Protein AF-0000000070750651 (afdb_homodimer)

InterPro domains:
  IPR002018 Carboxylesterase, type B [PF00135] (44-489)
  IPR019819 Carboxylesterase type B, conserved site [PS00941] (94-104)
  IPR029058 Alpha/Beta hydrolase fold [G3DSA:3.40.50.1820] (19-520)
  IPR029058 Alpha/Beta hydrolase fold [SSF53474] (28-497)
  IPR050309 Type-B Carboxylesterase/Lipase [PTHR11559] (25-493)

Sequence (1044 aa):
MRVLPRLASVAAIAVSVFVCSGDSSSLPTVTLDYSTVQAVGGNSTAGYYKFQNIRFAKAPVGDLRFAAPQWLDVEADINTGNLADTDVDCASSEDCLFLDVWAPVDAVGRNLPVLVYNYGGRFKLGSKSVNTPEGLFELSTDFIYVAYNYRLGLTGVATGPTYQHEGGVSNLAVWDATHAFEWVQKYIENFGGNPSDVTAVGFSAGGSQIGFQMTRFGGNAPQLFQKAYIMSPGYLPSAGHHQAEQFWQNVSSAVGCEGGHLACMRKIPFGTLANATTEIVNAYSYTLQPRVDGFILPNTYEASVYQGHFNFSGPCILTHEQHEFNSVAYDGVETEEDAFAAFRVLLPRITDDTIEAALELYPAENYASAGLRFSDIRQSFEITAKNHVLTKALNNQTWNGEVGISPAKHGTDQSYYFYSTHKFSTSSNDTTTTTFNAAEAALVGAITSPVDPTIARQMQKYLLSFVLTGNPNSVWPDDKLYWPRYNESAVGAQIVMNDIFSVVDDSLANSKSLFWNKALWFMRVLPRLASVAAIAVSVFVCSGDSSSLPTVTLDYSTVQAVGGNSTAGYYKFQNIRFAKAPVGDLRFAAPQWLDVEADINTGNLADTDVDCASSEDCLFLDVWAPVDAVGRNLPVLVYNYGGRFKLGSKSVNTPEGLFELSTDFIYVAYNYRLGLTGVATGPTYQHEGGVSNLAVWDATHAFEWVQKYIENFGGNPSDVTAVGFSAGGSQIGFQMTRFGGNAPQLFQKAYIMSPGYLPSAGHHQAEQFWQNVSSAVGCEGGHLACMRKIPFGTLANATTEIVNAYSYTLQPRVDGFILPNTYEASVYQGHFNFSGPCILTHEQHEFNSVAYDGVETEEDAFAAFRVLLPRITDDTIEAALELYPAENYASAGLRFSDIRQSFEITAKNHVLTKALNNQTWNGEVGISPAKHGTDQSYYFYSTHKFSTSSNDTTTTTFNAAEAALVGAITSPVDPTIARQMQKYLLSFVLTGNPNSVWPDDKLYWPRYNESAVGAQIVMNDIFSVVDDSLANSKSLFWNKALWF

Organism: Phytophthora sojae (strain P6497) (NCBI:txid1094619)

Structure (mmCIF, N/CA/C/O backbone):
data_AF-0000000070750651-model_v1
#
loop_
_entity.id
_entity.type
_entity.pdbx_description
1 polymer 'Carboxylesterase type B domain-containing protein'
#
loop_
_atom_site.group_PDB
_atom_site.id
_atom_site.type_symbol
_atom_site.label_atom_id
_atom_site.label_alt_id
_atom_site.label_comp_id
_atom_site.label_asym_id
_atom_site.label_entity_id
_atom_site.label_seq_id
_atom_site.pdbx_PDB_ins_code
_atom_site.Cartn_x
_atom_site.Cartn_y
_atom_site.Cartn_z
_atom_site.occupancy
_atom_site.B_iso_or_equiv
_atom_site.auth_seq_id
_atom_site.auth_comp_id
_atom_site.auth_asym_id
_atom_site.auth_atom_id
_atom_site.pdbx_PDB_model_num
ATOM 1 N N . MET A 1 1 ? 12.367 -32.25 34.25 1 19.2 1 MET A N 1
ATOM 2 C CA . MET A 1 1 ? 11.266 -31.344 34.562 1 19.2 1 MET A CA 1
ATOM 3 C C . MET A 1 1 ? 11.75 -30.172 35.406 1 19.2 1 MET A C 1
ATOM 5 O O . MET A 1 1 ? 10.961 -29.547 36.125 1 19.2 1 MET A O 1
ATOM 9 N N . ARG A 1 2 ? 12.977 -29.891 35.375 1 23.67 2 ARG A N 1
ATOM 10 C CA . ARG A 1 2 ? 13.453 -29.203 36.562 1 23.67 2 ARG A CA 1
ATOM 11 C C . ARG A 1 2 ? 12.805 -27.828 36.688 1 23.67 2 ARG A C 1
ATOM 13 O O . ARG A 1 2 ? 12.812 -27.047 35.75 1 23.67 2 ARG A O 1
ATOM 20 N N . VAL A 1 3 ? 11.906 -27.531 37.625 1 24.58 3 VAL A N 1
ATOM 21 C CA . VAL A 1 3 ? 10.945 -26.484 38 1 24.58 3 VAL A CA 1
ATOM 22 C C . VAL A 1 3 ? 11.688 -25.203 38.344 1 24.58 3 VAL A C 1
ATOM 24 O O . VAL A 1 3 ? 12.289 -25.078 39.406 1 24.58 3 VAL A O 1
ATOM 27 N N . LEU A 1 4 ? 12.648 -24.672 37.594 1 29.47 4 LEU A N 1
ATOM 28 C CA . LEU A 1 4 ? 13.336 -23.625 38.344 1 29.47 4 LEU A CA 1
ATOM 29 C C . LEU A 1 4 ? 12.414 -22.438 38.594 1 29.47 4 LEU A C 1
ATOM 31 O O . LEU A 1 4 ? 11.633 -22.062 37.719 1 29.47 4 LEU A O 1
ATOM 35 N N . PRO A 1 5 ? 12.227 -22.062 39.906 1 27.81 5 PRO A N 1
ATOM 36 C CA . PRO A 1 5 ? 11.297 -21.031 40.406 1 27.81 5 PRO A CA 1
ATOM 37 C C . PRO A 1 5 ? 11.531 -19.672 39.75 1 27.81 5 PRO A C 1
ATOM 39 O O . PRO A 1 5 ? 12.68 -19.234 39.594 1 27.81 5 PRO A O 1
ATOM 42 N N . ARG A 1 6 ? 10.688 -19.344 38.844 1 27.94 6 ARG A N 1
ATOM 43 C CA . ARG A 1 6 ? 10.805 -18.078 38.125 1 27.94 6 ARG A CA 1
ATOM 44 C C . ARG A 1 6 ? 10.641 -16.891 39.062 1 27.94 6 ARG A C 1
ATOM 46 O O . ARG A 1 6 ? 9.594 -16.734 39.719 1 27.94 6 ARG A O 1
ATOM 53 N N . LEU A 1 7 ? 11.781 -16.422 39.75 1 28.19 7 LEU A N 1
ATOM 54 C CA . LEU A 1 7 ? 11.758 -15.305 40.688 1 28.19 7 LEU A CA 1
ATOM 55 C C . LEU A 1 7 ? 11.172 -14.055 40.062 1 28.19 7 LEU A C 1
ATOM 57 O O . LEU A 1 7 ? 11.508 -13.719 38.906 1 28.19 7 LEU A O 1
ATOM 61 N N . ALA A 1 8 ? 10.031 -13.492 40.594 1 31.77 8 ALA A N 1
ATOM 62 C CA . ALA A 1 8 ? 9.227 -12.297 40.375 1 31.77 8 ALA A CA 1
ATOM 63 C C . ALA A 1 8 ? 10.07 -11.031 40.469 1 31.77 8 ALA A C 1
ATOM 65 O O . ALA A 1 8 ? 10.625 -10.734 41.531 1 31.77 8 ALA A O 1
ATOM 66 N N . SER A 1 9 ? 10.852 -10.672 39.5 1 30 9 SER A N 1
ATOM 67 C CA . SER A 1 9 ? 11.578 -9.422 39.719 1 30 9 SER A CA 1
ATOM 68 C C . SER A 1 9 ? 10.617 -8.266 39.969 1 30 9 SER A C 1
ATOM 70 O O . SER A 1 9 ? 9.68 -8.039 39.219 1 30 9 SER A O 1
ATOM 72 N N . VAL A 1 10 ? 10.414 -7.852 41.188 1 28.61 10 VAL A N 1
ATOM 73 C CA . VAL A 1 10 ? 9.695 -6.676 41.656 1 28.61 10 VAL A CA 1
ATOM 74 C C . VAL A 1 10 ? 10.266 -5.422 41 1 28.61 10 VAL A C 1
ATOM 76 O O . VAL A 1 10 ? 11.445 -5.113 41.156 1 28.61 10 VAL A O 1
ATOM 79 N N . ALA A 1 11 ? 9.656 -4.973 39.938 1 29.33 11 ALA A N 1
ATOM 80 C CA . ALA A 1 11 ? 10.016 -3.688 39.344 1 29.33 11 ALA A CA 1
ATOM 81 C C . ALA A 1 11 ? 9.859 -2.555 40.344 1 29.33 11 ALA A C 1
ATOM 83 O O . ALA A 1 11 ? 8.766 -2.334 40.875 1 29.33 11 ALA A O 1
ATOM 84 N N . ALA A 1 12 ? 10.852 -2.246 41 1 32.41 12 ALA A N 1
ATOM 85 C CA . ALA A 1 12 ? 10.914 -1.041 41.812 1 32.41 12 ALA A CA 1
ATOM 86 C C . ALA A 1 12 ? 10.375 0.168 41.062 1 32.41 12 ALA A C 1
ATOM 88 O O . ALA A 1 12 ? 10.844 0.476 39.938 1 32.41 12 ALA A O 1
ATOM 89 N N . ILE A 1 13 ? 9.219 0.611 41.375 1 32.16 13 ILE A N 1
ATOM 90 C CA . ILE A 1 13 ? 8.602 1.861 40.938 1 32.16 13 ILE A CA 1
ATOM 91 C C . ILE A 1 13 ? 9.484 3.039 41.375 1 32.16 13 ILE A C 1
ATOM 93 O O . ILE A 1 13 ? 9.672 3.291 42.562 1 32.16 13 ILE A O 1
ATOM 97 N N . ALA A 1 14 ? 10.531 3.385 40.625 1 33.62 14 ALA A N 1
ATOM 98 C CA . ALA A 1 14 ? 11.25 4.621 40.906 1 33.62 14 ALA A CA 1
ATOM 99 C C . ALA A 1 14 ? 10.297 5.809 40.969 1 33.62 14 ALA A C 1
ATOM 101 O O . ALA A 1 14 ? 9.664 6.164 40 1 33.62 14 ALA A O 1
ATOM 102 N N . VAL A 1 15 ? 9.891 6.121 42.156 1 34.09 15 VAL A N 1
ATOM 103 C CA . VAL A 1 15 ? 9.219 7.383 42.438 1 34.09 15 VAL A CA 1
ATOM 104 C C . VAL A 1 15 ? 10.133 8.547 42.094 1 34.09 15 VAL A C 1
ATOM 106 O O . VAL A 1 15 ? 11.227 8.688 42.656 1 34.09 15 VAL A O 1
ATOM 109 N N . SER A 1 16 ? 9.992 9.062 40.938 1 35.41 16 SER A N 1
ATOM 110 C CA . SER A 1 16 ? 10.695 10.305 40.625 1 35.41 16 SER A CA 1
ATOM 111 C C . SER A 1 16 ? 10.312 11.422 41.594 1 35.41 16 SER A C 1
ATOM 113 O O . SER A 1 16 ? 9.148 11.82 41.656 1 35.41 16 SER A O 1
ATOM 115 N N . VAL A 1 17 ? 11.039 11.547 42.656 1 34.25 17 VAL A N 1
ATOM 116 C CA . VAL A 1 17 ? 10.93 12.664 43.562 1 34.25 17 VAL A CA 1
ATOM 117 C C . VAL A 1 17 ? 11.32 13.961 42.875 1 34.25 17 VAL A C 1
ATOM 119 O O . VAL A 1 17 ? 12.43 14.086 42.344 1 34.25 17 VAL A O 1
ATOM 122 N N . PHE A 1 18 ? 10.344 14.781 42.594 1 36.69 18 PHE A N 1
ATOM 123 C CA . PHE A 1 18 ? 10.617 16.203 42.375 1 36.69 18 PHE A CA 1
ATOM 124 C C . PHE A 1 18 ? 11.281 16.812 43.594 1 36.69 18 PHE A C 1
ATOM 126 O O . PHE A 1 18 ? 10.672 16.938 44.656 1 36.69 18 PHE A O 1
ATOM 133 N N . VAL A 1 19 ? 12.547 16.781 43.812 1 34.62 19 VAL A N 1
ATOM 134 C CA . VAL A 1 19 ? 13.188 17.516 44.906 1 34.62 19 VAL A CA 1
ATOM 135 C C . VAL A 1 19 ? 13.102 19.016 44.625 1 34.62 19 VAL A C 1
ATOM 137 O O . VAL A 1 19 ? 13.719 19.516 43.688 1 34.62 19 VAL A O 1
ATOM 140 N N . CYS A 1 20 ? 12.102 19.719 45.25 1 32.38 20 CYS A N 1
ATOM 141 C CA . CYS A 1 20 ? 12.047 21.172 45.312 1 32.38 20 CYS A CA 1
ATOM 142 C C . CYS A 1 20 ? 13.125 21.703 46.25 1 32.38 20 CYS A C 1
ATOM 144 O O . CYS A 1 20 ? 12.93 21.734 47.469 1 32.38 20 CYS A O 1
ATOM 146 N N . SER A 1 21 ? 14.406 21.609 46.219 1 33.09 21 SER A N 1
ATOM 147 C CA . SER A 1 21 ? 15.234 22.391 47.125 1 33.09 21 SER A CA 1
ATOM 148 C C . SER A 1 21 ? 15.016 23.891 46.906 1 33.09 21 SER A C 1
ATOM 150 O O . SER A 1 21 ? 14.82 24.344 45.781 1 33.09 21 SER A O 1
ATOM 152 N N . GLY A 1 22 ? 14.773 24.875 47.906 1 33.91 22 GLY A N 1
ATOM 153 C CA . GLY A 1 22 ? 14.492 26.281 48.125 1 33.91 22 GLY A CA 1
ATOM 154 C C . GLY A 1 22 ? 15.461 27.203 47.406 1 33.91 22 GLY A C 1
ATOM 155 O O . GLY A 1 22 ? 15.43 28.422 47.625 1 33.91 22 GLY A O 1
ATOM 156 N N . ASP A 1 23 ? 16.719 27.016 47.375 1 34.19 23 ASP A N 1
ATOM 157 C CA . ASP A 1 23 ? 17.594 28.156 47.094 1 34.19 23 ASP A CA 1
ATOM 158 C C . ASP A 1 23 ? 17.156 28.844 45.781 1 34.19 23 ASP A C 1
ATOM 160 O O . ASP A 1 23 ? 16.344 28.297 45.031 1 34.19 23 ASP A O 1
ATOM 164 N N . SER A 1 24 ? 18 29.609 44.938 1 40.53 24 SER A N 1
ATOM 165 C CA . SER A 1 24 ? 17.922 30.312 43.656 1 40.53 24 SER A CA 1
ATOM 166 C C . SER A 1 24 ? 17.078 29.547 42.656 1 40.53 24 SER A C 1
ATOM 168 O O . SER A 1 24 ? 17.266 28.344 42.469 1 40.53 24 SER A O 1
ATOM 170 N N . SER A 1 25 ? 15.711 29.922 42.375 1 48.84 25 SER A N 1
ATOM 171 C CA . SER A 1 25 ? 14.453 29.438 41.812 1 48.84 25 SER A CA 1
ATOM 172 C C . SER A 1 25 ? 14.672 28.703 40.5 1 48.84 25 SER A C 1
ATOM 174 O O . SER A 1 25 ? 14.719 29.344 39.438 1 48.84 25 SER A O 1
ATOM 176 N N . SER A 1 26 ? 15.555 27.75 40.281 1 71.56 26 SER A N 1
ATOM 177 C CA . SER A 1 26 ? 15.992 26.953 39.156 1 71.56 26 SER A CA 1
ATOM 178 C C . SER A 1 26 ? 14.797 26.391 38.375 1 71.56 26 SER A C 1
ATOM 180 O O . SER A 1 26 ? 13.773 26.047 39 1 71.56 26 SER A O 1
ATOM 182 N N . LEU A 1 27 ? 14.641 26.812 37.125 1 85.94 27 LEU A N 1
ATOM 183 C CA . LEU A 1 27 ? 13.633 26.25 36.25 1 85.94 27 LEU A CA 1
ATOM 184 C C . LEU A 1 27 ? 13.523 24.734 36.438 1 85.94 27 LEU A C 1
ATOM 186 O O . LEU A 1 27 ? 14.516 24.078 36.75 1 85.94 27 LEU A O 1
ATOM 190 N N . PRO A 1 28 ? 12.352 24.219 36.531 1 91.5 28 PRO A N 1
ATOM 191 C CA . PRO A 1 28 ? 12.156 22.781 36.75 1 91.5 28 PRO A CA 1
ATOM 192 C C . PRO A 1 28 ? 12.844 21.922 35.688 1 91.5 28 PRO A C 1
ATOM 194 O O . PRO A 1 28 ? 13.109 22.406 34.594 1 91.5 28 PRO A O 1
ATOM 197 N N . THR A 1 29 ? 13.18 20.719 36.125 1 94.88 29 THR A N 1
ATOM 198 C CA . THR A 1 29 ? 13.734 19.719 35.188 1 94.88 29 THR A CA 1
ATOM 199 C C . THR A 1 29 ? 12.82 18.5 35.125 1 94.88 29 THR A C 1
ATOM 201 O O . THR A 1 29 ? 12.07 18.219 36.062 1 94.88 29 THR A O 1
ATOM 204 N N . VAL A 1 30 ? 12.734 17.875 34.031 1 96.25 30 VAL A N 1
ATOM 205 C CA . VAL A 1 30 ? 12.055 16.594 33.812 1 96.25 30 VAL A CA 1
ATOM 206 C C . VAL A 1 30 ? 13.062 15.555 33.344 1 96.25 30 VAL A C 1
ATOM 208 O O . VAL A 1 30 ? 13.828 15.812 32.406 1 96.25 30 VAL A O 1
ATOM 211 N N . THR A 1 31 ? 13.086 14.367 33.906 1 95.44 31 THR A N 1
ATOM 212 C CA . THR A 1 31 ? 14.031 13.312 33.562 1 95.44 31 THR A CA 1
ATOM 213 C C . THR A 1 31 ? 13.344 12.203 32.781 1 95.44 31 THR A C 1
ATOM 215 O O . THR A 1 31 ? 12.352 11.633 33.25 1 95.44 31 THR A O 1
ATOM 218 N N . LEU A 1 32 ? 13.828 12.039 31.609 1 95.75 32 LEU A N 1
ATOM 219 C CA . LEU A 1 32 ? 13.461 10.906 30.766 1 95.75 32 LEU A CA 1
ATOM 220 C C . LEU A 1 32 ? 14.5 9.797 30.875 1 95.75 32 LEU A C 1
ATOM 222 O O . LEU A 1 32 ? 15.484 9.922 31.609 1 95.75 32 LEU A O 1
ATOM 226 N N . ASP A 1 33 ? 14.289 8.664 30.156 1 95 33 ASP A N 1
ATOM 227 C CA . ASP A 1 33 ? 15.25 7.57 30.266 1 95 33 ASP A CA 1
ATOM 228 C C . ASP A 1 33 ? 16.531 7.895 29.5 1 95 33 ASP A C 1
ATOM 230 O O . ASP A 1 33 ? 17.594 7.316 29.766 1 95 33 ASP A O 1
ATOM 234 N N . TYR A 1 34 ? 16.453 8.922 28.578 1 95.81 34 TYR A N 1
ATOM 235 C CA . TYR A 1 34 ? 17.625 9.195 27.75 1 95.81 34 TYR A CA 1
ATOM 236 C C . TYR A 1 34 ? 18.125 10.617 27.953 1 95.81 34 TYR A C 1
ATOM 238 O O . TYR A 1 34 ? 19.203 10.977 27.5 1 95.81 34 TYR A O 1
ATOM 246 N N . SER A 1 35 ? 17.375 11.469 28.688 1 94.69 35 SER A N 1
ATOM 247 C CA . SER A 1 35 ? 17.719 12.883 28.812 1 94.69 35 SER A CA 1
ATOM 248 C C . SER A 1 35 ? 17.078 13.508 30.031 1 94.69 35 SER A C 1
ATOM 250 O O . SER A 1 35 ? 16.031 13.047 30.5 1 94.69 35 SER A O 1
ATOM 252 N N . THR A 1 36 ? 17.781 14.43 30.641 1 96.31 36 THR A N 1
ATOM 253 C CA . THR A 1 36 ? 17.172 15.367 31.578 1 96.31 36 THR A CA 1
ATOM 254 C C . THR A 1 36 ? 17 16.734 30.938 1 96.31 36 THR A C 1
ATOM 256 O O . THR A 1 36 ? 17.969 17.344 30.484 1 96.31 36 THR A O 1
ATOM 259 N N . VAL A 1 37 ? 15.75 17.203 30.953 1 96.75 37 VAL A N 1
ATOM 260 C CA . VAL A 1 37 ? 15.422 18.438 30.234 1 96.75 37 VAL A CA 1
ATOM 261 C C . VAL A 1 37 ? 15.031 19.531 31.234 1 96.75 37 VAL A C 1
ATOM 263 O O . VAL A 1 37 ? 14.219 19.297 32.125 1 96.75 37 VAL A O 1
ATOM 266 N N . GLN A 1 38 ? 15.617 20.688 31.078 1 95.81 38 GLN A N 1
ATOM 267 C CA . GLN A 1 38 ? 15.273 21.844 31.906 1 95.81 38 GLN A CA 1
ATOM 268 C C . GLN A 1 38 ? 14.391 22.828 31.141 1 95.81 38 GLN A C 1
ATOM 270 O O . GLN A 1 38 ? 14.633 23.094 29.969 1 95.81 38 GLN A O 1
ATOM 275 N N . ALA A 1 39 ? 13.359 23.328 31.828 1 95.31 39 ALA A N 1
ATOM 276 C CA . ALA A 1 39 ? 12.547 24.375 31.219 1 95.31 39 ALA A CA 1
ATOM 277 C C . ALA A 1 39 ? 13.391 25.594 30.844 1 95.31 39 ALA A C 1
ATOM 279 O O . ALA A 1 39 ? 14.344 25.922 31.547 1 95.31 39 ALA A O 1
ATOM 280 N N . VAL A 1 40 ? 13.039 26.234 29.781 1 93.81 40 VAL A N 1
ATOM 281 C CA . VAL A 1 40 ? 13.797 27.406 29.359 1 93.81 40 VAL A CA 1
ATOM 282 C C . VAL A 1 40 ? 13.164 28.672 29.938 1 93.81 40 VAL A C 1
ATOM 284 O O . VAL A 1 40 ? 13.789 29.734 29.953 1 93.81 40 VAL A O 1
ATOM 287 N N . GLY A 1 41 ? 11.984 28.531 30.297 1 89.56 41 GLY A N 1
ATOM 288 C CA . GLY A 1 41 ? 11.234 29.656 30.859 1 89.56 41 GLY A CA 1
ATOM 289 C C . GLY A 1 41 ? 9.773 29.328 31.078 1 89.56 41 GLY A C 1
ATOM 290 O O . GLY A 1 41 ? 9.352 28.188 30.953 1 89.56 41 GLY A O 1
ATOM 291 N N . GLY A 1 42 ? 9.078 30.375 31.562 1 85.31 42 GLY A N 1
ATOM 292 C CA . GLY A 1 42 ? 7.652 30.234 31.812 1 85.31 42 GLY A CA 1
ATOM 293 C C . GLY A 1 42 ? 6.961 31.562 32.062 1 85.31 42 GLY A C 1
ATOM 294 O O . GLY A 1 42 ? 7.547 32.625 31.859 1 85.31 42 GLY A O 1
ATOM 295 N N . ASN A 1 43 ? 5.75 31.422 32.156 1 81.44 43 ASN A N 1
ATOM 296 C CA . ASN A 1 43 ? 4.906 32.531 32.562 1 81.44 43 ASN A CA 1
ATOM 297 C C . ASN A 1 43 ? 4.129 32.25 33.844 1 81.44 43 ASN A C 1
ATOM 299 O O . ASN A 1 43 ? 3.232 31.391 33.844 1 81.44 43 ASN A O 1
ATOM 303 N N . SER A 1 44 ? 4.516 32.906 34.812 1 74.62 44 SER A N 1
ATOM 304 C CA . SER A 1 44 ? 3.918 32.656 36.094 1 74.62 44 SER A CA 1
ATOM 305 C C . SER A 1 44 ? 2.449 33.062 36.125 1 74.62 44 SER A C 1
ATOM 307 O O . SER A 1 44 ? 1.648 32.469 36.875 1 74.62 44 SER A O 1
ATOM 309 N N . THR A 1 45 ? 2.162 34 35.406 1 76.19 45 THR A N 1
ATOM 310 C CA . THR A 1 45 ? 0.779 34.469 35.375 1 76.19 45 THR A CA 1
ATOM 311 C C . THR A 1 45 ? -0.1 33.469 34.594 1 76.19 45 THR A C 1
ATOM 313 O O . THR A 1 45 ? -1.151 33.062 35.094 1 76.19 45 THR A O 1
ATOM 316 N N . ALA A 1 46 ? 0.328 33.125 33.469 1 78.88 46 ALA A N 1
ATOM 317 C CA . ALA A 1 46 ? -0.438 32.156 32.688 1 78.88 46 ALA A CA 1
ATOM 318 C C . ALA A 1 46 ? -0.258 30.75 33.188 1 78.88 46 ALA A C 1
ATOM 320 O O . ALA A 1 46 ? -1.07 29.859 32.906 1 78.88 46 ALA A O 1
ATOM 321 N N . GLY A 1 47 ? 0.85 30.516 33.969 1 87.69 47 GLY A N 1
ATOM 322 C CA . GLY A 1 47 ? 0.994 29.281 34.75 1 87.69 47 GLY A CA 1
ATOM 323 C C . GLY A 1 47 ? 1.567 28.141 33.938 1 87.69 47 GLY A C 1
ATOM 324 O O . GLY A 1 47 ? 1.077 27.016 34 1 87.69 47 GLY A O 1
ATOM 325 N N . TYR A 1 48 ? 2.594 28.422 33.094 1 92.31 48 TYR A N 1
ATOM 326 C CA . TYR A 1 48 ? 3.186 27.328 32.344 1 92.31 48 TYR A CA 1
ATOM 327 C C . TYR A 1 48 ? 4.699 27.469 32.281 1 92.31 48 TYR A C 1
ATOM 329 O O . TYR A 1 48 ? 5.242 28.547 32.531 1 92.31 48 TYR A O 1
ATOM 337 N N . TYR A 1 49 ? 5.363 26.312 32.031 1 94 49 TYR A N 1
ATOM 338 C CA . TYR A 1 49 ? 6.766 26.234 31.625 1 94 49 TYR A CA 1
ATOM 339 C C . TYR A 1 49 ? 6.895 25.766 30.188 1 94 49 TYR A C 1
ATOM 341 O O . TYR A 1 49 ? 6.035 25.031 29.688 1 94 49 TYR A O 1
ATOM 349 N N . LYS A 1 50 ? 7.922 26.234 29.547 1 95.12 50 LYS A N 1
ATOM 350 C CA . LYS A 1 50 ? 8.273 25.734 28.219 1 95.12 50 LYS A CA 1
ATOM 351 C C . LYS A 1 50 ? 9.562 24.922 28.266 1 95.12 50 LYS A C 1
ATOM 353 O O . LYS A 1 50 ? 10.586 25.391 28.766 1 95.12 50 LYS A O 1
ATOM 358 N N . PHE A 1 51 ? 9.492 23.672 27.891 1 96.62 51 PHE A N 1
ATOM 359 C CA . PHE A 1 51 ? 10.641 22.828 27.594 1 96.62 51 PHE A CA 1
ATOM 360 C C . PHE A 1 51 ? 10.914 22.781 26.094 1 96.62 51 PHE A C 1
ATOM 362 O O . PHE A 1 51 ? 10.07 22.344 25.312 1 96.62 51 PHE A O 1
ATOM 369 N N . GLN A 1 52 ? 12.078 23.266 25.75 1 96 52 GLN A N 1
ATOM 370 C CA . GLN A 1 52 ? 12.352 23.594 24.344 1 96 52 GLN A CA 1
ATOM 371 C C . GLN A 1 52 ? 13.445 22.688 23.781 1 96 52 GLN A C 1
ATOM 373 O O . GLN A 1 52 ? 14.383 22.328 24.5 1 96 52 GLN A O 1
ATOM 378 N N . ASN A 1 53 ? 13.273 22.344 22.391 1 97.19 53 ASN A N 1
ATOM 379 C CA . ASN A 1 53 ? 14.297 21.625 21.641 1 97.19 53 ASN A CA 1
ATOM 380 C C . ASN A 1 53 ? 14.68 20.312 22.297 1 97.19 53 ASN A C 1
ATOM 382 O O . ASN A 1 53 ? 15.859 20.031 22.5 1 97.19 53 ASN A O 1
ATOM 386 N N . ILE A 1 54 ? 13.68 19.656 22.656 1 97.56 54 ILE A N 1
ATOM 387 C CA . ILE A 1 54 ? 13.875 18.281 23.109 1 97.56 54 ILE A CA 1
ATOM 388 C C . ILE A 1 54 ? 14.094 17.359 21.922 1 97.56 54 ILE A C 1
ATOM 390 O O . ILE A 1 54 ? 13.234 17.25 21.047 1 97.56 54 ILE A O 1
ATOM 394 N N . ARG A 1 55 ? 15.227 16.719 21.844 1 97.06 55 ARG A N 1
ATOM 395 C CA . ARG A 1 55 ? 15.477 15.781 20.766 1 97.06 55 ARG A CA 1
ATOM 396 C C . ARG A 1 55 ? 14.57 14.562 20.859 1 97.06 55 ARG A C 1
ATOM 398 O O . ARG A 1 55 ? 14.586 13.852 21.875 1 97.06 55 ARG A O 1
ATOM 405 N N . PHE A 1 56 ? 13.734 14.312 19.844 1 97.94 56 PHE A N 1
ATOM 406 C CA . PHE A 1 56 ? 12.828 13.18 19.938 1 97.94 56 PHE A CA 1
ATOM 407 C C . PHE A 1 56 ? 13.266 12.047 19.016 1 97.94 56 PHE A C 1
ATOM 409 O O . PHE A 1 56 ? 12.695 10.953 19.047 1 97.94 56 PHE A O 1
ATOM 416 N N . ALA A 1 57 ? 14.266 12.281 18.172 1 98.12 57 ALA A N 1
ATOM 417 C CA . ALA A 1 57 ? 14.93 11.305 17.312 1 98.12 57 ALA A CA 1
ATOM 418 C C . ALA A 1 57 ? 16.391 11.68 17.094 1 98.12 57 ALA A C 1
ATOM 420 O O . ALA A 1 57 ? 16.781 12.836 17.266 1 98.12 57 ALA A O 1
ATOM 421 N N . LYS A 1 58 ? 17.203 10.695 16.719 1 97.75 58 LYS A N 1
ATOM 422 C CA . LYS A 1 58 ? 18.594 11 16.344 1 97.75 58 LYS A CA 1
ATOM 423 C C . LYS A 1 58 ? 18.641 12.016 15.211 1 97.75 58 LYS A C 1
ATOM 425 O O . LYS A 1 58 ? 17.75 12.055 14.359 1 97.75 58 LYS A O 1
ATOM 430 N N . ALA A 1 59 ? 19.734 12.836 15.305 1 97.38 59 ALA A N 1
ATOM 431 C CA . ALA A 1 59 ? 19.922 13.797 14.219 1 97.38 59 ALA A CA 1
ATOM 432 C C . ALA A 1 59 ? 19.938 13.094 12.859 1 97.38 59 ALA A C 1
ATOM 434 O O . ALA A 1 59 ? 20.672 12.117 12.672 1 97.38 59 ALA A O 1
ATOM 435 N N . PRO A 1 60 ? 19.062 13.539 11.945 1 98.06 60 PRO A N 1
ATOM 436 C CA . PRO A 1 60 ? 19 12.891 10.633 1 98.06 60 PRO A CA 1
ATOM 437 C C . PRO A 1 60 ? 20.078 13.375 9.672 1 98.06 60 PRO A C 1
ATOM 439 O O . PRO A 1 60 ? 19.766 13.867 8.586 1 98.06 60 PRO A O 1
ATOM 442 N N . VAL A 1 61 ? 21.344 13.172 10.023 1 97.62 61 VAL A N 1
ATOM 443 C CA . VAL A 1 61 ? 22.5 13.617 9.242 1 97.62 61 VAL A CA 1
ATOM 444 C C . VAL A 1 61 ? 23.328 12.406 8.805 1 97.62 61 VAL A C 1
ATOM 446 O O . VAL A 1 61 ? 23.172 11.312 9.352 1 97.62 61 VAL A O 1
ATOM 449 N N . GLY A 1 62 ? 24.109 12.609 7.781 1 96.69 62 GLY A N 1
ATOM 450 C CA . GLY A 1 62 ? 24.938 11.508 7.309 1 96.69 62 GLY A CA 1
ATOM 451 C C . GLY A 1 62 ? 24.141 10.305 6.867 1 96.69 62 GLY A C 1
ATOM 452 O O . GLY A 1 62 ? 23.203 10.43 6.066 1 96.69 62 GLY A O 1
ATOM 453 N N . ASP A 1 63 ? 24.438 9.172 7.473 1 96.19 63 ASP A N 1
ATOM 454 C CA . ASP A 1 63 ? 23.781 7.93 7.105 1 96.19 63 ASP A CA 1
ATOM 455 C C . ASP A 1 63 ? 22.297 7.965 7.469 1 96.19 63 ASP A C 1
ATOM 457 O O . ASP A 1 63 ? 21.5 7.223 6.902 1 96.19 63 ASP A O 1
ATOM 461 N N . LEU A 1 64 ? 21.969 8.914 8.32 1 98 64 LEU A N 1
ATOM 462 C CA . LEU A 1 64 ? 20.594 8.945 8.812 1 98 64 LEU A CA 1
ATOM 463 C C . LEU A 1 64 ? 19.766 9.984 8.047 1 98 64 LEU A C 1
ATOM 465 O O . LEU A 1 64 ? 18.562 10.117 8.281 1 98 64 LEU A O 1
ATOM 469 N N . ARG A 1 65 ? 20.406 10.742 7.059 1 98.06 65 ARG A N 1
ATOM 470 C CA . ARG A 1 65 ? 19.688 11.75 6.289 1 98.06 65 ARG A CA 1
ATOM 471 C C . ARG A 1 65 ? 18.438 11.156 5.625 1 98.06 65 ARG A C 1
ATOM 473 O O . ARG A 1 65 ? 17.359 11.75 5.656 1 98.06 65 ARG A O 1
ATOM 480 N N . PHE A 1 66 ? 18.547 9.977 5.039 1 98.5 66 PHE A N 1
ATOM 481 C CA . PHE A 1 66 ? 17.484 9.32 4.277 1 98.5 66 PHE A CA 1
ATOM 482 C C . PHE A 1 66 ? 17.078 8.016 4.938 1 98.5 66 PHE A C 1
ATOM 484 O O . PHE A 1 66 ? 16.734 7.047 4.254 1 98.5 66 PHE A O 1
ATOM 491 N N . ALA A 1 67 ? 17.078 7.973 6.297 1 98.31 67 ALA A N 1
ATOM 492 C CA . ALA A 1 67 ? 16.688 6.805 7.078 1 98.31 67 ALA A CA 1
ATOM 493 C C . ALA A 1 67 ? 15.516 7.133 8 1 98.31 67 ALA A C 1
ATOM 495 O O . ALA A 1 67 ? 15.297 8.297 8.344 1 98.31 67 ALA A O 1
ATOM 496 N N . ALA A 1 68 ? 14.742 6.121 8.359 1 98.31 68 ALA A N 1
ATOM 497 C CA . ALA A 1 68 ? 13.695 6.309 9.352 1 98.31 68 ALA A CA 1
ATOM 498 C C . ALA A 1 68 ? 14.266 6.848 10.664 1 98.31 68 ALA A C 1
ATOM 500 O O . ALA A 1 68 ? 15.422 6.57 11 1 98.31 68 ALA A O 1
ATOM 501 N N . PRO A 1 69 ? 13.43 7.641 11.328 1 98.69 69 PRO A N 1
ATOM 502 C CA . PRO A 1 69 ? 13.922 8.156 12.609 1 98.69 69 PRO A CA 1
ATOM 503 C C . PRO A 1 69 ? 14.258 7.043 13.602 1 98.69 69 PRO A C 1
ATOM 505 O O . PRO A 1 69 ? 13.578 6.016 13.641 1 98.69 69 PRO A O 1
ATOM 508 N N . GLN A 1 70 ? 15.305 7.277 14.359 1 97.94 70 GLN A N 1
ATOM 509 C CA . GLN A 1 70 ? 15.773 6.312 15.344 1 97.94 70 GLN A CA 1
ATOM 510 C C . GLN A 1 70 ? 15.672 6.883 16.766 1 97.94 70 GLN A C 1
ATOM 512 O O . GLN A 1 70 ? 15.773 8.094 16.953 1 97.94 70 GLN A O 1
ATOM 517 N N . TRP A 1 71 ? 15.531 6.023 17.672 1 96.44 71 TRP A N 1
ATOM 518 C CA . TRP A 1 71 ? 15.477 6.43 19.078 1 96.44 71 TRP A CA 1
ATOM 519 C C . TRP A 1 71 ? 16.844 6.898 19.562 1 96.44 71 TRP A C 1
ATOM 521 O O . TRP A 1 71 ? 17.875 6.535 18.984 1 96.44 71 TRP A O 1
ATOM 531 N N . LEU A 1 72 ? 16.844 7.531 20.547 1 89.56 72 LEU A N 1
ATOM 532 C CA . LEU A 1 72 ? 17.969 8.328 21.016 1 89.56 72 LEU A CA 1
ATOM 533 C C . LEU A 1 72 ? 18.922 7.488 21.859 1 89.56 72 LEU A C 1
ATOM 535 O O . LEU A 1 72 ? 18.5 6.52 22.5 1 89.56 72 LEU A O 1
ATOM 539 N N . ASP A 1 73 ? 20.094 8.023 21.703 1 86.94 73 ASP A N 1
ATOM 540 C CA . ASP A 1 73 ? 21.062 7.59 22.703 1 86.94 73 ASP A CA 1
ATOM 541 C C . ASP A 1 73 ? 20.922 8.406 23.984 1 86.94 73 ASP A C 1
ATOM 543 O O . ASP A 1 73 ? 20.312 9.477 23.984 1 86.94 73 ASP A O 1
ATOM 547 N N . VAL A 1 74 ? 21.484 7.895 25.016 1 88.88 74 VAL A N 1
ATOM 548 C CA . VAL A 1 74 ? 21.453 8.602 26.297 1 88.88 74 VAL A CA 1
ATOM 549 C C . VAL A 1 74 ? 22.266 9.883 26.188 1 88.88 74 VAL A C 1
ATOM 551 O O . VAL A 1 74 ? 23.391 9.875 25.672 1 88.88 74 VAL A O 1
ATOM 554 N N . GLU A 1 75 ? 21.625 11 26.609 1 86.88 75 GLU A N 1
ATOM 555 C CA . GLU A 1 75 ? 22.312 12.281 26.703 1 86.88 75 GLU A CA 1
ATOM 556 C C . GLU A 1 75 ? 22.953 12.461 28.078 1 86.88 75 GLU A C 1
ATOM 558 O O . GLU A 1 75 ? 22.297 12.32 29.109 1 86.88 75 GLU A O 1
ATOM 563 N N . ALA A 1 76 ? 24.156 12.766 28.094 1 83.94 76 ALA A N 1
ATOM 564 C CA . ALA A 1 76 ? 24.906 12.852 29.344 1 83.94 76 ALA A CA 1
ATOM 565 C C . ALA A 1 76 ? 24.578 14.148 30.078 1 83.94 76 ALA A C 1
ATOM 567 O O . ALA A 1 76 ? 24.438 14.141 31.312 1 83.94 76 ALA A O 1
ATOM 568 N N . ASP A 1 77 ? 24.453 15.242 29.406 1 88.19 77 ASP A N 1
ATOM 569 C CA . ASP A 1 77 ? 24.25 16.547 30.031 1 88.19 77 ASP A CA 1
ATOM 570 C C . ASP A 1 77 ? 22.766 16.906 30.062 1 88.19 77 ASP A C 1
ATOM 572 O O . ASP A 1 77 ? 21.969 16.344 29.312 1 88.19 77 ASP A O 1
ATOM 576 N N . ILE A 1 78 ? 22.516 17.75 30.953 1 90.56 78 ILE A N 1
ATOM 577 C CA . ILE A 1 78 ? 21.156 18.281 31.016 1 90.56 78 ILE A CA 1
ATOM 578 C C . ILE A 1 78 ? 20.875 19.109 29.766 1 90.56 78 ILE A C 1
ATOM 580 O O . ILE A 1 78 ? 21.672 19.984 29.391 1 90.56 78 ILE A O 1
ATOM 584 N N . ASN A 1 79 ? 19.781 18.844 29.109 1 95.06 79 ASN A N 1
ATOM 585 C CA . ASN A 1 79 ? 19.297 19.656 27.984 1 95.06 79 ASN A CA 1
ATOM 586 C C . ASN A 1 79 ? 18.625 20.938 28.469 1 95.06 79 ASN A C 1
ATOM 588 O O . ASN A 1 79 ? 17.5 20.891 28.969 1 95.06 79 ASN A O 1
ATOM 592 N N . THR A 1 80 ? 19.281 22.031 28.297 1 94.12 80 THR A N 1
ATOM 593 C CA . THR A 1 80 ? 18.75 23.312 28.766 1 94.12 80 THR A CA 1
ATOM 594 C C . THR A 1 80 ? 17.969 24.016 27.672 1 94.12 80 THR A C 1
ATOM 596 O O . THR A 1 80 ? 17.688 25.203 27.781 1 94.12 80 THR A O 1
ATOM 599 N N . GLY A 1 81 ? 17.75 23.375 26.609 1 94.31 81 GLY A N 1
ATOM 600 C CA . GLY A 1 81 ? 16.953 23.906 25.516 1 94.31 81 GLY A CA 1
ATOM 601 C C . GLY A 1 81 ? 17.766 24.609 24.453 1 94.31 81 GLY A C 1
ATOM 602 O O . GLY A 1 81 ? 17.219 25.234 23.547 1 94.31 81 GLY A O 1
ATOM 603 N N . ASN A 1 82 ? 19.062 24.484 24.5 1 92.19 82 ASN A N 1
ATOM 604 C CA . ASN A 1 82 ? 19.938 25.25 23.609 1 92.19 82 ASN A CA 1
ATOM 605 C C . ASN A 1 82 ? 20.641 24.344 22.594 1 92.19 82 ASN A C 1
ATOM 607 O O . ASN A 1 82 ? 21.688 24.688 22.062 1 92.19 82 ASN A O 1
ATOM 611 N N . LEU A 1 83 ? 20.094 23.203 22.438 1 91.31 83 LEU A N 1
ATOM 612 C CA . LEU A 1 83 ? 20.688 22.297 21.469 1 91.31 83 LEU A CA 1
ATOM 613 C C . LEU A 1 83 ? 20.562 22.859 20.062 1 91.31 83 LEU A C 1
ATOM 615 O O . LEU A 1 83 ? 21.281 22.438 19.156 1 91.31 83 LEU A O 1
ATOM 619 N N . ALA A 1 84 ? 19.609 23.766 19.875 1 92.81 84 ALA A N 1
ATOM 620 C CA .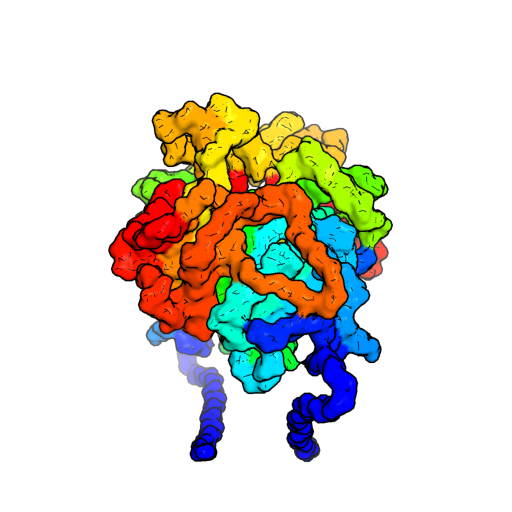 ALA A 1 84 ? 19.375 24.469 18.609 1 92.81 84 ALA A CA 1
ATOM 621 C C . ALA A 1 84 ? 18.734 25.828 18.859 1 92.81 84 ALA A C 1
ATOM 623 O O . ALA A 1 84 ? 18.438 26.188 20 1 92.81 84 ALA A O 1
ATOM 624 N N . ASP A 1 85 ? 18.672 26.531 17.781 1 90.88 85 ASP A N 1
ATOM 625 C CA . ASP A 1 85 ? 17.938 27.797 17.859 1 90.88 85 ASP A CA 1
ATOM 626 C C . ASP A 1 85 ? 16.469 27.547 18.234 1 90.88 85 ASP A C 1
ATOM 628 O O . ASP A 1 85 ? 15.906 26.5 17.891 1 90.88 85 ASP A O 1
ATOM 632 N N . THR A 1 86 ? 15.93 28.5 18.922 1 86.5 86 THR A N 1
ATOM 633 C CA . THR A 1 86 ? 14.539 28.406 19.359 1 86.5 86 THR A CA 1
ATOM 634 C C . THR A 1 86 ? 13.617 28.109 18.188 1 86.5 86 THR A C 1
ATOM 636 O O . THR A 1 86 ? 12.648 27.359 18.328 1 86.5 86 THR A O 1
ATOM 639 N N . ASP A 1 87 ? 13.898 28.656 17.031 1 86.69 87 ASP A N 1
ATOM 640 C CA . ASP A 1 87 ? 13.023 28.531 15.867 1 86.69 87 ASP A CA 1
ATOM 641 C C . ASP A 1 87 ? 13.625 27.609 14.812 1 86.69 87 ASP A C 1
ATOM 643 O O . ASP A 1 87 ? 13.406 27.797 13.617 1 86.69 87 ASP A O 1
ATOM 647 N N . VAL A 1 88 ? 14.398 26.672 15.289 1 91.75 88 VAL A N 1
ATOM 648 C CA . VAL A 1 88 ? 15 25.719 14.367 1 91.75 88 VAL A CA 1
ATOM 649 C C . VAL A 1 88 ? 13.914 25.062 13.516 1 91.75 88 VAL A C 1
ATOM 651 O O . VAL A 1 88 ? 12.836 24.734 14.008 1 91.75 88 VAL A O 1
ATOM 654 N N . ASP A 1 89 ? 14.125 25.062 12.211 1 92.94 89 ASP A N 1
ATOM 655 C CA . ASP A 1 89 ? 13.227 24.422 11.266 1 92.94 89 ASP A CA 1
ATOM 656 C C . ASP A 1 89 ? 13.992 23.469 10.352 1 92.94 89 ASP A C 1
ATOM 658 O O . ASP A 1 89 ? 15.211 23.594 10.188 1 92.94 89 ASP A O 1
ATOM 662 N N . CYS A 1 90 ? 13.289 22.578 9.742 1 96.44 90 CYS A N 1
ATOM 663 C CA . CYS A 1 90 ? 13.93 21.531 8.953 1 96.44 90 CYS A CA 1
ATOM 664 C C . CYS A 1 90 ? 14.156 21.984 7.52 1 96.44 90 CYS A C 1
ATOM 666 O O . CYS A 1 90 ? 14.727 21.25 6.711 1 96.44 90 CYS A O 1
ATOM 668 N N . ALA A 1 91 ? 13.703 23.156 7.164 1 93.69 91 ALA A N 1
ATOM 669 C CA . ALA A 1 91 ? 14 23.688 5.836 1 93.69 91 ALA A CA 1
ATOM 670 C C . ALA A 1 91 ? 15.406 24.266 5.777 1 93.69 91 ALA A C 1
ATOM 672 O O . ALA A 1 91 ? 16.047 24.234 4.73 1 93.69 91 ALA A O 1
ATOM 673 N N . SER A 1 92 ? 15.867 24.75 6.945 1 93 92 SER A N 1
ATOM 674 C CA . SER A 1 92 ? 17.141 25.469 6.953 1 93 92 SER A CA 1
ATOM 675 C C . SER A 1 92 ? 18.203 24.688 7.723 1 93 92 SER A C 1
ATOM 677 O O . SER A 1 92 ? 19.406 24.938 7.551 1 93 92 SER A O 1
ATOM 679 N N . SER A 1 93 ? 17.781 23.812 8.547 1 96.12 93 SER A N 1
ATOM 680 C CA . SER A 1 93 ? 18.703 23.031 9.344 1 96.12 93 SER A CA 1
ATOM 681 C C . SER A 1 93 ? 18.438 21.531 9.172 1 96.12 93 SER A C 1
ATOM 683 O O . SER A 1 93 ? 17.297 21.078 9.258 1 96.12 93 SER A O 1
ATOM 685 N N . GLU A 1 94 ? 19.531 20.828 8.977 1 97.19 94 GLU A N 1
ATOM 686 C CA . GLU A 1 94 ? 19.391 19.375 8.828 1 97.19 94 GLU A CA 1
ATOM 687 C C . GLU A 1 94 ? 19.172 18.703 10.18 1 97.19 94 GLU A C 1
ATOM 689 O O . GLU A 1 94 ? 18.391 17.766 10.281 1 97.19 94 GLU A O 1
ATOM 694 N N . ASP A 1 95 ? 19.953 19.094 11.172 1 97.69 95 ASP A N 1
ATOM 695 C CA . ASP A 1 95 ? 19.703 18.625 12.531 1 97.69 95 ASP A CA 1
ATOM 696 C C . ASP A 1 95 ? 18.531 19.344 13.164 1 97.69 95 ASP A C 1
ATOM 698 O O . ASP A 1 95 ? 18.703 20.312 13.914 1 97.69 95 ASP A O 1
ATOM 702 N N . CYS A 1 96 ? 17.328 18.812 12.922 1 97.88 96 CYS A N 1
ATOM 703 C CA . CYS A 1 96 ? 16.172 19.656 13.195 1 97.88 96 CYS A CA 1
ATOM 704 C C . CYS A 1 96 ? 15.094 18.859 13.93 1 97.88 96 CYS A C 1
ATOM 706 O O . CYS A 1 96 ? 14.023 19.391 14.234 1 97.88 96 CYS A O 1
ATOM 708 N N . LEU A 1 97 ? 15.289 17.578 14.234 1 98.38 97 LEU A N 1
ATOM 709 C CA . LEU A 1 97 ? 14.234 16.75 14.812 1 98.38 97 LEU A CA 1
ATOM 710 C C . LEU A 1 97 ? 14.109 17 16.312 1 98.38 97 LEU A C 1
ATOM 712 O O . LEU A 1 97 ? 14.594 16.203 17.125 1 98.38 97 LEU A O 1
ATOM 716 N N . PHE A 1 98 ? 13.414 18.094 16.609 1 98.19 98 PHE A N 1
ATOM 717 C CA . PHE A 1 98 ? 13.156 18.547 17.969 1 98.19 98 PHE A CA 1
ATOM 718 C C . PHE A 1 98 ? 11.664 18.781 18.188 1 98.19 98 PHE A C 1
ATOM 720 O O . PHE A 1 98 ? 10.922 19.031 17.234 1 98.19 98 PHE A O 1
ATOM 727 N N . LEU A 1 99 ? 11.203 18.594 19.438 1 98.19 99 LEU A N 1
ATOM 728 C CA . LEU A 1 99 ? 9.859 19.016 19.812 1 98.19 99 LEU A CA 1
ATOM 729 C C . LEU A 1 99 ? 9.891 19.875 21.062 1 98.19 99 LEU A C 1
ATOM 731 O O . LEU A 1 99 ? 10.906 19.938 21.766 1 98.19 99 LEU A O 1
ATOM 735 N N . ASP A 1 100 ? 8.906 20.641 21.281 1 98 100 ASP A N 1
ATOM 736 C CA . ASP A 1 100 ? 8.695 21.453 22.469 1 98 100 ASP A CA 1
ATOM 737 C C . ASP A 1 100 ? 7.504 20.969 23.281 1 98 100 ASP A C 1
ATOM 739 O O . ASP A 1 100 ? 6.527 20.469 22.719 1 98 100 ASP A O 1
ATOM 743 N N . VAL A 1 101 ? 7.664 21.109 24.609 1 98.31 101 VAL A N 1
ATOM 744 C CA . VAL A 1 101 ? 6.566 20.797 25.516 1 98.31 101 VAL A CA 1
ATOM 745 C C . VAL A 1 101 ? 6.25 22.016 26.375 1 98.31 101 VAL A C 1
ATOM 747 O O . VAL A 1 101 ? 7.141 22.578 27.031 1 98.31 101 VAL A O 1
ATOM 750 N N . TRP A 1 102 ? 5.047 22.5 26.281 1 96.94 102 TRP A N 1
ATOM 751 C CA . TRP A 1 102 ? 4.504 23.5 27.188 1 96.94 102 TRP A CA 1
ATOM 752 C C . TRP A 1 102 ? 3.602 22.844 28.234 1 96.94 102 TRP A C 1
ATOM 754 O O . TRP A 1 102 ? 2.602 22.203 27.891 1 96.94 102 TRP A O 1
ATOM 764 N N . ALA A 1 103 ? 3.969 23.031 29.516 1 97.44 103 ALA A N 1
ATOM 765 C CA . ALA A 1 103 ? 3.238 22.359 30.609 1 97.44 103 ALA A CA 1
ATOM 766 C C . ALA A 1 103 ? 2.912 23.344 31.719 1 97.44 103 ALA A C 1
ATOM 768 O O . ALA A 1 103 ? 3.719 24.219 32.031 1 97.44 103 ALA A O 1
ATOM 769 N N . PRO A 1 104 ? 1.738 23.094 32.312 1 96.5 104 PRO A N 1
ATOM 770 C CA . PRO A 1 104 ? 1.434 23.891 33.5 1 96.5 104 PRO A CA 1
ATOM 771 C C . PRO A 1 104 ? 2.469 23.719 34.594 1 96.5 104 PRO A C 1
ATOM 773 O O . PRO A 1 104 ? 3.078 22.656 34.719 1 96.5 104 PRO A O 1
ATOM 776 N N . VAL A 1 105 ? 2.574 24.719 35.438 1 93 105 VAL A N 1
ATOM 777 C CA . VAL A 1 105 ? 3.584 24.75 36.5 1 93 105 VAL A CA 1
ATOM 778 C C . VAL A 1 105 ? 3.328 23.609 37.469 1 93 105 VAL A C 1
ATOM 780 O O . VAL A 1 105 ? 4.258 23.109 38.094 1 93 105 VAL A O 1
ATOM 783 N N . ASP A 1 106 ? 2.146 23.172 37.531 1 93.69 106 ASP A N 1
ATOM 784 C CA . ASP A 1 106 ? 1.781 22.125 38.5 1 93.69 106 ASP A CA 1
ATOM 785 C C . ASP A 1 106 ? 1.41 20.844 37.75 1 93.69 106 ASP A C 1
ATOM 787 O O . ASP A 1 106 ? 0.597 20.047 38.25 1 93.69 106 ASP A O 1
ATOM 791 N N . ALA A 1 107 ? 1.89 20.609 36.594 1 94.19 107 ALA A N 1
ATOM 792 C CA . ALA A 1 107 ? 1.436 19.547 35.688 1 94.19 107 ALA A CA 1
ATOM 793 C C . ALA A 1 107 ? 1.787 18.172 36.25 1 94.19 107 ALA A C 1
ATOM 795 O O . ALA A 1 107 ? 1.044 17.203 36.031 1 94.19 107 ALA A O 1
ATOM 796 N N . VAL A 1 108 ? 2.924 18.016 36.938 1 88.44 108 VAL A N 1
ATOM 797 C CA . VAL A 1 108 ? 3.445 16.703 37.312 1 88.44 108 VAL A CA 1
ATOM 798 C C . VAL A 1 108 ? 2.406 15.938 38.125 1 88.44 108 VAL A C 1
ATOM 800 O O . VAL A 1 108 ? 1.879 16.469 39.125 1 88.44 108 VAL A O 1
ATOM 803 N N . GLY A 1 109 ? 2.105 14.75 37.656 1 92 109 GLY A N 1
ATOM 804 C CA . GLY A 1 109 ? 1.183 13.875 38.344 1 92 109 GLY A CA 1
ATOM 805 C C . GLY A 1 109 ? -0.272 14.148 38.031 1 92 109 GLY A C 1
ATOM 806 O O . GLY A 1 109 ? -1.164 13.438 38.5 1 92 109 GLY A O 1
ATOM 807 N N . ARG A 1 110 ? -0.585 15.078 37.156 1 96.31 110 ARG A N 1
ATOM 808 C CA . ARG A 1 110 ? -1.965 15.492 36.938 1 96.31 110 ARG A CA 1
ATOM 809 C C . ARG A 1 110 ? -2.582 14.703 35.781 1 96.31 110 ARG A C 1
ATOM 811 O O . ARG A 1 110 ? -3.799 14.734 35.594 1 96.31 110 ARG A O 1
ATOM 818 N N . ASN A 1 111 ? -1.817 13.938 35 1 98.31 111 ASN A N 1
ATOM 819 C CA . ASN A 1 111 ? -2.33 13.117 33.906 1 98.31 111 ASN A CA 1
ATOM 820 C C . ASN A 1 111 ? -3.215 13.938 32.969 1 98.31 111 ASN A C 1
ATOM 822 O O . ASN A 1 111 ? -4.348 13.547 32.688 1 98.31 111 ASN A O 1
ATOM 826 N N . LEU A 1 112 ? -2.725 15.055 32.469 1 98.81 112 LEU A N 1
ATOM 827 C CA . LEU A 1 112 ? -3.465 16.062 31.734 1 98.81 112 LEU A CA 1
ATOM 828 C C . LEU A 1 112 ? -3.646 15.641 30.281 1 98.81 112 LEU A C 1
ATOM 830 O O . LEU A 1 112 ? -2.791 14.953 29.719 1 98.81 112 LEU A O 1
ATOM 834 N N . PRO A 1 113 ? -4.809 16.078 29.625 1 98.81 113 PRO A N 1
ATOM 835 C CA . PRO A 1 113 ? -4.91 15.93 28.172 1 98.81 113 PRO A CA 1
ATOM 836 C C . PRO A 1 113 ? -3.758 16.594 27.422 1 98.81 113 PRO A C 1
ATOM 838 O O . PRO A 1 113 ? -3.225 17.609 27.875 1 98.81 113 PRO A O 1
ATOM 841 N N . VAL A 1 114 ? -3.393 16.031 26.266 1 98.94 114 VAL A N 1
ATOM 842 C CA . VAL A 1 114 ? -2.246 16.516 25.516 1 98.94 114 VAL A CA 1
ATOM 843 C C . VAL A 1 114 ? -2.697 16.969 24.125 1 98.94 114 VAL A C 1
ATOM 845 O O . VAL A 1 114 ? -3.352 16.203 23.406 1 98.94 114 VAL A O 1
ATOM 848 N N . LEU A 1 115 ? -2.451 18.219 23.781 1 98.94 115 LEU A N 1
ATOM 849 C CA . LEU A 1 115 ? -2.611 18.734 22.438 1 98.94 115 LEU A CA 1
ATOM 850 C C . LEU A 1 115 ? -1.297 18.672 21.672 1 98.94 115 LEU A C 1
ATOM 852 O O . LEU A 1 115 ? -0.302 19.266 22.078 1 98.94 115 LEU A O 1
ATOM 856 N N . VAL A 1 116 ? -1.256 17.844 20.609 1 98.94 116 VAL A N 1
ATOM 857 C CA . VAL A 1 116 ? -0.092 17.797 19.734 1 98.94 116 VAL A CA 1
ATOM 858 C C . VAL A 1 116 ? -0.385 18.547 18.438 1 98.94 116 VAL A C 1
ATOM 860 O O . VAL A 1 116 ? -1.237 18.125 17.656 1 98.94 116 VAL A O 1
ATOM 863 N N . TYR A 1 117 ? 0.362 19.594 18.234 1 98.56 117 TYR A N 1
ATOM 864 C CA . TYR A 1 117 ? 0.109 20.438 17.078 1 98.56 117 TYR A CA 1
ATOM 865 C C . TYR A 1 117 ? 0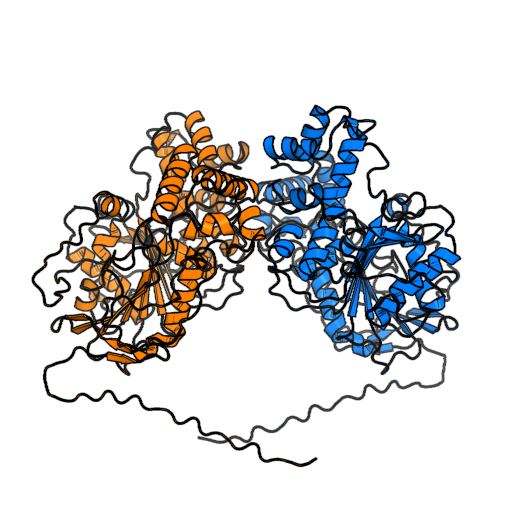.964 20.016 15.883 1 98.56 117 TYR A C 1
ATOM 867 O O . TYR A 1 117 ? 2.176 19.828 16.016 1 98.56 117 TYR A O 1
ATOM 875 N N . ASN A 1 118 ? 0.317 19.812 14.789 1 98.19 118 ASN A N 1
ATOM 876 C CA . ASN A 1 118 ? 0.918 19.562 13.484 1 98.19 118 ASN A CA 1
ATOM 877 C C . ASN A 1 118 ? 0.839 20.797 12.586 1 98.19 118 ASN A C 1
ATOM 879 O O . ASN A 1 118 ? -0.236 21.141 12.094 1 98.19 118 ASN A O 1
ATOM 883 N N . TYR A 1 119 ? 1.987 21.391 12.328 1 95.75 119 TYR A N 1
ATOM 884 C CA . TYR A 1 119 ? 1.993 22.688 11.648 1 95.75 119 TYR A CA 1
ATOM 885 C C . TYR A 1 119 ? 1.847 22.516 10.148 1 95.75 119 TYR A C 1
ATOM 887 O O . TYR A 1 119 ? 2.078 21.438 9.609 1 95.75 119 TYR A O 1
ATOM 895 N N . GLY A 1 120 ? 1.411 23.625 9.531 1 94.56 120 GLY A N 1
ATOM 896 C CA . GLY A 1 120 ? 1.306 23.656 8.078 1 94.56 120 GLY A CA 1
ATOM 897 C C . GLY A 1 120 ? 2.58 24.125 7.398 1 94.56 120 GLY A C 1
ATOM 898 O O . GLY A 1 120 ? 3.59 24.375 8.062 1 94.56 120 GLY A O 1
ATOM 899 N N . GLY A 1 121 ? 2.475 24.156 6.074 1 92.94 121 GLY A N 1
ATOM 900 C CA . GLY A 1 121 ? 3.619 24.641 5.32 1 92.94 121 GLY A CA 1
ATOM 901 C C . GLY A 1 121 ? 3.93 23.812 4.094 1 92.94 121 GLY A C 1
ATOM 902 O O . GLY A 1 121 ? 5.062 23.797 3.611 1 92.94 121 GLY A O 1
ATOM 903 N N . ARG A 1 122 ? 2.998 23.031 3.645 1 92.38 122 ARG A N 1
ATOM 904 C CA . ARG A 1 122 ? 3.039 22.266 2.398 1 92.38 122 ARG A CA 1
ATOM 905 C C . ARG A 1 122 ? 4.234 21.312 2.373 1 92.38 122 ARG A C 1
ATOM 907 O O . ARG A 1 122 ? 4.824 21.078 1.317 1 92.38 122 ARG A O 1
ATOM 914 N N . PHE A 1 123 ? 4.77 21.031 3.516 1 94.5 123 PHE A N 1
ATOM 915 C CA . PHE A 1 123 ? 5.883 20.109 3.691 1 94.5 123 PHE A CA 1
ATOM 916 C C . PHE A 1 123 ? 7.176 20.703 3.154 1 94.5 123 PHE A C 1
ATOM 918 O O . PHE A 1 123 ? 8.102 19.984 2.795 1 94.5 123 PHE A O 1
ATOM 925 N N . LYS A 1 124 ? 7.23 22.031 3.045 1 92.88 124 LYS A N 1
ATOM 926 C CA . LYS A 1 124 ? 8.438 22.703 2.566 1 92.88 124 LYS A CA 1
ATOM 927 C C . LYS A 1 124 ? 8.891 23.781 3.549 1 92.88 124 LYS A C 1
ATOM 929 O O . LYS A 1 124 ? 10.047 24.203 3.521 1 92.88 124 LYS A O 1
ATOM 934 N N . LEU A 1 125 ? 7.934 24.219 4.355 1 91.88 125 LEU A N 1
ATOM 935 C CA . LEU A 1 125 ? 8.266 25.266 5.305 1 91.88 125 LEU A CA 1
ATOM 936 C C . LEU A 1 125 ? 7.535 25.062 6.625 1 91.88 125 LEU A C 1
ATOM 938 O O . LEU A 1 125 ? 6.742 24.125 6.762 1 91.88 125 LEU A O 1
ATOM 942 N N . GLY A 1 126 ? 7.848 25.906 7.566 1 93 126 GLY A N 1
ATOM 943 C CA . GLY A 1 126 ? 7.246 25.844 8.891 1 93 126 GLY A CA 1
ATOM 944 C C . GLY A 1 126 ? 8.133 25.188 9.922 1 93 126 GLY A C 1
ATOM 945 O O . GLY A 1 126 ? 9.219 24.703 9.594 1 93 126 GLY A O 1
ATOM 946 N N . SER A 1 127 ? 7.652 25.219 11.125 1 95 127 SER A N 1
ATOM 947 C CA . SER A 1 127 ? 8.359 24.641 12.258 1 95 127 SER A CA 1
ATOM 948 C C . SER A 1 127 ? 7.434 24.469 13.461 1 95 127 SER A C 1
ATOM 950 O O . SER A 1 127 ? 6.289 24.938 13.438 1 95 127 SER A O 1
ATOM 952 N N . LYS A 1 128 ? 8.023 23.906 14.453 1 95.31 128 LYS A N 1
ATOM 953 C CA . LYS A 1 128 ? 7.305 23.688 15.711 1 95.31 128 LYS A CA 1
ATOM 954 C C . LYS A 1 128 ? 6.965 25.016 16.391 1 95.31 128 LYS A C 1
ATOM 956 O O . LYS A 1 128 ? 6.18 25.047 17.328 1 95.31 128 LYS A O 1
ATOM 961 N N . SER A 1 129 ? 7.477 26.094 15.852 1 91.88 129 SER A N 1
ATOM 962 C CA . SER A 1 129 ? 7.344 27.375 16.531 1 91.88 129 SER A CA 1
ATOM 963 C C . SER A 1 129 ? 6.348 28.281 15.805 1 91.88 129 SER A C 1
ATOM 965 O O . SER A 1 129 ? 6.133 29.422 16.219 1 91.88 129 SER A O 1
ATOM 967 N N . VAL A 1 130 ? 5.703 27.781 14.773 1 89.31 130 VAL A N 1
ATOM 968 C CA . VAL A 1 130 ? 4.824 28.625 13.961 1 89.31 130 VAL A CA 1
ATOM 969 C C . VAL A 1 130 ? 3.646 29.094 14.805 1 89.31 130 VAL A C 1
ATOM 971 O O . VAL A 1 130 ? 3.211 30.25 14.688 1 89.31 130 VAL A O 1
ATOM 974 N N . ASN A 1 131 ? 3.055 28.281 15.547 1 88.94 131 ASN A N 1
ATOM 975 C CA . ASN A 1 131 ? 1.985 28.594 16.484 1 88.94 131 ASN A CA 1
ATOM 976 C C . ASN A 1 131 ? 2.352 28.172 17.906 1 88.94 131 ASN A C 1
ATOM 978 O O . ASN A 1 131 ? 2.904 27.094 18.125 1 88.94 131 ASN A O 1
ATOM 982 N N . THR A 1 132 ? 2.1 29.109 18.828 1 89.5 132 THR A N 1
ATOM 983 C CA . THR A 1 132 ? 2.367 28.828 20.234 1 89.5 132 THR A CA 1
ATOM 984 C C . THR A 1 132 ? 1.085 28.938 21.047 1 89.5 132 THR A C 1
ATOM 986 O O . THR A 1 132 ? 0.121 29.578 20.641 1 89.5 132 THR A O 1
ATOM 989 N N . PRO A 1 133 ? 1.122 28.297 22.188 1 93.88 133 PRO A N 1
ATOM 990 C CA . PRO A 1 133 ? -0.154 28.062 22.875 1 93.88 133 PRO A CA 1
ATOM 991 C C . PRO A 1 133 ? -0.457 29.125 23.938 1 93.88 133 PRO A C 1
ATOM 993 O O . PRO A 1 133 ? -1.326 28.906 24.781 1 93.88 133 PRO A O 1
ATOM 996 N N . GLU A 1 134 ? 0.177 30.266 24 1 91.75 134 GLU A N 1
ATOM 997 C CA . GLU A 1 134 ? -0.018 31.234 25.078 1 91.75 134 GLU A CA 1
ATOM 998 C C . GLU A 1 134 ? -1.485 31.641 25.203 1 91.75 134 GLU A C 1
ATOM 1000 O O . GLU A 1 134 ? -2.018 31.719 26.312 1 91.75 134 GLU A O 1
ATOM 1005 N N . GLY A 1 135 ? -2.092 31.891 24.062 1 92.25 135 GLY A N 1
ATOM 1006 C CA . GLY A 1 135 ? -3.494 32.281 24.062 1 92.25 135 GLY A CA 1
ATOM 1007 C C . GLY A 1 135 ? -4.402 31.203 24.641 1 92.25 135 GLY A C 1
ATOM 1008 O O . GLY A 1 135 ? -5.414 31.5 25.266 1 92.25 135 GLY A O 1
ATOM 1009 N N . LEU A 1 136 ? -4.121 29.969 24.438 1 96.12 136 LEU A N 1
ATOM 1010 C CA . LEU A 1 136 ? -4.891 28.859 24.969 1 96.12 136 LEU A CA 1
ATOM 1011 C C . LEU A 1 136 ? -4.684 28.719 26.469 1 96.12 136 LEU A C 1
ATOM 1013 O O . LEU A 1 136 ? -5.629 28.422 27.219 1 96.12 136 LEU A O 1
ATOM 1017 N N . PHE A 1 137 ? -3.457 28.969 26.953 1 94.75 137 PHE A N 1
ATOM 1018 C CA . PHE A 1 137 ? -3.154 28.891 28.391 1 94.75 137 PHE A CA 1
ATOM 1019 C C . PHE A 1 137 ? -3.881 30 29.156 1 94.75 137 PHE A C 1
ATOM 1021 O O . PHE A 1 137 ? -4.113 29.875 30.359 1 94.75 137 PHE A O 1
ATOM 1028 N N . GLU A 1 138 ? -4.258 31.078 28.453 1 92.75 138 GLU A N 1
ATOM 1029 C CA . GLU A 1 138 ? -5.059 32.125 29.062 1 92.75 138 GLU A CA 1
ATOM 1030 C C . GLU A 1 138 ? -6.449 31.609 29.422 1 92.75 138 GLU A C 1
ATOM 1032 O O . GLU A 1 138 ? -7.098 32.156 30.328 1 92.75 138 GLU A O 1
ATOM 1037 N N . LEU A 1 139 ? -6.859 30.625 28.766 1 95.25 139 LEU A N 1
ATOM 1038 C CA . LEU A 1 139 ? -8.195 30.078 29 1 95.25 139 LEU A CA 1
ATOM 1039 C C . LEU A 1 139 ? -8.156 28.969 30.031 1 95.25 139 LEU A C 1
ATOM 1041 O O . LEU A 1 139 ? -9.07 28.844 30.859 1 95.25 139 LEU A O 1
ATOM 1045 N N . SER A 1 140 ? -7.18 28.109 29.969 1 96.12 140 SER A N 1
ATOM 1046 C CA . SER A 1 140 ? -7.074 26.969 30.875 1 96.12 140 SER A CA 1
ATOM 1047 C C . SER A 1 140 ? -5.637 26.469 30.953 1 96.12 140 SER A C 1
ATOM 1049 O O . SER A 1 140 ? -4.898 26.516 29.969 1 96.12 140 SER A O 1
ATOM 1051 N N . THR A 1 141 ? -5.266 25.906 32.125 1 96.06 141 THR A N 1
ATOM 1052 C CA . THR A 1 141 ? -3.979 25.25 32.281 1 96.06 141 THR A CA 1
ATOM 1053 C C . THR A 1 141 ? -4.16 23.75 32.469 1 96.06 141 THR A C 1
ATOM 1055 O O . THR A 1 141 ? -3.281 23.062 33 1 96.06 141 THR A O 1
ATOM 1058 N N . ASP A 1 142 ? -5.289 23.234 32 1 98.06 142 ASP A N 1
ATOM 1059 C CA . ASP A 1 142 ? -5.605 21.828 32.219 1 98.06 142 ASP A CA 1
ATOM 1060 C C . ASP A 1 142 ? -5.227 20.984 31 1 98.06 142 ASP A C 1
ATOM 1062 O O . ASP A 1 142 ? -5.965 20.078 30.609 1 98.06 142 ASP A O 1
ATOM 1066 N N . PHE A 1 143 ? -4.16 21.344 30.359 1 98.56 143 PHE A N 1
ATOM 1067 C CA . PHE A 1 143 ? -3.668 20.578 29.234 1 98.56 143 PHE A CA 1
ATOM 1068 C C . PHE A 1 143 ? -2.172 20.781 29.031 1 98.56 143 PHE A C 1
ATOM 1070 O O . PHE A 1 143 ? -1.58 21.672 29.656 1 98.56 143 PHE A O 1
ATOM 1077 N N . ILE A 1 144 ? -1.553 19.938 28.25 1 98.69 144 ILE A N 1
ATOM 1078 C CA . ILE A 1 144 ? -0.169 20.062 27.797 1 98.69 144 ILE A CA 1
ATOM 1079 C C . ILE A 1 144 ? -0.131 20.281 26.281 1 98.69 144 ILE A C 1
ATOM 1081 O O . ILE A 1 144 ? -0.924 19.688 25.547 1 98.69 144 ILE A O 1
ATOM 1085 N N . TYR A 1 145 ? 0.731 21.203 25.859 1 98.56 145 TYR A N 1
ATOM 1086 C CA . TYR A 1 145 ? 0.911 21.484 24.438 1 98.56 145 TYR A CA 1
ATOM 1087 C C . TYR A 1 145 ? 2.252 20.953 23.938 1 98.56 145 TYR A C 1
ATOM 1089 O O . TYR A 1 145 ? 3.291 21.203 24.562 1 98.56 145 TYR A O 1
ATOM 1097 N N . VAL A 1 146 ? 2.225 20.188 22.828 1 98.88 146 VAL A N 1
ATOM 1098 C CA . VAL A 1 146 ? 3.428 19.656 22.188 1 98.88 146 VAL A CA 1
ATOM 1099 C C . VAL A 1 146 ? 3.445 20.062 20.719 1 98.88 146 VAL A C 1
ATOM 1101 O O . VAL A 1 146 ? 2.418 19.984 20.047 1 98.88 146 VAL A O 1
ATOM 1104 N N . ALA A 1 147 ? 4.504 20.516 20.219 1 98.25 147 ALA A N 1
ATOM 1105 C CA . ALA A 1 147 ? 4.758 20.734 18.797 1 98.25 147 ALA A CA 1
ATOM 1106 C C . ALA A 1 147 ? 6.113 20.156 18.391 1 98.25 147 ALA A C 1
ATOM 1108 O O . ALA A 1 147 ? 7.066 20.188 19.172 1 98.25 147 ALA A O 1
ATOM 1109 N N . TYR A 1 148 ? 6.238 19.672 17.172 1 98.5 148 TYR A N 1
ATOM 1110 C CA . TYR A 1 148 ? 7.449 18.984 16.734 1 98.5 148 TYR A CA 1
ATOM 1111 C C . TYR A 1 148 ? 7.82 19.375 15.32 1 98.5 148 TYR A C 1
ATOM 1113 O O . TYR A 1 148 ? 6.973 19.859 14.562 1 98.5 148 TYR A O 1
ATOM 1121 N N . ASN A 1 149 ? 9.078 19.234 15.031 1 98.44 149 ASN A N 1
ATOM 1122 C CA . ASN A 1 149 ? 9.57 19.375 13.664 1 98.44 149 ASN A CA 1
ATOM 1123 C C . ASN A 1 149 ? 9.586 18.031 12.93 1 98.44 149 ASN A C 1
ATOM 1125 O O . ASN A 1 149 ? 9.586 16.969 13.562 1 98.44 149 ASN A O 1
ATOM 1129 N N . TYR A 1 150 ? 9.555 18.125 11.711 1 98.62 150 TYR A N 1
ATOM 1130 C CA . TYR A 1 150 ? 9.742 16.969 10.828 1 98.62 150 TYR A CA 1
ATOM 1131 C C . TYR A 1 150 ? 10.484 17.375 9.562 1 98.62 150 TYR A C 1
ATOM 1133 O O . TYR A 1 150 ? 10.492 18.547 9.188 1 98.62 150 TYR A O 1
ATOM 1141 N N . ARG A 1 151 ? 11.219 16.469 8.992 1 98.31 151 ARG A N 1
ATOM 1142 C CA . ARG A 1 151 ? 11.984 16.766 7.789 1 98.31 151 ARG A CA 1
ATOM 1143 C C . ARG A 1 151 ? 11.086 17.312 6.684 1 98.31 151 ARG A C 1
ATOM 1145 O O . ARG A 1 151 ? 9.969 16.828 6.492 1 98.31 151 ARG A O 1
ATOM 1152 N N . LEU A 1 152 ? 11.57 18.25 5.914 1 97.19 152 LEU A N 1
ATOM 1153 C CA . LEU A 1 152 ? 10.859 18.953 4.855 1 97.19 152 LEU A CA 1
ATOM 1154 C C . LEU A 1 152 ? 11.609 18.844 3.529 1 97.19 152 LEU A C 1
ATOM 1156 O O . LEU A 1 152 ? 12.75 18.391 3.494 1 97.19 152 LEU A O 1
ATOM 1160 N N . GLY A 1 153 ? 10.945 19.234 2.475 1 95.94 153 GLY A N 1
ATOM 1161 C CA . GLY A 1 153 ? 11.594 19.219 1.17 1 95.94 153 GLY A CA 1
ATOM 1162 C C . GLY A 1 153 ? 11.969 17.812 0.709 1 95.94 153 GLY A C 1
ATOM 1163 O O . GLY A 1 153 ? 11.25 16.859 0.988 1 95.94 153 GLY A O 1
ATOM 1164 N N . LEU A 1 154 ? 13.016 17.734 0.016 1 97.12 154 LEU A N 1
ATOM 1165 C CA . LEU A 1 154 ? 13.422 16.469 -0.566 1 97.12 154 LEU A CA 1
ATOM 1166 C C . LEU A 1 154 ? 13.672 15.422 0.521 1 97.12 154 LEU A C 1
ATOM 1168 O O . LEU A 1 154 ? 13.242 14.273 0.392 1 97.12 154 LEU A O 1
ATOM 1172 N N . THR A 1 155 ? 14.305 15.805 1.618 1 97.88 155 THR A N 1
ATOM 1173 C CA . THR A 1 155 ? 14.664 14.836 2.648 1 97.88 155 THR A CA 1
ATOM 1174 C C . THR A 1 155 ? 13.414 14.328 3.369 1 97.88 155 THR A C 1
ATOM 1176 O O . THR A 1 155 ? 13.438 13.258 3.975 1 97.88 155 THR A O 1
ATOM 1179 N N . GLY A 1 156 ? 12.328 15.102 3.293 1 97.81 156 GLY A N 1
ATOM 1180 C CA . GLY A 1 156 ? 11.102 14.695 3.961 1 97.81 156 GLY A CA 1
ATOM 1181 C C . GLY A 1 156 ? 10.195 13.852 3.084 1 97.81 156 GLY A C 1
ATOM 1182 O O . GLY A 1 156 ? 9.422 13.039 3.586 1 97.81 156 GLY A O 1
ATOM 1183 N N . VAL A 1 157 ? 10.297 14.055 1.71 1 96.81 157 VAL A N 1
ATOM 1184 C CA . VAL A 1 157 ? 9.211 13.469 0.923 1 96.81 157 VAL A CA 1
ATOM 1185 C C . VAL A 1 157 ? 9.789 12.625 -0.206 1 96.81 157 VAL A C 1
ATOM 1187 O O . VAL A 1 157 ? 9.055 12.156 -1.08 1 96.81 157 VAL A O 1
ATOM 1190 N N . ALA A 1 158 ? 11.078 12.344 -0.203 1 96.5 158 ALA A N 1
ATOM 1191 C CA . ALA A 1 158 ? 11.727 11.586 -1.265 1 96.5 158 ALA A CA 1
ATOM 1192 C C . ALA A 1 158 ? 11.102 10.203 -1.414 1 96.5 158 ALA A C 1
ATOM 1194 O O . ALA A 1 158 ? 10.75 9.562 -0.42 1 96.5 158 ALA A O 1
ATOM 1195 N N . THR A 1 159 ? 10.914 9.844 -2.664 1 94.81 159 THR A N 1
ATOM 1196 C CA . THR A 1 159 ? 10.523 8.508 -3.107 1 94.81 159 THR A CA 1
ATOM 1197 C C . THR A 1 159 ? 11.18 8.172 -4.441 1 94.81 159 THR A C 1
ATOM 1199 O O . THR A 1 159 ? 11.828 9.016 -5.055 1 94.81 159 THR A O 1
ATOM 1202 N N . GLY A 1 160 ? 10.969 6.867 -4.816 1 94.81 160 GLY A N 1
ATOM 1203 C CA . GLY A 1 160 ? 11.406 6.438 -6.133 1 94.81 160 GLY A CA 1
ATOM 1204 C C . GLY A 1 160 ? 12.203 5.148 -6.109 1 94.81 160 GLY A C 1
ATOM 1205 O O . GLY A 1 160 ? 12.867 4.84 -5.117 1 94.81 160 GLY A O 1
ATOM 1206 N N . PRO A 1 161 ? 12.227 4.52 -7.23 1 96.06 161 PRO A N 1
ATOM 1207 C CA . PRO A 1 161 ? 12.82 3.184 -7.262 1 96.06 161 PRO A CA 1
ATOM 1208 C C . PRO A 1 161 ? 14.32 3.201 -6.965 1 96.06 161 PRO A C 1
ATOM 1210 O O . PRO A 1 161 ? 14.797 2.457 -6.102 1 96.06 161 PRO A O 1
ATOM 1213 N N . THR A 1 162 ? 15.094 4.098 -7.68 1 97.19 162 THR A N 1
ATOM 1214 C CA . THR A 1 162 ? 16.531 4.129 -7.441 1 97.19 162 THR A CA 1
ATOM 1215 C C . THR A 1 162 ? 16.828 4.477 -5.984 1 97.19 162 THR A C 1
ATOM 1217 O O . THR A 1 162 ? 17.641 3.812 -5.336 1 97.19 162 THR A O 1
ATOM 1220 N N . TYR A 1 163 ? 16.203 5.52 -5.473 1 97.81 163 TYR A N 1
ATOM 1221 C CA . TYR A 1 163 ? 16.328 5.965 -4.09 1 97.81 163 TYR A CA 1
ATOM 1222 C C . TYR A 1 163 ? 16.047 4.824 -3.121 1 97.81 163 TYR A C 1
ATOM 1224 O O . TYR A 1 163 ? 16.875 4.523 -2.252 1 97.81 163 TYR A O 1
ATOM 1232 N N . GLN A 1 164 ? 14.961 4.133 -3.316 1 96.75 164 GLN A N 1
ATOM 1233 C CA . GLN A 1 164 ? 14.523 3.098 -2.383 1 96.75 164 GLN A CA 1
ATOM 1234 C C . GLN A 1 164 ? 15.312 1.805 -2.588 1 96.75 164 GLN A C 1
ATOM 1236 O O . GLN A 1 164 ? 15.555 1.065 -1.633 1 96.75 164 GLN A O 1
ATOM 1241 N N . HIS A 1 165 ? 15.719 1.505 -3.814 1 94.81 165 HIS A N 1
ATOM 1242 C CA . HIS A 1 165 ? 16.5 0.31 -4.09 1 94.81 165 HIS A CA 1
ATOM 1243 C C . HIS A 1 165 ? 17.875 0.381 -3.408 1 94.81 165 HIS A C 1
ATOM 1245 O O . HIS A 1 165 ? 18.469 -0.652 -3.109 1 94.81 165 HIS A O 1
ATOM 1251 N N . GLU A 1 166 ? 18.312 1.579 -3.162 1 95.81 166 GLU A N 1
ATOM 1252 C CA . GLU A 1 166 ? 19.609 1.745 -2.51 1 95.81 166 GLU A CA 1
ATOM 1253 C C . GLU A 1 166 ? 19.438 1.944 -1.005 1 95.81 166 GLU A C 1
ATOM 1255 O O . GLU A 1 166 ? 20.406 2.287 -0.312 1 95.81 166 GLU A O 1
ATOM 1260 N N . GLY A 1 167 ? 18.266 1.837 -0.519 1 95.19 167 GLY A N 1
ATOM 1261 C CA . GLY A 1 167 ? 18.062 1.791 0.922 1 95.19 167 GLY A CA 1
ATOM 1262 C C . GLY A 1 167 ? 17.422 3.045 1.478 1 95.19 167 GLY A C 1
ATOM 1263 O O . GLY A 1 167 ? 17.203 3.156 2.688 1 95.19 167 GLY A O 1
ATOM 1264 N N . GLY A 1 168 ? 17.078 3.996 0.636 1 97.94 168 GLY A N 1
ATOM 1265 C CA . GLY A 1 168 ? 16.359 5.168 1.11 1 97.94 168 GLY A CA 1
ATOM 1266 C C . GLY A 1 168 ? 14.961 4.852 1.619 1 97.94 168 GLY A C 1
ATOM 1267 O O . GLY A 1 168 ? 14.266 4.008 1.05 1 97.94 168 GLY A O 1
ATOM 1268 N N . VAL A 1 169 ? 14.555 5.492 2.697 1 98 169 VAL A N 1
ATOM 1269 C CA . VAL A 1 169 ? 13.219 5.328 3.254 1 98 169 VAL A CA 1
ATOM 1270 C C . VAL A 1 169 ? 12.305 6.441 2.738 1 98 169 VAL A C 1
ATOM 1272 O O . VAL A 1 169 ? 12.641 7.625 2.844 1 98 169 VAL A O 1
ATOM 1275 N N . SER A 1 170 ? 11.195 6.062 2.139 1 97.5 170 SER A N 1
ATOM 1276 C CA . SER A 1 170 ? 10.297 7.031 1.511 1 97.5 170 SER A CA 1
ATOM 1277 C C . SER A 1 170 ? 9.469 7.773 2.553 1 97.5 170 SER A C 1
ATOM 1279 O O . SER A 1 170 ? 9.203 7.242 3.633 1 97.5 170 SER A O 1
ATOM 1281 N N . ASN A 1 171 ? 9.008 9.023 2.262 1 98.19 171 ASN A N 1
ATOM 1282 C CA . ASN A 1 171 ? 8.047 9.82 3.02 1 98.19 171 ASN A CA 1
ATOM 1283 C C . ASN A 1 171 ? 8.477 9.977 4.477 1 98.19 171 ASN A C 1
ATOM 1285 O O . ASN A 1 171 ? 7.691 9.727 5.391 1 98.19 171 ASN A O 1
ATOM 1289 N N . LEU A 1 172 ? 9.68 10.422 4.672 1 98.81 172 LEU A N 1
ATOM 1290 C CA . LEU A 1 172 ? 10.266 10.531 6.004 1 98.81 172 LEU A CA 1
ATOM 1291 C C . LEU A 1 172 ? 9.539 11.578 6.84 1 98.81 172 LEU A C 1
ATOM 1293 O O . LEU A 1 172 ? 9.516 11.492 8.07 1 98.81 172 LEU A O 1
ATOM 1297 N N . ALA A 1 173 ? 8.883 12.594 6.191 1 98.56 173 ALA A N 1
ATOM 1298 C CA . ALA A 1 173 ? 8.039 13.531 6.934 1 98.56 173 ALA A CA 1
ATOM 1299 C C . ALA A 1 173 ? 6.969 12.797 7.734 1 98.56 173 ALA A C 1
ATOM 1301 O O . ALA A 1 173 ? 6.676 13.164 8.875 1 98.56 173 ALA A O 1
ATOM 1302 N N . VAL A 1 174 ? 6.398 11.758 7.121 1 98.62 174 VAL A N 1
ATOM 1303 C CA . VAL A 1 174 ? 5.355 10.969 7.766 1 98.62 174 VAL A CA 1
ATOM 1304 C C . VAL A 1 174 ? 5.965 10.117 8.875 1 98.62 174 VAL A C 1
ATOM 1306 O O . VAL A 1 174 ? 5.391 10 9.961 1 98.62 174 VAL A O 1
ATOM 1309 N N . TRP A 1 175 ? 7.137 9.523 8.641 1 98.81 175 TRP A N 1
ATOM 1310 C CA . TRP A 1 175 ? 7.852 8.742 9.641 1 98.81 175 TRP A CA 1
ATOM 1311 C C . TRP A 1 175 ? 8.219 9.602 10.844 1 98.81 175 TRP A C 1
ATOM 1313 O O . TRP A 1 175 ? 8.102 9.148 11.992 1 98.81 175 TRP A O 1
ATOM 1323 N N . ASP A 1 176 ? 8.703 10.789 10.555 1 98.88 176 ASP A N 1
ATOM 1324 C CA . ASP A 1 176 ? 9.086 11.688 11.633 1 98.88 176 ASP A CA 1
ATOM 1325 C C . ASP A 1 176 ? 7.887 12.031 12.516 1 98.88 176 ASP A C 1
ATOM 1327 O O . ASP A 1 176 ? 8.008 12.078 13.742 1 98.88 176 ASP A O 1
ATOM 1331 N N . ALA A 1 177 ? 6.762 12.305 11.914 1 98.88 177 ALA A N 1
ATOM 1332 C CA . ALA A 1 177 ? 5.547 12.562 12.68 1 98.88 177 ALA A CA 1
ATOM 1333 C C . ALA A 1 177 ? 5.156 11.344 13.516 1 98.88 177 ALA A C 1
ATOM 1335 O O . ALA A 1 177 ? 4.797 11.477 14.688 1 98.88 177 ALA A O 1
ATOM 1336 N N . THR A 1 178 ? 5.188 10.164 12.883 1 98.81 178 THR A N 1
ATOM 1337 C CA . THR A 1 178 ? 4.906 8.938 13.609 1 98.81 178 THR A CA 1
ATOM 1338 C C . THR A 1 178 ? 5.789 8.828 14.852 1 98.81 178 THR A C 1
ATOM 1340 O O . THR A 1 178 ? 5.297 8.555 15.945 1 98.81 178 THR A O 1
ATOM 1343 N N . HIS A 1 179 ? 7.02 9.078 14.664 1 98.88 179 HIS A N 1
ATOM 1344 C CA . HIS A 1 179 ? 7.996 8.969 15.742 1 98.88 179 HIS A CA 1
ATOM 1345 C C . HIS A 1 179 ? 7.723 9.984 16.844 1 98.88 179 HIS A C 1
ATOM 1347 O O . HIS A 1 179 ? 7.898 9.695 18.016 1 98.88 179 HIS A O 1
ATOM 1353 N N . ALA A 1 180 ? 7.336 11.172 16.453 1 98.88 180 ALA A N 1
ATOM 1354 C CA . ALA A 1 180 ? 6.988 12.203 17.422 1 98.88 180 ALA A CA 1
ATOM 1355 C C . ALA A 1 180 ? 5.793 11.781 18.281 1 98.88 180 ALA A C 1
ATOM 1357 O O . ALA A 1 180 ? 5.793 11.961 19.5 1 98.88 180 ALA A O 1
ATOM 1358 N N . PHE A 1 181 ? 4.766 11.266 17.672 1 98.88 181 PHE A N 1
ATOM 1359 C CA . PHE A 1 181 ? 3.605 10.781 18.422 1 98.88 181 PHE A CA 1
ATOM 1360 C C . PHE A 1 181 ? 3.99 9.625 19.328 1 98.88 181 PHE A C 1
ATOM 1362 O O . PHE A 1 181 ? 3.477 9.508 20.453 1 98.88 181 PHE A O 1
ATOM 1369 N N . GLU A 1 182 ? 4.832 8.727 18.812 1 98.75 182 GLU A N 1
ATOM 1370 C CA . GLU A 1 182 ? 5.312 7.633 19.656 1 98.75 182 GLU A CA 1
ATOM 1371 C C . GLU A 1 182 ? 6.094 8.164 20.859 1 98.75 182 GLU A C 1
ATOM 1373 O O . GLU A 1 182 ? 6.012 7.609 21.953 1 98.75 182 GLU A O 1
ATOM 1378 N N . TRP A 1 183 ? 6.875 9.188 20.625 1 98.75 183 TRP A N 1
ATOM 1379 C CA . TRP A 1 183 ? 7.574 9.844 21.734 1 98.75 183 TRP A CA 1
ATOM 1380 C C . TRP A 1 183 ? 6.586 10.344 22.781 1 98.75 183 TRP A C 1
ATOM 1382 O O . TRP A 1 183 ? 6.812 10.188 23.984 1 98.75 183 TRP A O 1
ATOM 1392 N N . VAL A 1 184 ? 5.531 10.961 22.344 1 98.88 184 VAL A N 1
ATOM 1393 C CA . VAL A 1 184 ? 4.496 11.445 23.25 1 98.88 184 VAL A CA 1
ATOM 1394 C C . VAL A 1 184 ? 3.916 10.281 24.047 1 98.88 184 VAL A C 1
ATOM 1396 O O . VAL A 1 184 ? 3.756 10.375 25.266 1 98.88 184 VAL A O 1
ATOM 1399 N N . GLN A 1 185 ? 3.633 9.211 23.406 1 98.44 185 GLN A N 1
ATOM 1400 C CA . GLN A 1 185 ? 3.102 8.031 24.094 1 98.44 185 GLN A CA 1
ATOM 1401 C C . GLN A 1 185 ? 4.066 7.535 25.156 1 98.44 185 GLN A C 1
ATOM 1403 O O . GLN A 1 185 ? 3.639 7.113 26.234 1 98.44 185 GLN A O 1
ATOM 1408 N N . LYS A 1 186 ? 5.242 7.609 24.859 1 97.81 186 LYS A N 1
ATOM 1409 C CA . LYS A 1 186 ? 6.258 7.004 25.719 1 97.81 186 LYS A CA 1
ATOM 1410 C C . LYS A 1 186 ? 6.621 7.93 26.875 1 97.81 186 LYS A C 1
ATOM 1412 O O . LYS A 1 186 ? 6.902 7.465 27.984 1 97.81 186 LYS A O 1
ATOM 1417 N N . TYR A 1 187 ? 6.574 9.289 26.656 1 98.19 187 TYR A N 1
ATOM 1418 C CA . TYR A 1 187 ? 7.309 10.117 27.609 1 98.19 187 TYR A CA 1
ATOM 1419 C C . TYR A 1 187 ? 6.422 11.219 28.188 1 98.19 187 TYR A C 1
ATOM 1421 O O . TYR A 1 187 ? 6.781 11.859 29.172 1 98.19 187 TYR A O 1
ATOM 1429 N N . ILE A 1 188 ? 5.27 11.477 27.625 1 98.69 188 ILE A N 1
ATOM 1430 C CA . ILE A 1 188 ? 4.547 12.695 27.969 1 98.69 188 ILE A CA 1
ATOM 1431 C C . ILE A 1 188 ? 4.098 12.648 29.422 1 98.69 188 ILE A C 1
ATOM 1433 O O . ILE A 1 188 ? 3.836 13.68 30.047 1 98.69 188 ILE A O 1
ATOM 1437 N N . GLU A 1 189 ? 4.008 11.445 29.969 1 98.31 189 GLU A N 1
ATOM 1438 C CA . GLU A 1 189 ? 3.643 11.281 31.375 1 98.31 189 GLU A CA 1
ATOM 1439 C C . GLU A 1 189 ? 4.652 11.961 32.281 1 98.31 189 GLU A C 1
ATOM 1441 O O . GLU A 1 189 ? 4.289 12.469 33.344 1 98.31 189 GLU A O 1
ATOM 1446 N N . ASN A 1 190 ? 5.914 11.977 31.922 1 97.94 190 ASN A N 1
ATOM 1447 C CA . ASN A 1 190 ? 6.957 12.617 32.719 1 97.94 190 ASN A CA 1
ATOM 1448 C C . ASN A 1 190 ? 6.734 14.125 32.812 1 97.94 190 ASN A C 1
ATOM 1450 O O . ASN A 1 190 ? 7.234 14.758 33.75 1 97.94 190 ASN A O 1
ATOM 1454 N N . PHE A 1 191 ? 5.949 14.672 31.953 1 98.12 191 PHE A N 1
ATOM 1455 C CA . PHE A 1 191 ? 5.656 16.109 31.953 1 98.12 191 PHE A CA 1
ATOM 1456 C C . PHE A 1 191 ? 4.277 16.375 32.562 1 98.12 191 PHE A C 1
ATOM 1458 O O . PHE A 1 191 ? 3.82 17.516 32.594 1 98.12 191 PHE A O 1
ATOM 1465 N N . GLY A 1 192 ? 3.594 15.258 32.938 1 98.19 192 GLY A N 1
ATOM 1466 C CA . GLY A 1 192 ? 2.275 15.391 33.562 1 98.19 192 GLY A CA 1
ATOM 1467 C C . GLY A 1 192 ? 1.147 15.125 32.562 1 98.19 192 GLY A C 1
ATOM 1468 O O . GLY A 1 192 ? -0.027 15.289 32.906 1 98.19 192 GLY A O 1
ATOM 1469 N N . GLY A 1 193 ? 1.484 14.719 31.406 1 98.69 193 GLY A N 1
ATOM 1470 C CA . GLY A 1 193 ? 0.489 14.453 30.375 1 98.69 193 GLY A CA 1
ATOM 1471 C C . GLY A 1 193 ? -0.042 13.031 30.406 1 98.69 193 GLY A C 1
ATOM 1472 O O . GLY A 1 193 ? 0.604 12.133 30.953 1 98.69 193 GLY A O 1
ATOM 1473 N N . ASN A 1 194 ? -1.232 12.812 29.859 1 98.75 194 ASN A N 1
ATOM 1474 C CA . ASN A 1 194 ? -1.866 11.508 29.688 1 98.75 194 ASN A CA 1
ATOM 1475 C C . ASN A 1 194 ? -1.644 10.953 28.281 1 98.75 194 ASN A C 1
ATOM 1477 O O . ASN A 1 194 ? -2.236 11.438 27.312 1 98.75 194 ASN A O 1
ATOM 1481 N N . PRO A 1 195 ? -0.857 9.906 28.109 1 98.38 195 PRO A N 1
ATOM 1482 C CA . PRO A 1 195 ? -0.6 9.367 26.781 1 98.38 195 PRO A CA 1
ATOM 1483 C C . PRO A 1 195 ? -1.843 8.75 26.141 1 98.38 195 PRO A C 1
ATOM 1485 O O . PRO A 1 195 ? -1.856 8.484 24.938 1 98.38 195 PRO A O 1
ATOM 1488 N N . SER A 1 196 ? -2.863 8.492 26.891 1 98.12 196 SER A N 1
ATOM 1489 C CA . SER A 1 196 ? -4.098 7.906 26.391 1 98.12 196 SER A CA 1
ATOM 1490 C C . SER A 1 196 ? -5.16 8.977 26.141 1 98.12 196 SER A C 1
ATOM 1492 O O . SER A 1 196 ? -6.332 8.656 25.922 1 98.12 196 SER A O 1
ATOM 1494 N N . ASP A 1 197 ? -4.797 10.195 26.312 1 98.75 197 ASP A N 1
ATOM 1495 C CA . ASP A 1 197 ? -5.668 11.328 26.016 1 98.75 197 ASP A CA 1
ATOM 1496 C C . ASP A 1 197 ? -4.941 12.383 25.188 1 98.75 197 ASP A C 1
ATOM 1498 O O . ASP A 1 197 ? -4.719 13.5 25.656 1 98.75 197 ASP A O 1
ATOM 1502 N N . VAL A 1 198 ? -4.633 12.023 23.953 1 98.94 198 VAL A N 1
ATOM 1503 C CA . VAL A 1 198 ? -3.887 12.852 23.031 1 98.94 198 VAL A CA 1
ATOM 1504 C C . VAL A 1 198 ? -4.816 13.352 21.922 1 98.94 198 VAL A C 1
ATOM 1506 O O . VAL A 1 198 ? -5.547 12.562 21.312 1 98.94 198 VAL A O 1
ATOM 1509 N N . THR A 1 199 ? -4.883 14.672 21.688 1 98.94 199 THR A N 1
ATOM 1510 C CA . THR A 1 199 ? -5.574 15.281 20.562 1 98.94 199 THR A CA 1
ATOM 1511 C C . THR A 1 199 ? -4.582 15.742 19.5 1 98.94 199 THR A C 1
ATOM 1513 O O . THR A 1 199 ? -3.738 16.609 19.766 1 98.94 199 THR A O 1
ATOM 1516 N N . ALA A 1 200 ? -4.668 15.172 18.328 1 98.94 200 ALA A N 1
ATOM 1517 C CA . ALA A 1 200 ? -3.91 15.695 17.203 1 98.94 200 ALA A CA 1
ATOM 1518 C C . ALA A 1 200 ? -4.605 16.906 16.594 1 98.94 200 ALA A C 1
ATOM 1520 O O . ALA A 1 200 ? -5.754 16.828 16.156 1 98.94 200 ALA A O 1
ATOM 1521 N N . VAL A 1 201 ? -3.963 18.016 16.609 1 98.88 201 VAL A N 1
ATOM 1522 C CA . VAL A 1 201 ? -4.453 19.25 16.016 1 98.88 201 VAL A CA 1
ATOM 1523 C C . VAL A 1 201 ? -3.551 19.672 14.859 1 98.88 201 VAL A C 1
ATOM 1525 O O . VAL A 1 201 ? -2.324 19.688 14.992 1 98.88 201 VAL A O 1
ATOM 1528 N N . GLY A 1 202 ? -4.133 19.938 13.711 1 98.12 202 GLY A N 1
ATOM 1529 C CA . GLY A 1 202 ? -3.258 20.266 12.594 1 98.12 202 GLY A CA 1
ATOM 1530 C C . GLY A 1 202 ? -3.914 21.156 11.562 1 98.12 202 GLY A C 1
ATOM 1531 O O . GLY A 1 202 ? -5.133 21.125 11.375 1 98.12 202 GLY A O 1
ATOM 1532 N N . PHE A 1 203 ? -3.121 21.953 10.898 1 96.38 203 PHE A N 1
ATOM 1533 C CA . PHE A 1 203 ? -3.539 22.875 9.852 1 96.38 203 PHE A CA 1
ATOM 1534 C C . PHE A 1 203 ? -2.812 22.578 8.547 1 96.38 203 PHE A C 1
ATOM 1536 O O . PHE A 1 203 ? -1.599 22.359 8.539 1 96.38 203 PHE A O 1
ATOM 1543 N N . SER A 1 204 ? -3.564 22.609 7.414 1 96.06 204 SER A N 1
ATOM 1544 C CA . SER A 1 204 ? -2.979 22.453 6.086 1 96.06 204 SER A CA 1
ATOM 1545 C C . SER A 1 204 ? -2.174 21.172 5.984 1 96.06 204 SER A C 1
ATOM 1547 O O . SER A 1 204 ? -2.684 20.094 6.289 1 96.06 204 SER A O 1
ATOM 1549 N N . ALA A 1 205 ? -0.853 21.266 5.688 1 96.19 205 ALA A N 1
ATOM 1550 C CA . ALA A 1 205 ? -0.005 20.078 5.66 1 96.19 205 ALA A CA 1
ATOM 1551 C C . ALA A 1 205 ? -0.067 19.328 6.988 1 96.19 205 ALA A C 1
ATOM 1553 O O . ALA A 1 205 ? -0.017 18.094 7.016 1 96.19 205 ALA A O 1
ATOM 1554 N N . GLY A 1 206 ? -0.198 20.125 8.055 1 97.25 206 GLY A N 1
ATOM 1555 C CA . GLY A 1 206 ? -0.329 19.5 9.359 1 97.25 206 GLY A CA 1
ATOM 1556 C C . GLY A 1 206 ? -1.623 18.719 9.523 1 97.25 206 GLY A C 1
ATOM 1557 O O . GLY A 1 206 ? -1.657 17.703 10.211 1 97.25 206 GLY A O 1
ATOM 1558 N N . GLY A 1 207 ? -2.707 19.266 8.984 1 97.75 207 GLY A N 1
ATOM 1559 C CA . GLY A 1 207 ? -3.949 18.516 8.945 1 97.75 207 GLY A CA 1
ATOM 1560 C C . GLY A 1 207 ? -3.85 17.25 8.133 1 97.75 207 GLY A C 1
ATOM 1561 O O . GLY A 1 207 ? -4.352 16.203 8.539 1 97.75 207 GLY A O 1
ATOM 1562 N N . SER A 1 208 ? -3.164 17.344 7.004 1 97.25 208 SER A N 1
ATOM 1563 C CA . SER A 1 208 ? -2.941 16.156 6.168 1 97.25 208 SER A CA 1
ATOM 1564 C C . SER A 1 208 ? -2.057 15.141 6.879 1 97.25 208 SER A C 1
ATOM 1566 O O . SER A 1 208 ? -2.225 13.93 6.699 1 97.25 208 SER A O 1
ATOM 1568 N N . GLN A 1 209 ? -1.13 15.633 7.637 1 97.75 209 GLN A N 1
ATOM 1569 C CA . GLN A 1 209 ? -0.25 14.758 8.406 1 97.75 209 GLN A CA 1
ATOM 1570 C C . GLN A 1 209 ? -1.052 13.859 9.344 1 97.75 209 GLN A C 1
ATOM 1572 O O . GLN A 1 209 ? -0.729 12.68 9.5 1 97.75 209 GLN A O 1
ATOM 1577 N N . ILE A 1 210 ? -2.053 14.375 9.945 1 98.44 210 ILE A N 1
ATOM 1578 C CA . ILE A 1 210 ? -2.928 13.602 10.812 1 98.44 210 ILE A CA 1
ATOM 1579 C C . ILE A 1 210 ? -3.637 12.516 10 1 98.44 210 ILE A C 1
ATOM 1581 O O . ILE A 1 210 ? -3.734 11.367 10.43 1 98.44 210 ILE A O 1
ATOM 1585 N N . GLY A 1 211 ? -4.09 12.898 8.797 1 97.75 211 GLY A N 1
ATOM 1586 C CA . GLY A 1 211 ? -4.695 11.93 7.895 1 97.75 211 GLY A CA 1
ATOM 1587 C C . GLY A 1 211 ? -3.75 10.805 7.508 1 97.75 211 GLY A C 1
ATOM 1588 O O . GLY A 1 211 ? -4.148 9.641 7.477 1 97.75 211 GLY A O 1
ATOM 1589 N N . PHE A 1 212 ? -2.506 11.133 7.238 1 98.25 212 PHE A N 1
ATOM 1590 C CA . PHE A 1 212 ? -1.507 10.125 6.906 1 98.25 212 PHE A CA 1
ATOM 1591 C C . PHE A 1 212 ? -1.279 9.18 8.078 1 98.25 212 PHE A C 1
ATOM 1593 O O . PHE A 1 212 ? -1.082 7.973 7.887 1 98.25 212 PHE A O 1
ATOM 1600 N N . GLN A 1 213 ? -1.322 9.703 9.305 1 98.5 213 GLN A N 1
ATOM 1601 C CA . GLN A 1 213 ? -1.152 8.852 10.477 1 98.5 213 GLN A CA 1
ATOM 1602 C C . GLN A 1 213 ? -2.309 7.867 10.617 1 98.5 213 GLN A C 1
ATOM 1604 O O . GLN A 1 213 ? -2.119 6.738 11.07 1 98.5 213 GLN A O 1
ATOM 1609 N N . MET A 1 214 ? -3.494 8.312 10.211 1 98.38 214 MET A N 1
ATOM 1610 C CA . MET A 1 214 ? -4.672 7.445 10.281 1 98.38 214 MET A CA 1
ATOM 1611 C C . MET A 1 214 ? -4.586 6.324 9.258 1 98.38 214 MET A C 1
ATOM 1613 O O . MET A 1 214 ? -5.117 5.234 9.469 1 98.38 214 MET A O 1
ATOM 1617 N N . THR A 1 215 ? -3.883 6.566 8.117 1 97.69 215 THR A N 1
ATOM 1618 C CA . THR A 1 215 ? -3.951 5.656 6.984 1 97.69 215 THR A CA 1
ATOM 1619 C C . THR A 1 215 ? -2.629 4.918 6.805 1 97.69 215 THR A C 1
ATOM 1621 O O . THR A 1 215 ? -2.494 4.082 5.906 1 97.69 215 THR A O 1
ATOM 1624 N N . ARG A 1 216 ? -1.616 5.203 7.617 1 96.81 216 ARG A N 1
ATOM 1625 C CA . ARG A 1 216 ? -0.316 4.566 7.445 1 96.81 216 ARG A CA 1
ATOM 1626 C C . ARG A 1 216 ? -0.45 3.047 7.434 1 96.81 216 ARG A C 1
ATOM 1628 O O . ARG A 1 216 ? -1.235 2.48 8.195 1 96.81 216 ARG A O 1
ATOM 1635 N N . PHE A 1 217 ? 0.218 2.404 6.453 1 96.81 217 PHE A N 1
ATOM 1636 C CA . PHE A 1 217 ? 0.238 0.964 6.223 1 96.81 217 PHE A CA 1
ATOM 1637 C C . PHE A 1 217 ? -1.17 0.435 5.98 1 96.81 217 PHE A C 1
ATOM 1639 O O . PHE A 1 217 ? -1.501 -0.677 6.395 1 96.81 217 PHE A O 1
ATOM 1646 N N . GLY A 1 218 ? -2.076 1.282 5.418 1 95.69 218 GLY A N 1
ATOM 1647 C CA . GLY A 1 218 ? -3.443 0.891 5.109 1 95.69 218 GLY A CA 1
ATOM 1648 C C . GLY A 1 218 ? -4.309 0.721 6.34 1 95.69 218 GLY A C 1
ATOM 1649 O O . GLY A 1 218 ? -5.191 -0.139 6.375 1 95.69 218 GLY A O 1
ATOM 1650 N N . GLY A 1 219 ? -3.955 1.432 7.324 1 96.56 219 GLY A N 1
ATOM 1651 C CA . GLY A 1 219 ? -4.715 1.339 8.562 1 96.56 219 GLY A CA 1
ATOM 1652 C C . GLY A 1 219 ? -4.203 0.256 9.492 1 96.56 219 GLY A C 1
ATOM 1653 O O . GLY A 1 219 ? -4.75 0.059 10.578 1 96.56 219 GLY A O 1
ATOM 1654 N N . ASN A 1 220 ? -3.133 -0.442 9.047 1 94.38 220 ASN A N 1
ATOM 1655 C CA . ASN A 1 220 ? -2.584 -1.518 9.867 1 94.38 220 ASN A CA 1
ATOM 1656 C C . ASN A 1 220 ? -1.474 -1.014 10.781 1 94.38 220 ASN A C 1
ATOM 1658 O O . ASN A 1 220 ? -0.384 -1.589 10.82 1 94.38 220 ASN A O 1
ATOM 1662 N N . ALA A 1 221 ? -1.675 0.044 11.414 1 95.44 221 ALA A N 1
ATOM 1663 C CA . ALA A 1 221 ? -0.787 0.642 12.406 1 95.44 221 ALA A CA 1
ATOM 1664 C C . ALA A 1 221 ? -1.564 1.079 13.641 1 95.44 221 ALA A C 1
ATOM 1666 O O . ALA A 1 221 ? -2.764 1.359 13.562 1 95.44 221 ALA A O 1
ATOM 1667 N N . PRO A 1 222 ? -0.905 1.076 14.758 1 96 222 PRO A N 1
ATOM 1668 C CA . PRO A 1 222 ? -1.603 1.509 15.969 1 96 222 PRO A CA 1
ATOM 1669 C C . PRO A 1 222 ? -2.074 2.959 15.891 1 96 222 PRO A C 1
ATOM 1671 O O . PRO A 1 222 ? -1.405 3.799 15.289 1 96 222 PRO A O 1
ATOM 1674 N N . GLN A 1 223 ? -3.23 3.217 16.5 1 97.5 223 GLN A N 1
ATOM 1675 C CA . GLN A 1 223 ? -3.725 4.578 16.672 1 97.5 223 GLN A CA 1
ATOM 1676 C C . GLN A 1 223 ? -2.908 5.328 17.719 1 97.5 223 GLN A C 1
ATOM 1678 O O . GLN A 1 223 ? -2.777 4.867 18.859 1 97.5 223 GLN A O 1
ATOM 1683 N N . LEU A 1 224 ? -2.385 6.484 17.391 1 97.94 224 LEU A N 1
ATOM 1684 C CA . LEU A 1 224 ? -1.42 7.168 18.25 1 97.94 224 LEU A CA 1
ATOM 1685 C C . LEU A 1 224 ? -2.064 8.352 18.953 1 97.94 224 LEU A C 1
ATOM 1687 O O . LEU A 1 224 ? -1.438 8.984 19.812 1 97.94 224 LEU A O 1
ATOM 1691 N N . PHE A 1 225 ? -3.281 8.68 18.641 1 98.69 225 PHE A N 1
ATOM 1692 C CA . PHE A 1 225 ? -4.047 9.75 19.266 1 98.69 225 PHE A CA 1
ATOM 1693 C C . PHE A 1 225 ? -5.523 9.383 19.359 1 98.69 225 PHE A C 1
ATOM 1695 O O . PHE A 1 225 ? -6.012 8.57 18.562 1 98.69 225 PHE A O 1
ATOM 1702 N N . GLN A 1 226 ? -6.184 9.992 20.312 1 98.38 226 GLN A N 1
ATOM 1703 C CA . GLN A 1 226 ? -7.543 9.594 20.656 1 98.38 226 GLN A CA 1
ATOM 1704 C C . GLN A 1 226 ? -8.57 10.562 20.078 1 98.38 226 GLN A C 1
ATOM 1706 O O . GLN A 1 226 ? -9.758 10.242 19.984 1 98.38 226 GLN A O 1
ATOM 1711 N N . LYS A 1 227 ? -8.125 11.805 19.766 1 98.75 227 LYS A N 1
ATOM 1712 C CA . LYS A 1 227 ? -8.953 12.859 19.188 1 98.75 227 LYS A CA 1
ATOM 1713 C C . LYS A 1 227 ? -8.211 13.586 18.078 1 98.75 227 LYS A C 1
ATOM 1715 O O . LYS A 1 227 ? -6.98 13.594 18.031 1 98.75 227 LYS A O 1
ATOM 1720 N N . ALA A 1 228 ? -9 14.18 17.125 1 98.88 228 ALA A N 1
ATOM 1721 C CA . ALA A 1 228 ? -8.352 14.922 16.047 1 98.88 228 ALA A CA 1
ATOM 1722 C C . ALA A 1 228 ? -9.125 16.188 15.711 1 98.88 228 ALA A C 1
ATOM 1724 O O . ALA A 1 228 ? -10.359 16.172 15.641 1 98.88 228 ALA A O 1
ATOM 1725 N N . TYR A 1 229 ? -8.484 17.281 15.656 1 98.88 229 TYR A N 1
ATOM 1726 C CA . TYR A 1 229 ? -8.961 18.562 15.164 1 98.88 229 TYR A CA 1
ATOM 1727 C C . TYR A 1 229 ? -8.219 18.984 13.898 1 98.88 229 TYR A C 1
ATOM 1729 O O . TYR A 1 229 ? -7.113 19.531 13.969 1 98.88 229 TYR A O 1
ATOM 1737 N N . ILE A 1 230 ? -8.828 18.812 12.742 1 98.69 230 ILE A N 1
ATOM 1738 C CA . ILE A 1 230 ? -8.156 18.953 11.453 1 98.69 230 ILE A CA 1
ATOM 1739 C C . ILE A 1 230 ? -8.656 20.219 10.75 1 98.69 230 ILE A C 1
ATOM 1741 O O . ILE A 1 230 ? -9.844 20.344 10.445 1 98.69 230 ILE A O 1
ATOM 1745 N N . MET A 1 231 ? -7.719 21.109 10.516 1 97.94 231 MET A N 1
ATOM 1746 C CA . MET A 1 231 ? -8.031 22.406 9.914 1 97.94 231 MET A CA 1
ATOM 1747 C C . MET A 1 231 ? -7.48 22.484 8.5 1 97.94 231 MET A C 1
ATOM 1749 O O . MET A 1 231 ? -6.262 22.5 8.305 1 97.94 231 MET A O 1
ATOM 1753 N N . SER A 1 232 ? -8.336 22.547 7.52 1 97.31 232 SER A N 1
ATOM 1754 C CA . SER A 1 232 ? -7.961 22.766 6.125 1 97.31 232 SER A CA 1
ATOM 1755 C C . SER A 1 232 ? -6.887 21.781 5.684 1 97.31 232 SER A C 1
ATOM 1757 O O . SER A 1 232 ? -5.824 22.172 5.207 1 97.31 232 SER A O 1
ATOM 1759 N N . PRO A 1 233 ? -7.164 20.484 5.738 1 96.25 233 PRO A N 1
ATOM 1760 C CA . PRO A 1 233 ? -6.129 19.484 5.414 1 96.25 233 PRO A CA 1
ATOM 1761 C C . PRO A 1 233 ? -5.734 19.516 3.938 1 96.25 233 PRO A C 1
ATOM 1763 O O . PRO A 1 233 ? -6.227 18.703 3.152 1 96.25 233 PRO A O 1
ATOM 1766 N N . GLY A 1 234 ? -4.809 20.359 3.623 1 90.5 234 GLY A N 1
ATOM 1767 C CA . GLY A 1 234 ? -4.387 20.547 2.246 1 90.5 234 GLY A CA 1
ATOM 1768 C C . GLY A 1 234 ? -3.244 19.641 1.834 1 90.5 234 GLY A C 1
ATOM 1769 O O . GLY A 1 234 ? -2.248 19.531 2.551 1 90.5 234 GLY A O 1
ATOM 1770 N N . TYR A 1 235 ? -3.385 18.859 0.762 1 87.69 235 TYR A N 1
ATOM 1771 C CA . TYR A 1 235 ? -2.287 18.125 0.144 1 87.69 235 TYR A CA 1
ATOM 1772 C C . TYR A 1 235 ? -2.621 17.75 -1.295 1 87.69 235 TYR A C 1
ATOM 1774 O O . TYR A 1 235 ? -3.773 17.453 -1.611 1 87.69 235 TYR A O 1
ATOM 1782 N N . LEU A 1 236 ? -1.656 17.906 -2.16 1 90.81 236 LEU A N 1
ATOM 1783 C CA . LEU A 1 236 ? -1.762 17.453 -3.541 1 90.81 236 LEU A CA 1
ATOM 1784 C C . LEU A 1 236 ? -1.299 16 -3.676 1 90.81 236 LEU A C 1
ATOM 1786 O O . LEU A 1 236 ? -0.105 15.719 -3.568 1 90.81 236 LEU A O 1
ATOM 1790 N N . PRO A 1 237 ? -2.225 15.125 -3.934 1 87.94 237 PRO A N 1
ATOM 1791 C CA . PRO A 1 237 ? -1.831 13.719 -4.016 1 87.94 237 PRO A CA 1
ATOM 1792 C C . PRO A 1 237 ? -0.978 13.414 -5.246 1 87.94 237 PRO A C 1
ATOM 1794 O O . PRO A 1 237 ? -1.181 14.008 -6.305 1 87.94 237 PRO A O 1
ATOM 1797 N N . SER A 1 238 ? -0.018 12.617 -5.078 1 89.75 238 SER A N 1
ATOM 1798 C CA . SER A 1 238 ? 0.837 12.172 -6.172 1 89.75 238 SER A CA 1
ATOM 1799 C C . SER A 1 238 ? 1.145 10.688 -6.059 1 89.75 238 SER A C 1
ATOM 1801 O O . SER A 1 238 ? 1.119 10.117 -4.965 1 89.75 238 SER A O 1
ATOM 1803 N N . ALA A 1 239 ? 1.377 10.086 -7.258 1 88.5 239 ALA A N 1
ATOM 1804 C CA . ALA A 1 239 ? 1.671 8.656 -7.332 1 88.5 239 ALA A CA 1
ATOM 1805 C C . ALA A 1 239 ? 2.49 8.328 -8.578 1 88.5 239 ALA A C 1
ATOM 1807 O O . ALA A 1 239 ? 2.666 9.18 -9.453 1 88.5 239 ALA A O 1
ATOM 1808 N N . GLY A 1 240 ? 3.074 7.082 -8.477 1 91.62 240 GLY A N 1
ATOM 1809 C CA . GLY A 1 240 ? 3.762 6.566 -9.656 1 91.62 240 GLY A CA 1
ATOM 1810 C C . GLY A 1 240 ? 5.266 6.477 -9.469 1 91.62 240 GLY A C 1
ATOM 1811 O O . GLY A 1 240 ? 5.883 7.379 -8.906 1 91.62 240 GLY A O 1
ATOM 1812 N N . HIS A 1 241 ? 5.859 5.441 -9.992 1 94.44 241 HIS A N 1
ATOM 1813 C CA . HIS A 1 241 ? 7.293 5.191 -9.883 1 94.44 241 HIS A CA 1
ATOM 1814 C C . HIS A 1 241 ? 8.086 6.09 -10.828 1 94.44 241 HIS A C 1
ATOM 1816 O O . HIS A 1 241 ? 9.133 6.617 -10.453 1 94.44 241 HIS A O 1
ATOM 1822 N N . HIS A 1 242 ? 7.562 6.293 -12.008 1 95.31 242 HIS A N 1
ATOM 1823 C CA . HIS A 1 242 ? 8.289 7.023 -13.039 1 95.31 242 HIS A CA 1
ATOM 1824 C C . HIS A 1 242 ? 8.531 8.469 -12.625 1 95.31 242 HIS A C 1
ATOM 1826 O O . HIS A 1 242 ? 9.656 8.961 -12.695 1 95.31 242 HIS A O 1
ATOM 1832 N N . GLN A 1 243 ? 7.453 9.125 -12.188 1 93.31 243 GLN A N 1
ATOM 1833 C CA . GLN A 1 243 ? 7.574 10.523 -11.797 1 93.31 243 GLN A CA 1
ATOM 1834 C C . GLN A 1 243 ? 8.508 10.68 -10.602 1 93.31 243 GLN A C 1
ATOM 1836 O O . GLN A 1 243 ? 9.312 11.617 -10.547 1 93.31 243 GLN A O 1
ATOM 1841 N N . ALA A 1 244 ? 8.367 9.805 -9.664 1 95.06 244 ALA A N 1
ATOM 1842 C CA . ALA A 1 244 ? 9.242 9.844 -8.492 1 95.06 244 ALA A CA 1
ATOM 1843 C C . ALA A 1 244 ? 10.703 9.656 -8.891 1 95.06 244 ALA A C 1
ATOM 1845 O O . ALA A 1 244 ? 11.578 10.359 -8.383 1 95.06 244 ALA A O 1
ATOM 1846 N N . GLU A 1 245 ? 10.953 8.711 -9.781 1 96.44 245 GLU A N 1
ATOM 1847 C CA . GLU A 1 245 ? 12.297 8.445 -10.281 1 96.44 245 GLU A CA 1
ATOM 1848 C C . GLU A 1 245 ? 12.875 9.664 -10.984 1 96.44 245 GLU A C 1
ATOM 1850 O O . GLU A 1 245 ? 14.031 10.031 -10.758 1 96.44 245 GLU A O 1
ATOM 1855 N N . GLN A 1 246 ? 12.055 10.289 -11.812 1 95.19 246 GLN A N 1
ATOM 1856 C CA . GLN A 1 246 ? 12.516 11.453 -12.555 1 95.19 246 GLN A CA 1
ATOM 1857 C C . GLN A 1 246 ? 12.914 12.586 -11.617 1 95.19 246 GLN A C 1
ATOM 1859 O O . GLN A 1 246 ? 13.945 13.234 -11.805 1 95.19 246 GLN A O 1
ATOM 1864 N N . PHE A 1 247 ? 12.086 12.852 -10.633 1 95.31 247 PHE A N 1
ATOM 1865 C CA . PHE A 1 247 ? 12.375 13.914 -9.672 1 95.31 247 PHE A CA 1
ATOM 1866 C C . PHE A 1 247 ? 13.695 13.648 -8.953 1 95.31 247 PHE A C 1
ATOM 1868 O O . PHE A 1 247 ? 14.555 14.523 -8.875 1 95.31 247 PHE A O 1
ATOM 1875 N N . TRP A 1 248 ? 13.898 12.398 -8.43 1 97.44 248 TRP A N 1
ATOM 1876 C CA . TRP A 1 248 ? 15.109 12.016 -7.711 1 97.44 248 TRP A CA 1
ATOM 1877 C C . TRP A 1 248 ? 16.344 12.156 -8.602 1 97.44 248 TRP A C 1
ATOM 1879 O O . TRP A 1 248 ? 17.344 12.734 -8.188 1 97.44 248 TRP A O 1
ATOM 1889 N N . GLN A 1 249 ? 16.25 11.727 -9.852 1 97.38 249 GLN A N 1
ATOM 1890 C CA . GLN A 1 249 ? 17.375 11.766 -10.781 1 97.38 249 GLN A CA 1
ATOM 1891 C C . GLN A 1 249 ? 17.719 13.203 -11.156 1 97.38 249 GLN A C 1
ATOM 1893 O O . GLN A 1 249 ? 18.906 13.539 -11.297 1 97.38 249 GLN A O 1
ATOM 1898 N N . ASN A 1 250 ? 16.703 14.039 -11.336 1 97.56 250 ASN A N 1
ATOM 1899 C CA . ASN A 1 250 ? 16.953 15.438 -11.68 1 97.56 250 ASN A CA 1
ATOM 1900 C C . ASN A 1 250 ? 17.703 16.156 -10.562 1 97.56 250 ASN A C 1
ATOM 1902 O O . ASN A 1 250 ? 18.656 16.891 -10.828 1 97.56 250 ASN A O 1
ATOM 1906 N N . VAL A 1 251 ? 17.266 15.938 -9.328 1 98.12 251 VAL A N 1
ATOM 1907 C CA . VAL A 1 251 ? 17.938 16.594 -8.211 1 98.12 251 VAL A CA 1
ATOM 1908 C C . VAL A 1 251 ? 19.344 16.016 -8.055 1 98.12 251 VAL A C 1
ATOM 1910 O O . VAL A 1 251 ? 20.312 16.766 -7.859 1 98.12 251 VAL A O 1
ATOM 1913 N N . SER A 1 252 ? 19.5 14.703 -8.133 1 98.31 252 SER A N 1
ATOM 1914 C CA . SER A 1 252 ? 20.797 14.062 -7.98 1 98.31 252 SER A CA 1
ATOM 1915 C C . SER A 1 252 ? 21.781 14.57 -9.023 1 98.31 252 SER A C 1
ATOM 1917 O O . SER A 1 252 ? 22.953 14.844 -8.695 1 98.31 252 SER A O 1
ATOM 1919 N N . SER A 1 253 ? 21.312 14.703 -10.227 1 98 253 SER A N 1
ATOM 1920 C CA . SER A 1 253 ? 22.172 15.211 -11.289 1 98 253 SER A CA 1
ATOM 1921 C C . SER A 1 253 ? 22.578 16.656 -11.031 1 98 253 SER A C 1
ATOM 1923 O O . SER A 1 253 ? 23.734 17.031 -11.273 1 98 253 SER A O 1
ATOM 1925 N N . ALA A 1 254 ? 21.672 17.438 -10.555 1 98.19 254 ALA A N 1
ATOM 1926 C CA . ALA A 1 254 ? 21.922 18.859 -10.305 1 98.19 254 ALA A CA 1
ATOM 1927 C C . ALA A 1 254 ? 23 19.062 -9.25 1 98.19 254 ALA A C 1
ATOM 1929 O O . ALA A 1 254 ? 23.688 20.078 -9.25 1 98.19 254 ALA A O 1
ATOM 1930 N N . VAL A 1 255 ? 23.203 18.125 -8.367 1 98.56 255 VAL A N 1
ATOM 1931 C CA . VAL A 1 255 ? 24.172 18.297 -7.293 1 98.56 255 VAL A CA 1
ATOM 1932 C C . VAL A 1 255 ? 25.422 17.453 -7.578 1 98.56 255 VAL A C 1
ATOM 1934 O O . VAL A 1 255 ? 26.266 17.266 -6.699 1 98.56 255 VAL A O 1
ATOM 1937 N N . GLY A 1 256 ? 25.484 16.781 -8.727 1 98.31 256 GLY A N 1
ATOM 1938 C CA . GLY A 1 256 ? 26.688 16.078 -9.164 1 98.31 256 GLY A CA 1
ATOM 1939 C C . GLY A 1 256 ? 26.672 14.609 -8.781 1 98.31 256 GLY A C 1
ATOM 1940 O O . GLY A 1 256 ? 27.719 13.945 -8.828 1 98.31 256 GLY A O 1
ATOM 1941 N N . CYS A 1 257 ? 25.625 14.117 -8.312 1 98.38 257 CYS A N 1
ATOM 1942 C CA . CYS A 1 257 ? 25.469 12.703 -7.988 1 98.38 257 CYS A CA 1
ATOM 1943 C C . CYS A 1 257 ? 24.75 11.961 -9.109 1 98.38 257 CYS A C 1
ATOM 1945 O O . CYS A 1 257 ? 23.672 11.414 -8.891 1 98.38 257 CYS A O 1
ATOM 1947 N N . GLU A 1 258 ? 25.375 11.836 -10.195 1 96.88 258 GLU A N 1
ATOM 1948 C CA . GLU A 1 258 ? 24.781 11.195 -11.359 1 96.88 258 GLU A CA 1
ATOM 1949 C C . GLU A 1 258 ? 24.391 9.75 -11.062 1 96.88 258 GLU A C 1
ATOM 1951 O O . GLU A 1 258 ? 25.141 9.023 -10.414 1 96.88 258 GLU A O 1
ATOM 1956 N N . GLY A 1 259 ? 23.25 9.406 -11.523 1 96.19 259 GLY A N 1
ATOM 1957 C CA . GLY A 1 259 ? 22.766 8.047 -11.32 1 96.19 259 GLY A CA 1
ATOM 1958 C C . GLY A 1 259 ? 21.922 7.902 -10.07 1 96.19 259 GLY A C 1
ATOM 1959 O O . GLY A 1 259 ? 21.281 6.863 -9.859 1 96.19 259 GLY A O 1
ATOM 1960 N N . GLY A 1 260 ? 21.906 8.914 -9.266 1 97.62 260 GLY A N 1
ATOM 1961 C CA . GLY A 1 260 ? 21.016 8.93 -8.109 1 97.62 260 GLY A CA 1
ATOM 1962 C C . GLY A 1 260 ? 21.547 8.109 -6.949 1 97.62 260 GLY A C 1
ATOM 1963 O O . GLY A 1 260 ? 20.766 7.633 -6.113 1 97.62 260 GLY A O 1
ATOM 1964 N N . HIS A 1 261 ? 22.828 7.914 -6.855 1 97.38 261 HIS A N 1
ATOM 1965 C CA . HIS A 1 261 ? 23.406 7.07 -5.816 1 97.38 261 HIS A CA 1
ATOM 1966 C C . HIS A 1 261 ? 23.219 7.688 -4.434 1 97.38 261 HIS A C 1
ATOM 1968 O O . HIS A 1 261 ? 23.656 8.812 -4.184 1 97.38 261 HIS A O 1
ATOM 1974 N N . LEU A 1 262 ? 22.688 6.918 -3.572 1 97.62 262 LEU A N 1
ATOM 1975 C CA . LEU A 1 262 ? 22.297 7.391 -2.248 1 97.62 262 LEU A CA 1
ATOM 1976 C C . LEU A 1 262 ? 23.531 7.805 -1.442 1 97.62 262 LEU A C 1
ATOM 1978 O O . LEU A 1 262 ? 23.484 8.805 -0.72 1 97.62 262 LEU A O 1
ATOM 1982 N N . ALA A 1 263 ? 24.609 7.039 -1.536 1 97.75 263 ALA A N 1
ATOM 1983 C CA . ALA A 1 263 ? 25.844 7.352 -0.811 1 97.75 263 ALA A CA 1
ATOM 1984 C C . ALA A 1 263 ? 26.359 8.734 -1.188 1 97.75 263 ALA A C 1
ATOM 1986 O O . ALA A 1 263 ? 26.844 9.477 -0.329 1 97.75 263 ALA A O 1
ATOM 1987 N N . CYS A 1 264 ? 26.312 9.039 -2.465 1 98.31 264 CYS A N 1
ATOM 1988 C CA . CYS A 1 264 ? 26.719 10.359 -2.945 1 98.31 264 CYS A CA 1
ATOM 1989 C C . CYS A 1 264 ? 25.797 11.445 -2.424 1 98.31 264 CYS A C 1
ATOM 1991 O O . CYS A 1 264 ? 26.25 12.484 -1.942 1 98.31 264 CYS A O 1
ATOM 1993 N N . MET A 1 265 ? 24.484 11.219 -2.465 1 98.5 265 MET A N 1
ATOM 1994 C CA . MET A 1 265 ? 23.469 12.18 -2.043 1 98.5 265 MET A CA 1
ATOM 1995 C C . MET A 1 265 ? 23.594 12.484 -0.554 1 98.5 265 MET A C 1
ATOM 1997 O O . MET A 1 265 ? 23.297 13.594 -0.116 1 98.5 265 MET A O 1
ATOM 2001 N N . ARG A 1 266 ? 24.047 11.516 0.222 1 98.25 266 ARG A N 1
ATOM 2002 C CA . ARG A 1 266 ? 24.219 11.68 1.662 1 98.25 266 ARG A CA 1
ATOM 2003 C C . ARG A 1 266 ? 25.406 12.594 1.974 1 98.25 266 ARG A C 1
ATOM 2005 O O . ARG A 1 266 ? 25.5 13.133 3.076 1 98.25 266 ARG A O 1
ATOM 2012 N N . LYS A 1 267 ? 26.266 12.805 0.999 1 97.88 267 LYS A N 1
ATOM 2013 C CA . LYS A 1 267 ? 27.484 13.578 1.231 1 97.88 267 LYS A CA 1
ATOM 2014 C C . LYS A 1 267 ? 27.297 15.031 0.809 1 97.88 267 LYS A C 1
ATOM 2016 O O . LYS A 1 267 ? 28.109 15.891 1.153 1 97.88 267 LYS A O 1
ATOM 2021 N N . ILE A 1 268 ? 26.25 15.297 0.097 1 98.44 268 ILE A N 1
ATOM 2022 C CA . ILE A 1 268 ? 26.016 16.656 -0.38 1 98.44 268 ILE A CA 1
ATOM 2023 C C . ILE A 1 268 ? 25.656 17.562 0.797 1 98.44 268 ILE A C 1
ATOM 2025 O O . ILE A 1 268 ? 24.812 17.219 1.623 1 98.44 268 ILE A O 1
ATOM 2029 N N . PRO A 1 269 ? 26.359 18.734 0.924 1 98.31 269 PRO A N 1
ATOM 2030 C CA . PRO A 1 269 ? 25.953 19.656 1.982 1 98.31 269 PRO A CA 1
ATOM 2031 C C . PRO A 1 269 ? 24.469 20 1.937 1 98.31 269 PRO A C 1
ATOM 2033 O O . PRO A 1 269 ? 23.906 20.219 0.855 1 98.31 269 PRO A O 1
ATOM 2036 N N . PHE A 1 270 ? 23.875 20.156 3.061 1 97.75 270 PHE A N 1
ATOM 2037 C CA . PHE A 1 270 ? 22.438 20.297 3.182 1 97.75 270 PHE A CA 1
ATOM 2038 C C . PHE A 1 270 ? 21.953 21.531 2.432 1 97.75 270 PHE A C 1
ATOM 2040 O O . PHE A 1 270 ? 20.953 21.469 1.709 1 97.75 270 PHE A O 1
ATOM 2047 N N . GLY A 1 271 ? 22.578 22.625 2.65 1 97.38 271 GLY A N 1
ATOM 2048 C CA . GLY A 1 271 ? 22.188 23.844 1.963 1 97.38 271 GLY A CA 1
ATOM 2049 C C . GLY A 1 271 ? 22.203 23.719 0.452 1 97.38 271 GLY A C 1
ATOM 2050 O O . GLY A 1 271 ? 21.297 24.203 -0.233 1 97.38 271 GLY A O 1
ATOM 2051 N N . THR A 1 272 ? 23.234 23.031 -0.121 1 98 272 THR A N 1
ATOM 2052 C CA . THR A 1 272 ? 23.359 22.797 -1.554 1 98 272 THR A CA 1
ATOM 2053 C C . THR A 1 272 ? 22.203 21.922 -2.057 1 98 272 THR A C 1
ATOM 2055 O O . THR A 1 272 ? 21.625 22.219 -3.104 1 98 272 THR A O 1
ATOM 2058 N N . LEU A 1 273 ? 21.938 20.938 -1.328 1 97.88 273 LEU A N 1
ATOM 2059 C CA . LEU A 1 273 ? 20.844 20.031 -1.693 1 97.88 273 LEU A CA 1
ATOM 2060 C C . LEU A 1 273 ? 19.5 20.75 -1.691 1 97.88 273 LEU A C 1
ATOM 2062 O O . LEU A 1 273 ? 18.703 20.594 -2.617 1 97.88 273 LEU A O 1
ATOM 2066 N N . ALA A 1 274 ? 19.234 21.516 -0.654 1 96.44 274 ALA A N 1
ATOM 2067 C CA . ALA A 1 274 ? 17.984 22.266 -0.528 1 96.44 274 ALA A CA 1
ATOM 2068 C C . ALA A 1 274 ? 17.812 23.25 -1.681 1 96.44 274 ALA A C 1
ATOM 2070 O O . ALA A 1 274 ? 16.734 23.359 -2.258 1 96.44 274 ALA A O 1
ATOM 2071 N N . ASN A 1 275 ? 18.859 23.938 -2.008 1 96.38 275 ASN A N 1
ATOM 2072 C CA . ASN A 1 275 ? 18.812 24.906 -3.092 1 96.38 275 ASN A CA 1
ATOM 2073 C C . ASN A 1 275 ? 18.578 24.234 -4.441 1 96.38 275 ASN A C 1
ATOM 2075 O O . ASN A 1 275 ? 17.781 24.703 -5.246 1 96.38 275 ASN A O 1
ATOM 2079 N N . ALA A 1 276 ? 19.312 23.172 -4.68 1 97.5 276 ALA A N 1
ATOM 2080 C CA . ALA A 1 276 ? 19.125 22.438 -5.922 1 97.5 276 ALA A CA 1
ATOM 2081 C C . ALA A 1 276 ? 17.703 21.906 -6.047 1 97.5 276 ALA A C 1
ATOM 2083 O O . ALA A 1 276 ? 17.125 21.922 -7.137 1 97.5 276 ALA A O 1
ATOM 2084 N N . THR A 1 277 ? 17.156 21.422 -5 1 97 277 THR A N 1
ATOM 2085 C CA . THR A 1 277 ? 15.789 20.938 -4.984 1 97 277 THR A CA 1
ATOM 2086 C C . THR A 1 277 ? 14.812 22.047 -5.371 1 97 277 THR A C 1
ATOM 2088 O O . THR A 1 277 ? 13.922 21.844 -6.203 1 97 277 THR A O 1
ATOM 2091 N N . THR A 1 278 ? 14.977 23.156 -4.754 1 94.5 278 THR A N 1
ATOM 2092 C CA . THR A 1 278 ? 14.117 24.297 -5.055 1 94.5 278 THR A CA 1
ATOM 2093 C C . THR A 1 278 ? 14.195 24.656 -6.535 1 94.5 278 THR A C 1
ATOM 2095 O O . THR A 1 278 ? 13.172 24.922 -7.168 1 94.5 278 THR A O 1
ATOM 2098 N N . GLU A 1 279 ? 15.359 24.625 -7.074 1 95.12 279 GLU A N 1
ATOM 2099 C CA . GLU A 1 279 ? 15.562 24.953 -8.484 1 95.12 279 GLU A CA 1
ATOM 2100 C C . GLU A 1 279 ? 14.867 23.938 -9.391 1 95.12 279 GLU A C 1
ATOM 2102 O O . GLU A 1 279 ? 14.234 24.312 -10.375 1 95.12 279 GLU A O 1
ATOM 2107 N N . ILE A 1 280 ? 15.023 22.656 -9.047 1 95 280 ILE A N 1
ATOM 2108 C CA . ILE A 1 280 ? 14.445 21.594 -9.852 1 95 280 ILE A CA 1
ATOM 2109 C C . ILE A 1 280 ? 12.922 21.641 -9.758 1 95 280 ILE A C 1
ATOM 2111 O O . ILE A 1 280 ? 12.219 21.438 -10.75 1 95 280 ILE A O 1
ATOM 2115 N N . VAL A 1 281 ? 12.375 21.906 -8.586 1 93.19 281 VAL A N 1
ATOM 2116 C CA . VAL A 1 281 ? 10.938 22.047 -8.383 1 93.19 281 VAL A CA 1
ATOM 2117 C C . VAL A 1 281 ? 10.406 23.188 -9.242 1 93.19 281 VAL A C 1
ATOM 2119 O O . VAL A 1 281 ? 9.375 23.047 -9.906 1 93.19 281 VAL A O 1
ATOM 2122 N N . ASN A 1 282 ? 11.109 24.266 -9.25 1 90.19 282 ASN A N 1
ATOM 2123 C CA . ASN A 1 282 ? 10.695 25.438 -10.031 1 90.19 282 ASN A CA 1
ATOM 2124 C C . ASN A 1 282 ? 10.773 25.156 -11.531 1 90.19 282 ASN A C 1
ATOM 2126 O O . ASN A 1 282 ? 9.922 25.609 -12.297 1 90.19 282 ASN A O 1
ATOM 2130 N N . ALA A 1 283 ? 11.766 24.391 -11.906 1 89.69 283 ALA A N 1
ATOM 2131 C CA . ALA A 1 283 ? 12.023 24.141 -13.328 1 89.69 283 ALA A CA 1
ATOM 2132 C C . ALA A 1 283 ? 11.031 23.125 -13.891 1 89.69 283 ALA A C 1
ATOM 2134 O O . ALA A 1 283 ? 10.641 23.219 -15.055 1 89.69 283 ALA A O 1
ATOM 2135 N N . TYR A 1 284 ? 10.609 22.156 -13.031 1 85.94 284 TYR A N 1
ATOM 2136 C CA . TYR A 1 284 ? 9.844 21.047 -13.57 1 85.94 284 TYR A CA 1
ATOM 2137 C C . TYR A 1 284 ? 8.477 20.953 -12.906 1 85.94 284 TYR A C 1
ATOM 2139 O O . TYR A 1 284 ? 7.707 20.031 -13.18 1 85.94 284 TYR A O 1
ATOM 2147 N N . SER A 1 285 ? 8.078 21.828 -11.977 1 81.19 285 SER A N 1
ATOM 2148 C CA . SER A 1 285 ? 6.781 21.938 -11.32 1 81.19 285 SER A CA 1
ATOM 2149 C C . SER A 1 285 ? 6.477 20.703 -10.484 1 81.19 285 SER A C 1
ATOM 2151 O O . SER A 1 285 ? 5.352 20.203 -10.492 1 81.19 285 SER A O 1
ATOM 2153 N N . TYR A 1 286 ? 7.516 20.109 -9.938 1 81.12 286 TYR A N 1
ATOM 2154 C CA . TYR A 1 286 ? 7.289 19.016 -9.008 1 81.12 286 TYR A CA 1
ATOM 2155 C C . TYR A 1 286 ? 6.609 19.516 -7.734 1 81.12 286 TYR A C 1
ATOM 2157 O O . TYR A 1 286 ? 6.746 20.688 -7.367 1 81.12 286 TYR A O 1
ATOM 2165 N N . THR A 1 287 ? 5.805 18.547 -7.176 1 83.38 287 THR A N 1
ATOM 2166 C CA . THR A 1 287 ? 5.16 18.891 -5.914 1 83.38 287 THR A CA 1
ATOM 2167 C C . THR A 1 287 ? 5.891 18.25 -4.738 1 83.38 287 THR A C 1
ATOM 2169 O O . THR A 1 287 ? 6.32 17.094 -4.824 1 83.38 287 THR A O 1
ATOM 2172 N N . LEU A 1 288 ? 6.508 18.984 -3.791 1 89.38 288 LEU A N 1
ATOM 2173 C CA . LEU A 1 288 ? 7.148 18.484 -2.576 1 89.38 288 LEU A CA 1
ATOM 2174 C C . LEU A 1 288 ? 6.105 18.047 -1.556 1 89.38 288 LEU A C 1
ATOM 2176 O O . LEU A 1 288 ? 5.98 18.656 -0.489 1 89.38 288 LEU A O 1
ATOM 2180 N N . GLN A 1 289 ? 5.309 16.938 -2.029 1 93.31 289 GLN A N 1
ATOM 2181 C CA . GLN A 1 289 ? 4.254 16.391 -1.186 1 93.31 289 GLN A CA 1
ATOM 2182 C C . GLN A 1 289 ? 4.477 14.898 -0.932 1 93.31 289 GLN A C 1
ATOM 2184 O O . GLN A 1 289 ? 5.086 14.211 -1.752 1 93.31 289 GLN A O 1
ATOM 2189 N N . PRO A 1 290 ? 4.055 14.414 0.212 1 95.56 290 PRO A N 1
ATOM 2190 C CA . PRO A 1 290 ? 4.07 12.953 0.371 1 95.56 290 PRO A CA 1
ATOM 2191 C C . PRO A 1 290 ? 3.334 12.227 -0.754 1 95.56 290 PRO A C 1
ATOM 2193 O O . PRO A 1 290 ? 2.295 12.703 -1.221 1 95.56 290 PRO A O 1
ATOM 2196 N N . ARG A 1 291 ? 3.926 11.148 -1.213 1 94.44 291 ARG A N 1
ATOM 2197 C CA . ARG A 1 291 ? 3.418 10.398 -2.357 1 94.44 291 ARG A CA 1
ATOM 2198 C C . ARG A 1 291 ? 3.074 8.961 -1.967 1 94.44 291 ARG A C 1
ATOM 2200 O O . ARG A 1 291 ? 3.629 8.422 -1.007 1 94.44 291 ARG A O 1
ATOM 2207 N N . VAL A 1 292 ? 2.158 8.398 -2.766 1 96.06 292 VAL A N 1
ATOM 2208 C CA . VAL A 1 292 ? 1.926 6.965 -2.633 1 96.06 292 VAL A CA 1
ATOM 2209 C C . VAL A 1 292 ? 3.236 6.211 -2.834 1 96.06 292 VAL A C 1
ATOM 2211 O O . VAL A 1 292 ? 3.914 6.391 -3.85 1 96.06 292 VAL A O 1
ATOM 2214 N N . ASP A 1 293 ? 3.613 5.406 -1.836 1 96.06 293 ASP A N 1
ATOM 2215 C CA . ASP A 1 293 ? 4.91 4.742 -1.927 1 96.06 293 ASP A CA 1
ATOM 2216 C C . ASP A 1 293 ? 4.758 3.227 -1.81 1 96.06 293 ASP A C 1
ATOM 2218 O O . ASP A 1 293 ? 5.746 2.494 -1.854 1 96.06 293 ASP A O 1
ATOM 2222 N N . GLY A 1 294 ? 3.5 2.766 -1.591 1 95.25 294 GLY A N 1
ATOM 2223 C CA . GLY A 1 294 ? 3.244 1.335 -1.528 1 95.25 294 GLY A CA 1
ATOM 2224 C C . GLY A 1 294 ? 3.643 0.714 -0.203 1 95.25 294 GLY A C 1
ATOM 2225 O O . GLY A 1 294 ? 3.699 -0.511 -0.077 1 95.25 294 GLY A O 1
ATOM 2226 N N . PHE A 1 295 ? 3.916 1.54 0.848 1 96.19 295 PHE A N 1
ATOM 2227 C CA . PHE A 1 295 ? 4.34 1 2.135 1 96.19 295 PHE A CA 1
ATOM 2228 C C . PHE A 1 295 ? 3.75 1.808 3.283 1 96.19 295 PHE A C 1
ATOM 2230 O O . PHE A 1 295 ? 2.578 1.638 3.629 1 96.19 295 PHE A O 1
ATOM 2237 N N . ILE A 1 296 ? 4.32 2.906 3.662 1 97.5 296 ILE A N 1
ATOM 2238 C CA . ILE A 1 296 ? 3.725 3.652 4.762 1 97.5 296 ILE A CA 1
ATOM 2239 C C . ILE A 1 296 ? 2.488 4.402 4.27 1 97.5 296 ILE A C 1
ATOM 2241 O O . ILE A 1 296 ? 1.513 4.555 5.008 1 97.5 296 ILE A O 1
ATOM 2245 N N . LEU A 1 297 ? 2.557 4.852 3.053 1 97.31 297 LEU A N 1
ATOM 2246 C CA . LEU A 1 297 ? 1.395 5.371 2.34 1 97.31 297 LEU A CA 1
ATOM 2247 C C . LEU A 1 297 ? 1.048 4.488 1.147 1 97.31 297 LEU A C 1
ATOM 2249 O O . LEU A 1 297 ? 1.338 4.84 0.002 1 97.31 297 LEU A O 1
ATOM 2253 N N . PRO A 1 298 ? 0.356 3.443 1.382 1 96.44 298 PRO A N 1
ATOM 2254 C CA . PRO A 1 298 ? 0.144 2.451 0.326 1 96.44 298 PRO A CA 1
ATOM 2255 C C . PRO A 1 298 ? -0.798 2.945 -0.769 1 96.44 298 PRO A C 1
ATOM 2257 O O . PRO A 1 298 ? -0.827 2.381 -1.865 1 96.44 298 PRO A O 1
ATOM 2260 N N . ASN A 1 299 ? -1.642 3.912 -0.475 1 96 299 ASN A N 1
ATOM 2261 C CA . ASN A 1 299 ? -2.576 4.57 -1.384 1 96 299 ASN A CA 1
ATOM 2262 C C . ASN A 1 299 ? -2.75 6.043 -1.039 1 96 299 ASN A C 1
ATOM 2264 O O . ASN A 1 299 ? -2.146 6.539 -0.086 1 96 299 ASN A O 1
ATOM 2268 N N . THR A 1 300 ? -3.508 6.754 -1.874 1 93.94 300 THR A N 1
ATOM 2269 C CA . THR A 1 300 ? -3.846 8.125 -1.497 1 93.94 300 THR A CA 1
ATOM 2270 C C . THR A 1 300 ? -4.73 8.141 -0.254 1 93.94 300 THR A C 1
ATOM 2272 O O . THR A 1 300 ? -5.422 7.156 0.036 1 93.94 300 THR A O 1
ATOM 2275 N N . TYR A 1 301 ? -4.648 9.219 0.444 1 92.69 301 TYR A N 1
ATOM 2276 C CA . TYR A 1 301 ? -5.41 9.375 1.678 1 92.69 301 TYR A CA 1
ATOM 2277 C C . TYR A 1 301 ? -6.898 9.156 1.431 1 92.69 301 TYR A C 1
ATOM 2279 O O . TYR A 1 301 ? -7.547 8.391 2.145 1 92.69 301 TYR A O 1
ATOM 2287 N N . GLU A 1 302 ? -7.441 9.805 0.474 1 92.19 302 GLU A N 1
ATOM 2288 C CA . GLU A 1 302 ? -8.883 9.766 0.246 1 92.19 302 GLU A CA 1
ATOM 2289 C C . GLU A 1 302 ? -9.328 8.367 -0.171 1 92.19 302 GLU A C 1
ATOM 2291 O O . GLU A 1 302 ? -10.391 7.895 0.257 1 92.19 302 GLU A O 1
ATOM 2296 N N . ALA A 1 303 ? -8.453 7.684 -0.979 1 92.69 303 ALA A N 1
ATOM 2297 C CA . ALA A 1 303 ? -8.805 6.324 -1.385 1 92.69 303 ALA A CA 1
ATOM 2298 C C . ALA A 1 303 ? -8.789 5.375 -0.19 1 92.69 303 ALA A C 1
ATOM 2300 O O . ALA A 1 303 ? -9.719 4.59 -0.002 1 92.69 303 ALA A O 1
ATOM 2301 N N . SER A 1 304 ? -7.77 5.414 0.604 1 95.06 304 SER A N 1
ATOM 2302 C CA . SER A 1 304 ? -7.652 4.559 1.779 1 95.06 304 SER A CA 1
ATOM 2303 C C . SER A 1 304 ? -8.828 4.754 2.725 1 95.06 304 SER A C 1
ATOM 2305 O O . SER A 1 304 ? -9.445 3.781 3.168 1 95.06 304 SER A O 1
ATOM 2307 N N . VAL A 1 305 ? -9.156 6.012 2.99 1 95.62 305 VAL A N 1
ATOM 2308 C CA . VAL A 1 305 ? -10.219 6.316 3.947 1 95.62 305 VAL A CA 1
ATOM 2309 C C . VAL A 1 305 ? -11.562 5.844 3.398 1 95.62 305 VAL A C 1
ATOM 2311 O O . VAL A 1 305 ? -12.352 5.234 4.121 1 95.62 305 VAL A O 1
ATOM 2314 N N . TYR A 1 306 ? -11.805 6.113 2.15 1 93.25 306 TYR A N 1
ATOM 2315 C CA . TYR A 1 306 ? -13.086 5.754 1.556 1 93.25 306 TYR A CA 1
ATOM 2316 C C . TYR A 1 306 ? -13.289 4.242 1.565 1 93.25 306 TYR A C 1
ATOM 2318 O O . TYR A 1 306 ? -14.414 3.762 1.685 1 93.25 306 TYR A O 1
ATOM 2326 N N . GLN A 1 307 ? -12.195 3.529 1.46 1 93 307 GLN A N 1
ATOM 2327 C CA . GLN A 1 307 ? -12.258 2.074 1.39 1 93 307 GLN A CA 1
ATOM 2328 C C . GLN A 1 307 ? -12.195 1.452 2.781 1 93 307 GLN A C 1
ATOM 2330 O O . GLN A 1 307 ? -12.172 0.227 2.92 1 93 307 GLN A O 1
ATOM 2335 N N . GLY A 1 308 ? -12.094 2.256 3.779 1 94.81 308 GLY A N 1
ATOM 2336 C CA . GLY A 1 308 ? -12.102 1.789 5.156 1 94.81 308 GLY A CA 1
ATOM 2337 C C . GLY A 1 308 ? -10.742 1.339 5.645 1 94.81 308 GLY A C 1
ATOM 2338 O O . GLY A 1 308 ? -10.633 0.662 6.668 1 94.81 308 GLY A O 1
ATOM 2339 N N . HIS A 1 309 ? -9.727 1.654 4.945 1 96.19 309 HIS A N 1
ATOM 2340 C CA . HIS A 1 309 ? -8.367 1.257 5.297 1 96.19 309 HIS A CA 1
ATOM 2341 C C . HIS A 1 309 ? -7.676 2.334 6.129 1 96.19 309 HIS A C 1
ATOM 2343 O O . HIS A 1 309 ? -6.672 2.91 5.695 1 96.19 309 HIS A O 1
ATOM 2349 N N . PHE A 1 310 ? -8.102 2.551 7.305 1 97.38 310 PHE A N 1
ATOM 2350 C CA . PHE A 1 310 ? -7.574 3.514 8.266 1 97.38 310 PHE A CA 1
ATOM 2351 C C . PHE A 1 310 ? -7.836 3.055 9.695 1 97.38 310 PHE A C 1
ATOM 2353 O O . PHE A 1 310 ? -8.664 2.174 9.93 1 97.38 310 PHE A O 1
ATOM 2360 N N . ASN A 1 311 ? -7.023 3.527 10.578 1 97.75 311 ASN A N 1
ATOM 2361 C CA . ASN A 1 311 ? -7.184 3.203 11.992 1 97.75 311 ASN A CA 1
ATOM 2362 C C . ASN A 1 311 ? -7.387 4.457 12.836 1 97.75 311 ASN A C 1
ATOM 2364 O O . ASN A 1 311 ? -6.418 5.098 13.242 1 97.75 311 ASN A O 1
ATOM 2368 N N . PHE A 1 312 ? -8.625 4.836 13.07 1 97.62 312 PHE A N 1
ATOM 2369 C CA . PHE A 1 312 ? -9.047 5.977 13.875 1 97.62 312 PHE A CA 1
ATOM 2370 C C . PHE A 1 312 ? -10.555 5.934 14.125 1 97.62 312 PHE A C 1
ATOM 2372 O O . PHE A 1 312 ? -11.344 5.805 13.188 1 97.62 312 PHE A O 1
ATOM 2379 N N . SER A 1 313 ? -10.953 6.039 15.336 1 94.75 313 SER A N 1
ATOM 2380 C CA . SER A 1 313 ? -12.352 5.816 15.672 1 94.75 313 SER A CA 1
ATOM 2381 C C . SER A 1 313 ? -13.047 7.121 16.047 1 94.75 313 SER A C 1
ATOM 2383 O O . SER A 1 313 ? -14.266 7.152 16.203 1 94.75 313 SER A O 1
ATOM 2385 N N . GLY A 1 314 ? -12.398 8.234 16.016 1 93.31 314 GLY A N 1
ATOM 2386 C CA . GLY A 1 314 ? -12.977 9.477 16.516 1 93.31 314 GLY A CA 1
ATOM 2387 C C . GLY A 1 314 ? -12.844 9.633 18.016 1 93.31 314 GLY A C 1
ATOM 2388 O O . GLY A 1 314 ? -12.32 8.75 18.688 1 93.31 314 GLY A O 1
ATOM 2389 N N . PRO A 1 315 ? -13.219 10.93 18.5 1 98 315 PRO A N 1
ATOM 2390 C CA . PRO A 1 315 ? -13.961 11.992 17.812 1 98 315 PRO A CA 1
ATOM 2391 C C . PRO A 1 315 ? -13.055 12.875 16.953 1 98 315 PRO A C 1
ATOM 2393 O O . PRO A 1 315 ? -11.836 12.875 17.125 1 98 315 PRO A O 1
ATOM 2396 N N . CYS A 1 316 ? -13.766 13.664 16.016 1 98.69 316 CYS A N 1
ATOM 2397 C CA . CYS A 1 316 ? -13.008 14.438 15.031 1 98.69 316 CYS A CA 1
ATOM 2398 C C . CYS A 1 316 ? -13.742 15.719 14.664 1 98.69 316 CYS A C 1
ATOM 2400 O O . CYS A 1 316 ? -14.969 15.727 14.539 1 98.69 316 CYS A O 1
ATOM 2402 N N . ILE A 1 317 ? -13.016 16.781 14.625 1 98.81 317 ILE A N 1
ATOM 2403 C CA . ILE A 1 317 ? -13.484 18.047 14.078 1 98.81 317 ILE A CA 1
ATOM 2404 C C . ILE A 1 317 ? -12.797 18.312 12.734 1 98.81 317 ILE A C 1
ATOM 2406 O O . ILE A 1 317 ? -11.594 18.109 12.594 1 98.81 317 ILE A O 1
ATOM 2410 N N . LEU A 1 318 ? -13.578 18.719 11.766 1 98.56 318 LEU A N 1
ATOM 2411 C CA . LEU A 1 318 ? -13.086 19.031 10.438 1 98.56 318 LEU A CA 1
ATOM 2412 C C . LEU A 1 318 ? -13.508 20.438 10.023 1 98.56 318 LEU A C 1
ATOM 2414 O O . LEU A 1 318 ? -14.703 20.734 9.945 1 98.56 318 LEU A O 1
ATOM 2418 N N . THR A 1 319 ? -12.531 21.297 9.75 1 98.5 319 THR A N 1
ATOM 2419 C CA . THR A 1 319 ? -12.867 22.641 9.32 1 98.5 319 THR A CA 1
ATOM 2420 C C . THR A 1 319 ? -12.133 23.016 8.039 1 98.5 319 THR A C 1
ATOM 2422 O O . THR A 1 319 ? -11.172 22.344 7.656 1 98.5 319 THR A O 1
ATOM 2425 N N . HIS A 1 320 ? -12.625 23.969 7.316 1 97.81 320 HIS A N 1
ATOM 2426 C CA . HIS A 1 320 ? -11.992 24.578 6.152 1 97.81 320 HIS A CA 1
ATOM 2427 C C . HIS A 1 320 ? -12.398 26.047 6 1 97.81 320 HIS A C 1
ATOM 2429 O O . HIS A 1 320 ? -13.367 26.484 6.621 1 97.81 320 HIS A O 1
ATOM 2435 N N . GLU A 1 321 ? -11.609 26.797 5.289 1 96.62 321 GLU A N 1
ATOM 2436 C CA . GLU A 1 321 ? -11.953 28.172 4.957 1 96.62 321 GLU A CA 1
ATOM 2437 C C . GLU A 1 321 ? -12.977 28.234 3.824 1 96.62 321 GLU A C 1
ATOM 2439 O O . GLU A 1 321 ? -12.938 27.406 2.906 1 96.62 321 GLU A O 1
ATOM 2444 N N . GLN A 1 322 ? -13.812 29.203 3.883 1 96.44 322 GLN A N 1
ATOM 2445 C CA . GLN A 1 322 ? -14.805 29.406 2.828 1 96.44 322 GLN A CA 1
ATOM 2446 C C . GLN A 1 322 ? -14.125 29.609 1.476 1 96.44 322 GLN A C 1
ATOM 2448 O O . GLN A 1 322 ? -14.594 29.109 0.455 1 96.44 322 GLN A O 1
ATOM 2453 N N . HIS A 1 323 ? -13.039 30.344 1.539 1 95.94 323 HIS A N 1
ATOM 2454 C CA . HIS A 1 323 ? -12.281 30.656 0.335 1 95.94 323 HIS A CA 1
ATOM 2455 C C . HIS A 1 323 ? -10.828 30.219 0.468 1 95.94 323 HIS A C 1
ATOM 2457 O O . HIS A 1 323 ? -9.914 31.047 0.442 1 95.94 323 HIS A O 1
ATOM 2463 N N . GLU A 1 324 ? -10.648 28.906 0.513 1 94.56 324 GLU A N 1
ATOM 2464 C CA . GLU A 1 324 ? -9.289 28.391 0.591 1 94.56 324 GLU A CA 1
ATOM 2465 C C . GLU A 1 324 ? -8.422 28.938 -0.537 1 94.56 324 GLU A C 1
ATOM 2467 O O . GLU A 1 324 ? -7.379 29.531 -0.285 1 94.56 324 GLU A O 1
ATOM 2472 N N . PHE A 1 325 ? -8.938 28.703 -1.773 1 92.75 325 PHE A N 1
ATOM 2473 C CA . PHE A 1 325 ? -8.148 29.078 -2.941 1 92.75 325 PHE A CA 1
ATOM 2474 C C . PHE A 1 325 ? -9.016 29.781 -3.973 1 92.75 325 PHE A C 1
ATOM 2476 O O . PHE A 1 325 ? -8.492 30.406 -4.906 1 92.75 325 PHE A O 1
ATOM 2483 N N . ASN A 1 326 ? -10.258 29.844 -3.838 1 94.19 326 ASN A N 1
ATOM 2484 C CA . ASN A 1 326 ? -11.148 30.125 -4.961 1 94.19 326 ASN A CA 1
ATOM 2485 C C . ASN A 1 326 ? -11.477 31.625 -5.051 1 94.19 326 ASN A C 1
ATOM 2487 O O . ASN A 1 326 ? -12.383 32 -5.777 1 94.19 326 ASN A O 1
ATOM 2491 N N . SER A 1 327 ? -10.781 32.5 -4.242 1 93.38 327 SER A N 1
ATOM 2492 C CA . SER A 1 327 ? -11.031 33.938 -4.316 1 93.38 327 SER A CA 1
ATOM 2493 C C . SER A 1 327 ? -10.086 34.625 -5.297 1 93.38 327 SER A C 1
ATOM 2495 O O . SER A 1 327 ? -10.258 35.812 -5.613 1 93.38 327 SER A O 1
ATOM 2497 N N . VAL A 1 328 ? -9.133 33.875 -5.734 1 93.69 328 VAL A N 1
ATOM 2498 C CA . VAL A 1 328 ? -8.156 34.406 -6.68 1 93.69 328 VAL A CA 1
ATOM 2499 C C . VAL A 1 328 ? -8.023 33.469 -7.875 1 93.69 328 VAL A C 1
ATOM 2501 O O . VAL A 1 328 ? -7.934 32.25 -7.707 1 93.69 328 VAL A O 1
ATOM 2504 N N . ALA A 1 329 ? -8.023 34.062 -9.07 1 96.56 329 ALA A N 1
ATOM 2505 C CA . ALA A 1 329 ? -7.875 33.281 -10.289 1 96.56 329 ALA A CA 1
ATOM 2506 C C . ALA A 1 329 ? -6.52 32.562 -10.328 1 96.56 329 ALA A C 1
ATOM 2508 O O . ALA A 1 329 ? -5.504 33.156 -9.945 1 96.56 329 ALA A O 1
ATOM 2509 N N . TYR A 1 330 ? -6.531 31.344 -10.805 1 95.88 330 TYR A N 1
ATOM 2510 C CA . TYR A 1 330 ? -5.281 30.609 -10.945 1 95.88 330 TYR A CA 1
ATOM 2511 C C . TYR A 1 330 ? -4.391 31.234 -12.008 1 95.88 330 TYR A C 1
ATOM 2513 O O . TYR A 1 330 ? -4.809 31.391 -13.164 1 95.88 330 TYR A O 1
ATOM 2521 N N . ASP A 1 331 ? -3.219 31.453 -11.672 1 93 331 ASP A N 1
ATOM 2522 C CA . ASP A 1 331 ? -2.295 32.125 -12.594 1 93 331 ASP A CA 1
ATOM 2523 C C . ASP A 1 331 ? -2.043 31.266 -13.828 1 93 331 ASP A C 1
ATOM 2525 O O . ASP A 1 331 ? -1.775 30.062 -13.719 1 93 331 ASP A O 1
ATOM 2529 N N . GLY A 1 332 ? -2.195 31.828 -15 1 94.81 332 GLY A N 1
ATOM 2530 C CA . GLY A 1 332 ? -1.872 31.141 -16.25 1 94.81 332 GLY A CA 1
ATOM 2531 C C . GLY A 1 332 ? -3.057 30.422 -16.859 1 94.81 332 GLY A C 1
ATOM 2532 O O . GLY A 1 332 ? -2.959 29.875 -17.953 1 94.81 332 GLY A O 1
ATOM 2533 N N . VAL A 1 333 ? -4.121 30.406 -16.172 1 97.94 333 VAL A N 1
ATOM 2534 C CA . VAL A 1 333 ? -5.305 29.75 -16.703 1 97.94 333 VAL A CA 1
ATOM 2535 C C . VAL A 1 333 ? -6.309 30.797 -17.188 1 97.94 333 VAL A C 1
ATOM 2537 O O . VAL A 1 333 ? -7.043 31.375 -16.375 1 97.94 333 VAL A O 1
ATOM 2540 N N . GLU A 1 334 ? -6.398 30.984 -18.453 1 97.81 334 GLU A N 1
ATOM 2541 C CA . GLU A 1 334 ? -7.293 31.969 -19.047 1 97.81 334 GLU A CA 1
ATOM 2542 C C . GLU A 1 334 ? -8.375 31.312 -19.891 1 97.81 334 GLU A C 1
ATOM 2544 O O . GLU A 1 334 ? -9.414 31.906 -20.172 1 97.81 334 GLU A O 1
ATOM 2549 N N . THR A 1 335 ? -8.086 30.109 -20.344 1 97.5 335 THR A N 1
ATOM 2550 C CA . THR A 1 335 ? -9.016 29.359 -21.172 1 97.5 335 THR A CA 1
ATOM 2551 C C . THR A 1 335 ? -9.172 27.938 -20.656 1 97.5 335 THR A C 1
ATOM 2553 O O . THR A 1 335 ? -8.469 27.531 -19.734 1 97.5 335 THR A O 1
ATOM 2556 N N . GLU A 1 336 ? -10.109 27.25 -21.25 1 95.56 336 GLU A N 1
ATOM 2557 C CA . GLU A 1 336 ? -10.273 25.844 -20.922 1 95.56 336 GLU A CA 1
ATOM 2558 C C . GLU A 1 336 ? -9.039 25.031 -21.297 1 95.56 336 GLU A C 1
ATOM 2560 O O . GLU A 1 336 ? -8.656 24.094 -20.594 1 95.56 336 GLU A O 1
ATOM 2565 N N . GLU A 1 337 ? -8.469 25.344 -22.391 1 97.12 337 GLU A N 1
ATOM 2566 C CA . GLU A 1 337 ? -7.242 24.688 -22.828 1 97.12 337 GLU A CA 1
ATOM 2567 C C . GLU A 1 337 ? -6.125 24.875 -21.797 1 97.12 337 GLU A C 1
ATOM 2569 O O . GLU A 1 337 ? -5.336 23.969 -21.547 1 97.12 337 GLU A O 1
ATOM 2574 N N . ASP A 1 338 ? -6.109 26.078 -21.219 1 97.75 338 ASP A N 1
ATOM 2575 C CA . ASP A 1 338 ? -5.133 26.328 -20.172 1 97.75 338 ASP A CA 1
ATOM 2576 C C . ASP A 1 338 ? -5.387 25.438 -18.953 1 97.75 338 ASP A C 1
ATOM 2578 O O . ASP A 1 338 ? -4.449 25.031 -18.281 1 97.75 338 ASP A O 1
ATOM 2582 N N . ALA A 1 339 ? -6.648 25.219 -18.703 1 97.56 339 ALA A N 1
ATOM 2583 C CA . ALA A 1 339 ? -7 24.344 -17.578 1 97.56 339 ALA A CA 1
ATOM 2584 C C . ALA A 1 339 ? -6.473 22.938 -17.797 1 97.56 339 ALA A C 1
ATOM 2586 O O . ALA A 1 339 ? -5.949 22.312 -16.859 1 97.56 339 ALA A O 1
ATOM 2587 N N . PHE A 1 340 ? -6.637 22.391 -19.031 1 97.19 340 PHE A N 1
ATOM 2588 C CA . PHE A 1 340 ? -6.09 21.094 -19.359 1 97.19 340 PHE A CA 1
ATOM 2589 C C . PHE A 1 340 ? -4.59 21.047 -19.094 1 97.19 340 PHE A C 1
ATOM 2591 O O . PHE A 1 340 ? -4.09 20.094 -18.484 1 97.19 340 PHE A O 1
ATOM 2598 N N . ALA A 1 341 ? -3.914 22.062 -19.516 1 96.06 341 ALA A N 1
ATOM 2599 C CA . ALA A 1 341 ? -2.465 22.125 -19.344 1 96.06 341 ALA A CA 1
ATOM 2600 C C . ALA A 1 341 ? -2.094 22.203 -17.859 1 96.06 341 ALA A C 1
ATOM 2602 O O . ALA A 1 341 ? -1.147 21.531 -17.422 1 96.06 341 ALA A O 1
ATOM 2603 N N . ALA A 1 342 ? -2.852 22.984 -17.109 1 95.31 342 ALA A N 1
ATOM 2604 C CA . ALA A 1 342 ? -2.586 23.141 -15.68 1 95.31 342 ALA A CA 1
ATOM 2605 C C . ALA A 1 342 ? -2.791 21.812 -14.945 1 95.31 342 ALA A C 1
ATOM 2607 O O . ALA A 1 342 ? -2.004 21.453 -14.07 1 95.31 342 ALA A O 1
ATOM 2608 N N . PHE A 1 343 ? -3.846 21.062 -15.32 1 95.69 343 PHE A N 1
ATOM 2609 C CA . PHE A 1 343 ? -4.086 19.75 -14.727 1 95.69 343 PHE A CA 1
ATOM 2610 C C . PHE A 1 343 ? -2.908 18.828 -14.984 1 95.69 343 PHE A C 1
ATOM 2612 O O . PHE A 1 343 ? -2.465 18.109 -14.078 1 95.69 343 PHE A O 1
ATOM 2619 N N . ARG A 1 344 ? -2.379 18.828 -16.125 1 92.69 344 ARG A N 1
ATOM 2620 C CA . ARG A 1 344 ? -1.311 17.906 -16.5 1 92.69 344 ARG A CA 1
ATOM 2621 C C . ARG A 1 344 ? -0.02 18.234 -15.75 1 92.69 344 ARG A C 1
ATOM 2623 O O . ARG A 1 344 ? 0.781 17.344 -15.461 1 92.69 344 ARG A O 1
ATOM 2630 N N . VAL A 1 345 ? 0.116 19.469 -15.43 1 90.38 345 VAL A N 1
ATOM 2631 C CA . VAL A 1 345 ? 1.279 19.891 -14.648 1 90.38 345 VAL A CA 1
ATOM 2632 C C . VAL A 1 345 ? 1.129 19.406 -13.211 1 90.38 345 VAL A C 1
ATOM 2634 O O . VAL A 1 345 ? 2.072 18.875 -12.625 1 90.38 345 VAL A O 1
ATOM 2637 N N . LEU A 1 346 ? -0.032 19.547 -12.648 1 91 346 LEU A N 1
ATOM 2638 C CA . LEU A 1 346 ? -0.279 19.219 -11.25 1 91 346 LEU A CA 1
ATOM 2639 C C . LEU A 1 346 ? -0.431 17.719 -11.055 1 91 346 LEU A C 1
ATOM 2641 O O . LEU A 1 346 ? -0.011 17.172 -10.031 1 91 346 LEU A O 1
ATOM 2645 N N . LEU A 1 347 ? -1.049 17.078 -12.07 1 91.69 347 LEU A N 1
ATOM 2646 C CA . LEU A 1 347 ? -1.34 15.648 -12.062 1 91.69 347 LEU A CA 1
ATOM 2647 C C . LEU A 1 347 ? -0.907 15 -13.375 1 91.69 347 LEU A C 1
ATOM 2649 O O . LEU A 1 347 ? -1.748 14.664 -14.211 1 91.69 347 LEU A O 1
ATOM 2653 N N . PRO A 1 348 ? 0.305 14.688 -13.508 1 87.94 348 PRO A N 1
ATOM 2654 C CA . PRO A 1 348 ? 0.896 14.367 -14.805 1 87.94 348 PRO A CA 1
ATOM 2655 C C . PRO A 1 348 ? 0.271 13.133 -15.453 1 87.94 348 PRO A C 1
ATOM 2657 O O . PRO A 1 348 ? 0.388 12.945 -16.672 1 87.94 348 PRO A O 1
ATOM 2660 N N . ARG A 1 349 ? -0.414 12.344 -14.773 1 88.81 349 ARG A N 1
ATOM 2661 C CA . ARG A 1 349 ? -0.956 11.125 -15.367 1 88.81 349 ARG A CA 1
ATOM 2662 C C . ARG A 1 349 ? -2.459 11.25 -15.594 1 88.81 349 ARG A C 1
ATOM 2664 O O . ARG A 1 349 ? -3.111 10.289 -16 1 88.81 349 ARG A O 1
ATOM 2671 N N . ILE A 1 350 ? -2.949 12.391 -15.359 1 93.88 350 ILE A N 1
ATOM 2672 C CA . ILE A 1 350 ? -4.387 12.578 -15.531 1 93.88 350 ILE A CA 1
ATOM 2673 C C . ILE A 1 350 ? -4.754 12.469 -17 1 93.88 350 ILE A C 1
ATOM 2675 O O . ILE A 1 350 ? -3.994 12.906 -17.875 1 93.88 350 ILE A O 1
ATOM 2679 N N . THR A 1 351 ? -5.809 11.828 -17.328 1 94.69 351 THR A N 1
ATOM 2680 C CA . THR A 1 351 ? -6.238 11.617 -18.703 1 94.69 351 THR A CA 1
ATOM 2681 C C . THR A 1 351 ? -7.242 12.68 -19.125 1 94.69 351 THR A C 1
ATOM 2683 O O . THR A 1 351 ? -7.863 13.328 -18.281 1 94.69 351 THR A O 1
ATOM 2686 N N . ASP A 1 352 ? -7.422 12.852 -20.391 1 96.38 352 ASP A N 1
ATOM 2687 C CA . ASP A 1 352 ? -8.328 13.859 -20.922 1 96.38 352 ASP A CA 1
ATOM 2688 C C . ASP A 1 352 ? -9.766 13.602 -20.484 1 96.38 352 ASP A C 1
ATOM 2690 O O . ASP A 1 352 ? -10.492 14.539 -20.141 1 96.38 352 ASP A O 1
ATOM 2694 N N . ASP A 1 353 ? -10.141 12.375 -20.516 1 96.75 353 ASP A N 1
ATOM 2695 C CA . ASP A 1 353 ? -11.516 12.062 -20.141 1 96.75 353 ASP A CA 1
ATOM 2696 C C . ASP A 1 353 ? -11.781 12.406 -18.688 1 96.75 353 ASP A C 1
ATOM 2698 O O . ASP A 1 353 ? -12.875 12.852 -18.328 1 96.75 353 ASP A O 1
ATOM 2702 N N . THR A 1 354 ? -10.789 12.219 -17.828 1 97.25 354 THR A N 1
ATOM 2703 C CA . THR A 1 354 ? -10.93 12.578 -16.422 1 97.25 354 THR A CA 1
ATOM 2704 C C . THR A 1 354 ? -11.039 14.094 -16.266 1 97.25 354 THR A C 1
ATOM 2706 O O . THR A 1 354 ? -11.836 14.578 -15.453 1 97.25 354 THR A O 1
ATOM 2709 N N . ILE A 1 355 ? -10.227 14.859 -17.016 1 98 355 ILE A N 1
ATOM 2710 C CA . ILE A 1 355 ? -10.281 16.312 -16.984 1 98 355 ILE A CA 1
ATOM 2711 C C . ILE A 1 355 ? -11.656 16.797 -17.438 1 98 355 ILE A C 1
ATOM 2713 O O . ILE A 1 355 ? -12.258 17.656 -16.812 1 98 355 ILE A O 1
ATOM 2717 N N . GLU A 1 356 ? -12.133 16.219 -18.531 1 98.06 356 GLU A N 1
ATOM 2718 C CA . GLU A 1 356 ? -13.445 16.594 -19.062 1 98.06 356 GLU A CA 1
ATOM 2719 C C . GLU A 1 356 ? -14.547 16.344 -18.031 1 98.06 356 GLU A C 1
ATOM 2721 O O . GLU A 1 356 ? -15.422 17.188 -17.828 1 98.06 356 GLU A O 1
ATOM 2726 N N . ALA A 1 357 ? -14.477 15.195 -17.406 1 97.19 357 ALA A N 1
ATOM 2727 C CA . ALA A 1 357 ? -15.461 14.875 -16.359 1 97.19 357 ALA A CA 1
ATOM 2728 C C . ALA A 1 357 ? -15.391 15.875 -15.219 1 97.19 357 ALA A C 1
ATOM 2730 O O . ALA A 1 357 ? -16.422 16.281 -14.672 1 97.19 357 ALA A O 1
ATOM 2731 N N . ALA A 1 358 ? -14.203 16.281 -14.797 1 97.62 358 ALA A N 1
ATOM 2732 C CA . ALA A 1 358 ? -14.031 17.266 -13.742 1 97.62 358 ALA A CA 1
ATOM 2733 C C . ALA A 1 358 ? -14.648 18.609 -14.141 1 97.62 358 ALA A C 1
ATOM 2735 O O . ALA A 1 358 ? -15.391 19.219 -13.367 1 97.62 358 ALA A O 1
ATOM 2736 N N . LEU A 1 359 ? -14.344 19.047 -15.336 1 98.06 359 LEU A N 1
ATOM 2737 C CA . LEU A 1 359 ? -14.812 20.344 -15.812 1 98.06 359 LEU A CA 1
ATOM 2738 C C . LEU A 1 359 ? -16.344 20.344 -15.93 1 98.06 359 LEU A C 1
ATOM 2740 O O . LEU A 1 359 ? -16.969 21.391 -15.711 1 98.06 359 LEU A O 1
ATOM 2744 N N . GLU A 1 360 ? -16.969 19.219 -16.219 1 97.81 360 GLU A N 1
ATOM 2745 C CA . GLU A 1 360 ? -18.422 19.125 -16.312 1 97.81 360 GLU A CA 1
ATOM 2746 C C . GLU A 1 360 ? -19.078 19.375 -14.953 1 97.81 360 GLU A C 1
ATOM 2748 O O . GLU A 1 360 ? -20.188 19.891 -14.883 1 97.81 360 GLU A O 1
ATOM 2753 N N . LEU A 1 361 ? -18.391 19.031 -13.938 1 98.19 361 LEU A N 1
ATOM 2754 C CA . LEU A 1 361 ? -18.906 19.219 -12.586 1 98.19 361 LEU A CA 1
ATOM 2755 C C . LEU A 1 361 ? -18.828 20.688 -12.164 1 98.19 361 LEU A C 1
ATOM 2757 O O . LEU A 1 361 ? -19.453 21.078 -11.18 1 98.19 361 LEU A O 1
ATOM 2761 N N . TYR A 1 362 ? -18.031 21.438 -12.883 1 98.25 362 TYR A N 1
ATOM 2762 C CA . TYR A 1 362 ? -17.844 22.859 -12.641 1 98.25 362 TYR A CA 1
ATOM 2763 C C . TYR A 1 362 ? -18.203 23.672 -13.875 1 98.25 362 TYR A C 1
ATOM 2765 O O . TYR A 1 362 ? -17.312 24.266 -14.508 1 98.25 362 TYR A O 1
ATOM 2773 N N . PRO A 1 363 ? -19.406 23.875 -14.156 1 98 363 PRO A N 1
ATOM 2774 C CA . PRO A 1 363 ? -19.812 24.547 -15.398 1 98 363 PRO A CA 1
ATOM 2775 C C . PRO A 1 363 ? -19.219 25.953 -15.531 1 98 363 PRO A C 1
ATOM 2777 O O . PRO A 1 363 ? -19.297 26.734 -14.586 1 98 363 PRO A O 1
ATOM 2780 N N . ALA A 1 364 ? -18.734 26.25 -16.688 1 97.62 364 ALA A N 1
ATOM 2781 C CA . ALA A 1 364 ? -18.016 27.5 -16.938 1 97.62 364 ALA A CA 1
ATOM 2782 C C . ALA A 1 364 ? -18.891 28.703 -16.672 1 97.62 364 ALA A C 1
ATOM 2784 O O . ALA A 1 364 ? -18.406 29.75 -16.203 1 97.62 364 ALA A O 1
ATOM 2785 N N . GLU A 1 365 ? -20.156 28.625 -16.844 1 97.38 365 GLU A N 1
ATOM 2786 C CA . GLU A 1 365 ? -21.078 29.75 -16.734 1 97.38 365 GLU A CA 1
ATOM 2787 C C . GLU A 1 365 ? -21.219 30.203 -15.281 1 97.38 365 GLU A C 1
ATOM 2789 O O . GLU A 1 365 ? -21.688 31.312 -15.016 1 97.38 365 GLU A O 1
ATOM 2794 N N . ASN A 1 366 ? -20.781 29.344 -14.43 1 97.56 366 ASN A N 1
ATOM 2795 C CA . ASN A 1 366 ? -20.906 29.672 -13.016 1 97.56 366 ASN A CA 1
ATOM 2796 C C . ASN A 1 366 ? -19.719 30.469 -12.516 1 97.56 366 ASN A C 1
ATOM 2798 O O . ASN A 1 366 ? -19.672 30.875 -11.352 1 97.56 366 ASN A O 1
ATOM 2802 N N . TYR A 1 367 ? -18.812 30.766 -13.391 1 97.81 367 TYR A N 1
ATOM 2803 C CA . TYR A 1 367 ? -17.594 31.438 -12.969 1 97.81 367 TYR A CA 1
ATOM 2804 C C . TYR A 1 367 ? -17.297 32.656 -13.852 1 97.81 367 TYR A C 1
ATOM 2806 O O . TYR A 1 367 ? -17.578 32.625 -15.055 1 97.81 367 TYR A O 1
ATOM 2814 N N . ALA A 1 368 ? -16.641 33.656 -13.25 1 97.5 368 ALA A N 1
ATOM 2815 C CA . ALA A 1 368 ? -16.297 34.875 -13.961 1 97.5 368 ALA A CA 1
ATOM 2816 C C . ALA A 1 368 ? -15.133 34.656 -14.914 1 97.5 368 ALA A C 1
ATOM 2818 O O . ALA A 1 368 ? -14.953 35.406 -15.875 1 97.5 368 ALA A O 1
ATOM 2819 N N . SER A 1 369 ? -14.32 33.688 -14.672 1 97.62 369 SER A N 1
ATOM 2820 C CA . SER A 1 369 ? -13.18 33.375 -15.523 1 97.62 369 SER A CA 1
ATOM 2821 C C . SER A 1 369 ? -12.773 31.891 -15.398 1 97.62 369 SER A C 1
ATOM 2823 O O . SER A 1 369 ? -13.172 31.219 -14.445 1 97.62 369 SER A O 1
ATOM 2825 N N . ALA A 1 370 ? -11.938 31.422 -16.359 1 98.12 370 ALA A N 1
ATOM 2826 C CA . ALA A 1 370 ? -11.406 30.062 -16.312 1 98.12 370 ALA A CA 1
ATOM 2827 C C . ALA A 1 370 ? -10.477 29.891 -15.109 1 98.12 370 ALA A C 1
ATOM 2829 O O . ALA A 1 370 ? -10.422 28.812 -14.516 1 98.12 370 ALA A O 1
ATOM 2830 N N . GLY A 1 371 ? -9.797 30.953 -14.781 1 98.25 371 GLY A N 1
ATOM 2831 C CA . GLY A 1 371 ? -8.898 30.891 -13.641 1 98.25 371 GLY A CA 1
ATOM 2832 C C . GLY A 1 371 ? -9.617 30.703 -12.32 1 98.25 371 GLY A C 1
ATOM 2833 O O . GLY A 1 371 ? -9.148 29.953 -11.453 1 98.25 371 GLY A O 1
ATOM 2834 N N . LEU A 1 372 ? -10.695 31.391 -12.125 1 98.19 372 LEU A N 1
ATOM 2835 C CA . LEU A 1 372 ? -11.477 31.234 -10.906 1 98.19 372 LEU A CA 1
ATOM 2836 C C . LEU A 1 372 ? -12.125 29.844 -10.859 1 98.19 372 LEU A C 1
ATOM 2838 O O . LEU A 1 372 ? -12.219 29.234 -9.789 1 98.19 372 LEU A O 1
ATOM 2842 N N . ARG A 1 373 ? -12.578 29.375 -12.031 1 98.38 373 ARG A N 1
ATOM 2843 C CA . ARG A 1 373 ? -13.109 28.031 -12.141 1 98.38 373 ARG A CA 1
ATOM 2844 C C . ARG A 1 373 ? -12.086 27 -11.695 1 98.38 373 ARG A C 1
ATOM 2846 O O . ARG A 1 373 ? -12.383 26.125 -10.883 1 98.38 373 ARG A O 1
ATOM 2853 N N . PHE A 1 374 ? -10.891 27.156 -12.172 1 98.5 374 PHE A N 1
ATOM 2854 C CA . PHE A 1 374 ? -9.82 26.219 -11.859 1 98.5 374 PHE A CA 1
ATOM 2855 C C . PHE A 1 374 ? -9.453 26.297 -10.383 1 98.5 374 PHE A C 1
ATOM 2857 O O . PHE A 1 374 ? -9.188 25.266 -9.758 1 98.5 374 PHE A O 1
ATOM 2864 N N . SER A 1 375 ? -9.492 27.469 -9.797 1 97.81 375 SER A N 1
ATOM 2865 C CA . SER A 1 375 ? -9.18 27.625 -8.383 1 97.81 375 SER A CA 1
ATOM 2866 C C . SER A 1 375 ? -10.234 26.969 -7.504 1 97.81 375 SER A C 1
ATOM 2868 O O . SER A 1 375 ? -9.922 26.453 -6.43 1 97.81 375 SER A O 1
ATOM 2870 N N . ASP A 1 376 ? -11.398 27.031 -7.953 1 97.94 376 ASP A N 1
ATOM 2871 C CA . ASP A 1 376 ? -12.461 26.344 -7.223 1 97.94 376 ASP A CA 1
ATOM 2872 C C . ASP A 1 376 ? -12.289 24.828 -7.297 1 97.94 376 ASP A C 1
ATOM 2874 O O . ASP A 1 376 ? -12.531 24.125 -6.312 1 97.94 376 ASP A O 1
ATOM 2878 N N . ILE A 1 377 ? -11.914 24.344 -8.422 1 98.06 377 ILE A N 1
ATOM 2879 C CA . ILE A 1 377 ? -11.609 22.922 -8.594 1 98.06 377 ILE A CA 1
ATOM 2880 C C . ILE A 1 377 ? -10.469 22.531 -7.656 1 98.06 377 ILE A C 1
ATOM 2882 O O . ILE A 1 377 ? -10.555 21.516 -6.957 1 98.06 377 ILE A O 1
ATOM 2886 N N . ARG A 1 378 ? -9.484 23.359 -7.609 1 96.31 378 ARG A N 1
ATOM 2887 C CA . ARG A 1 378 ? -8.32 23.125 -6.758 1 96.31 378 ARG A CA 1
ATOM 2888 C C . ARG A 1 378 ? -8.727 23.062 -5.289 1 96.31 378 ARG A C 1
ATOM 2890 O O . ARG A 1 378 ? -8.266 22.172 -4.555 1 96.31 378 ARG A O 1
ATOM 2897 N N . GLN A 1 379 ? -9.539 23.953 -4.855 1 96.19 379 GLN A N 1
ATOM 2898 C CA . GLN A 1 379 ? -10.039 23.953 -3.484 1 96.19 379 GLN A CA 1
ATOM 2899 C C . GLN A 1 379 ? -10.703 22.609 -3.145 1 96.19 379 GLN A C 1
ATOM 2901 O O . GLN A 1 379 ? -10.5 22.078 -2.053 1 96.19 379 GLN A O 1
ATOM 2906 N N . SER A 1 380 ? -11.414 22.062 -4.098 1 96.12 380 SER A N 1
ATOM 2907 C CA . SER A 1 380 ? -12.125 20.812 -3.873 1 96.12 380 SER A CA 1
ATOM 2908 C C . SER A 1 380 ? -11.156 19.641 -3.736 1 96.12 380 SER A C 1
ATOM 2910 O O . SER A 1 380 ? -11.141 18.969 -2.709 1 96.12 380 SER A O 1
ATOM 2912 N N . PHE A 1 381 ? -10.25 19.484 -4.668 1 93.94 381 PHE A N 1
ATOM 2913 C CA . PHE A 1 381 ? -9.469 18.25 -4.668 1 93.94 381 PHE A CA 1
ATOM 2914 C C . PHE A 1 381 ? -8.312 18.344 -3.684 1 93.94 381 PHE A C 1
ATOM 2916 O O . PHE A 1 381 ? -7.781 17.328 -3.242 1 93.94 381 PHE A O 1
ATOM 2923 N N . GLU A 1 382 ? -7.926 19.531 -3.291 1 94.88 382 GLU A N 1
ATOM 2924 C CA . GLU A 1 382 ? -6.812 19.641 -2.355 1 94.88 382 GLU A CA 1
ATOM 2925 C C . GLU A 1 382 ? -7.305 19.656 -0.911 1 94.88 382 GLU A C 1
ATOM 2927 O O . GLU A 1 382 ? -6.562 19.281 0.003 1 94.88 382 GLU A O 1
ATOM 2932 N N . ILE A 1 383 ? -8.594 20.109 -0.721 1 96.38 383 ILE A N 1
ATOM 2933 C CA . ILE A 1 383 ? -8.93 20.312 0.682 1 96.38 383 ILE A CA 1
ATOM 2934 C C . ILE A 1 383 ? -10.328 19.766 0.963 1 96.38 383 ILE A C 1
ATOM 2936 O O . ILE A 1 383 ? -10.469 18.703 1.591 1 96.38 383 ILE A O 1
ATOM 2940 N N . THR A 1 384 ? -11.383 20.328 0.385 1 96.94 384 THR A N 1
ATOM 2941 C CA . THR A 1 384 ? -12.727 20.156 0.923 1 96.94 384 THR A CA 1
ATOM 2942 C C . THR A 1 384 ? -13.234 18.734 0.654 1 96.94 384 THR A C 1
ATOM 2944 O O . THR A 1 384 ? -13.977 18.172 1.464 1 96.94 384 THR A O 1
ATOM 2947 N N . ALA A 1 385 ? -12.875 18.172 -0.442 1 96.06 385 ALA A N 1
ATOM 2948 C CA . ALA A 1 385 ? -13.281 16.797 -0.715 1 96.06 385 ALA A CA 1
ATOM 2949 C C . ALA A 1 385 ? -12.695 15.828 0.313 1 96.06 385 ALA A C 1
ATOM 2951 O O . ALA A 1 385 ? -13.305 14.812 0.639 1 96.06 385 ALA A O 1
ATOM 2952 N N . LYS A 1 386 ? -11.57 16.156 0.833 1 94.88 386 LYS A N 1
ATOM 2953 C CA . LYS A 1 386 ? -10.906 15.32 1.833 1 94.88 386 LYS A CA 1
ATOM 2954 C C . LYS A 1 386 ? -11.641 15.375 3.17 1 94.88 386 LYS A C 1
ATOM 2956 O O . LYS A 1 386 ? -11.656 14.391 3.914 1 94.88 386 LYS A O 1
ATOM 2961 N N . ASN A 1 387 ? -12.25 16.516 3.498 1 96.88 387 ASN A N 1
ATOM 2962 C CA . ASN A 1 387 ? -13.094 16.594 4.688 1 96.88 387 ASN A CA 1
ATOM 2963 C C . ASN A 1 387 ? -14.312 15.688 4.578 1 96.88 387 ASN A C 1
ATOM 2965 O O . ASN A 1 387 ? -14.688 15.023 5.543 1 96.88 387 ASN A O 1
ATOM 2969 N N . HIS A 1 388 ? -14.852 15.648 3.385 1 96 388 HIS A N 1
ATOM 2970 C CA . HIS A 1 388 ? -16.062 14.859 3.164 1 96 388 HIS A CA 1
ATOM 2971 C C . HIS A 1 388 ? -15.797 13.375 3.428 1 96 388 HIS A C 1
ATOM 2973 O O . HIS A 1 388 ? -16.609 12.711 4.074 1 96 388 HIS A O 1
ATOM 2979 N N . VAL A 1 389 ? -14.742 12.914 2.939 1 95.38 389 VAL A N 1
ATOM 2980 C CA . VAL A 1 389 ? -14.516 11.469 3.016 1 95.38 389 VAL A CA 1
ATOM 2981 C C . VAL A 1 389 ? -14.32 11.055 4.473 1 95.38 389 VAL A C 1
ATOM 2983 O O . VAL A 1 389 ? -14.781 9.992 4.887 1 95.38 389 VAL A O 1
ATOM 2986 N N . LEU A 1 390 ? -13.633 11.82 5.238 1 96.25 390 LEU A N 1
ATOM 2987 C CA . LEU A 1 390 ? -13.406 11.484 6.641 1 96.25 390 LEU A CA 1
ATOM 2988 C C . LEU A 1 390 ? -14.703 11.562 7.434 1 96.25 390 LEU A C 1
ATOM 2990 O O . LEU A 1 390 ? -14.938 10.742 8.328 1 96.25 390 LEU A O 1
ATOM 2994 N N . THR A 1 391 ? -15.539 12.547 7.086 1 97.19 391 THR A N 1
ATOM 2995 C CA . THR A 1 391 ? -16.859 12.625 7.699 1 97.19 391 THR A CA 1
ATOM 2996 C C . THR A 1 391 ? -17.641 11.328 7.469 1 97.19 391 THR A C 1
ATOM 2998 O O . THR A 1 391 ? -18.156 10.734 8.414 1 97.19 391 THR A O 1
ATOM 3001 N N . LYS A 1 392 ? -17.625 10.906 6.266 1 94.94 392 LYS A N 1
ATOM 3002 C CA . LYS A 1 392 ? -18.328 9.68 5.914 1 94.94 392 LYS A CA 1
ATOM 3003 C C . LYS A 1 392 ? -17.719 8.477 6.617 1 94.94 392 LYS A C 1
ATOM 3005 O O . LYS A 1 392 ? -18.438 7.633 7.156 1 94.94 392 LYS A O 1
ATOM 3010 N N . ALA A 1 393 ? -16.469 8.398 6.617 1 95.5 393 ALA A N 1
ATOM 3011 C CA . ALA A 1 393 ? -15.75 7.254 7.168 1 95.5 393 ALA A CA 1
ATOM 3012 C C . ALA A 1 393 ? -16.016 7.113 8.664 1 95.5 393 ALA A C 1
ATOM 3014 O O . ALA A 1 393 ? -15.984 6.004 9.203 1 95.5 393 ALA A O 1
ATOM 3015 N N . LEU A 1 394 ? -16.219 8.227 9.32 1 97 394 LEU A N 1
ATOM 3016 C CA . LEU A 1 394 ? -16.469 8.219 10.758 1 97 394 LEU A CA 1
ATOM 3017 C C . LEU A 1 394 ? -17.969 8.195 11.055 1 97 394 LEU A C 1
ATOM 3019 O O . LEU A 1 394 ? -18.422 8.75 12.055 1 97 394 LEU A O 1
ATOM 3023 N N . ASN A 1 395 ? -18.734 7.664 10.117 1 94.31 395 ASN A N 1
ATOM 3024 C CA . ASN A 1 395 ? -20.172 7.422 10.234 1 94.31 395 ASN A CA 1
ATOM 3025 C C . ASN A 1 395 ? -20.938 8.719 10.469 1 94.31 395 ASN A C 1
ATOM 3027 O O . ASN A 1 395 ? -21.891 8.75 11.258 1 94.31 395 ASN A O 1
ATOM 3031 N N . ASN A 1 396 ? -20.359 9.805 9.953 1 94.12 396 ASN A N 1
ATOM 3032 C CA . ASN A 1 396 ? -20.984 11.117 10.023 1 94.12 396 ASN A CA 1
ATOM 3033 C C . ASN A 1 396 ? -21.047 11.641 11.453 1 94.12 396 ASN A C 1
ATOM 3035 O O . ASN A 1 396 ? -21.969 12.375 11.82 1 94.12 396 ASN A O 1
ATOM 3039 N N . GLN A 1 397 ? -20.156 11.164 12.25 1 94.56 397 GLN A N 1
ATOM 3040 C CA . GLN A 1 397 ? -20.094 11.594 13.648 1 94.56 397 GLN A CA 1
ATOM 3041 C C . GLN A 1 397 ? -18.906 12.539 13.867 1 94.56 397 GLN A C 1
ATOM 3043 O O . GLN A 1 397 ? -18.094 12.32 14.773 1 94.56 397 GLN A O 1
ATOM 3048 N N . THR A 1 398 ? -18.875 13.586 13.078 1 98.19 398 THR A N 1
ATOM 3049 C CA . THR A 1 398 ? -17.875 14.641 13.172 1 98.19 398 THR A CA 1
ATOM 3050 C C . THR A 1 398 ? -18.516 15.992 13.422 1 98.19 398 THR A C 1
ATOM 3052 O O . THR A 1 398 ? -19.734 16.156 13.234 1 98.19 398 THR A O 1
ATOM 3055 N N . TRP A 1 399 ? -17.797 16.891 14.008 1 98.75 399 TRP A N 1
ATOM 3056 C CA . TRP A 1 399 ? -18.172 18.312 13.969 1 98.75 399 TRP A CA 1
ATOM 3057 C C . TRP A 1 399 ? -17.516 19.016 12.797 1 98.75 399 TRP A C 1
ATOM 3059 O O . TRP A 1 399 ? -16.297 19.141 12.734 1 98.75 399 TRP A O 1
ATOM 3069 N N . ASN A 1 400 ? -18.328 19.5 11.875 1 98.62 400 ASN A N 1
ATOM 3070 C CA . ASN A 1 400 ? -17.828 20.172 10.68 1 98.62 400 ASN A CA 1
ATOM 3071 C C . ASN A 1 400 ? -17.969 21.688 10.789 1 98.62 400 ASN A C 1
ATOM 3073 O O . ASN A 1 400 ? -18.922 22.188 11.398 1 98.62 400 ASN A O 1
ATOM 3077 N N . GLY A 1 401 ? -17 22.391 10.281 1 98.38 401 GLY A N 1
ATOM 3078 C CA . GLY A 1 401 ? -17.047 23.844 10.352 1 98.38 401 GLY A CA 1
ATOM 3079 C C . GLY A 1 401 ? -16.453 24.516 9.125 1 98.38 401 GLY A C 1
ATOM 3080 O O . GLY A 1 401 ? -15.516 24 8.516 1 98.38 401 GLY A O 1
ATOM 3081 N N . GLU A 1 402 ? -16.984 25.641 8.773 1 98.19 402 GLU A N 1
ATOM 3082 C CA . GLU A 1 402 ? -16.469 26.547 7.75 1 98.19 402 GLU A CA 1
ATOM 3083 C C . GLU A 1 402 ? -16.109 27.906 8.344 1 98.19 402 GLU A C 1
ATOM 3085 O O . GLU A 1 402 ? -16.906 28.5 9.062 1 98.19 402 GLU A O 1
ATOM 3090 N N . VAL A 1 403 ? -14.914 28.328 8.102 1 97.44 403 VAL A N 1
ATOM 3091 C CA . VAL A 1 403 ? -14.477 29.641 8.562 1 97.44 403 VAL A CA 1
ATOM 3092 C C . VAL A 1 403 ? -14.742 30.688 7.488 1 97.44 403 VAL A C 1
ATOM 3094 O O . VAL A 1 403 ? -14.18 30.625 6.395 1 97.44 403 VAL A O 1
ATOM 3097 N N . GLY A 1 404 ? -15.625 31.594 7.816 1 96.56 404 GLY A N 1
ATOM 3098 C CA . GLY A 1 404 ? -16 32.656 6.891 1 96.56 404 GLY A CA 1
ATOM 3099 C C . GLY A 1 404 ? -15.562 34.031 7.344 1 96.56 404 GLY A C 1
ATOM 3100 O O . GLY A 1 404 ? -16.172 35.031 6.977 1 96.56 404 GLY A O 1
ATOM 3101 N N . ILE A 1 405 ? -14.594 34.031 8.227 1 94.19 405 ILE A N 1
ATOM 3102 C CA . ILE A 1 405 ? -14.047 35.312 8.68 1 94.19 405 ILE A CA 1
ATOM 3103 C C . ILE A 1 405 ? -13.273 35.969 7.543 1 94.19 405 ILE A C 1
ATOM 3105 O O . ILE A 1 405 ? -12.352 35.375 6.98 1 94.19 405 ILE A O 1
ATOM 3109 N N . SER A 1 406 ? -13.617 37.188 7.23 1 90 406 SER A N 1
ATOM 3110 C CA . SER A 1 406 ? -12.984 37.875 6.109 1 90 406 SER A CA 1
ATOM 3111 C C . SER A 1 406 ? -11.469 37.969 6.297 1 90 406 SER A C 1
ATOM 3113 O O . SER A 1 406 ? -10.992 38.344 7.367 1 90 406 SER A O 1
ATOM 3115 N N . PRO A 1 407 ? -10.766 37.562 5.258 1 90.5 407 PRO A N 1
ATOM 3116 C CA . PRO A 1 407 ? -11.125 37.219 3.877 1 90.5 407 PRO A CA 1
ATOM 3117 C C . PRO A 1 407 ? -11.414 35.75 3.684 1 90.5 407 PRO A C 1
ATOM 3119 O O . PRO A 1 407 ? -11.703 35.312 2.564 1 90.5 407 PRO A O 1
ATOM 3122 N N . ALA A 1 408 ? -11.367 35 4.734 1 93.38 408 ALA A N 1
ATOM 3123 C CA . ALA A 1 408 ? -11.734 33.562 4.77 1 93.38 408 ALA A CA 1
ATOM 3124 C C . ALA A 1 408 ? -10.836 32.75 3.848 1 93.38 408 ALA A C 1
ATOM 3126 O O . ALA A 1 408 ? -11.305 31.844 3.172 1 93.38 408 ALA A O 1
ATOM 3127 N N . LYS A 1 409 ? -9.617 33.156 3.777 1 92.56 409 LYS A N 1
ATOM 3128 C CA . LYS A 1 409 ? -8.633 32.469 2.951 1 92.56 409 LYS A CA 1
ATOM 3129 C C . LYS A 1 409 ? -7.879 31.406 3.76 1 92.56 409 LYS A C 1
ATOM 3131 O O . LYS A 1 409 ? -7.938 31.406 4.992 1 92.56 409 LYS A O 1
ATOM 3136 N N . HIS A 1 410 ? -7.203 30.594 3.023 1 93.56 410 HIS A N 1
ATOM 3137 C CA . HIS A 1 410 ? -6.414 29.531 3.639 1 93.56 410 HIS A CA 1
ATOM 3138 C C . HIS A 1 410 ? -5.504 30.078 4.73 1 93.56 410 HIS A C 1
ATOM 3140 O O . HIS A 1 410 ? -4.641 30.922 4.461 1 93.56 410 HIS A O 1
ATOM 3146 N N . GLY A 1 411 ? -5.742 29.703 5.996 1 91.56 411 GLY A N 1
ATOM 3147 C CA . GLY A 1 411 ? -4.871 30.094 7.094 1 91.56 411 GLY A CA 1
ATOM 3148 C C . GLY A 1 411 ? -5.438 31.219 7.938 1 91.56 411 GLY A C 1
ATOM 3149 O O . GLY A 1 411 ? -4.895 31.547 9 1 91.56 411 GLY A O 1
ATOM 3150 N N . THR A 1 412 ? -6.586 31.812 7.52 1 91.25 412 THR A N 1
ATOM 3151 C CA . THR A 1 412 ? -7.199 32.875 8.289 1 91.25 412 THR A CA 1
ATOM 3152 C C . THR A 1 412 ? -7.48 32.438 9.719 1 91.25 412 THR A C 1
ATOM 3154 O O . THR A 1 412 ? -7.266 33.188 10.664 1 91.25 412 THR A O 1
ATOM 3157 N N . ASP A 1 413 ? -7.883 31.281 9.875 1 94.31 413 ASP A N 1
ATOM 3158 C CA . ASP A 1 413 ? -8.32 30.766 11.172 1 94.31 413 ASP A CA 1
ATOM 3159 C C . ASP A 1 413 ? -7.141 30.641 12.133 1 94.31 413 ASP A C 1
ATOM 3161 O O . ASP A 1 413 ? -7.328 30.625 13.352 1 94.31 413 ASP A O 1
ATOM 3165 N N . GLN A 1 414 ? -5.91 30.5 11.664 1 93.38 414 GLN A N 1
ATOM 3166 C CA . GLN A 1 414 ? -4.754 30.25 12.523 1 93.38 414 GLN A CA 1
ATOM 3167 C C . GLN A 1 414 ? -4.492 31.453 13.438 1 93.38 414 GLN A C 1
ATOM 3169 O O . GLN A 1 414 ? -4.125 31.266 14.602 1 93.38 414 GLN A O 1
ATOM 3174 N N . SER A 1 415 ? -4.695 32.656 12.914 1 90.44 415 SER A N 1
ATOM 3175 C CA . SER A 1 415 ? -4.516 33.844 13.742 1 90.44 415 SER A CA 1
ATOM 3176 C C . SER A 1 415 ? -5.57 33.906 14.844 1 90.44 415 SER A C 1
ATOM 3178 O O . SER A 1 415 ? -5.34 34.531 15.891 1 90.44 415 SER A O 1
ATOM 3180 N N . TYR A 1 416 ? -6.68 33.312 14.586 1 93.56 416 TYR A N 1
ATOM 3181 C CA . TYR A 1 416 ? -7.762 33.344 15.562 1 93.56 416 TYR A CA 1
ATOM 3182 C C . TYR A 1 416 ? -7.578 32.219 16.609 1 93.56 416 TYR A C 1
ATOM 3184 O O . TYR A 1 416 ? -7.629 32.5 17.812 1 93.56 416 TYR A O 1
ATOM 3192 N N . TYR A 1 417 ? -7.301 31.031 16.188 1 95.5 417 TYR A N 1
ATOM 3193 C CA . TYR A 1 417 ? -7.125 29.906 17.109 1 95.5 417 TYR A CA 1
ATOM 3194 C C . TYR A 1 417 ? -5.949 30.156 18.047 1 95.5 417 TYR A C 1
ATOM 3196 O O . TYR A 1 417 ? -5.945 29.688 19.188 1 95.5 417 TYR A O 1
ATOM 3204 N N . PHE A 1 418 ? -4.953 30.891 17.625 1 93.25 418 PHE A N 1
ATOM 3205 C CA . PHE A 1 418 ? -3.744 31.047 18.422 1 93.25 418 PHE A CA 1
ATOM 3206 C C . PHE A 1 418 ? -3.539 32.5 18.797 1 93.25 418 PHE A C 1
ATOM 3208 O O . PHE A 1 418 ? -2.412 32.938 19.047 1 93.25 418 PHE A O 1
ATOM 3215 N N . TYR A 1 419 ? -4.625 33.219 18.797 1 92 419 TYR A N 1
ATOM 3216 C CA . TYR A 1 419 ? -4.645 34.594 19.297 1 92 419 TYR A CA 1
ATOM 3217 C C . TYR A 1 419 ? -4.195 34.656 20.75 1 92 419 TYR A C 1
ATOM 3219 O O . TYR A 1 419 ? -4.559 33.781 21.547 1 92 419 TYR A O 1
ATOM 3227 N N . SER A 1 420 ? -3.342 35.594 21.078 1 88.88 420 SER A N 1
ATOM 3228 C CA . SER A 1 420 ? -2.873 35.75 22.453 1 88.88 420 SER A CA 1
ATOM 3229 C C . SER A 1 420 ? -2.676 37.219 22.797 1 88.88 420 SER A C 1
ATOM 3231 O O . SER A 1 420 ? -2.42 38.062 21.922 1 88.88 420 SER A O 1
ATOM 3233 N N . THR A 1 421 ? -2.865 37.531 24.016 1 81.56 421 THR A N 1
ATOM 3234 C CA . THR A 1 421 ? -2.58 38.875 24.531 1 81.56 421 THR A CA 1
ATOM 3235 C C . THR A 1 421 ? -1.251 38.906 25.281 1 81.56 421 THR A C 1
ATOM 3237 O O . THR A 1 421 ? -0.779 39.969 25.688 1 81.56 421 THR A O 1
ATOM 3240 N N . HIS A 1 422 ? -0.744 37.719 25.609 1 71.12 422 HIS A N 1
ATOM 3241 C CA . HIS A 1 422 ? 0.519 37.594 26.328 1 71.12 422 HIS A CA 1
ATOM 3242 C C . HIS A 1 422 ? 1.599 37 25.438 1 71.12 422 HIS A C 1
ATOM 3244 O O . HIS A 1 422 ? 1.297 36.219 24.547 1 71.12 422 HIS A O 1
ATOM 3250 N N . LYS A 1 423 ? 2.732 37.625 25.453 1 61.28 423 LYS A N 1
ATOM 3251 C CA . LYS A 1 423 ? 3.859 37 24.766 1 61.28 423 LYS A CA 1
ATOM 3252 C C . LYS A 1 423 ? 4.727 36.219 25.734 1 61.28 423 LYS A C 1
ATOM 3254 O O . LYS A 1 423 ? 4.785 36.531 26.922 1 61.28 423 LYS A O 1
ATOM 3259 N N . PHE A 1 424 ? 5.117 35 25.188 1 58.03 424 PHE A N 1
ATOM 3260 C CA . PHE A 1 424 ? 6.109 34.25 25.938 1 58.03 424 PHE A CA 1
ATOM 3261 C C . PHE A 1 424 ? 7.277 35.125 26.359 1 58.03 424 PHE A C 1
ATOM 3263 O O . PHE A 1 424 ? 7.781 35.906 25.547 1 58.03 424 PHE A O 1
ATOM 3270 N N . SER A 1 425 ? 7.258 35.688 27.578 1 47.41 425 SER A N 1
ATOM 3271 C CA . SER A 1 425 ? 8.398 36.469 28.062 1 47.41 425 SER A CA 1
ATOM 3272 C C . SER A 1 425 ? 9.578 35.562 28.391 1 47.41 425 SER A C 1
ATOM 3274 O O . SER A 1 425 ? 9.453 34.625 29.188 1 47.41 425 SER A O 1
ATOM 3276 N N . THR A 1 426 ? 10.398 35.094 27.453 1 45.72 426 THR A N 1
ATOM 3277 C CA . THR A 1 426 ? 11.664 34.594 27.984 1 45.72 426 THR A CA 1
ATOM 3278 C C . THR A 1 426 ? 12.273 35.594 28.969 1 45.72 426 THR A C 1
ATOM 3280 O O . THR A 1 426 ? 11.93 36.781 28.953 1 45.72 426 THR A O 1
ATOM 3283 N N . SER A 1 427 ? 12.781 35.438 30.062 1 35.53 427 SER A N 1
ATOM 3284 C CA . SER A 1 427 ? 13.523 36.469 30.75 1 35.53 427 SER A CA 1
ATOM 3285 C C . SER A 1 427 ? 14.023 37.531 29.781 1 35.53 427 SER A C 1
ATOM 3287 O O . SER A 1 427 ? 14.195 38.688 30.141 1 35.53 427 SER A O 1
ATOM 3289 N N . SER A 1 428 ? 15.094 37.25 28.984 1 32.5 428 SER A N 1
ATOM 3290 C CA . SER A 1 428 ? 15.781 38.344 28.344 1 32.5 428 SER A CA 1
ATOM 3291 C C . SER A 1 428 ? 14.852 39.094 27.375 1 32.5 428 SER A C 1
ATOM 3293 O O . SER A 1 428 ? 13.852 38.531 26.922 1 32.5 428 SER A O 1
ATOM 3295 N N . ASN A 1 429 ? 15.094 40.438 27.109 1 30.25 429 ASN A N 1
ATOM 3296 C CA . ASN A 1 429 ? 14.641 41.656 26.406 1 30.25 429 ASN A CA 1
ATOM 3297 C C . ASN A 1 429 ? 14.188 41.312 24.984 1 30.25 429 ASN A C 1
ATOM 3299 O O . ASN A 1 429 ? 13.984 42.219 24.188 1 30.25 429 ASN A O 1
ATOM 3303 N N . ASP A 1 430 ? 14.609 40.188 24.438 1 31.53 430 ASP A N 1
ATOM 3304 C CA . ASP A 1 430 ? 14.57 40.375 23 1 31.53 430 ASP A CA 1
ATOM 3305 C C . ASP A 1 430 ? 13.164 40.125 22.453 1 31.53 430 ASP A C 1
ATOM 3307 O O . ASP A 1 430 ? 12.555 39.094 22.719 1 31.53 430 ASP A O 1
ATOM 3311 N N . THR A 1 431 ? 12.328 41.188 22.359 1 32.31 431 THR A N 1
ATOM 3312 C CA . THR A 1 431 ? 11.117 41.344 21.562 1 32.31 431 THR A CA 1
ATOM 3313 C C . THR A 1 431 ? 11.234 40.562 20.234 1 32.31 431 THR A C 1
ATOM 3315 O O . THR A 1 431 ? 11.734 41.094 19.25 1 32.31 431 THR A O 1
ATOM 3318 N N . THR A 1 432 ? 11.883 39.469 20.234 1 32.31 432 THR A N 1
ATOM 3319 C CA . THR A 1 432 ? 11.891 39.031 18.844 1 32.31 432 THR A CA 1
ATOM 3320 C C . THR A 1 432 ? 10.477 38.781 18.344 1 32.31 432 THR A C 1
ATOM 3322 O O . THR A 1 432 ? 9.703 38.062 18.984 1 32.31 432 THR A O 1
ATOM 3325 N N . THR A 1 433 ? 9.867 39.781 17.797 1 32.12 433 THR A N 1
ATOM 3326 C CA . THR A 1 433 ? 8.711 39.656 16.922 1 32.12 433 THR A CA 1
ATOM 3327 C C . THR A 1 433 ? 8.852 38.469 16 1 32.12 433 THR A C 1
ATOM 3329 O O . THR A 1 433 ? 9.859 38.312 15.305 1 32.12 433 THR A O 1
ATOM 3332 N N . THR A 1 434 ? 8.5 37.344 16.375 1 36.53 434 THR A N 1
ATOM 3333 C CA . THR A 1 434 ? 8.406 36.219 15.461 1 36.53 434 THR A CA 1
ATOM 3334 C C . THR A 1 434 ? 7.746 36.625 14.148 1 36.53 434 THR A C 1
ATOM 3336 O O . THR A 1 434 ? 6.547 36.906 14.109 1 36.53 434 THR A O 1
ATOM 3339 N N . THR A 1 435 ? 8.43 37.5 13.422 1 33.34 435 THR A N 1
ATOM 3340 C CA . THR A 1 435 ? 7.961 37.844 12.086 1 33.34 435 THR A CA 1
ATOM 3341 C C . THR A 1 435 ? 8.062 36.625 11.156 1 33.34 435 THR A C 1
ATOM 3343 O O . THR A 1 435 ? 9.141 36.062 10.969 1 33.34 435 THR A O 1
ATOM 3346 N N . PHE A 1 436 ? 7.074 35.844 11.039 1 41.72 436 PHE A N 1
ATOM 3347 C CA . PHE A 1 436 ? 7.086 35.094 9.797 1 41.72 436 PHE A CA 1
ATOM 3348 C C . PHE A 1 436 ? 7.688 35.906 8.664 1 41.72 436 PHE A C 1
ATOM 3350 O O . PHE A 1 436 ? 7.48 37.125 8.586 1 41.72 436 PHE A O 1
ATOM 3357 N N . ASN A 1 437 ? 8.812 35.531 8.227 1 45.41 437 ASN A N 1
ATOM 3358 C CA . ASN A 1 437 ? 9.07 36.219 6.973 1 45.41 437 ASN A CA 1
ATOM 3359 C C . ASN A 1 437 ? 7.836 36.25 6.074 1 45.41 437 ASN A C 1
ATOM 3361 O O . ASN A 1 437 ? 6.891 35.5 6.293 1 45.41 437 ASN A O 1
ATOM 3365 N N . ALA A 1 438 ? 7.664 37.344 5.395 1 43.09 438 ALA A N 1
ATOM 3366 C CA . ALA A 1 438 ? 6.508 37.594 4.539 1 43.09 438 ALA A CA 1
ATOM 3367 C C . ALA A 1 438 ? 6.039 36.312 3.857 1 43.09 438 ALA A C 1
ATOM 3369 O O . ALA A 1 438 ? 4.84 36.062 3.707 1 43.09 438 ALA A O 1
ATOM 3370 N N . ALA A 1 439 ? 6.961 35.5 3.607 1 48.53 439 ALA A N 1
ATOM 3371 C CA . ALA A 1 439 ? 6.633 34.281 2.881 1 48.53 439 ALA A CA 1
ATOM 3372 C C . ALA A 1 439 ? 5.961 33.281 3.795 1 48.53 439 ALA A C 1
ATOM 3374 O O . ALA A 1 439 ? 4.977 32.625 3.412 1 48.53 439 ALA A O 1
ATOM 3375 N N . GLU A 1 440 ? 6.555 33.219 4.965 1 49.34 440 GLU A N 1
ATOM 3376 C CA . GLU A 1 440 ? 5.988 32.344 5.965 1 49.34 440 GLU A CA 1
ATOM 3377 C C . GLU A 1 440 ? 4.617 32.812 6.43 1 49.34 440 GLU A C 1
ATOM 3379 O O . GLU A 1 440 ? 3.693 32.031 6.598 1 49.34 440 GLU A O 1
ATOM 3384 N N . ALA A 1 441 ? 4.613 34.062 6.57 1 49.59 441 ALA A N 1
ATOM 3385 C CA . ALA A 1 441 ? 3.336 34.688 6.93 1 49.59 441 ALA A CA 1
ATOM 3386 C C . ALA A 1 441 ? 2.273 34.406 5.875 1 49.59 441 ALA A C 1
ATOM 3388 O O . ALA A 1 441 ? 1.126 34.094 6.203 1 49.59 441 ALA A O 1
ATOM 3389 N N . ALA A 1 442 ? 2.75 34.656 4.652 1 50.47 442 ALA A N 1
ATOM 3390 C CA . ALA A 1 442 ? 1.848 34.406 3.535 1 50.47 442 ALA A CA 1
ATOM 3391 C C . ALA A 1 442 ? 1.404 32.938 3.508 1 50.47 442 ALA A C 1
ATOM 3393 O O . ALA A 1 442 ? 0.249 32.656 3.195 1 50.47 442 ALA A O 1
ATOM 3394 N N . LEU A 1 443 ? 2.424 32.156 3.744 1 50.31 443 LEU A N 1
ATOM 3395 C CA . LEU A 1 443 ? 2.199 30.719 3.627 1 50.31 443 LEU A CA 1
ATOM 3396 C C . LEU A 1 443 ? 1.32 30.203 4.766 1 50.31 443 LEU A C 1
ATOM 3398 O O . LEU A 1 443 ? 0.492 29.312 4.566 1 50.31 443 LEU A O 1
ATOM 3402 N N . VAL A 1 444 ? 1.643 30.828 6.008 1 48.41 444 VAL A N 1
ATOM 3403 C CA . VAL A 1 444 ? 0.846 30.391 7.148 1 48.41 444 VAL A CA 1
ATOM 3404 C C . VAL A 1 444 ? -0.466 31.172 7.191 1 48.41 444 VAL A C 1
ATOM 3406 O O . VAL A 1 444 ? -1.3 30.953 8.07 1 48.41 444 VAL A O 1
ATOM 3409 N N . GLY A 1 445 ? -0.747 31.922 6.172 1 51.31 445 GLY A N 1
ATOM 3410 C CA . GLY A 1 445 ? -1.938 32.75 6.133 1 51.31 445 GLY A CA 1
ATOM 3411 C C . GLY A 1 445 ? -1.977 33.781 7.23 1 51.31 445 GLY A C 1
ATOM 3412 O O . GLY A 1 445 ? -3.047 34.125 7.75 1 51.31 445 GLY A O 1
ATOM 3413 N N . ALA A 1 446 ? -0.865 34.125 7.82 1 49.75 446 ALA A N 1
ATOM 3414 C CA . ALA A 1 446 ? -0.883 35.156 8.852 1 49.75 446 ALA A CA 1
ATOM 3415 C C . ALA A 1 446 ? -1.463 36.469 8.305 1 49.75 446 ALA A C 1
ATOM 3417 O O . ALA A 1 446 ? -0.991 36.969 7.285 1 49.75 446 ALA A O 1
ATOM 3418 N N . ILE A 1 447 ? -2.766 36.531 8.398 1 53.69 447 ILE A N 1
ATOM 3419 C CA . ILE A 1 447 ? -3.48 37.719 8.016 1 53.69 447 ILE A CA 1
ATOM 3420 C C . ILE A 1 447 ? -3.039 38.906 8.898 1 53.69 447 ILE A C 1
ATOM 3422 O O . ILE A 1 447 ? -2.861 38.719 10.109 1 53.69 447 ILE A O 1
ATOM 3426 N N . THR A 1 448 ? -2.467 39.844 8.273 1 56.03 448 THR A N 1
ATOM 3427 C CA . THR A 1 448 ? -2.092 41.094 8.891 1 56.03 448 THR A CA 1
ATOM 3428 C C . THR A 1 448 ? -3.328 41.844 9.375 1 56.03 448 THR A C 1
ATOM 3430 O O . THR A 1 448 ? -3.213 42.906 10.008 1 56.03 448 THR A O 1
ATOM 3433 N N . SER A 1 449 ? -4.477 41.25 9.133 1 62.31 449 SER A N 1
ATOM 3434 C CA . SER A 1 449 ? -5.645 42 9.602 1 62.31 449 SER A CA 1
ATOM 3435 C C . SER A 1 449 ? -5.848 41.812 11.102 1 62.31 449 SER A C 1
ATOM 3437 O O . SER A 1 449 ? -5.5 40.781 11.664 1 62.31 449 SER A O 1
ATOM 3439 N N . PRO A 1 450 ? -6.316 42.875 11.672 1 80.75 450 PRO A N 1
ATOM 3440 C CA . PRO A 1 450 ? -6.578 42.781 13.117 1 80.75 450 PRO A CA 1
ATOM 3441 C C . PRO A 1 450 ? -7.562 41.688 13.461 1 80.75 450 PRO A C 1
ATOM 3443 O O . PRO A 1 450 ? -8.555 41.469 12.75 1 80.75 450 PRO A O 1
ATOM 3446 N N . VAL A 1 451 ? -7.207 40.906 14.414 1 90 451 VAL A N 1
ATOM 3447 C CA . VAL A 1 451 ? -8.016 39.781 14.906 1 90 451 VAL A CA 1
ATOM 3448 C C . VAL A 1 451 ? -9.086 40.312 15.859 1 90 451 VAL A C 1
ATOM 3450 O O . VAL A 1 451 ? -8.805 41.156 16.703 1 90 451 VAL A O 1
ATOM 3453 N N . ASP A 1 452 ? -10.352 40 15.617 1 93.25 452 ASP A N 1
ATOM 3454 C CA . ASP A 1 452 ? -11.391 40.25 16.609 1 93.25 452 ASP A CA 1
ATOM 3455 C C . ASP A 1 452 ? -11.227 39.344 17.828 1 93.25 452 ASP A C 1
ATOM 3457 O O . ASP A 1 452 ? -11.43 38.125 17.734 1 93.25 452 ASP A O 1
ATOM 3461 N N . PRO A 1 453 ? -10.93 39.906 19 1 93.62 453 PRO A N 1
ATOM 3462 C CA . PRO A 1 453 ? -10.633 39.094 20.156 1 93.62 453 PRO A CA 1
ATOM 3463 C C . PRO A 1 453 ? -11.836 38.25 20.625 1 93.62 453 PRO A C 1
ATOM 3465 O O . PRO A 1 453 ? -11.664 37.156 21.156 1 93.62 453 PRO A O 1
ATOM 3468 N N . THR A 1 454 ? -13.023 38.781 20.422 1 95.06 454 THR A N 1
ATOM 3469 C CA . THR A 1 454 ? -14.219 38.062 20.828 1 95.06 454 THR A CA 1
ATOM 3470 C C . THR A 1 454 ? -14.391 36.781 20.016 1 95.06 454 THR A C 1
ATOM 3472 O O . THR A 1 454 ? -14.648 35.719 20.578 1 95.06 454 THR A O 1
ATOM 3475 N N . ILE A 1 455 ? -14.219 36.906 18.734 1 96 455 ILE A N 1
ATOM 3476 C CA . ILE A 1 455 ? -14.32 35.75 17.844 1 96 455 ILE A CA 1
ATOM 3477 C C . ILE A 1 455 ? -13.18 34.781 18.125 1 96 455 ILE A C 1
ATOM 3479 O O . ILE A 1 455 ? -13.391 33.562 18.203 1 96 455 ILE A O 1
ATOM 3483 N N . ALA A 1 456 ? -12.023 35.312 18.312 1 96.06 456 ALA A N 1
ATOM 3484 C CA . ALA A 1 456 ? -10.852 34.469 18.594 1 96.06 456 ALA A CA 1
ATOM 3485 C C . ALA A 1 456 ? -11.062 33.656 19.859 1 96.06 456 ALA A C 1
ATOM 3487 O O . ALA A 1 456 ? -10.773 32.438 19.875 1 96.06 456 ALA A O 1
ATOM 3488 N N . ARG A 1 457 ? -11.594 34.281 20.875 1 96.56 457 ARG A N 1
ATOM 3489 C CA . ARG A 1 457 ? -11.812 33.594 22.141 1 96.56 457 ARG A CA 1
ATOM 3490 C C . ARG A 1 457 ? -12.859 32.5 22 1 96.56 457 ARG A C 1
ATOM 3492 O O . ARG A 1 457 ? -12.734 31.422 22.578 1 96.56 457 ARG A O 1
ATOM 3499 N N . GLN A 1 458 ? -13.859 32.75 21.234 1 97.81 458 GLN A N 1
ATOM 3500 C CA . GLN A 1 458 ? -14.859 31.719 20.984 1 97.81 458 GLN A CA 1
ATOM 3501 C C . GLN A 1 458 ? -14.242 30.531 20.266 1 97.81 458 GLN A C 1
ATOM 3503 O O . GLN A 1 458 ? -14.469 29.375 20.656 1 97.81 458 GLN A O 1
ATOM 3508 N N . MET A 1 459 ? -13.492 30.75 19.203 1 98.12 459 MET A N 1
ATOM 3509 C CA . MET A 1 459 ? -12.844 29.688 18.453 1 98.12 459 MET A CA 1
ATOM 3510 C C . MET A 1 459 ? -11.875 28.906 19.328 1 98.12 459 MET A C 1
ATOM 3512 O O . MET A 1 459 ? -11.82 27.688 19.281 1 98.12 459 MET A O 1
ATOM 3516 N N . GLN A 1 460 ? -11.141 29.594 20.188 1 98.19 460 GLN A N 1
ATOM 3517 C CA . GLN A 1 460 ? -10.219 28.969 21.125 1 98.19 460 GLN A CA 1
ATOM 3518 C C . GLN A 1 460 ? -10.969 28.094 22.125 1 98.19 460 GLN A C 1
ATOM 3520 O O . GLN A 1 460 ? -10.484 27.016 22.516 1 98.19 460 GLN A O 1
ATOM 3525 N N . LYS A 1 461 ? -12.086 28.562 22.578 1 98.62 461 LYS A N 1
ATOM 3526 C CA . LYS A 1 461 ? -12.891 27.812 23.531 1 98.62 461 LYS A CA 1
ATOM 3527 C C . LYS A 1 461 ? -13.438 26.531 22.906 1 98.62 461 LYS A C 1
ATOM 3529 O O . LYS A 1 461 ? -13.562 25.516 23.594 1 98.62 461 LYS A O 1
ATOM 3534 N N . TYR A 1 462 ? -13.852 26.547 21.547 1 98.75 462 TYR A N 1
ATOM 3535 C CA . TYR A 1 462 ? -14.211 25.312 20.859 1 98.75 462 TYR A CA 1
ATOM 3536 C C . TYR A 1 462 ? -13.039 24.328 20.859 1 98.75 462 TYR A C 1
ATOM 3538 O O . TYR A 1 462 ? -13.211 23.156 21.219 1 98.75 462 TYR A O 1
ATOM 3546 N N . LEU A 1 463 ? -11.898 24.797 20.453 1 98.81 463 LEU A N 1
ATOM 3547 C CA . LEU A 1 463 ? -10.711 23.969 20.344 1 98.81 463 LEU A CA 1
ATOM 3548 C C . LEU A 1 463 ? -10.352 23.344 21.703 1 98.81 463 LEU A C 1
ATOM 3550 O O . LEU A 1 463 ? -10.188 22.141 21.812 1 98.81 463 LEU A O 1
ATOM 3554 N N . LEU A 1 464 ? -10.289 24.188 22.719 1 98.75 464 LEU A N 1
ATOM 3555 C CA . LEU A 1 464 ? -9.828 23.703 24.031 1 98.75 464 LEU A CA 1
ATOM 3556 C C . LEU A 1 464 ? -10.883 22.812 24.672 1 98.75 464 LEU A C 1
ATOM 3558 O O . LEU A 1 464 ? -10.547 21.859 25.375 1 98.75 464 LEU A O 1
ATOM 3562 N N . SER A 1 465 ? -12.18 23.172 24.516 1 98.88 465 SER A N 1
ATOM 3563 C CA . SER A 1 465 ? -13.219 22.266 25 1 98.88 465 SER A CA 1
ATOM 3564 C C . SER A 1 465 ? -13.055 20.875 24.406 1 98.88 465 SER A C 1
ATOM 3566 O O . SER A 1 465 ? -13.203 19.875 25.109 1 98.88 465 SER A O 1
ATOM 3568 N N . PHE A 1 466 ? -12.789 20.828 23.094 1 98.81 466 PHE A N 1
ATOM 3569 C CA . PHE A 1 466 ? -12.594 19.562 22.406 1 98.81 466 PHE A CA 1
ATOM 3570 C C . PHE A 1 466 ? -11.367 18.828 22.953 1 98.81 466 PHE A C 1
ATOM 3572 O O . PHE A 1 466 ? -11.406 17.609 23.156 1 98.81 466 PHE A O 1
ATOM 3579 N N . VAL A 1 467 ? -10.281 19.516 23.172 1 98.88 467 VAL A N 1
ATOM 3580 C CA . VAL A 1 467 ? -9.055 18.938 23.703 1 98.88 467 VAL A CA 1
ATOM 3581 C C . VAL A 1 467 ? -9.312 18.359 25.094 1 98.88 467 VAL A C 1
ATOM 3583 O O . VAL A 1 467 ? -8.883 17.25 25.422 1 98.88 467 VAL A O 1
ATOM 3586 N N . LEU A 1 468 ? -10.016 19.062 25.922 1 98.69 468 LEU A N 1
ATOM 3587 C CA . LEU A 1 468 ? -10.211 18.734 27.328 1 98.69 468 LEU A CA 1
ATOM 3588 C C . LEU A 1 468 ? -11.195 17.578 27.469 1 98.69 468 LEU A C 1
ATOM 3590 O O . LEU A 1 468 ? -11.07 16.766 28.391 1 98.69 468 LEU A O 1
ATOM 3594 N N . THR A 1 469 ? -12.219 17.531 26.484 1 98.5 469 THR A N 1
ATOM 3595 C CA . THR A 1 469 ? -13.328 16.641 26.812 1 98.5 469 THR A CA 1
ATOM 3596 C C . THR A 1 469 ? -13.688 15.773 25.609 1 98.5 469 THR A C 1
ATOM 3598 O O . THR A 1 469 ? -14.469 14.828 25.734 1 98.5 469 THR A O 1
ATOM 3601 N N . GLY A 1 470 ? -13.164 16.109 24.453 1 98.5 470 GLY A N 1
ATOM 3602 C CA . GLY A 1 470 ? -13.562 15.43 23.234 1 98.5 470 GLY A CA 1
ATOM 3603 C C . GLY A 1 470 ? -14.828 15.992 22.625 1 98.5 470 GLY A C 1
ATOM 3604 O O . GLY A 1 470 ? -15.328 15.469 21.625 1 98.5 470 GLY A O 1
ATOM 3605 N N . ASN A 1 471 ? -15.352 17.031 23.188 1 98.75 471 ASN A N 1
ATOM 3606 C CA . ASN A 1 471 ? -16.578 17.688 22.75 1 98.75 471 ASN A CA 1
ATOM 3607 C C . ASN A 1 471 ? -16.422 19.219 22.766 1 98.75 471 ASN A C 1
ATOM 3609 O O . ASN A 1 471 ? -16.188 19.812 23.812 1 98.75 471 ASN A O 1
ATOM 3613 N N . PRO A 1 472 ? -16.578 19.859 21.578 1 98.69 472 PRO A N 1
ATOM 3614 C CA . PRO A 1 472 ? -16.328 21.312 21.516 1 98.69 472 PRO A CA 1
ATOM 3615 C C . PRO A 1 472 ? -17.359 22.109 22.312 1 98.69 472 PRO A C 1
ATOM 3617 O O . PRO A 1 472 ? -17.172 23.312 22.547 1 98.69 472 PRO A O 1
ATOM 3620 N N . ASN A 1 473 ? -18.406 21.484 22.812 1 98.5 473 ASN A N 1
ATOM 3621 C CA . ASN A 1 473 ? -19.5 22.219 23.453 1 98.5 473 ASN A CA 1
ATOM 3622 C C . ASN A 1 473 ? -19.422 22.109 24.969 1 98.5 473 ASN A C 1
ATOM 3624 O O . ASN A 1 473 ? -20.094 22.875 25.688 1 98.5 473 ASN A O 1
ATOM 3628 N N . SER A 1 474 ? -18.734 21.203 25.484 1 98.44 474 SER A N 1
ATOM 3629 C CA . SER A 1 474 ? -18.828 20.797 26.891 1 98.44 474 SER A CA 1
ATOM 3630 C C . SER A 1 474 ? -18.344 21.891 27.828 1 98.44 474 SER A C 1
ATOM 3632 O O . SER A 1 474 ? -18.906 22.094 28.906 1 98.44 474 SER A O 1
ATOM 3634 N N . VAL A 1 475 ? -17.234 22.516 27.5 1 98.31 475 VAL A N 1
ATOM 3635 C CA . VAL A 1 475 ? -16.672 23.578 28.328 1 98.31 475 VAL A CA 1
ATOM 3636 C C . VAL A 1 475 ? -17.047 24.938 27.75 1 98.31 475 VAL A C 1
ATOM 3638 O O . VAL A 1 475 ? -16.984 25.141 26.531 1 98.31 475 VAL A O 1
ATOM 3641 N N . TRP A 1 476 ? -17.547 25.906 28.609 1 97.88 476 TRP A N 1
ATOM 3642 C CA . TRP A 1 476 ? -17.969 27.266 28.297 1 97.88 476 TRP A CA 1
ATOM 3643 C C . TRP A 1 476 ? -19.156 27.25 27.344 1 97.88 476 TRP A C 1
ATOM 3645 O O . TRP A 1 476 ? -19.156 27.938 26.312 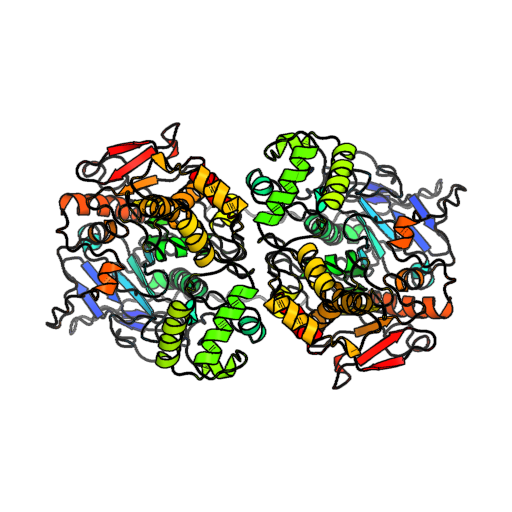1 97.88 476 TRP A O 1
ATOM 3655 N N . PRO A 1 477 ? -20.156 26.469 27.609 1 97.25 477 PRO A N 1
ATOM 3656 C CA . PRO A 1 477 ? -21.266 26.344 26.672 1 97.25 477 PRO A CA 1
ATOM 3657 C C . PRO A 1 477 ? -22.016 27.656 26.453 1 97.25 477 PRO A C 1
ATOM 3659 O O . PRO A 1 477 ? -22.578 27.875 25.391 1 97.25 477 PRO A O 1
ATOM 3662 N N . ASP A 1 478 ? -21.953 28.594 27.438 1 96.62 478 ASP A N 1
ATOM 3663 C CA . ASP A 1 478 ? -22.734 29.828 27.359 1 96.62 478 ASP A CA 1
ATOM 3664 C C . ASP A 1 478 ? -21.969 30.906 26.578 1 96.62 478 ASP A C 1
ATOM 3666 O O . ASP A 1 478 ? -22.547 31.906 26.188 1 96.62 478 ASP A O 1
ATOM 3670 N N . ASP A 1 479 ? -20.703 30.672 26.281 1 96.25 479 ASP A N 1
ATOM 3671 C CA . ASP A 1 479 ? -19.844 31.672 25.656 1 96.25 479 ASP A CA 1
ATOM 3672 C C . ASP A 1 479 ? -19.844 31.547 24.141 1 96.25 479 ASP A C 1
ATOM 3674 O O . ASP A 1 479 ? -19.328 32.406 23.422 1 96.25 479 ASP A O 1
ATOM 3678 N N . LYS A 1 480 ? -20.406 30.453 23.641 1 94.88 480 LYS A N 1
ATOM 3679 C CA . LYS A 1 480 ? -20.297 30.156 22.219 1 94.88 480 LYS A CA 1
ATOM 3680 C C . LYS A 1 480 ? -21.578 29.516 21.688 1 94.88 480 LYS A C 1
ATOM 3682 O O . LYS A 1 480 ? -22.359 28.953 22.453 1 94.88 480 LYS A O 1
ATOM 3687 N N . LEU A 1 481 ? -21.812 29.641 20.406 1 97.81 481 LEU A N 1
ATOM 3688 C CA . LEU A 1 481 ? -22.906 28.953 19.734 1 97.81 481 LEU A CA 1
ATOM 3689 C C . LEU A 1 481 ? -22.734 27.453 19.812 1 97.81 481 LEU A C 1
ATOM 3691 O O . LEU A 1 481 ? -21.625 26.938 19.688 1 97.81 481 LEU A O 1
ATOM 3695 N N . TYR A 1 482 ? -23.844 26.703 20.016 1 98.12 482 TYR A N 1
ATOM 3696 C CA . TYR A 1 482 ? -23.781 25.25 20.016 1 98.12 482 TYR A CA 1
ATOM 3697 C C . TYR A 1 482 ? -23.328 24.719 18.656 1 98.12 482 TYR A C 1
ATOM 3699 O O . TYR A 1 482 ? -23.875 25.125 17.609 1 98.12 482 TYR A O 1
ATOM 3707 N N . TRP A 1 483 ? -22.312 23.906 18.641 1 98.38 483 TRP A N 1
ATOM 3708 C CA . TRP A 1 483 ? -21.781 23.266 17.438 1 98.38 483 TRP A CA 1
ATOM 3709 C C . TRP A 1 483 ? -22.344 21.859 17.281 1 98.38 483 TRP A C 1
ATOM 3711 O O . TRP A 1 483 ? -21.828 20.906 17.875 1 98.38 483 TRP A O 1
ATOM 3721 N N . PRO A 1 484 ? -23.375 21.734 16.438 1 98 484 PRO A N 1
ATOM 3722 C CA . PRO A 1 484 ? -23.953 20.391 16.281 1 98 484 PRO A CA 1
ATOM 3723 C C . PRO A 1 484 ? -23.047 19.438 15.523 1 98 484 PRO A C 1
ATOM 3725 O O . PRO A 1 484 ? -22.297 19.859 14.633 1 98 484 PRO A O 1
ATOM 3728 N N . ARG A 1 485 ? -23.125 18.172 15.859 1 97.38 485 ARG A N 1
ATOM 3729 C CA . ARG A 1 485 ? -22.5 17.156 15.023 1 97.38 485 ARG A CA 1
ATOM 3730 C C . ARG A 1 485 ? -23.156 17.094 13.648 1 97.38 485 ARG A C 1
ATOM 3732 O O . ARG A 1 485 ? -24.344 17.406 13.508 1 97.38 485 ARG A O 1
ATOM 3739 N N . TYR A 1 486 ? -22.391 16.641 12.75 1 97.5 486 TYR A N 1
ATOM 3740 C CA . TYR A 1 486 ? -22.828 16.578 11.352 1 97.5 486 TYR A CA 1
ATOM 3741 C C . TYR A 1 486 ? -24.141 15.836 11.227 1 97.5 486 TYR A C 1
ATOM 3743 O O . TYR A 1 486 ? -25.047 16.281 10.508 1 97.5 486 TYR A O 1
ATOM 3751 N N . ASN A 1 487 ? -24.359 14.773 11.922 1 94.75 487 ASN A N 1
ATOM 3752 C CA . ASN A 1 487 ? -25.5 13.891 11.727 1 94.75 487 ASN A CA 1
ATOM 3753 C C . ASN A 1 487 ? -26.688 14.305 12.578 1 94.75 487 ASN A C 1
ATOM 3755 O O . ASN A 1 487 ? -27.688 13.586 12.648 1 94.75 487 ASN A O 1
ATOM 3759 N N . GLU A 1 488 ? -26.578 15.344 13.32 1 92.5 488 GLU A N 1
ATOM 3760 C CA . GLU A 1 488 ? -27.734 15.875 14.047 1 92.5 488 GLU A CA 1
ATOM 3761 C C . GLU A 1 488 ? -28.719 16.531 13.102 1 92.5 488 GLU A C 1
ATOM 3763 O O . GLU A 1 488 ? -29.844 16.859 13.5 1 92.5 488 GLU A O 1
ATOM 3768 N N . SER A 1 489 ? -28.281 16.766 11.906 1 87.94 489 SER A N 1
ATOM 3769 C CA . SER A 1 489 ? -29.141 17.172 10.805 1 87.94 489 SER A CA 1
ATOM 3770 C C . SER A 1 489 ? -29.219 16.109 9.719 1 87.94 489 SER A C 1
ATOM 3772 O O . SER A 1 489 ? -28.234 15.391 9.484 1 87.94 489 SER A O 1
ATOM 3774 N N . ALA A 1 490 ? -30.375 16.047 9.109 1 83.88 490 ALA A N 1
ATOM 3775 C CA . ALA A 1 490 ? -30.609 15.023 8.086 1 83.88 490 ALA A CA 1
ATOM 3776 C C . ALA A 1 490 ? -29.656 15.211 6.902 1 83.88 490 ALA A C 1
ATOM 3778 O O . ALA A 1 490 ? -29.172 14.242 6.32 1 83.88 490 ALA A O 1
ATOM 3779 N N . VAL A 1 491 ? -29.375 16.406 6.566 1 87.06 491 VAL A N 1
ATOM 3780 C CA . VAL A 1 491 ? -28.562 16.672 5.391 1 87.06 491 VAL A CA 1
ATOM 3781 C C . VAL A 1 491 ? -27.094 16.844 5.805 1 87.06 491 VAL A C 1
ATOM 3783 O O . VAL A 1 491 ? -26.188 16.766 4.969 1 87.06 491 VAL A O 1
ATOM 3786 N N . GLY A 1 492 ? -26.891 16.953 7.105 1 93.56 492 GLY A N 1
ATOM 3787 C CA . GLY A 1 492 ? -25.562 17.219 7.629 1 93.56 492 GLY A CA 1
ATOM 3788 C C . GLY A 1 492 ? -25.375 18.672 8.031 1 93.56 492 GLY A C 1
ATOM 3789 O O . GLY A 1 492 ? -25.609 19.578 7.234 1 93.56 492 GLY A O 1
ATOM 3790 N N . ALA A 1 493 ? -25 18.969 9.273 1 96.75 493 ALA A N 1
ATOM 3791 C CA . ALA A 1 493 ? -24.844 20.328 9.805 1 96.75 493 ALA A CA 1
ATOM 3792 C C . ALA A 1 493 ? -23.375 20.734 9.852 1 96.75 493 ALA A C 1
ATOM 3794 O O . ALA A 1 493 ? -22.5 19.891 9.984 1 96.75 493 ALA A O 1
ATOM 3795 N N . GLN A 1 494 ? -23.125 22.016 9.672 1 97.62 494 GLN A N 1
ATOM 3796 C CA . GLN A 1 494 ? -21.828 22.609 9.961 1 97.62 494 GLN A CA 1
ATOM 3797 C C . GLN A 1 494 ? -21.984 23.969 10.633 1 97.62 494 GLN A C 1
ATOM 3799 O O . GLN A 1 494 ? -23 24.625 10.469 1 97.62 494 GLN A O 1
ATOM 3804 N N . ILE A 1 495 ? -21.062 24.328 11.398 1 98.19 495 ILE A N 1
ATOM 3805 C CA . ILE A 1 495 ? -21.016 25.688 11.93 1 98.19 495 ILE A CA 1
ATOM 3806 C C . ILE A 1 495 ? -20.25 26.594 10.961 1 98.19 495 ILE A C 1
ATOM 3808 O O . ILE A 1 495 ? -19.297 26.156 10.328 1 98.19 495 ILE A O 1
ATOM 3812 N N . VAL A 1 496 ? -20.703 27.75 10.75 1 98.19 496 VAL A N 1
ATOM 3813 C CA . VAL A 1 496 ? -19.984 28.781 10.031 1 98.19 496 VAL A CA 1
ATOM 3814 C C . VAL A 1 496 ? -19.453 29.828 11.008 1 98.19 496 VAL A C 1
ATOM 3816 O O . VAL A 1 496 ? -20.234 30.484 11.711 1 98.19 496 VAL A O 1
ATOM 3819 N N . MET A 1 497 ? -18.156 29.922 11.094 1 97.56 497 MET A N 1
ATOM 3820 C CA . MET A 1 497 ? -17.516 30.875 11.977 1 97.56 497 MET A CA 1
ATOM 3821 C C . MET A 1 497 ? -17.188 32.156 11.234 1 97.56 497 MET A C 1
ATOM 3823 O O . MET A 1 497 ? -16.219 32.219 10.469 1 97.56 497 MET A O 1
ATOM 3827 N N . ASN A 1 498 ? -17.922 33.094 11.414 1 94.88 498 ASN A N 1
ATOM 3828 C CA . ASN A 1 498 ? -17.734 34.469 10.914 1 94.88 498 ASN A CA 1
ATOM 3829 C C . ASN A 1 498 ? -18.047 35.5 11.984 1 94.88 498 ASN A C 1
ATOM 3831 O O . ASN A 1 498 ? -17.734 35.312 13.164 1 94.88 498 ASN A O 1
ATOM 3835 N N . ASP A 1 499 ? -18.703 36.625 11.656 1 90.62 499 ASP A N 1
ATOM 3836 C CA . ASP A 1 499 ? -18.969 37.688 12.648 1 90.62 499 ASP A CA 1
ATOM 3837 C C . ASP A 1 499 ? -20.094 37.25 13.586 1 90.62 499 ASP A C 1
ATOM 3839 O O . ASP A 1 499 ? -20.094 37.625 14.766 1 90.62 499 ASP A O 1
ATOM 3843 N N . ILE A 1 500 ? -21.031 36.625 13.008 1 91.06 500 ILE A N 1
ATOM 3844 C CA . ILE A 1 500 ? -22.141 36.062 13.766 1 91.06 500 ILE A CA 1
ATOM 3845 C C . ILE A 1 500 ? -22.266 34.562 13.484 1 91.06 500 ILE A C 1
ATOM 3847 O O . ILE A 1 500 ? -22.797 34.156 12.453 1 91.06 500 ILE A O 1
ATOM 3851 N N . PHE A 1 501 ? -21.594 33.75 14.281 1 96.06 501 PHE A N 1
ATOM 3852 C CA . PHE A 1 501 ? -21.625 32.312 14.102 1 96.06 501 PHE A CA 1
ATOM 3853 C C . PHE A 1 501 ? -23.016 31.828 13.758 1 96.06 501 PHE A C 1
ATOM 3855 O O . PHE A 1 501 ? -24.016 32.406 14.188 1 96.06 501 PHE A O 1
ATOM 3862 N N . SER A 1 502 ? -23.109 30.922 12.844 1 97.5 502 SER A N 1
ATOM 3863 C CA . SER A 1 502 ? -24.391 30.312 12.477 1 97.5 502 SER A CA 1
ATOM 3864 C C . SER A 1 502 ? -24.219 28.828 12.18 1 97.5 502 SER A C 1
ATOM 3866 O O . SER A 1 502 ? -23.109 28.344 12.008 1 97.5 502 SER A O 1
ATOM 3868 N N . VAL A 1 503 ? -25.266 28.109 12.242 1 97.38 503 VAL A N 1
ATOM 3869 C CA . VAL A 1 503 ? -25.312 26.703 11.844 1 97.38 503 VAL A CA 1
ATOM 3870 C C . VAL A 1 503 ? -26.078 26.578 10.531 1 97.38 503 VAL A C 1
ATOM 3872 O O . VAL A 1 503 ? -27.203 27.078 10.398 1 97.38 503 VAL A O 1
ATOM 3875 N N . VAL A 1 504 ? -25.484 25.969 9.594 1 96.69 504 VAL A N 1
ATOM 3876 C CA . VAL A 1 504 ? -26.094 25.797 8.281 1 96.69 504 VAL A CA 1
ATOM 3877 C C . VAL A 1 504 ? -25.906 24.344 7.816 1 96.69 504 VAL A C 1
ATOM 3879 O O . VAL A 1 504 ? -25.297 23.531 8.516 1 96.69 504 VAL A O 1
ATOM 3882 N N . ASP A 1 505 ? -26.516 24 6.691 1 95.19 505 ASP A N 1
ATOM 3883 C CA . ASP A 1 505 ? -26.297 22.688 6.074 1 95.19 505 ASP A CA 1
ATOM 3884 C C . ASP A 1 505 ? -24.906 22.594 5.48 1 95.19 505 ASP A C 1
ATOM 3886 O O . ASP A 1 505 ? -24.391 23.562 4.902 1 95.19 505 ASP A O 1
ATOM 3890 N N . ASP A 1 506 ? -24.281 21.406 5.688 1 92.56 506 ASP A N 1
ATOM 3891 C CA . ASP A 1 506 ? -22.984 21.125 5.07 1 92.56 506 ASP A CA 1
ATOM 3892 C C . ASP A 1 506 ? -23.141 20.844 3.576 1 92.56 506 ASP A C 1
ATOM 3894 O O . ASP A 1 506 ? -24.031 20.078 3.172 1 92.56 506 ASP A O 1
ATOM 3898 N N . SER A 1 507 ? -22.281 21.422 2.781 1 91.06 507 SER A N 1
ATOM 3899 C CA . SER A 1 507 ? -22.484 21.344 1.336 1 91.06 507 SER A CA 1
ATOM 3900 C C . SER A 1 507 ? -21.453 20.406 0.695 1 91.06 507 SER A C 1
ATOM 3902 O O . SER A 1 507 ? -21.344 20.344 -0.531 1 91.06 507 SER A O 1
ATOM 3904 N N . LEU A 1 508 ? -20.703 19.672 1.484 1 95.12 508 LEU A N 1
ATOM 3905 C CA . LEU A 1 508 ? -19.578 18.938 0.917 1 95.12 508 LEU A CA 1
ATOM 3906 C C . LEU A 1 508 ? -20 17.547 0.471 1 95.12 508 LEU A C 1
ATOM 3908 O O . LEU A 1 508 ? -19.266 16.875 -0.26 1 95.12 508 LEU A O 1
ATOM 3912 N N . ALA A 1 509 ? -21.156 17.047 0.901 1 93.19 509 ALA A N 1
ATOM 3913 C CA . ALA A 1 509 ? -21.688 15.797 0.384 1 93.19 509 ALA A CA 1
ATOM 3914 C C . ALA A 1 509 ? -22.328 15.992 -0.989 1 93.19 509 ALA A C 1
ATOM 3916 O O . ALA A 1 509 ? -23.547 16.031 -1.112 1 93.19 509 ALA A O 1
ATOM 3917 N N . ASN A 1 510 ? -21.531 16.094 -2.021 1 95.31 510 ASN A N 1
ATOM 3918 C CA . ASN A 1 510 ? -21.984 16.406 -3.375 1 95.31 510 ASN A CA 1
ATOM 3919 C C . ASN A 1 510 ? -21.203 15.617 -4.422 1 95.31 510 ASN A C 1
ATOM 3921 O O . ASN A 1 510 ? -20.328 14.828 -4.078 1 95.31 510 ASN A O 1
ATOM 3925 N N . SER A 1 511 ? -21.531 15.797 -5.684 1 95.88 511 SER A N 1
ATOM 3926 C CA . SER A 1 511 ? -20.938 15.031 -6.777 1 95.88 511 SER A CA 1
ATOM 3927 C C . SER A 1 511 ? -19.469 15.398 -6.98 1 95.88 511 SER A C 1
ATOM 3929 O O . SER A 1 511 ? -18.672 14.562 -7.414 1 95.88 511 SER A O 1
ATOM 3931 N N . LYS A 1 512 ? -19.109 16.703 -6.691 1 97.31 512 LYS A N 1
ATOM 3932 C CA . LYS A 1 512 ? -17.719 17.125 -6.816 1 97.31 512 LYS A CA 1
ATOM 3933 C C . LYS A 1 512 ? -16.828 16.344 -5.859 1 97.31 512 LYS A C 1
ATOM 3935 O O . LYS A 1 512 ? -15.812 15.773 -6.273 1 97.31 512 LYS A O 1
ATOM 3940 N N . SER A 1 513 ? -17.266 16.297 -4.566 1 96.31 513 SER A N 1
ATOM 3941 C CA . SER A 1 513 ? -16.5 15.562 -3.559 1 96.31 513 SER A CA 1
ATOM 3942 C C . SER A 1 513 ? -16.406 14.078 -3.896 1 96.31 513 SER A C 1
ATOM 3944 O O . SER A 1 513 ? -15.344 13.469 -3.76 1 96.31 513 SER A O 1
ATOM 3946 N N . LEU A 1 514 ? -17.516 13.484 -4.375 1 95.19 514 LEU A N 1
ATOM 3947 C CA . LEU A 1 514 ? -17.531 12.07 -4.727 1 95.19 514 LEU A CA 1
ATOM 3948 C C . LEU A 1 514 ? -16.578 11.781 -5.875 1 95.19 514 LEU A C 1
ATOM 3950 O O . LEU A 1 514 ? -15.859 10.773 -5.859 1 95.19 514 LEU A O 1
ATOM 3954 N N . 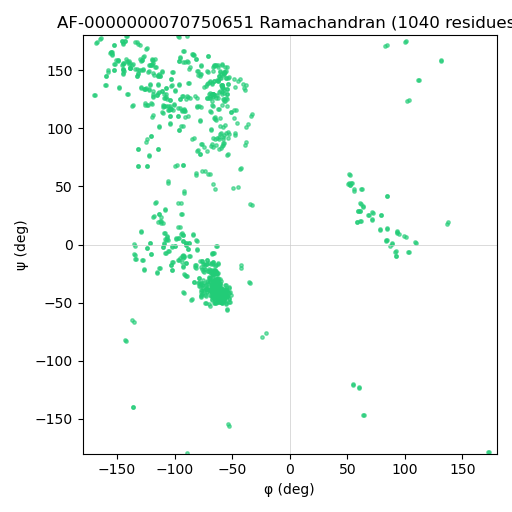PHE A 1 515 ? -16.562 12.695 -6.848 1 96.44 515 PHE A N 1
ATOM 3955 C CA . PHE A 1 515 ? -15.688 12.547 -8.008 1 96.44 515 PHE A CA 1
ATOM 3956 C C . PHE A 1 515 ? -14.227 12.547 -7.582 1 96.44 515 PHE A C 1
ATOM 3958 O O . PHE A 1 515 ? -13.461 11.656 -7.957 1 96.44 515 PHE A O 1
ATOM 3965 N N . TRP A 1 516 ? -13.812 13.492 -6.785 1 95.81 516 TRP A N 1
ATOM 3966 C CA . TRP A 1 516 ? -12.398 13.672 -6.457 1 95.81 516 TRP A CA 1
ATOM 3967 C C . TRP A 1 516 ? -11.922 12.586 -5.492 1 95.81 516 TRP A C 1
ATOM 3969 O O . TRP A 1 516 ? -10.727 12.312 -5.398 1 95.81 516 TRP A O 1
ATOM 3979 N N . ASN A 1 517 ? -12.828 11.945 -4.77 1 95.19 517 ASN A N 1
ATOM 3980 C CA . ASN A 1 517 ? -12.453 10.875 -3.854 1 95.19 517 ASN A CA 1
ATOM 3981 C C . ASN A 1 517 ? -12.234 9.555 -4.594 1 95.19 517 ASN A C 1
ATOM 3983 O O . ASN A 1 517 ? -11.766 8.578 -4.008 1 95.19 517 ASN A O 1
ATOM 3987 N N . LYS A 1 518 ? -12.5 9.508 -5.93 1 95.38 518 LYS A N 1
ATOM 3988 C CA . LYS A 1 518 ? -12.156 8.344 -6.738 1 95.38 518 LYS A CA 1
ATOM 3989 C C . LYS A 1 518 ? -10.688 8.375 -7.145 1 95.38 518 LYS A C 1
ATOM 3991 O O . LYS A 1 518 ? -10.133 7.355 -7.57 1 95.38 518 LYS A O 1
ATOM 3996 N N . ALA A 1 519 ? -10.078 9.586 -7.043 1 95.12 519 ALA A N 1
ATOM 3997 C CA . ALA A 1 519 ? -8.664 9.742 -7.379 1 95.12 519 ALA A CA 1
ATOM 3998 C C . ALA A 1 519 ? -8.367 9.18 -8.766 1 95.12 519 ALA A C 1
ATOM 4000 O O . ALA A 1 519 ? -7.422 8.406 -8.93 1 95.12 519 ALA A O 1
ATOM 4001 N N . LEU A 1 520 ? -9.094 9.539 -9.781 1 96.19 520 LEU A N 1
ATOM 4002 C CA . LEU A 1 520 ? -8.984 8.984 -11.133 1 96.19 520 LEU A CA 1
ATOM 4003 C C . LEU A 1 520 ? -7.828 9.625 -11.891 1 96.19 520 LEU A C 1
ATOM 4005 O O . LEU A 1 520 ? -7.602 9.312 -13.062 1 96.19 520 LEU A O 1
ATOM 4009 N N . TRP A 1 521 ? -7.094 10.477 -11.25 1 92.69 521 TRP A N 1
ATOM 4010 C CA . TRP A 1 521 ? -6.012 11.203 -11.914 1 92.69 521 TRP A CA 1
ATOM 4011 C C . TRP A 1 521 ? -4.805 10.297 -12.125 1 92.69 521 TRP A C 1
ATOM 4013 O O . TRP A 1 521 ? -3.871 10.648 -12.852 1 92.69 521 TRP A O 1
ATOM 4023 N N . PHE A 1 522 ? -4.789 9.195 -11.469 1 86.88 522 PHE A N 1
ATOM 4024 C CA . PHE A 1 522 ? -3.691 8.273 -11.742 1 86.88 522 PHE A CA 1
ATOM 4025 C C . PHE A 1 522 ? -4.215 6.867 -12 1 86.88 522 PHE A C 1
ATOM 4027 O O . PHE A 1 522 ? -5.328 6.527 -11.594 1 86.88 522 PHE A O 1
ATOM 4034 N N . MET B 1 1 ? -12.594 -7.594 48.25 1 19.67 1 MET B N 1
ATOM 4035 C CA . MET B 1 1 ? -11.5 -8.328 47.625 1 19.67 1 MET B CA 1
ATOM 4036 C C . MET B 1 1 ? -11.867 -9.797 47.406 1 19.67 1 MET B C 1
ATOM 4038 O O . MET B 1 1 ? -11.109 -10.688 47.781 1 19.67 1 MET B O 1
ATOM 4042 N N . ARG B 1 2 ? -13.086 -10.031 47.219 1 24.19 2 ARG B N 1
ATOM 4043 C CA . ARG B 1 2 ? -13.398 -11.445 47.406 1 24.19 2 ARG B CA 1
ATOM 4044 C C . ARG B 1 2 ? -12.719 -12.305 46.344 1 24.19 2 ARG B C 1
ATOM 4046 O O . ARG B 1 2 ? -12.82 -12.023 45.156 1 24.19 2 ARG B O 1
ATOM 4053 N N . VAL B 1 3 ? -11.695 -13.133 46.562 1 25.16 3 VAL B N 1
ATOM 4054 C CA . VAL B 1 3 ? -10.664 -13.93 45.906 1 25.16 3 VAL B CA 1
ATOM 4055 C C . VAL B 1 3 ? -11.312 -15.055 45.125 1 25.16 3 VAL B C 1
ATOM 4057 O O . VAL B 1 3 ? -11.773 -16.047 45.688 1 25.16 3 VAL B O 1
ATOM 4060 N N . LEU B 1 4 ? -12.32 -14.883 44.219 1 29.97 4 LEU B N 1
ATOM 4061 C CA . LEU B 1 4 ? -12.906 -16.172 43.844 1 29.97 4 LEU B CA 1
ATOM 4062 C C . LEU B 1 4 ? -11.922 -16.984 43.031 1 29.97 4 LEU B C 1
ATOM 4064 O O . LEU B 1 4 ? -11.203 -16.438 42.188 1 29.97 4 LEU B O 1
ATOM 4068 N N . PRO B 1 5 ? -11.633 -18.266 43.406 1 28.09 5 PRO B N 1
ATOM 4069 C CA . PRO B 1 5 ? -10.641 -19.188 42.875 1 28.09 5 PRO B CA 1
ATOM 4070 C C . PRO B 1 5 ? -10.859 -19.5 41.406 1 28.09 5 PRO B C 1
ATOM 4072 O O . PRO B 1 5 ? -12.008 -19.656 40.969 1 28.09 5 PRO B O 1
ATOM 4075 N N . ARG B 1 6 ? -10.008 -19 40.531 1 28.44 6 ARG B N 1
ATOM 4076 C CA . ARG B 1 6 ? -10.078 -19.156 39.094 1 28.44 6 ARG B CA 1
ATOM 4077 C C . ARG B 1 6 ? -9.859 -20.609 38.688 1 28.44 6 ARG B C 1
ATOM 4079 O O . ARG B 1 6 ? -8.797 -21.172 38.938 1 28.44 6 ARG B O 1
ATOM 4086 N N . LEU B 1 7 ? -10.953 -21.5 38.719 1 28.03 7 LEU B N 1
ATOM 4087 C CA . LEU B 1 7 ? -10.844 -22.922 38.406 1 28.03 7 LEU B CA 1
ATOM 4088 C C . LEU B 1 7 ? -10.305 -23.109 37 1 28.03 7 LEU B C 1
ATOM 4090 O O . LEU B 1 7 ? -10.719 -22.422 36.062 1 28.03 7 LEU B O 1
ATOM 4094 N N . ALA B 1 8 ? -9.102 -23.812 36.844 1 33 8 ALA B N 1
ATOM 4095 C CA . ALA B 1 8 ? -8.297 -24.344 35.75 1 33 8 ALA B CA 1
ATOM 4096 C C . ALA B 1 8 ? -9.133 -25.25 34.844 1 33 8 ALA B C 1
ATOM 4098 O O . ALA B 1 8 ? -9.617 -26.297 35.281 1 33 8 ALA B O 1
ATOM 4099 N N . SER B 1 9 ? -9.992 -24.75 33.938 1 30.58 9 SER B N 1
ATOM 4100 C CA . SER B 1 9 ? -10.695 -25.734 33.125 1 30.58 9 SER B CA 1
ATOM 4101 C C . SER B 1 9 ? -9.719 -26.578 32.312 1 30.58 9 SER B C 1
ATOM 4103 O O . SER B 1 9 ? -8.844 -26.047 31.641 1 30.58 9 SER B O 1
ATOM 4105 N N . VAL B 1 10 ? -9.422 -27.812 32.719 1 28.59 10 VAL B N 1
ATOM 4106 C CA . VAL B 1 10 ? -8.68 -28.875 32.062 1 28.59 10 VAL B CA 1
ATOM 4107 C C . VAL B 1 10 ? -9.281 -29.141 30.672 1 28.59 10 VAL B C 1
ATOM 4109 O O . VAL B 1 10 ? -10.445 -29.516 30.562 1 28.59 10 VAL B O 1
ATOM 4112 N N . ALA B 1 11 ? -8.773 -28.484 29.656 1 30.05 11 ALA B N 1
ATOM 4113 C CA . ALA B 1 11 ? -9.172 -28.797 28.281 1 30.05 11 ALA B CA 1
ATOM 4114 C C . ALA B 1 11 ? -8.914 -30.266 27.953 1 30.05 11 ALA B C 1
ATOM 4116 O O . ALA B 1 11 ? -7.781 -30.75 28.062 1 30.05 11 ALA B O 1
ATOM 4117 N N . ALA B 1 12 ? -9.875 -31.094 28.109 1 31.31 12 ALA B N 1
ATOM 4118 C CA . ALA B 1 12 ? -9.867 -32.5 27.672 1 31.31 12 ALA B CA 1
ATOM 4119 C C . ALA B 1 12 ? -9.391 -32.594 26.234 1 31.31 12 ALA B C 1
ATOM 4121 O O . ALA B 1 12 ? -9.953 -31.984 25.328 1 31.31 12 ALA B O 1
ATOM 4122 N N . ILE B 1 13 ? -8.227 -33.094 26.047 1 31.88 13 ILE B N 1
ATOM 4123 C CA . ILE B 1 13 ? -7.664 -33.469 24.75 1 31.88 13 ILE B CA 1
ATOM 4124 C C . ILE B 1 13 ? -8.539 -34.562 24.109 1 31.88 13 ILE B C 1
ATOM 4126 O O . ILE B 1 13 ? -8.641 -35.656 24.625 1 31.88 13 ILE B O 1
ATOM 4130 N N . ALA B 1 14 ? -9.602 -34.188 23.484 1 33.62 14 ALA B N 1
ATOM 4131 C CA . ALA B 1 14 ? -10.344 -35.188 22.75 1 33.62 14 ALA B CA 1
ATOM 4132 C C . ALA B 1 14 ? -9.438 -35.938 21.781 1 33.62 14 ALA B C 1
ATOM 4134 O O . ALA B 1 14 ? -8.906 -35.375 20.828 1 33.62 14 ALA B O 1
ATOM 4135 N N . VAL B 1 15 ? -8.953 -37.094 22.188 1 33 15 VAL B N 1
ATOM 4136 C CA . VAL B 1 15 ? -8.281 -38.094 21.344 1 33 15 VAL B CA 1
ATOM 4137 C C . VAL B 1 15 ? -9.219 -38.562 20.25 1 33 15 VAL B C 1
ATOM 4139 O O . VAL B 1 15 ? -10.273 -39.156 20.531 1 33 15 VAL B O 1
ATOM 4142 N N . SER B 1 16 ? -9.117 -38 19.125 1 35.22 16 SER B N 1
ATOM 4143 C CA . SER B 1 16 ? -9.836 -38.562 17.984 1 35.22 16 SER B CA 1
ATOM 4144 C C . SER B 1 16 ? -9.383 -39.969 17.688 1 35.22 16 SER B C 1
ATOM 4146 O O . SER B 1 16 ? -8.219 -40.219 17.344 1 35.22 16 SER B O 1
ATOM 4148 N N . VAL B 1 17 ? -10.031 -40.938 18.234 1 34.59 17 VAL B N 1
ATOM 4149 C CA . VAL B 1 17 ? -9.875 -42.344 17.922 1 34.59 17 VAL B CA 1
ATOM 4150 C C . VAL B 1 17 ? -10.312 -42.625 16.484 1 34.59 17 VAL B C 1
ATOM 4152 O O . VAL B 1 17 ? -11.453 -42.344 16.125 1 34.59 17 VAL B O 1
ATOM 4155 N N . PHE B 1 18 ? -9.359 -42.875 15.656 1 36.09 18 PHE B N 1
ATOM 4156 C CA . PHE B 1 18 ? -9.648 -43.594 14.422 1 36.09 18 PHE B CA 1
ATOM 4157 C C . PHE B 1 18 ? -10.258 -44.969 14.719 1 36.09 18 PHE B C 1
ATOM 4159 O O . PHE B 1 18 ? -9.586 -45.844 15.266 1 36.09 18 PHE B O 1
ATOM 4166 N N . VAL B 1 19 ? -11.531 -45.125 14.922 1 35 19 VAL B N 1
ATOM 4167 C CA . VAL B 1 19 ? -12.133 -46.469 15.047 1 35 19 VAL B CA 1
ATOM 4168 C C . VAL B 1 19 ? -12.07 -47.188 13.703 1 35 19 VAL B C 1
ATOM 4170 O O . VAL B 1 19 ? -12.727 -46.781 12.742 1 35 19 VAL B O 1
ATOM 4173 N N . CYS B 1 20 ? -11.062 -48.094 13.516 1 32.53 20 CYS B N 1
ATOM 4174 C CA . CYS B 1 20 ? -11.008 -49.062 12.438 1 32.53 20 CYS B CA 1
ATOM 4175 C C . CYS B 1 20 ? -12.07 -50.125 12.625 1 32.53 20 CYS B C 1
ATOM 4177 O O . CYS B 1 20 ? -11.852 -51.094 13.352 1 32.53 20 CYS B O 1
ATOM 4179 N N . SER B 1 21 ? -13.336 -50.062 12.688 1 33.47 21 SER B N 1
ATOM 4180 C CA . SER B 1 21 ? -14.164 -51.25 12.664 1 33.47 21 SER B CA 1
ATOM 4181 C C . SER B 1 21 ? -13.977 -52.031 11.367 1 33.47 21 SER B C 1
ATOM 4183 O O . SER B 1 21 ? -13.836 -51.438 10.297 1 33.47 21 SER B O 1
ATOM 4185 N N . GLY B 1 22 ? -13.734 -53.406 11.203 1 34 22 GLY B N 1
ATOM 4186 C CA . GLY B 1 22 ? -13.477 -54.438 10.227 1 34 22 GLY B CA 1
ATOM 4187 C C . GLY B 1 22 ? -14.484 -54.469 9.094 1 34 22 GLY B C 1
ATOM 4188 O O . GLY B 1 22 ? -14.484 -55.375 8.266 1 34 22 GLY B O 1
ATOM 4189 N N . ASP B 1 23 ? -15.742 -54.312 9.258 1 34.5 23 ASP B N 1
ATOM 4190 C CA . ASP B 1 23 ? -16.641 -54.781 8.211 1 34.5 23 ASP B CA 1
ATOM 4191 C C . ASP B 1 23 ? -16.25 -54.219 6.852 1 34.5 23 ASP B C 1
ATOM 4193 O O . ASP B 1 23 ? -15.438 -53.281 6.773 1 34.5 23 ASP B O 1
ATOM 4197 N N . SER B 1 24 ? -17.109 -54.062 5.742 1 40.66 24 SER B N 1
ATOM 4198 C CA . SER B 1 24 ? -17.062 -53.5 4.391 1 40.66 24 SER B CA 1
ATOM 4199 C C . SER B 1 24 ? -16.219 -52.25 4.336 1 40.66 24 SER B C 1
ATOM 4201 O O . SER B 1 24 ? -16.406 -51.344 5.148 1 40.66 24 SER B O 1
ATOM 4203 N N . SER B 1 25 ? -14.898 -52.219 3.791 1 48.91 25 SER B N 1
ATOM 4204 C CA . SER B 1 25 ? -13.641 -51.5 3.764 1 48.91 25 SER B CA 1
ATOM 4205 C C . SER B 1 25 ? -13.875 -50 3.51 1 48.91 25 SER B C 1
ATOM 4207 O O . SER B 1 25 ? -13.977 -49.594 2.357 1 48.91 25 SER B O 1
ATOM 4209 N N . SER B 1 26 ? -14.758 -49.25 4.16 1 71.81 26 SER B N 1
ATOM 4210 C CA . SER B 1 26 ? -15.203 -47.875 4.062 1 71.81 26 SER B CA 1
ATOM 4211 C C . SER B 1 26 ? -14.016 -46.906 3.988 1 71.81 26 SER B C 1
ATOM 4213 O O . SER B 1 26 ? -12.984 -47.156 4.621 1 71.81 26 SER B O 1
ATOM 4215 N N . LEU B 1 27 ? -13.891 -46.219 2.869 1 86 27 LEU B N 1
ATOM 4216 C CA . LEU B 1 27 ? -12.891 -45.156 2.721 1 86 27 LEU B CA 1
ATOM 4217 C C . LEU B 1 27 ? -12.766 -44.344 4.004 1 86 27 LEU B C 1
ATOM 4219 O O . LEU B 1 27 ? -13.742 -44.188 4.738 1 86 27 LEU B O 1
ATOM 4223 N N . PRO B 1 28 ? -11.578 -44.094 4.453 1 91.5 28 PRO B N 1
ATOM 4224 C CA . PRO B 1 28 ? -11.359 -43.344 5.695 1 91.5 28 PRO B CA 1
ATOM 4225 C C . PRO B 1 28 ? -12.062 -42 5.703 1 91.5 28 PRO B C 1
ATOM 4227 O O . PRO B 1 28 ? -12.359 -41.438 4.641 1 91.5 28 PRO B O 1
ATOM 4230 N N . THR B 1 29 ? -12.375 -41.562 6.902 1 94.81 29 THR B N 1
ATOM 4231 C CA . THR B 1 29 ? -12.938 -40.219 7.113 1 94.81 29 THR B CA 1
ATOM 4232 C C . THR B 1 29 ? -12.016 -39.375 7.988 1 94.81 29 THR B C 1
ATOM 4234 O O . THR B 1 29 ? -11.242 -39.938 8.789 1 94.81 29 THR B O 1
ATOM 4237 N N . VAL B 1 30 ? -11.938 -38.156 7.785 1 96.31 30 VAL B N 1
ATOM 4238 C CA . VAL B 1 30 ? -11.25 -37.156 8.609 1 96.31 30 VAL B CA 1
ATOM 4239 C C . VAL B 1 30 ? -12.258 -36.125 9.133 1 96.31 30 VAL B C 1
ATOM 4241 O O . VAL B 1 30 ? -13.047 -35.594 8.359 1 96.31 30 VAL B O 1
ATOM 4244 N N . THR B 1 31 ? -12.266 -35.844 10.43 1 95.44 31 THR B N 1
ATOM 4245 C CA . THR B 1 31 ? -13.211 -34.906 11.039 1 95.44 31 THR B CA 1
ATOM 4246 C C . THR B 1 31 ? -12.523 -33.594 11.383 1 95.44 31 THR B C 1
ATOM 4248 O O . THR B 1 31 ? -11.516 -33.562 12.102 1 95.44 31 THR B O 1
ATOM 4251 N N . LEU B 1 32 ? -13.016 -32.594 10.781 1 95.75 32 LEU B N 1
ATOM 4252 C CA . LEU B 1 32 ? -12.664 -31.203 11.117 1 95.75 32 LEU B CA 1
ATOM 4253 C C . LEU B 1 32 ? -13.688 -30.594 12.07 1 95.75 32 LEU B C 1
ATOM 4255 O O . LEU B 1 32 ? -14.656 -31.266 12.453 1 95.75 32 LEU B O 1
ATOM 4259 N N . ASP B 1 33 ? -13.469 -29.312 12.492 1 95.06 33 ASP B N 1
ATOM 4260 C CA . ASP B 1 33 ? -14.414 -28.703 13.422 1 95.06 33 ASP B CA 1
ATOM 4261 C C . ASP B 1 33 ? -15.719 -28.344 12.711 1 95.06 33 ASP B C 1
ATOM 4263 O O . ASP B 1 33 ? -16.766 -28.188 13.352 1 95.06 33 ASP B O 1
ATOM 4267 N N . TYR B 1 34 ? -15.672 -28.281 11.328 1 95.88 34 TYR B N 1
ATOM 4268 C CA . TYR B 1 34 ? -16.859 -27.828 10.617 1 95.88 34 TYR B CA 1
ATOM 4269 C C . TYR B 1 34 ? -17.375 -28.891 9.656 1 95.88 34 TYR B C 1
ATOM 4271 O O . TYR B 1 34 ? -18.469 -28.781 9.109 1 95.88 34 TYR B O 1
ATOM 4279 N N . SER B 1 35 ? -16.625 -30 9.445 1 94.81 35 SER B N 1
ATOM 4280 C CA . SER B 1 35 ? -16.984 -30.984 8.43 1 94.81 35 SER B CA 1
ATOM 4281 C C . SER B 1 35 ? -16.328 -32.344 8.711 1 94.81 35 SER B C 1
ATOM 4283 O O . SER B 1 35 ? -15.258 -32.375 9.328 1 94.81 35 SER B O 1
ATOM 4285 N N . THR B 1 36 ? -17.031 -33.375 8.398 1 96.38 36 THR B N 1
ATOM 4286 C CA . THR B 1 36 ? -16.406 -34.719 8.258 1 96.38 36 THR B CA 1
ATOM 4287 C C . THR B 1 36 ? -16.266 -35.062 6.785 1 96.38 36 THR B C 1
ATOM 4289 O O . THR B 1 36 ? -17.25 -35.125 6.047 1 96.38 36 THR B O 1
ATOM 4292 N N . VAL B 1 37 ? -15.023 -35.375 6.398 1 96.75 37 VAL B N 1
ATOM 4293 C CA . VAL B 1 37 ? -14.719 -35.594 4.992 1 96.75 37 VAL B CA 1
ATOM 4294 C C . VAL B 1 37 ? -14.32 -37.062 4.773 1 96.75 37 VAL B C 1
ATOM 4296 O O . VAL B 1 37 ? -13.484 -37.594 5.504 1 96.75 37 VAL B O 1
ATOM 4299 N N . GLN B 1 38 ? -14.922 -37.688 3.801 1 95.81 38 GLN B N 1
ATOM 4300 C CA . GLN B 1 38 ? -14.57 -39.031 3.422 1 95.81 38 GLN B CA 1
ATOM 4301 C C . GLN B 1 38 ? -13.711 -39.062 2.156 1 95.81 38 GLN B C 1
ATOM 4303 O O . GLN B 1 38 ? -13.984 -38.312 1.21 1 95.81 38 GLN B O 1
ATOM 4308 N N . ALA B 1 39 ? -12.672 -39.906 2.184 1 95.25 39 ALA B N 1
ATOM 4309 C CA . ALA B 1 39 ? -11.883 -40.062 0.966 1 95.25 39 ALA B CA 1
ATOM 4310 C C . ALA B 1 39 ? -12.75 -40.562 -0.189 1 95.25 39 ALA B C 1
ATOM 4312 O O . ALA B 1 39 ? -13.688 -41.344 0.017 1 95.25 39 ALA B O 1
ATOM 4313 N N . VAL B 1 40 ? -12.422 -40.125 -1.368 1 93.81 40 VAL B N 1
ATOM 4314 C CA . VAL B 1 40 ? -13.195 -40.562 -2.533 1 93.81 40 VAL B CA 1
ATOM 4315 C C . VAL B 1 40 ? -12.562 -41.781 -3.156 1 93.81 40 VAL B C 1
ATOM 4317 O O . VAL B 1 40 ? -13.195 -42.469 -3.963 1 93.81 40 VAL B O 1
ATOM 4320 N N . GLY B 1 41 ? -11.383 -41.969 -2.848 1 89.56 41 GLY B N 1
ATOM 4321 C CA . GLY B 1 41 ? -10.633 -43.125 -3.373 1 89.56 41 GLY B CA 1
ATOM 4322 C C . GLY B 1 41 ? -9.156 -43.062 -3.021 1 89.56 41 GLY B C 1
ATOM 4323 O O . GLY B 1 41 ? -8.727 -42.219 -2.236 1 89.56 41 GLY B O 1
ATOM 4324 N N . GLY B 1 42 ? -8.469 -44.094 -3.521 1 85.12 42 GLY B N 1
ATOM 4325 C CA . GLY B 1 42 ? -7.039 -44.188 -3.293 1 85.12 42 GLY B CA 1
ATOM 4326 C C . GLY B 1 42 ? -6.359 -45.25 -4.156 1 85.12 42 GLY B C 1
ATOM 4327 O O . GLY B 1 42 ? -6.969 -45.781 -5.082 1 85.12 42 GLY B O 1
ATOM 4328 N N . ASN B 1 43 ? -5.133 -45.219 -4.035 1 81.12 43 ASN B N 1
ATOM 4329 C CA . ASN B 1 43 ? -4.293 -46.25 -4.66 1 81.12 43 ASN B CA 1
ATOM 4330 C C . ASN B 1 43 ? -3.494 -47.031 -3.619 1 81.12 43 ASN B C 1
ATOM 4332 O O . ASN B 1 43 ? -2.586 -46.469 -2.992 1 81.12 43 ASN B O 1
ATOM 4336 N N . SER B 1 44 ? -3.879 -48.188 -3.521 1 74.38 44 SER B N 1
ATOM 4337 C CA . SER B 1 44 ? -3.258 -49.031 -2.496 1 74.38 44 SER B CA 1
ATOM 4338 C C . SER B 1 44 ? -1.794 -49.312 -2.818 1 74.38 44 SER B C 1
ATOM 4340 O O . SER B 1 44 ? -0.976 -49.469 -1.913 1 74.38 44 SER B O 1
ATOM 4342 N N . THR B 1 45 ? -1.529 -49.344 -4.035 1 75.75 45 THR B N 1
ATOM 4343 C CA . THR B 1 45 ? -0.153 -49.594 -4.445 1 75.75 45 THR B CA 1
ATOM 4344 C C . THR B 1 45 ? 0.723 -48.375 -4.176 1 75.75 45 THR B C 1
ATOM 4346 O O . THR B 1 45 ? 1.784 -48.469 -3.559 1 75.75 45 THR B O 1
ATOM 4349 N N . ALA B 1 46 ? 0.275 -47.281 -4.617 1 78.69 46 ALA B N 1
ATOM 4350 C CA . ALA B 1 46 ? 1.036 -46.031 -4.414 1 78.69 46 ALA B CA 1
ATOM 4351 C C . ALA B 1 46 ? 0.888 -45.531 -2.98 1 78.69 46 ALA B C 1
ATOM 4353 O O . ALA B 1 46 ? 1.703 -44.75 -2.508 1 78.69 46 ALA B O 1
ATOM 4354 N N . GLY B 1 47 ? -0.207 -46 -2.275 1 87.56 47 GLY B N 1
ATOM 4355 C CA . GLY B 1 47 ? -0.314 -45.812 -0.838 1 87.56 47 GLY B CA 1
ATOM 4356 C C . GLY B 1 47 ? -0.893 -44.469 -0.467 1 87.56 47 GLY B C 1
ATOM 4357 O O . GLY B 1 47 ? -0.392 -43.781 0.44 1 87.56 47 GLY B O 1
ATOM 4358 N N . TYR B 1 48 ? -1.937 -44 -1.179 1 92.19 48 TYR B N 1
ATOM 4359 C CA . TYR B 1 48 ? -2.531 -42.75 -0.811 1 92.19 48 TYR B CA 1
ATOM 4360 C C . TYR B 1 48 ? -4.051 -42.781 -0.934 1 92.19 48 TYR B C 1
ATOM 4362 O O . TYR B 1 48 ? -4.598 -43.656 -1.6 1 92.19 48 TYR B O 1
ATOM 4370 N N . TYR B 1 49 ? -4.703 -41.875 -0.172 1 93.88 49 TYR B N 1
ATOM 4371 C CA . TYR B 1 49 ? -6.113 -41.531 -0.333 1 93.88 49 TYR B CA 1
ATOM 4372 C C . TYR B 1 49 ? -6.266 -40.094 -0.869 1 93.88 49 TYR B C 1
ATOM 4374 O O . TYR B 1 49 ? -5.406 -39.25 -0.636 1 93.88 49 TYR B O 1
ATOM 4382 N N . LYS B 1 50 ? -7.316 -39.906 -1.632 1 95.12 50 LYS B N 1
ATOM 4383 C CA . LYS B 1 50 ? -7.695 -38.562 -2.076 1 95.12 50 LYS B CA 1
ATOM 4384 C C . LYS B 1 50 ? -8.969 -38.094 -1.384 1 95.12 50 LYS B C 1
ATOM 4386 O O . LYS B 1 50 ? -9.984 -38.781 -1.405 1 95.12 50 LYS B O 1
ATOM 4391 N N . PHE B 1 51 ? -8.891 -37.031 -0.649 1 96.56 51 PHE B N 1
ATOM 4392 C CA . PHE B 1 51 ? -10.039 -36.25 -0.158 1 96.56 51 PHE B CA 1
ATOM 4393 C C . PHE B 1 51 ? -10.336 -35.094 -1.073 1 96.56 51 PHE B C 1
ATOM 4395 O O . PHE B 1 51 ? -9.508 -34.188 -1.238 1 96.56 51 PHE B O 1
ATOM 4402 N N . GLN B 1 52 ? -11.516 -35.125 -1.653 1 96 52 GLN B N 1
ATOM 4403 C CA . GLN B 1 52 ? -11.828 -34.25 -2.777 1 96 52 GLN B CA 1
ATOM 4404 C C . GLN B 1 52 ? -12.922 -33.25 -2.414 1 96 52 GLN B C 1
ATOM 4406 O O . GLN B 1 52 ? -13.844 -33.594 -1.661 1 96 52 GLN B O 1
ATOM 4411 N N . ASN B 1 53 ? -12.773 -31.969 -3.02 1 97.19 53 ASN B N 1
ATOM 4412 C CA . ASN B 1 53 ? -13.805 -30.938 -2.93 1 97.19 53 ASN B CA 1
ATOM 4413 C C . ASN B 1 53 ? -14.156 -30.625 -1.479 1 97.19 53 ASN B C 1
ATOM 4415 O O . ASN B 1 53 ? -15.328 -30.609 -1.109 1 97.19 53 ASN B O 1
ATOM 4419 N N . ILE B 1 54 ? -13.141 -30.453 -0.768 1 97.62 54 ILE B N 1
ATOM 4420 C CA . ILE B 1 54 ? -13.312 -29.953 0.589 1 97.62 54 ILE B CA 1
ATOM 4421 C C . ILE B 1 54 ? -13.547 -28.438 0.551 1 97.62 54 ILE B C 1
ATOM 4423 O O . ILE B 1 54 ? -12.703 -27.688 0.062 1 97.62 54 ILE B O 1
ATOM 4427 N N . ARG B 1 55 ? -14.672 -28 1.023 1 97.06 55 ARG B N 1
ATOM 4428 C CA . ARG B 1 55 ? -14.938 -26.562 1.065 1 97.06 55 ARG B CA 1
ATOM 4429 C C . ARG B 1 55 ? -14.023 -25.859 2.062 1 97.06 55 ARG B C 1
ATOM 4431 O O . ARG B 1 55 ? -14.008 -26.203 3.248 1 97.06 55 ARG B O 1
ATOM 4438 N N . PHE B 1 56 ? -13.203 -24.891 1.594 1 98 56 PHE B N 1
ATOM 4439 C CA . PHE B 1 56 ? -12.281 -24.25 2.518 1 98 56 PHE B CA 1
ATOM 4440 C C . PHE B 1 56 ? -12.734 -22.828 2.814 1 98 56 PHE B C 1
ATOM 4442 O O . PHE B 1 56 ? -12.148 -22.141 3.66 1 98 56 PHE B O 1
ATOM 4449 N N . ALA B 1 57 ? -13.75 -22.328 2.119 1 98.12 57 ALA B N 1
ATOM 4450 C CA . ALA B 1 57 ? -14.414 -21.047 2.336 1 98.12 57 ALA B CA 1
ATOM 4451 C C . ALA B 1 57 ? -15.891 -21.125 1.936 1 98.12 57 ALA B C 1
ATOM 4453 O O . ALA B 1 57 ? -16.281 -21.984 1.158 1 98.12 57 ALA B O 1
ATOM 4454 N N . LYS B 1 58 ? -16.703 -20.219 2.48 1 97.81 58 LYS B N 1
ATOM 4455 C CA . LYS B 1 58 ? -18.094 -20.141 2.043 1 97.81 58 LYS B CA 1
ATOM 4456 C C . LYS B 1 58 ? -18.172 -19.906 0.538 1 97.81 58 LYS B C 1
ATOM 4458 O O . LYS B 1 58 ? -17.297 -19.266 -0.051 1 97.81 58 LYS B O 1
ATOM 4463 N N . ALA B 1 59 ? -19.281 -20.5 -0.015 1 97.38 59 ALA B N 1
ATOM 4464 C CA . ALA B 1 59 ? -19.484 -20.266 -1.441 1 97.38 59 ALA B CA 1
ATOM 4465 C C . ALA B 1 59 ? -19.531 -18.781 -1.752 1 97.38 59 ALA B C 1
ATOM 4467 O O . ALA B 1 59 ? -20.25 -18.016 -1.102 1 97.38 59 ALA B O 1
ATOM 4468 N N . PRO B 1 60 ? -18.688 -18.344 -2.697 1 98.06 60 PRO B N 1
ATOM 4469 C CA . PRO B 1 60 ? -18.625 -16.906 -3.02 1 98.06 60 PRO B CA 1
ATOM 4470 C C . PRO B 1 60 ? -19.734 -16.469 -3.977 1 98.06 60 PRO B C 1
ATOM 4472 O O . PRO B 1 60 ? -19.453 -15.945 -5.051 1 98.06 60 PRO B O 1
ATOM 4475 N N . VAL B 1 61 ? -21 -16.641 -3.572 1 97.69 61 VAL B N 1
ATOM 4476 C CA . VAL B 1 61 ? -22.172 -16.328 -4.387 1 97.69 61 VAL B CA 1
ATOM 4477 C C . VAL B 1 61 ? -22.984 -15.227 -3.713 1 97.69 61 VAL B C 1
ATOM 4479 O O . VAL B 1 61 ? -22.812 -14.953 -2.523 1 97.69 61 VAL B O 1
ATOM 4482 N N . GLY B 1 62 ? -23.797 -14.57 -4.5 1 96.69 62 GLY B N 1
ATOM 4483 C CA . GLY B 1 62 ? -24.625 -13.516 -3.936 1 96.69 62 GLY B CA 1
ATOM 4484 C C . GLY B 1 62 ? -23.828 -12.398 -3.295 1 96.69 62 GLY B C 1
ATOM 4485 O O . GLY B 1 62 ? -22.906 -11.852 -3.914 1 96.69 62 GLY B O 1
ATOM 4486 N N . ASP B 1 63 ? -24.094 -12.164 -2.031 1 96.19 63 ASP B N 1
ATOM 4487 C CA . ASP B 1 63 ? -23.438 -11.086 -1.312 1 96.19 63 ASP B CA 1
ATOM 4488 C C . ASP B 1 63 ? -21.938 -11.375 -1.136 1 96.19 63 ASP B C 1
ATOM 4490 O O . ASP B 1 63 ? -21.141 -10.461 -0.924 1 96.19 63 ASP B O 1
ATOM 4494 N N . LEU B 1 64 ? -21.609 -12.625 -1.346 1 98 64 LEU B N 1
ATOM 4495 C CA . LEU B 1 64 ? -20.219 -13.016 -1.091 1 98 64 LEU B CA 1
ATOM 4496 C C . LEU B 1 64 ? -19.422 -13.07 -2.389 1 98 64 LEU B C 1
ATOM 4498 O O . LEU B 1 64 ? -18.219 -13.32 -2.371 1 98 64 LEU B O 1
ATOM 4502 N N . ARG B 1 65 ? -20.094 -12.789 -3.588 1 98.06 65 ARG B N 1
ATOM 4503 C CA . ARG B 1 65 ? -19.391 -12.828 -4.871 1 98.06 65 ARG B CA 1
ATOM 4504 C C . ARG B 1 65 ? -18.156 -11.922 -4.852 1 98.06 65 ARG B C 1
ATOM 4506 O O . ARG B 1 65 ? -17.094 -12.312 -5.316 1 98.06 65 ARG B O 1
ATOM 4513 N N . PHE B 1 66 ? -18.281 -10.727 -4.316 1 98.5 66 PHE B N 1
ATOM 4514 C CA . PHE B 1 66 ? -17.234 -9.711 -4.312 1 98.5 66 PHE B CA 1
ATOM 4515 C C . PHE B 1 66 ? -16.797 -9.391 -2.889 1 98.5 66 PHE B C 1
ATOM 4517 O O . PHE B 1 66 ? -16.453 -8.242 -2.58 1 98.5 66 PHE B O 1
ATOM 4524 N N . ALA B 1 67 ? -16.75 -10.422 -1.992 1 98.31 67 ALA B N 1
ATOM 4525 C CA . ALA B 1 67 ? -16.328 -10.289 -0.602 1 98.31 67 ALA B CA 1
ATOM 4526 C C . ALA B 1 67 ? -15.148 -11.203 -0.296 1 98.31 67 ALA B C 1
ATOM 4528 O O . ALA B 1 67 ? -14.938 -12.203 -0.981 1 98.31 67 ALA B O 1
ATOM 4529 N N . ALA B 1 68 ? -14.359 -10.836 0.695 1 98.31 68 ALA B N 1
ATOM 4530 C CA . ALA B 1 68 ? -13.289 -11.719 1.158 1 98.31 68 ALA B CA 1
ATOM 4531 C C . ALA B 1 68 ? -13.844 -13.078 1.578 1 98.31 68 ALA B C 1
ATOM 4533 O O . ALA B 1 68 ? -14.984 -13.18 2.027 1 98.31 68 ALA B O 1
ATOM 4534 N N . PRO B 1 69 ? -12.992 -14.086 1.366 1 98.69 69 PRO B N 1
ATOM 4535 C CA . PRO B 1 69 ? -13.469 -15.406 1.788 1 98.69 69 PRO B CA 1
ATOM 4536 C C . PRO B 1 69 ? -13.773 -15.477 3.281 1 98.69 69 PRO B C 1
ATOM 4538 O O . PRO B 1 69 ? -13.078 -14.852 4.09 1 98.69 69 PRO B O 1
ATOM 4541 N N . GLN B 1 70 ? -14.82 -16.219 3.594 1 97.94 70 GLN B N 1
ATOM 4542 C CA . GLN B 1 70 ? -15.258 -16.375 4.977 1 97.94 70 GLN B CA 1
ATOM 4543 C C . GLN B 1 70 ? -15.133 -17.828 5.422 1 97.94 70 GLN B C 1
ATOM 4545 O O . GLN B 1 70 ? -15.242 -18.75 4.605 1 97.94 70 GLN B O 1
ATOM 4550 N N . TRP B 1 71 ? -14.953 -18 6.672 1 96.38 71 TRP B N 1
ATOM 4551 C CA . TRP B 1 71 ? -14.875 -19.344 7.238 1 96.38 71 TRP B CA 1
ATOM 4552 C C . TRP B 1 71 ? -16.25 -20.031 7.211 1 96.38 71 TRP B C 1
ATOM 4554 O O . TRP B 1 71 ? -17.281 -19.359 7.152 1 96.38 71 TRP B O 1
ATOM 4564 N N . LEU B 1 72 ? -16.219 -21.188 7.336 1 89.12 72 LEU B N 1
ATOM 4565 C CA . LEU B 1 72 ? -17.344 -22.062 7.035 1 89.12 72 LEU B CA 1
ATOM 4566 C C . LEU B 1 72 ? -18.281 -22.188 8.234 1 89.12 72 LEU B C 1
ATOM 4568 O O . LEU B 1 72 ? -17.828 -22.062 9.383 1 89.12 72 LEU B O 1
ATOM 4572 N N . ASP B 1 73 ? -19.453 -22.438 7.738 1 86.94 73 ASP B N 1
ATOM 4573 C CA . ASP B 1 73 ? -20.406 -22.953 8.727 1 86.94 73 ASP B CA 1
ATOM 4574 C C . ASP B 1 73 ? -20.25 -24.453 8.898 1 86.94 73 ASP B C 1
ATOM 4576 O O . ASP B 1 73 ? -19.656 -25.125 8.055 1 86.94 73 ASP B O 1
ATOM 4580 N N . VAL B 1 74 ? -20.781 -24.938 9.961 1 89 74 VAL B N 1
ATOM 4581 C CA . VAL B 1 74 ? -20.719 -26.375 10.219 1 89 74 VAL B CA 1
ATOM 4582 C C . VAL B 1 74 ? -21.562 -27.125 9.18 1 89 74 VAL B C 1
ATOM 4584 O O . VAL B 1 74 ? -22.688 -26.719 8.883 1 89 74 VAL B O 1
ATOM 4587 N N . GLU B 1 75 ? -20.906 -28.141 8.578 1 87.31 75 GLU B N 1
ATOM 4588 C CA . GLU B 1 75 ? -21.609 -29.047 7.656 1 87.31 75 GLU B CA 1
ATOM 4589 C C . GLU B 1 75 ? -22.234 -30.219 8.398 1 87.31 75 GLU B C 1
ATOM 4591 O O . GLU B 1 75 ? -21.547 -30.922 9.141 1 87.31 75 GLU B O 1
ATOM 4596 N N . ALA B 1 76 ? -23.453 -30.422 8.195 1 84.94 76 ALA B N 1
ATOM 4597 C CA . ALA B 1 76 ? -24.188 -31.453 8.938 1 84.94 76 ALA B CA 1
ATOM 4598 C C . ALA B 1 76 ? -23.844 -32.844 8.406 1 84.94 76 ALA B C 1
ATOM 4600 O O . ALA B 1 76 ? -23.703 -33.781 9.18 1 84.94 76 ALA B O 1
ATOM 4601 N N . ASP B 1 77 ? -23.75 -33.031 7.117 1 88.81 77 ASP B N 1
ATOM 4602 C CA . ASP B 1 77 ? -23.531 -34.344 6.5 1 88.81 77 ASP B CA 1
ATOM 4603 C C . ASP B 1 77 ? -22.062 -34.562 6.207 1 88.81 77 ASP B C 1
ATOM 4605 O O . ASP B 1 77 ? -21.266 -33.625 6.156 1 88.81 77 ASP B O 1
ATOM 4609 N N . ILE B 1 78 ? -21.812 -35.781 6.121 1 91.31 78 ILE B N 1
ATOM 4610 C CA . ILE B 1 78 ? -20.453 -36.156 5.723 1 91.31 78 ILE B CA 1
ATOM 4611 C C . ILE B 1 78 ? -20.203 -35.719 4.285 1 91.31 78 ILE B C 1
ATOM 4613 O O . ILE B 1 78 ? -21.016 -35.969 3.393 1 91.31 78 ILE B O 1
ATOM 4617 N N . ASN B 1 79 ? -19.109 -35.031 4.051 1 95.19 79 ASN B N 1
ATOM 4618 C CA . ASN B 1 79 ? -18.656 -34.656 2.711 1 95.19 79 ASN B CA 1
ATOM 4619 C C . ASN B 1 79 ? -17.984 -35.844 2.012 1 95.19 79 ASN B C 1
ATOM 4621 O O . ASN B 1 79 ? -16.844 -36.188 2.338 1 95.19 79 ASN B O 1
ATOM 4625 N N . THR B 1 80 ? -18.672 -36.406 1.063 1 94.12 80 THR B N 1
ATOM 4626 C CA . THR B 1 80 ? -18.156 -37.562 0.368 1 94.12 80 THR B CA 1
ATOM 4627 C C . THR B 1 80 ? -17.391 -37.156 -0.888 1 94.12 80 THR B C 1
ATOM 4629 O O . THR B 1 80 ? -17.109 -38 -1.756 1 94.12 80 THR B O 1
ATOM 4632 N N . GLY B 1 81 ? -17.172 -35.938 -1.067 1 94.25 81 GLY B N 1
ATOM 4633 C CA . GLY B 1 81 ? -16.391 -35.438 -2.186 1 94.25 81 GLY B CA 1
ATOM 4634 C C . GLY B 1 81 ? -17.25 -35.062 -3.387 1 94.25 81 GLY B C 1
ATOM 4635 O O . GLY B 1 81 ? -16.719 -34.75 -4.457 1 94.25 81 GLY B O 1
ATOM 4636 N N . ASN B 1 82 ? -18.531 -35 -3.238 1 92.12 82 ASN B N 1
ATOM 4637 C CA . ASN B 1 82 ? -19.422 -34.812 -4.371 1 92.12 82 ASN B CA 1
ATOM 4638 C C . ASN B 1 82 ? -20.141 -33.469 -4.289 1 92.12 82 ASN B C 1
ATOM 4640 O O . ASN B 1 82 ? -21.219 -33.281 -4.879 1 92.12 82 ASN B O 1
ATOM 4644 N N . LEU B 1 83 ? -19.594 -32.594 -3.508 1 91.44 83 LEU B N 1
ATOM 4645 C CA . LEU B 1 83 ? -20.188 -31.281 -3.408 1 91.44 83 LEU B CA 1
ATOM 4646 C C . LEU B 1 83 ? -20.109 -30.547 -4.742 1 91.44 83 LEU B C 1
ATOM 4648 O O . LEU B 1 83 ? -20.844 -29.578 -4.973 1 91.44 83 LEU B O 1
ATOM 4652 N N . ALA B 1 84 ? -19.172 -30.953 -5.59 1 92.94 84 ALA B N 1
ATOM 4653 C CA . ALA B 1 84 ? -18.969 -30.422 -6.93 1 92.94 84 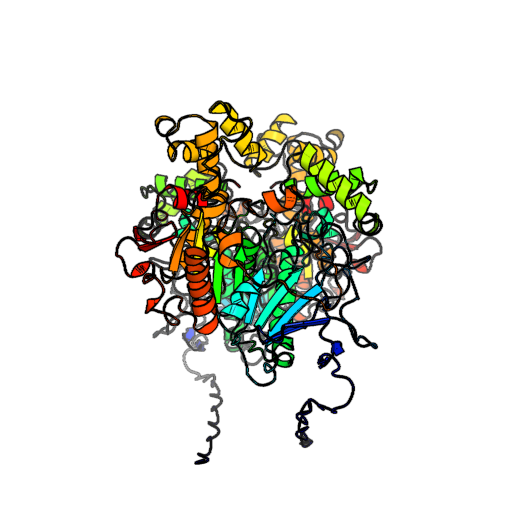ALA B CA 1
ATOM 4654 C C . ALA B 1 84 ? -18.328 -31.469 -7.848 1 92.94 84 ALA B C 1
ATOM 4656 O O . ALA B 1 84 ? -18 -32.562 -7.41 1 92.94 84 ALA B O 1
ATOM 4657 N N . ASP B 1 85 ? -18.297 -31.078 -9.078 1 91 85 ASP B N 1
ATOM 4658 C CA . ASP B 1 85 ? -17.562 -31.938 -10.016 1 91 85 ASP B CA 1
ATOM 4659 C C . ASP B 1 85 ? -16.094 -32.062 -9.617 1 91 85 ASP B C 1
ATOM 4661 O O . ASP B 1 85 ? -15.531 -31.141 -9.031 1 91 85 ASP B O 1
ATOM 4665 N N . THR B 1 86 ? -15.562 -33.188 -9.945 1 86.25 86 THR B N 1
ATOM 4666 C CA . THR B 1 86 ? -14.172 -33.469 -9.625 1 86.25 86 THR B CA 1
ATOM 4667 C C . THR B 1 86 ? -13.258 -32.344 -10.148 1 86.25 86 THR B C 1
ATOM 4669 O O . THR B 1 86 ? -12.289 -31.969 -9.484 1 86.25 86 THR B O 1
ATOM 4672 N N . ASP B 1 87 ? -13.57 -31.797 -11.305 1 86.69 87 ASP B N 1
ATOM 4673 C CA . ASP B 1 87 ? -12.711 -30.812 -11.953 1 86.69 87 ASP B CA 1
ATOM 4674 C C . ASP B 1 87 ? -13.336 -29.422 -11.883 1 86.69 87 ASP B C 1
ATOM 4676 O O . ASP B 1 87 ? -13.141 -28.609 -12.789 1 86.69 87 ASP B O 1
ATOM 4680 N N . VAL B 1 88 ? -14.086 -29.203 -10.828 1 91.75 88 VAL B N 1
ATOM 4681 C CA . VAL B 1 88 ? -14.695 -27.891 -10.656 1 91.75 88 VAL B CA 1
ATOM 4682 C C . VAL B 1 88 ? -13.617 -26.812 -10.719 1 91.75 88 VAL B C 1
ATOM 4684 O O . VAL B 1 88 ? -12.523 -26.984 -10.18 1 91.75 88 VAL B O 1
ATOM 4687 N N . ASP B 1 89 ? -13.852 -25.812 -11.539 1 92.88 89 ASP B N 1
ATOM 4688 C CA . ASP B 1 89 ? -12.969 -24.656 -11.656 1 92.88 89 ASP B CA 1
ATOM 4689 C C . ASP B 1 89 ? -13.742 -23.344 -11.477 1 92.88 89 ASP B C 1
ATOM 4691 O O . ASP B 1 89 ? -14.969 -23.312 -11.648 1 92.88 89 ASP B O 1
ATOM 4695 N N . CYS B 1 90 ? -13.039 -22.312 -11.203 1 96.38 90 CYS B N 1
ATOM 4696 C CA . CYS B 1 90 ? -13.688 -21.047 -10.875 1 96.38 90 CYS B CA 1
ATOM 4697 C C . CYS B 1 90 ? -13.953 -20.219 -12.133 1 96.38 90 CYS B C 1
ATOM 4699 O O . CYS B 1 90 ? -14.523 -19.141 -12.062 1 96.38 90 CYS B O 1
ATOM 4701 N N . ALA B 1 91 ? -13.508 -20.688 -13.266 1 93.62 91 ALA B N 1
ATOM 4702 C CA . ALA B 1 91 ? -13.836 -20 -14.516 1 93.62 91 ALA B CA 1
ATOM 4703 C C . ALA B 1 91 ? -15.25 -20.328 -14.969 1 93.62 91 ALA B C 1
ATOM 4705 O O . ALA B 1 91 ? -15.922 -19.516 -15.594 1 93.62 91 ALA B O 1
ATOM 4706 N N . SER B 1 92 ? -15.703 -21.547 -14.594 1 92.75 92 SER B N 1
ATOM 4707 C CA . SER B 1 92 ? -16.984 -22.016 -15.117 1 92.75 92 SER B CA 1
ATOM 4708 C C . SER B 1 92 ? -18.016 -22.141 -14 1 92.75 92 SER B C 1
ATOM 4710 O O . SER B 1 92 ? -19.219 -22.172 -14.273 1 92.75 92 SER B O 1
ATOM 4712 N N . SER B 1 93 ? -17.562 -22.219 -12.82 1 96.06 93 SER B N 1
ATOM 4713 C CA . SER B 1 93 ? -18.469 -22.344 -11.68 1 96.06 93 SER B CA 1
ATOM 4714 C C . SER B 1 93 ? -18.188 -21.25 -10.641 1 96.06 93 SER B C 1
ATOM 4716 O O . SER B 1 93 ? -17.047 -21.031 -10.258 1 96.06 93 SER B O 1
ATOM 4718 N N . GLU B 1 94 ? -19.297 -20.656 -10.203 1 97.19 94 GLU B N 1
ATOM 4719 C CA . GLU B 1 94 ? -19.141 -19.625 -9.18 1 97.19 94 GLU B CA 1
ATOM 4720 C C . GLU B 1 94 ? -18.891 -20.25 -7.809 1 97.19 94 GLU B C 1
ATOM 4722 O O . GLU B 1 94 ? -18.078 -19.719 -7.027 1 97.19 94 GLU B O 1
ATOM 4727 N N . ASP B 1 95 ? -19.641 -21.281 -7.457 1 97.75 95 ASP B N 1
ATOM 4728 C CA . ASP B 1 95 ? -19.375 -22.016 -6.234 1 97.75 95 ASP B CA 1
ATOM 4729 C C . ASP B 1 95 ? -18.172 -22.953 -6.418 1 97.75 95 ASP B C 1
ATOM 4731 O O . ASP B 1 95 ? -18.359 -24.156 -6.676 1 97.75 95 ASP B O 1
ATOM 4735 N N . CYS B 1 96 ? -16.984 -22.422 -6.199 1 97.88 96 CYS B N 1
ATOM 4736 C CA . CYS B 1 96 ? -15.828 -23.156 -6.695 1 97.88 96 CYS B CA 1
ATOM 4737 C C . CYS B 1 96 ? -14.734 -23.219 -5.637 1 97.88 96 CYS B C 1
ATOM 4739 O O . CYS B 1 96 ? -13.664 -23.781 -5.875 1 97.88 96 CYS B O 1
ATOM 4741 N N . LEU B 1 97 ? -14.906 -22.625 -4.449 1 98.38 97 LEU B N 1
ATOM 4742 C CA . LEU B 1 97 ? -13.828 -22.547 -3.471 1 98.38 97 LEU B CA 1
ATOM 4743 C C . LEU B 1 97 ? -13.68 -23.875 -2.715 1 98.38 97 LEU B C 1
ATOM 4745 O O . LEU B 1 97 ? -14.148 -24 -1.582 1 98.38 97 LEU B O 1
ATOM 4749 N N . PHE B 1 98 ? -12.977 -24.781 -3.395 1 98.19 98 PHE B N 1
ATOM 4750 C CA . PHE B 1 98 ? -12.695 -26.125 -2.887 1 98.19 98 PHE B CA 1
ATOM 4751 C C . PHE B 1 98 ? -11.203 -26.422 -2.949 1 98.19 98 PHE B C 1
ATOM 4753 O O . PHE B 1 98 ? -10.484 -25.844 -3.766 1 98.19 98 PHE B O 1
ATOM 4760 N N . LEU B 1 99 ? -10.719 -27.281 -2.033 1 98.19 99 LEU B N 1
ATOM 4761 C CA . LEU B 1 99 ? -9.375 -27.812 -2.143 1 98.19 99 LEU B CA 1
ATOM 4762 C C . LEU B 1 99 ? -9.383 -29.328 -2.016 1 98.19 99 LEU B C 1
ATOM 4764 O O . LEU B 1 99 ? -10.391 -29.922 -1.6 1 98.19 99 LEU B O 1
ATOM 4768 N N . ASP B 1 100 ? -8.406 -29.969 -2.494 1 98 100 ASP B N 1
ATOM 4769 C CA . ASP B 1 100 ? -8.18 -31.406 -2.389 1 98 100 ASP B CA 1
ATOM 4770 C C . ASP B 1 100 ? -6.965 -31.719 -1.514 1 98 100 ASP B C 1
ATOM 4772 O O . ASP B 1 100 ? -5.992 -30.953 -1.511 1 98 100 ASP B O 1
ATOM 4776 N N . VAL B 1 101 ? -7.102 -32.844 -0.788 1 98.31 101 VAL B N 1
ATOM 4777 C CA . VAL B 1 101 ? -5.984 -33.344 0.002 1 98.31 101 VAL B CA 1
ATOM 4778 C C . VAL B 1 101 ? -5.664 -34.781 -0.404 1 98.31 101 VAL B C 1
ATOM 4780 O O . VAL B 1 101 ? -6.547 -35.656 -0.396 1 98.31 101 VAL B O 1
ATOM 4783 N N . TRP B 1 102 ? -4.461 -35 -0.858 1 96.88 102 TRP B N 1
ATOM 4784 C CA . TRP B 1 102 ? -3.908 -36.312 -1.066 1 96.88 102 TRP B CA 1
ATOM 4785 C C . TRP B 1 102 ? -2.98 -36.719 0.079 1 96.88 102 TRP B C 1
ATOM 4787 O O . TRP B 1 102 ? -1.983 -36.031 0.337 1 96.88 102 TRP B O 1
ATOM 4797 N N . ALA B 1 103 ? -3.324 -37.844 0.763 1 97.44 103 ALA B N 1
ATOM 4798 C CA . ALA B 1 103 ? -2.566 -38.25 1.941 1 97.44 103 ALA B CA 1
ATOM 4799 C C . ALA B 1 103 ? -2.229 -39.719 1.883 1 97.44 103 ALA B C 1
ATOM 4801 O O . ALA B 1 103 ? -3.039 -40.531 1.424 1 97.44 103 ALA B O 1
ATOM 4802 N N . PRO B 1 104 ? -1.039 -40 2.416 1 96.38 104 PRO B N 1
ATOM 4803 C CA . PRO B 1 104 ? -0.719 -41.438 2.541 1 96.38 104 PRO B CA 1
ATOM 4804 C C . PRO B 1 104 ? -1.73 -42.188 3.398 1 96.38 104 PRO B C 1
ATOM 4806 O O . PRO B 1 104 ? -2.32 -41.625 4.316 1 96.38 104 PRO B O 1
ATOM 4809 N N . VAL B 1 105 ? -1.838 -43.469 3.158 1 92.94 105 VAL B N 1
ATOM 4810 C CA . VAL B 1 105 ? -2.824 -44.312 3.828 1 92.94 105 VAL B CA 1
ATOM 4811 C C . VAL B 1 105 ? -2.533 -44.375 5.328 1 92.94 105 VAL B C 1
ATOM 4813 O O . VAL B 1 105 ? -3.445 -44.531 6.137 1 92.94 105 VAL B O 1
ATOM 4816 N N . ASP B 1 106 ? -1.34 -44.125 5.676 1 93.5 106 ASP B N 1
ATOM 4817 C CA . ASP B 1 106 ? -0.94 -44.188 7.078 1 93.5 106 ASP B CA 1
ATOM 4818 C C . ASP B 1 106 ? -0.57 -42.812 7.605 1 93.5 106 ASP B C 1
ATOM 4820 O O . ASP B 1 106 ? 0.262 -42.688 8.508 1 93.5 106 ASP B O 1
ATOM 4824 N N . ALA B 1 107 ? -1.079 -41.781 7.07 1 94.06 107 ALA B N 1
ATOM 4825 C CA . ALA B 1 107 ? -0.632 -40.406 7.301 1 94.06 107 ALA B CA 1
ATOM 4826 C C . ALA B 1 107 ? -0.958 -39.938 8.719 1 94.06 107 ALA B C 1
ATOM 4828 O O . ALA B 1 107 ? -0.211 -39.156 9.312 1 94.06 107 ALA B O 1
ATOM 4829 N N . VAL B 1 108 ? -2.074 -40.406 9.32 1 88.19 108 VAL B N 1
ATOM 4830 C CA . VAL B 1 108 ? -2.574 -39.875 10.578 1 88.19 108 VAL B CA 1
ATOM 4831 C C . VAL B 1 108 ? -1.508 -40 11.664 1 88.19 108 VAL B C 1
ATOM 4833 O O . VAL B 1 108 ? -0.962 -41.094 11.867 1 88.19 108 VAL B O 1
ATOM 4836 N N . GLY B 1 109 ? -1.202 -38.875 12.273 1 91.81 109 GLY B N 1
ATOM 4837 C CA . GLY B 1 109 ? -0.254 -38.875 13.375 1 91.81 109 GLY B CA 1
ATOM 4838 C C . GLY B 1 109 ? 1.189 -38.75 12.922 1 91.81 109 GLY B C 1
ATOM 4839 O O . GLY B 1 109 ? 2.1 -38.656 13.742 1 91.81 109 GLY B O 1
ATOM 4840 N N . ARG B 1 110 ? 1.467 -38.688 11.648 1 96.12 110 ARG B N 1
ATOM 4841 C CA . ARG B 1 110 ? 2.836 -38.75 11.148 1 96.12 110 ARG B CA 1
ATOM 4842 C C . ARG B 1 110 ? 3.438 -37.375 11.008 1 96.12 110 ARG B C 1
ATOM 4844 O O . ARG B 1 110 ? 4.648 -37.219 10.828 1 96.12 110 ARG B O 1
ATOM 4851 N N . ASN B 1 111 ? 2.672 -36.281 11.141 1 98.31 111 ASN B N 1
ATOM 4852 C CA . ASN B 1 111 ? 3.174 -34.906 11.07 1 98.31 111 ASN B CA 1
ATOM 4853 C C . ASN B 1 111 ? 4.027 -34.688 9.828 1 98.31 111 ASN B C 1
ATOM 4855 O O . ASN B 1 111 ? 5.16 -34.219 9.922 1 98.31 111 ASN B O 1
ATOM 4859 N N . LEU B 1 112 ? 3.512 -35.031 8.656 1 98.81 112 LEU B N 1
ATOM 4860 C CA . LEU B 1 112 ? 4.223 -35.094 7.387 1 98.81 112 LEU B CA 1
ATOM 4861 C C . LEU B 1 112 ? 4.379 -33.688 6.793 1 98.81 112 LEU B C 1
ATOM 4863 O O . LEU B 1 112 ? 3.518 -32.812 6.988 1 98.81 112 LEU B O 1
ATOM 4867 N N . PRO B 1 113 ? 5.523 -33.438 6.004 1 98.81 113 PRO B N 1
ATOM 4868 C CA . PRO B 1 113 ? 5.598 -32.219 5.203 1 98.81 113 PRO B CA 1
ATOM 4869 C C . PRO B 1 113 ? 4.422 -32.062 4.242 1 98.81 113 PRO B C 1
ATOM 4871 O O . PRO B 1 113 ? 3.883 -33.062 3.76 1 98.81 113 PRO B O 1
ATOM 4874 N N . VAL B 1 114 ? 4.039 -30.828 3.967 1 98.94 114 VAL B N 1
ATOM 4875 C CA . VAL B 1 114 ? 2.873 -30.547 3.135 1 98.94 114 VAL B CA 1
ATOM 4876 C C . VAL B 1 114 ? 3.291 -29.75 1.9 1 98.94 114 VAL B C 1
ATOM 4878 O O . VAL B 1 114 ? 3.947 -28.719 2.016 1 98.94 114 VAL B O 1
ATOM 4881 N N . LEU B 1 115 ? 3.02 -30.297 0.725 1 98.94 115 LEU B N 1
ATOM 4882 C CA . LEU B 1 115 ? 3.148 -29.562 -0.536 1 98.94 115 LEU B CA 1
ATOM 4883 C C . LEU B 1 115 ? 1.818 -28.938 -0.94 1 98.94 115 LEU B C 1
ATOM 4885 O O . LEU B 1 115 ? 0.824 -29.641 -1.126 1 98.94 115 LEU B O 1
ATOM 4889 N N . VAL B 1 116 ? 1.768 -27.609 -0.971 1 98.94 116 VAL B N 1
ATOM 4890 C CA . VAL B 1 116 ? 0.587 -26.906 -1.456 1 98.94 116 VAL B CA 1
ATOM 4891 C C . VAL B 1 116 ? 0.846 -26.375 -2.863 1 98.94 116 VAL B C 1
ATOM 4893 O O . VAL B 1 116 ? 1.687 -25.484 -3.057 1 98.94 116 VAL B O 1
ATOM 4896 N N . TYR B 1 117 ? 0.086 -26.875 -3.793 1 98.56 117 TYR B N 1
ATOM 4897 C CA . TYR B 1 117 ? 0.308 -26.516 -5.188 1 98.56 117 TYR B CA 1
ATOM 4898 C C . TYR B 1 117 ? -0.565 -25.328 -5.594 1 98.56 117 TYR B C 1
ATOM 4900 O O . TYR B 1 117 ? -1.771 -25.328 -5.336 1 98.56 117 TYR B O 1
ATOM 4908 N N . ASN B 1 118 ? 0.057 -24.344 -6.145 1 98.19 118 ASN B N 1
ATOM 4909 C CA . ASN B 1 118 ? -0.569 -23.188 -6.762 1 98.19 118 ASN B CA 1
ATOM 4910 C C . ASN B 1 118 ? -0.52 -23.266 -8.289 1 98.19 118 ASN B C 1
ATOM 4912 O O . ASN B 1 118 ? 0.544 -23.109 -8.883 1 98.19 118 ASN B O 1
ATOM 4916 N N . TYR B 1 119 ? -1.675 -23.453 -8.898 1 95.69 119 TYR B N 1
ATOM 4917 C CA . TYR B 1 119 ? -1.708 -23.75 -10.32 1 95.69 119 TYR B CA 1
ATOM 4918 C C . TYR B 1 119 ? -1.587 -22.484 -11.148 1 95.69 119 TYR B C 1
ATOM 4920 O O . TYR B 1 119 ? -1.812 -21.375 -10.648 1 95.69 119 TYR B O 1
ATOM 4928 N N . GLY B 1 120 ? -1.183 -22.703 -12.406 1 94.62 120 GLY B N 1
ATOM 4929 C CA . GLY B 1 120 ? -1.105 -21.609 -13.359 1 94.62 120 GLY B CA 1
ATOM 4930 C C . GLY B 1 120 ? -2.4 -21.375 -14.117 1 94.62 120 GLY B C 1
ATOM 4931 O O . GLY B 1 120 ? -3.396 -22.062 -13.867 1 94.62 120 GLY B O 1
ATOM 4932 N N . GLY B 1 121 ? -2.326 -20.375 -14.969 1 92.88 121 GLY B N 1
ATOM 4933 C CA . GLY B 1 121 ? -3.492 -20.109 -15.805 1 92.88 121 GLY B CA 1
ATOM 4934 C C . GLY B 1 121 ? -3.816 -18.625 -15.922 1 92.88 121 GLY B C 1
ATOM 4935 O O . GLY B 1 121 ? -4.961 -18.266 -16.188 1 92.88 121 GLY B O 1
ATOM 4936 N N . ARG B 1 122 ? -2.887 -17.781 -15.633 1 92.44 122 ARG B N 1
ATOM 4937 C CA . ARG B 1 122 ? -2.945 -16.344 -15.836 1 92.44 122 ARG B CA 1
ATOM 4938 C C . ARG B 1 122 ? -4.125 -15.727 -15.086 1 92.44 122 ARG B C 1
ATOM 4940 O O . ARG B 1 122 ? -4.734 -14.766 -15.555 1 92.44 122 ARG B O 1
ATOM 4947 N N . PHE B 1 123 ? -4.633 -16.438 -14.125 1 94.62 123 PHE B N 1
ATOM 4948 C CA . PHE B 1 123 ? -5.73 -16 -13.266 1 94.62 123 PHE B CA 1
ATOM 4949 C C . PHE B 1 123 ? -7.043 -15.969 -14.039 1 94.62 123 PHE B C 1
ATOM 4951 O O . PHE B 1 123 ? -7.969 -15.242 -13.68 1 94.62 123 PHE B O 1
ATOM 4958 N N . LYS B 1 124 ? -7.113 -16.703 -15.133 1 93 124 LYS B N 1
ATOM 4959 C CA . LYS B 1 124 ? -8.344 -16.766 -15.922 1 93 124 LYS B CA 1
ATOM 4960 C C . LYS B 1 124 ? -8.789 -18.219 -16.141 1 93 124 LYS B C 1
ATOM 4962 O O . LYS B 1 124 ? -9.945 -18.469 -16.469 1 93 124 LYS B O 1
ATOM 4967 N N . LEU B 1 125 ? -7.824 -19.109 -15.992 1 91.81 125 LEU B N 1
ATOM 4968 C CA . LEU B 1 125 ? -8.156 -20.516 -16.203 1 91.81 125 LEU B CA 1
ATOM 4969 C C . LEU B 1 125 ? -7.387 -21.406 -15.219 1 91.81 125 LEU B C 1
ATOM 4971 O O . LEU B 1 125 ? -6.578 -20.906 -14.43 1 91.81 125 LEU B O 1
ATOM 4975 N N . GLY B 1 126 ? -7.691 -22.672 -15.266 1 93 126 GLY B N 1
ATOM 4976 C CA . GLY B 1 126 ? -7.062 -23.656 -14.398 1 93 126 GLY B CA 1
ATOM 4977 C C . GLY B 1 126 ? -7.922 -24.031 -13.211 1 93 126 GLY B C 1
ATOM 4978 O O . GLY B 1 126 ? -9.008 -23.484 -13.016 1 93 126 GLY B O 1
ATOM 4979 N N . SER B 1 127 ? -7.418 -25 -12.5 1 94.94 127 SER B N 1
ATOM 4980 C CA . SER B 1 127 ? -8.086 -25.5 -11.312 1 94.94 127 SER B CA 1
ATOM 4981 C C . SER B 1 127 ? -7.137 -26.328 -10.445 1 94.94 127 SER B C 1
ATOM 4983 O O . SER B 1 127 ? -6 -26.594 -10.844 1 94.94 127 SER B O 1
ATOM 4985 N N . LYS B 1 128 ? -7.699 -26.75 -9.352 1 95.19 128 LYS B N 1
ATOM 4986 C CA . LYS B 1 128 ? -6.953 -27.578 -8.414 1 95.19 128 LYS B CA 1
ATOM 4987 C C . LYS B 1 128 ? -6.613 -28.922 -9.023 1 95.19 128 LYS B C 1
ATOM 4989 O O . LYS B 1 128 ? -5.816 -29.688 -8.461 1 95.19 128 LYS B O 1
ATOM 4994 N N . SER B 1 129 ? -7.148 -29.188 -10.18 1 91.88 129 SER B N 1
ATOM 4995 C CA . SER B 1 129 ? -7.012 -30.531 -10.758 1 91.88 129 SER B CA 1
ATOM 4996 C C . SER B 1 129 ? -6.043 -30.531 -11.93 1 91.88 129 SER B C 1
ATOM 4998 O O . SER B 1 129 ? -5.828 -31.562 -12.57 1 91.88 129 SER B O 1
ATOM 5000 N N . VAL B 1 130 ? -5.41 -29.406 -12.219 1 89.19 130 VAL B N 1
ATOM 5001 C CA . VAL B 1 130 ? -4.559 -29.312 -13.398 1 89.19 130 VAL B CA 1
ATOM 5002 C C . VAL B 1 130 ? -3.369 -30.266 -13.258 1 89.19 130 VAL B C 1
ATOM 5004 O O . VAL B 1 130 ? -2.947 -30.891 -14.234 1 89.19 130 VAL B O 1
ATOM 5007 N N . ASN B 1 131 ? -2.754 -30.312 -12.172 1 88.81 131 ASN B N 1
ATOM 5008 C CA . ASN B 1 131 ? -1.672 -31.234 -11.836 1 88.81 131 ASN B CA 1
ATOM 5009 C C . ASN B 1 131 ? -2.01 -32.062 -10.609 1 88.81 131 ASN B C 1
ATOM 5011 O O . ASN B 1 131 ? -2.551 -31.562 -9.625 1 88.81 131 ASN B O 1
ATOM 5015 N N . THR B 1 132 ? -1.749 -33.375 -10.75 1 89.31 132 THR B N 1
ATOM 5016 C CA . THR B 1 132 ? -1.984 -34.281 -9.648 1 89.31 132 THR B CA 1
ATOM 5017 C C . THR B 1 132 ? -0.686 -34.969 -9.227 1 89.31 132 THR B C 1
ATOM 5019 O O . THR B 1 132 ? 0.262 -35.062 -10.008 1 89.31 132 THR B O 1
ATOM 5022 N N . PRO B 1 133 ? -0.692 -35.469 -8.016 1 93.81 133 PRO B N 1
ATOM 5023 C CA . PRO B 1 133 ? 0.599 -35.812 -7.426 1 93.81 133 PRO B CA 1
ATOM 5024 C C . PRO B 1 133 ? 0.916 -37.312 -7.582 1 93.81 133 PRO B C 1
ATOM 5026 O O . PRO B 1 133 ? 1.811 -37.812 -6.906 1 93.81 133 PRO B O 1
ATOM 5029 N N . GLU B 1 134 ? 0.265 -38.094 -8.414 1 91.62 134 GLU B N 1
ATOM 5030 C CA . GLU B 1 134 ? 0.471 -39.531 -8.484 1 91.62 134 GLU B CA 1
ATOM 5031 C C . GLU B 1 134 ? 1.937 -39.875 -8.75 1 91.62 134 GLU B C 1
ATOM 5033 O O . GLU B 1 134 ? 2.49 -40.781 -8.125 1 91.62 134 GLU B O 1
ATOM 5038 N N . GLY B 1 135 ? 2.514 -39.156 -9.688 1 92.12 135 GLY B N 1
ATOM 5039 C CA . GLY B 1 135 ? 3.912 -39.375 -10.016 1 92.12 135 GLY B CA 1
ATOM 5040 C C . GLY B 1 135 ? 4.844 -39.125 -8.844 1 92.12 135 GLY B C 1
ATOM 5041 O O . GLY B 1 135 ? 5.863 -39.812 -8.703 1 92.12 135 GLY B O 1
ATOM 5042 N N . LEU B 1 136 ? 4.57 -38.219 -8.016 1 96.06 136 LEU B N 1
ATOM 5043 C CA . LEU B 1 136 ? 5.367 -37.906 -6.828 1 96.06 136 LEU B CA 1
ATOM 5044 C C . LEU B 1 136 ? 5.195 -39 -5.77 1 96.06 136 LEU B C 1
ATOM 5046 O O . LEU B 1 136 ? 6.156 -39.375 -5.098 1 96.06 136 LEU B O 1
ATOM 5050 N N . PHE B 1 137 ? 3.979 -39.531 -5.625 1 94.69 137 PHE B N 1
ATOM 5051 C CA . PHE B 1 137 ? 3.707 -40.594 -4.66 1 94.69 137 PHE B CA 1
ATOM 5052 C C . PHE B 1 137 ? 4.438 -41.875 -5.039 1 94.69 137 PHE B C 1
ATOM 5054 O O . PHE B 1 137 ? 4.695 -42.719 -4.188 1 94.69 137 PHE B O 1
ATOM 5061 N N . GLU B 1 138 ? 4.785 -42 -6.328 1 92.62 138 GLU B N 1
ATOM 5062 C CA . GLU B 1 138 ? 5.586 -43.156 -6.77 1 92.62 138 GLU B CA 1
ATOM 5063 C C . GLU B 1 138 ? 6.992 -43.094 -6.18 1 92.62 138 GLU B C 1
ATOM 5065 O O . GLU B 1 138 ? 7.652 -44.125 -6.047 1 92.62 138 GLU B O 1
ATOM 5070 N N . LEU B 1 139 ? 7.395 -41.938 -5.84 1 95.19 139 LEU B N 1
ATOM 5071 C CA . LEU B 1 139 ? 8.742 -41.781 -5.305 1 95.19 139 LEU B CA 1
ATOM 5072 C C . LEU B 1 139 ? 8.742 -41.875 -3.783 1 95.19 139 LEU B C 1
ATOM 5074 O O . LEU B 1 139 ? 9.664 -42.406 -3.191 1 95.19 139 LEU B O 1
ATOM 5078 N N . SER B 1 140 ? 7.773 -41.281 -3.127 1 96.06 140 SER B N 1
ATOM 5079 C CA . SER B 1 140 ? 7.695 -41.25 -1.671 1 96.06 140 SER B CA 1
ATOM 5080 C C . SER B 1 140 ? 6.266 -41 -1.197 1 96.06 140 SER B C 1
ATOM 5082 O O . SER B 1 140 ? 5.508 -40.281 -1.848 1 96.06 140 SER B O 1
ATOM 5084 N N . THR B 1 141 ? 5.926 -41.562 -0.023 1 96 141 THR B N 1
ATOM 5085 C CA . THR B 1 141 ? 4.645 -41.312 0.623 1 96 141 THR B CA 1
ATOM 5086 C C . THR B 1 141 ? 4.848 -40.469 1.891 1 96 141 THR B C 1
ATOM 5088 O O . THR B 1 141 ? 3.973 -40.438 2.76 1 96 141 THR B O 1
ATOM 5091 N N . ASP B 1 142 ? 5.98 -39.812 1.975 1 98.06 142 ASP B N 1
ATOM 5092 C CA . ASP B 1 142 ? 6.312 -39.062 3.191 1 98.06 142 ASP B CA 1
ATOM 5093 C C . ASP B 1 142 ? 5.918 -37.594 3.072 1 98.06 142 ASP B C 1
ATOM 5095 O O . ASP B 1 142 ? 6.66 -36.719 3.504 1 98.06 142 ASP B O 1
ATOM 5099 N N . PHE B 1 143 ? 4.836 -37.344 2.42 1 98.56 143 PHE B N 1
ATOM 5100 C CA . PHE B 1 143 ? 4.324 -35.969 2.309 1 98.56 143 PHE B CA 1
ATOM 5101 C C . PHE B 1 143 ? 2.822 -35.969 2.053 1 98.56 143 PHE B C 1
ATOM 5103 O O . PHE B 1 143 ? 2.236 -37.031 1.78 1 98.56 143 PHE B O 1
ATOM 5110 N N . ILE B 1 144 ? 2.197 -34.844 2.221 1 98.69 144 ILE B N 1
ATOM 5111 C CA . ILE B 1 144 ? 0.804 -34.594 1.873 1 98.69 144 ILE B CA 1
ATOM 5112 C C . ILE B 1 144 ? 0.732 -33.562 0.749 1 98.69 144 ILE B C 1
ATOM 5114 O O . ILE B 1 144 ? 1.52 -32.594 0.717 1 98.69 144 ILE B O 1
ATOM 5118 N N . TYR B 1 145 ? -0.152 -33.812 -0.214 1 98.56 145 TYR B N 1
ATOM 5119 C CA . TYR B 1 145 ? -0.362 -32.875 -1.327 1 98.56 145 TYR B CA 1
ATOM 5120 C C . TYR B 1 145 ? -1.707 -32.188 -1.206 1 98.56 145 TYR B C 1
ATOM 5122 O O . TYR B 1 145 ? -2.736 -32.812 -0.992 1 98.56 145 TYR B O 1
ATOM 5130 N N . VAL B 1 146 ? -1.693 -30.828 -1.298 1 98.88 146 VAL B N 1
ATOM 5131 C CA . VAL B 1 146 ? -2.904 -30.016 -1.273 1 98.88 146 VAL B CA 1
ATOM 5132 C C . VAL B 1 146 ? -2.955 -29.125 -2.514 1 98.88 146 VAL B C 1
ATOM 5134 O O . VAL B 1 146 ? -1.942 -28.547 -2.912 1 98.88 146 VAL B O 1
ATOM 5137 N N . ALA B 1 147 ? -4.035 -29.031 -3.168 1 98.25 147 ALA B N 1
ATOM 5138 C CA . ALA B 1 147 ? -4.32 -28.078 -4.23 1 98.25 147 ALA B CA 1
ATOM 5139 C C . ALA B 1 147 ? -5.676 -27.406 -4.016 1 98.25 147 ALA B C 1
ATOM 5141 O O . ALA B 1 147 ? -6.613 -28.047 -3.523 1 98.25 147 ALA B O 1
ATOM 5142 N N . TYR B 1 148 ? -5.824 -26.156 -4.398 1 98.5 148 TYR B N 1
ATOM 5143 C CA . TYR B 1 148 ? -7.039 -25.391 -4.113 1 98.5 148 TYR B CA 1
ATOM 5144 C C . TYR B 1 148 ? -7.445 -24.547 -5.312 1 98.5 148 TYR B C 1
ATOM 5146 O O . TYR B 1 148 ? -6.617 -24.25 -6.18 1 98.5 148 TYR B O 1
ATOM 5154 N N . ASN B 1 149 ? -8.703 -24.234 -5.352 1 98.38 149 ASN B N 1
ATOM 5155 C CA . ASN B 1 149 ? -9.219 -23.281 -6.316 1 98.38 149 ASN B CA 1
ATOM 5156 C C . ASN B 1 149 ? -9.242 -21.859 -5.742 1 98.38 149 ASN B C 1
ATOM 5158 O O . ASN B 1 149 ? -9.219 -21.688 -4.523 1 98.38 149 ASN B O 1
ATOM 5162 N N . TYR B 1 150 ? -9.227 -20.969 -6.582 1 98.62 150 TYR B N 1
ATOM 5163 C CA . TYR B 1 150 ? -9.422 -19.578 -6.246 1 98.62 150 TYR B CA 1
ATOM 5164 C C . TYR B 1 150 ? -10.195 -18.844 -7.344 1 98.62 150 TYR B C 1
ATOM 5166 O O . TYR B 1 150 ? -10.219 -19.297 -8.492 1 98.62 150 TYR B O 1
ATOM 5174 N N . ARG B 1 151 ? -10.922 -17.844 -6.988 1 98.31 151 ARG B N 1
ATOM 5175 C CA . ARG B 1 151 ? -11.719 -17.109 -7.965 1 98.31 151 ARG B CA 1
ATOM 5176 C C . ARG B 1 151 ? -10.852 -16.594 -9.109 1 98.31 151 ARG B C 1
ATOM 5178 O O . ARG B 1 151 ? -9.727 -16.141 -8.883 1 98.31 151 ARG B O 1
ATOM 5185 N N . LEU B 1 152 ? -11.359 -16.594 -10.312 1 97.25 152 LEU B N 1
ATOM 5186 C CA . LEU B 1 152 ? -10.68 -16.203 -11.547 1 97.25 152 LEU B CA 1
ATOM 5187 C C . LEU B 1 152 ? -11.445 -15.109 -12.281 1 97.25 152 LEU B C 1
ATOM 5189 O O . LEU B 1 152 ? -12.586 -14.805 -11.922 1 97.25 152 LEU B O 1
ATOM 5193 N N . GLY B 1 153 ? -10.82 -14.547 -13.266 1 96.06 153 GLY B N 1
ATOM 5194 C CA . GLY B 1 153 ? -11.492 -13.531 -14.062 1 96.06 153 GLY B CA 1
ATOM 5195 C C . GLY B 1 153 ? -11.852 -12.289 -13.266 1 96.06 153 GLY B C 1
ATOM 5196 O O . GLY B 1 153 ? -11.125 -11.891 -12.359 1 96.06 153 GLY B O 1
ATOM 5197 N N . LEU B 1 154 ? -12.922 -11.711 -13.617 1 97.19 154 LEU B N 1
ATOM 5198 C CA . LEU B 1 154 ? -13.32 -10.453 -13 1 97.19 154 LEU B CA 1
ATOM 5199 C C . LEU B 1 154 ? -13.531 -10.633 -11.5 1 97.19 154 LEU B C 1
ATOM 5201 O O . LEU B 1 154 ? -13.102 -9.805 -10.695 1 97.19 154 LEU B O 1
ATOM 5205 N N . THR B 1 155 ? -14.164 -11.727 -11.078 1 97.88 155 THR B N 1
ATOM 5206 C CA . THR B 1 155 ? -14.492 -11.914 -9.672 1 97.88 155 THR B CA 1
ATOM 5207 C C . THR B 1 155 ? -13.227 -12.133 -8.844 1 97.88 155 THR B C 1
ATOM 5209 O O . THR B 1 155 ? -13.227 -11.914 -7.633 1 97.88 155 THR B O 1
ATOM 5212 N N . GLY B 1 156 ? -12.141 -12.57 -9.516 1 97.81 156 GLY B N 1
ATOM 5213 C CA . GLY B 1 156 ? -10.898 -12.82 -8.805 1 97.81 156 GLY B CA 1
ATOM 5214 C C . GLY B 1 156 ? -10 -11.602 -8.727 1 97.81 156 GLY B C 1
ATOM 5215 O O . GLY B 1 156 ? -9.203 -11.461 -7.793 1 97.81 156 GLY B O 1
ATOM 5216 N N . VAL B 1 157 ? -10.125 -10.664 -9.75 1 96.88 157 VAL B N 1
ATOM 5217 C CA . VAL B 1 157 ? -9.047 -9.68 -9.82 1 96.88 157 VAL B CA 1
ATOM 5218 C C . VAL B 1 157 ? -9.641 -8.273 -9.867 1 96.88 157 VAL B C 1
ATOM 5220 O O . VAL B 1 157 ? -8.914 -7.297 -10.078 1 96.88 157 VAL B O 1
ATOM 5223 N N . ALA B 1 158 ? -10.922 -8.102 -9.625 1 96.62 158 ALA B N 1
ATOM 5224 C CA . ALA B 1 158 ? -11.586 -6.805 -9.695 1 96.62 158 ALA B CA 1
ATOM 5225 C C . ALA B 1 158 ? -10.945 -5.812 -8.734 1 96.62 158 ALA B C 1
ATOM 5227 O O . ALA B 1 158 ? -10.578 -6.172 -7.613 1 96.62 158 ALA B O 1
ATOM 5228 N N . THR B 1 159 ? -10.773 -4.613 -9.25 1 94.81 159 THR B N 1
ATOM 5229 C CA . THR B 1 159 ? -10.383 -3.424 -8.5 1 94.81 159 THR B CA 1
ATOM 5230 C C . THR B 1 159 ? -11.07 -2.182 -9.062 1 94.81 159 THR B C 1
ATOM 5232 O O . THR B 1 159 ? -11.758 -2.254 -10.078 1 94.81 159 THR B O 1
ATOM 5235 N N . GLY B 1 160 ? -10.852 -1.053 -8.297 1 94.81 160 GLY B N 1
ATOM 5236 C CA . GLY B 1 160 ? -11.32 0.233 -8.789 1 94.81 160 GLY B CA 1
ATOM 5237 C C . GLY B 1 160 ? -12.094 1.022 -7.75 1 94.81 160 GLY B C 1
ATOM 5238 O O . GLY B 1 160 ? -12.734 0.441 -6.871 1 94.81 160 GLY B O 1
ATOM 5239 N N . PRO B 1 161 ? -12.133 2.283 -7.973 1 95.94 161 PRO B N 1
ATOM 5240 C CA . PRO B 1 161 ? -12.727 3.146 -6.945 1 95.94 161 PRO B CA 1
ATOM 5241 C C . PRO B 1 161 ? -14.211 2.891 -6.738 1 95.94 161 PRO B C 1
ATOM 5243 O O . PRO B 1 161 ? -14.656 2.688 -5.609 1 95.94 161 PRO B O 1
ATOM 5246 N N . THR B 1 162 ? -15 2.869 -7.875 1 97.19 162 THR B N 1
ATOM 5247 C CA . THR B 1 162 ? -16.438 2.648 -7.715 1 97.19 162 THR B CA 1
ATOM 5248 C C . THR B 1 162 ? -16.703 1.297 -7.059 1 97.19 162 THR B C 1
ATOM 5250 O O . THR B 1 162 ? -17.484 1.206 -6.113 1 97.19 162 THR B O 1
ATOM 5253 N N . TYR B 1 163 ? -16.078 0.246 -7.562 1 97.81 163 TYR B N 1
ATOM 5254 C CA . TYR B 1 163 ? -16.172 -1.109 -7.031 1 97.81 163 TYR B CA 1
ATOM 5255 C C . TYR B 1 163 ? -15.867 -1.139 -5.543 1 97.81 163 TYR B C 1
ATOM 5257 O O . TYR B 1 163 ? -16.672 -1.628 -4.742 1 97.81 163 TYR B O 1
ATOM 5265 N N . GLN B 1 164 ? -14.781 -0.538 -5.148 1 96.69 164 GLN B N 1
ATOM 5266 C CA . GLN B 1 164 ? -14.312 -0.605 -3.768 1 96.69 164 GLN B CA 1
ATOM 5267 C C . GLN B 1 164 ? -15.086 0.366 -2.877 1 96.69 164 GLN B C 1
ATOM 5269 O O . GLN B 1 164 ? -15.305 0.092 -1.694 1 96.69 164 GLN B O 1
ATOM 5274 N N . HIS B 1 165 ? -15.5 1.506 -3.412 1 94.69 165 HIS B N 1
ATOM 5275 C CA . HIS B 1 165 ? -16.281 2.469 -2.643 1 94.69 165 HIS B CA 1
ATOM 5276 C C . HIS B 1 165 ? -17.625 1.889 -2.236 1 94.69 165 HIS B C 1
ATOM 5278 O O . HIS B 1 165 ? -18.219 2.305 -1.233 1 94.69 165 HIS B O 1
ATOM 5284 N N . GLU B 1 166 ? -18.094 0.94 -3.004 1 95.75 166 GLU B N 1
ATOM 5285 C CA . GLU B 1 166 ? -19.375 0.321 -2.691 1 95.75 166 GLU B CA 1
ATOM 5286 C C . GLU B 1 166 ? -19.188 -0.967 -1.895 1 95.75 166 GLU B C 1
ATOM 5288 O O . GLU B 1 166 ? -20.141 -1.723 -1.693 1 95.75 166 GLU B O 1
ATOM 5293 N N . GLY B 1 167 ? -17.984 -1.271 -1.525 1 95.19 167 GLY B N 1
ATOM 5294 C CA . GLY B 1 167 ? -17.766 -2.354 -0.579 1 95.19 167 GLY B CA 1
ATOM 5295 C C . GLY B 1 167 ? -17.125 -3.572 -1.208 1 95.19 167 GLY B C 1
ATOM 5296 O O . GLY B 1 167 ? -16.891 -4.578 -0.532 1 95.19 167 GLY B O 1
ATOM 5297 N N . GLY B 1 168 ? -16.812 -3.527 -2.494 1 97.88 168 GLY B N 1
ATOM 5298 C CA . GLY B 1 168 ? -16.094 -4.633 -3.115 1 97.88 168 GLY B CA 1
ATOM 5299 C C . GLY B 1 168 ? -14.688 -4.812 -2.576 1 97.88 168 GLY B C 1
ATOM 5300 O O . GLY B 1 168 ? -13.992 -3.832 -2.305 1 97.88 168 GLY B O 1
ATOM 5301 N N . VAL B 1 169 ? -14.273 -6.043 -2.395 1 98 169 VAL B N 1
ATOM 5302 C CA . VAL B 1 169 ? -12.922 -6.359 -1.948 1 98 169 VAL B CA 1
ATOM 5303 C C . VAL B 1 169 ? -12.039 -6.656 -3.156 1 98 169 VAL B C 1
ATOM 5305 O O . VAL B 1 169 ? -12.383 -7.492 -3.996 1 98 169 VAL B O 1
ATOM 5308 N N . SER B 1 170 ? -10.93 -5.949 -3.268 1 97.5 170 SER B N 1
ATOM 5309 C CA . SER B 1 170 ? -10.062 -6.066 -4.434 1 97.5 170 SER B CA 1
ATOM 5310 C C . SER B 1 170 ? -9.227 -7.34 -4.367 1 97.5 170 SER B C 1
ATOM 5312 O O . SER B 1 170 ? -8.93 -7.836 -3.279 1 97.5 170 SER B O 1
ATOM 5314 N N . ASN B 1 171 ? -8.773 -7.895 -5.539 1 98.25 171 ASN B N 1
ATOM 5315 C CA . ASN B 1 171 ? -7.812 -8.977 -5.695 1 98.25 171 ASN B CA 1
ATOM 5316 C C . ASN B 1 171 ? -8.211 -10.211 -4.887 1 98.25 171 ASN B C 1
ATOM 5318 O O . ASN B 1 171 ? -7.406 -10.75 -4.125 1 98.25 171 ASN B O 1
ATOM 5322 N N . LEU B 1 172 ? -9.406 -10.656 -5.078 1 98.81 172 LEU B N 1
ATOM 5323 C CA . LEU B 1 172 ? -9.969 -11.758 -4.305 1 98.81 172 LEU B CA 1
ATOM 5324 C C . LEU B 1 172 ? -9.234 -13.062 -4.602 1 98.81 172 LEU B C 1
ATOM 5326 O O . LEU B 1 172 ? -9.188 -13.953 -3.758 1 98.81 172 LEU B O 1
ATOM 5330 N N . ALA B 1 173 ? -8.609 -13.203 -5.816 1 98.56 173 ALA B N 1
ATOM 5331 C CA . ALA B 1 173 ? -7.762 -14.359 -6.094 1 98.56 173 ALA B CA 1
ATOM 5332 C C . ALA B 1 173 ? -6.668 -14.508 -5.035 1 98.56 173 ALA B C 1
ATOM 5334 O O . ALA B 1 173 ? -6.359 -15.617 -4.605 1 98.56 173 ALA B O 1
ATOM 5335 N N . VAL B 1 174 ? -6.102 -13.375 -4.633 1 98.69 174 VAL B N 1
ATOM 5336 C CA . VAL B 1 174 ? -5.035 -13.367 -3.637 1 98.69 174 VAL B CA 1
ATOM 5337 C C . VAL B 1 174 ? -5.609 -13.695 -2.262 1 98.69 174 VAL B C 1
ATOM 5339 O O . VAL B 1 174 ? -5.016 -14.453 -1.498 1 98.69 174 VAL B O 1
ATOM 5342 N N . TRP B 1 175 ? -6.781 -13.141 -1.933 1 98.81 175 TRP B N 1
ATOM 5343 C CA . TRP B 1 175 ? -7.465 -13.422 -0.675 1 98.81 175 TRP B CA 1
ATOM 5344 C C . TRP B 1 175 ? -7.816 -14.898 -0.568 1 98.81 175 TRP B C 1
ATOM 5346 O O . TRP B 1 175 ? -7.676 -15.508 0.498 1 98.81 175 TRP B O 1
ATOM 5356 N N . ASP B 1 176 ? -8.328 -15.43 -1.665 1 98.88 176 ASP B N 1
ATOM 5357 C CA . ASP B 1 176 ? -8.695 -16.844 -1.667 1 98.88 176 ASP B CA 1
ATOM 5358 C C . ASP B 1 176 ? -7.484 -17.734 -1.4 1 98.88 176 ASP B C 1
ATOM 5360 O O . ASP B 1 176 ? -7.578 -18.703 -0.656 1 98.88 176 ASP B O 1
ATOM 5364 N N . ALA B 1 177 ? -6.371 -17.422 -2.018 1 98.88 177 ALA B N 1
ATOM 5365 C CA . ALA B 1 177 ? -5.141 -18.172 -1.757 1 98.88 177 ALA B CA 1
ATOM 5366 C C . ALA B 1 177 ? -4.723 -18.047 -0.296 1 98.88 177 ALA B C 1
ATOM 5368 O O . ALA B 1 177 ? -4.34 -19.031 0.337 1 98.88 177 ALA B O 1
ATOM 5369 N N . THR B 1 178 ? -4.746 -16.812 0.216 1 98.81 178 THR B N 1
ATOM 5370 C CA . THR B 1 178 ? -4.438 -16.594 1.625 1 98.81 178 THR B CA 1
ATOM 5371 C C . THR B 1 178 ? -5.293 -17.484 2.512 1 98.81 178 THR B C 1
ATOM 5373 O O . THR B 1 178 ? -4.773 -18.156 3.406 1 98.81 178 THR B O 1
ATOM 5376 N N . HIS B 1 179 ? -6.531 -17.516 2.223 1 98.88 179 HIS B N 1
ATOM 5377 C CA . HIS B 1 179 ? -7.484 -18.281 3.012 1 98.88 179 HIS B CA 1
ATOM 5378 C C . HIS B 1 179 ? -7.195 -19.781 2.908 1 98.88 179 HIS B C 1
ATOM 5380 O O . HIS B 1 179 ? -7.34 -20.516 3.891 1 98.88 179 HIS B O 1
ATOM 5386 N N . ALA B 1 180 ? -6.824 -20.234 1.739 1 98.88 180 ALA B N 1
ATOM 5387 C CA . ALA B 1 180 ? -6.473 -21.641 1.549 1 98.88 180 ALA B CA 1
ATOM 5388 C C . ALA B 1 180 ? -5.254 -22.016 2.389 1 98.88 180 ALA B C 1
ATOM 5390 O O . ALA B 1 180 ? -5.23 -23.078 3.023 1 98.88 180 ALA B O 1
ATOM 5391 N N . PHE B 1 181 ? -4.238 -21.219 2.395 1 98.88 181 PHE B N 1
ATOM 5392 C CA . PHE B 1 181 ? -3.059 -21.484 3.215 1 98.88 181 PHE B CA 1
ATOM 5393 C C . PHE B 1 181 ? -3.414 -21.453 4.695 1 98.88 181 PHE B C 1
ATOM 5395 O O . PHE B 1 181 ? -2.879 -22.234 5.48 1 98.88 181 PHE B O 1
ATOM 5402 N N . GLU B 1 182 ? -4.25 -20.484 5.082 1 98.75 182 GLU B N 1
ATOM 5403 C CA . GLU B 1 182 ? -4.703 -20.453 6.473 1 98.75 182 GLU B CA 1
ATOM 5404 C C . GLU B 1 182 ? -5.469 -21.734 6.832 1 98.75 182 GLU B C 1
ATOM 5406 O O . GLU B 1 182 ? -5.359 -22.234 7.953 1 98.75 182 GLU B O 1
ATOM 5411 N N . TRP B 1 183 ? -6.262 -22.203 5.91 1 98.75 183 TRP B N 1
ATOM 5412 C CA . TRP B 1 183 ? -6.945 -23.469 6.109 1 98.75 183 TRP B CA 1
ATOM 5413 C C . TRP B 1 183 ? -5.945 -24.594 6.363 1 98.75 183 TRP B C 1
ATOM 5415 O O . TRP B 1 183 ? -6.145 -25.422 7.254 1 98.75 183 TRP B O 1
ATOM 5425 N N . VAL B 1 184 ? -4.906 -24.656 5.594 1 98.88 184 VAL B N 1
ATOM 5426 C CA . VAL B 1 184 ? -3.857 -25.656 5.77 1 98.88 184 VAL B CA 1
ATOM 5427 C C . VAL B 1 184 ? -3.25 -25.531 7.164 1 98.88 184 VAL B C 1
ATOM 5429 O O . VAL B 1 184 ? -3.068 -26.531 7.859 1 98.88 184 VAL B O 1
ATOM 5432 N N . GLN B 1 185 ? -2.973 -24.344 7.59 1 98.44 185 GLN B N 1
ATOM 5433 C CA . GLN B 1 185 ? -2.416 -24.125 8.922 1 98.44 185 GLN B CA 1
ATOM 5434 C C . GLN B 1 185 ? -3.354 -24.641 10 1 98.44 185 GLN B C 1
ATOM 5436 O O . GLN B 1 185 ? -2.904 -25.203 11 1 98.44 185 GLN B O 1
ATOM 5441 N N . LYS B 1 186 ? -4.539 -24.469 9.773 1 97.81 186 LYS B N 1
ATOM 5442 C CA . LYS B 1 186 ? -5.531 -24.75 10.805 1 97.81 186 LYS B CA 1
ATOM 5443 C C . LYS B 1 186 ? -5.883 -26.234 10.828 1 97.81 186 LYS B C 1
ATOM 5445 O O . LYS B 1 186 ? -6.137 -26.812 11.891 1 97.81 186 LYS B O 1
ATOM 5450 N N . TYR B 1 187 ? -5.848 -26.938 9.633 1 98.19 187 TYR B N 1
ATOM 5451 C CA . TYR B 1 187 ? -6.574 -28.203 9.609 1 98.19 187 TYR B CA 1
ATOM 5452 C C . TYR B 1 187 ? -5.688 -29.328 9.102 1 98.19 187 TYR B C 1
ATOM 5454 O O . TYR B 1 187 ? -6.027 -30.516 9.234 1 98.19 187 TYR B O 1
ATOM 5462 N N . ILE B 1 188 ? -4.547 -29.078 8.523 1 98.69 188 ILE B N 1
ATOM 5463 C CA . ILE B 1 188 ? -3.826 -30.094 7.777 1 98.69 188 ILE B CA 1
ATOM 5464 C C . ILE B 1 188 ? -3.352 -31.188 8.734 1 98.69 188 ILE B C 1
ATOM 5466 O O . ILE B 1 188 ? -3.086 -32.312 8.312 1 98.69 188 ILE B O 1
ATOM 5470 N N . GLU B 1 189 ? -3.236 -30.844 10 1 98.31 189 GLU B N 1
ATOM 5471 C CA . GLU B 1 189 ? -2.838 -31.812 11.008 1 98.31 189 GLU B CA 1
ATOM 5472 C C . GLU B 1 189 ? -3.836 -32.969 11.086 1 98.31 189 GLU B C 1
ATOM 5474 O O . GLU B 1 189 ? -3.457 -34.125 11.352 1 98.31 189 GLU B O 1
ATOM 5479 N N . ASN B 1 190 ? -5.113 -32.719 10.859 1 97.94 190 ASN B N 1
ATOM 5480 C CA . ASN B 1 190 ? -6.145 -33.75 10.891 1 97.94 190 ASN B CA 1
ATOM 5481 C C . ASN B 1 190 ? -5.941 -34.781 9.789 1 97.94 190 ASN B C 1
ATOM 5483 O O . ASN B 1 190 ? -6.43 -35.906 9.898 1 97.94 190 ASN B O 1
ATOM 5487 N N . PHE B 1 191 ? -5.172 -34.438 8.805 1 98.12 191 PHE B N 1
ATOM 5488 C CA . PHE B 1 191 ? -4.891 -35.344 7.691 1 98.12 191 PHE B CA 1
ATOM 5489 C C . PHE B 1 191 ? -3.508 -35.969 7.836 1 98.12 191 PHE B C 1
ATOM 5491 O O . PHE B 1 191 ? -3.059 -36.719 6.957 1 98.12 191 PHE B O 1
ATOM 5498 N N . GLY B 1 192 ? -2.811 -35.562 8.93 1 98.12 192 GLY B N 1
ATOM 5499 C CA . GLY B 1 192 ? -1.483 -36.094 9.18 1 98.12 192 GLY B CA 1
ATOM 5500 C C . GLY B 1 192 ? -0.369 -35.188 8.742 1 98.12 192 GLY B C 1
ATOM 5501 O O . GLY B 1 192 ? 0.808 -35.531 8.797 1 98.12 192 GLY B O 1
ATOM 5502 N N . GLY B 1 193 ? -0.728 -34 8.336 1 98.69 193 GLY B N 1
ATOM 5503 C CA . GLY B 1 193 ? 0.251 -33.031 7.867 1 98.69 193 GLY B CA 1
ATOM 5504 C C . GLY B 1 193 ? 0.797 -32.156 8.977 1 98.69 193 GLY B C 1
ATOM 5505 O O . GLY B 1 193 ? 0.175 -32.031 10.031 1 98.69 193 GLY B O 1
ATOM 5506 N N . ASN B 1 194 ? 1.978 -31.578 8.773 1 98.75 194 ASN B N 1
ATOM 5507 C CA . ASN B 1 194 ? 2.621 -30.609 9.664 1 98.75 194 ASN B CA 1
ATOM 5508 C C . ASN B 1 194 ? 2.377 -29.172 9.203 1 98.75 194 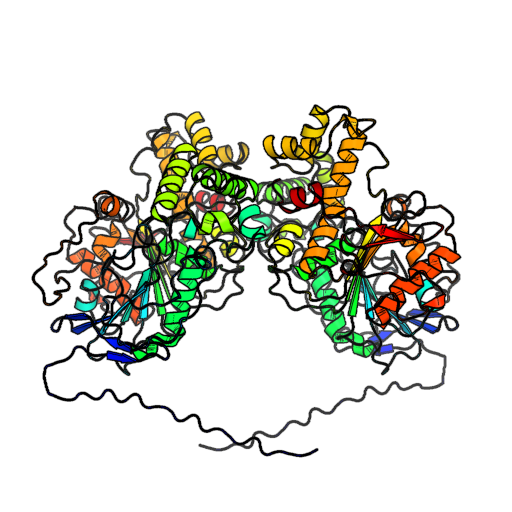ASN B C 1
ATOM 5510 O O . ASN B 1 194 ? 2.939 -28.734 8.203 1 98.75 194 ASN B O 1
ATOM 5514 N N . PRO B 1 195 ? 1.601 -28.391 9.93 1 98.31 195 PRO B N 1
ATOM 5515 C CA . PRO B 1 195 ? 1.323 -27.016 9.508 1 98.31 195 PRO B CA 1
ATOM 5516 C C . PRO B 1 195 ? 2.561 -26.125 9.555 1 98.31 195 PRO B C 1
ATOM 5518 O O . PRO B 1 195 ? 2.555 -25.031 9 1 98.31 195 PRO B O 1
ATOM 5521 N N . SER B 1 196 ? 3.6 -26.531 10.211 1 98.12 196 SER B N 1
ATOM 5522 C CA . SER B 1 196 ? 4.828 -25.75 10.312 1 98.12 196 SER B CA 1
ATOM 5523 C C . SER B 1 196 ? 5.875 -26.234 9.312 1 98.12 196 SER B C 1
ATOM 5525 O O . SER B 1 196 ? 7.043 -25.844 9.398 1 98.12 196 SER B O 1
ATOM 5527 N N . ASP B 1 197 ? 5.504 -27.141 8.477 1 98.75 197 ASP B N 1
ATOM 5528 C CA . ASP B 1 197 ? 6.359 -27.609 7.395 1 98.75 197 ASP B CA 1
ATOM 5529 C C . ASP B 1 197 ? 5.605 -27.641 6.066 1 98.75 197 ASP B C 1
ATOM 5531 O O . ASP B 1 197 ? 5.387 -28.719 5.5 1 98.75 197 ASP B O 1
ATOM 5535 N N . VAL B 1 198 ? 5.273 -26.469 5.582 1 98.94 198 VAL B N 1
ATOM 5536 C CA . VAL B 1 198 ? 4.504 -26.281 4.359 1 98.94 198 VAL B CA 1
ATOM 5537 C C . VAL B 1 198 ? 5.406 -25.734 3.258 1 98.94 198 VAL B C 1
ATOM 5539 O O . VAL B 1 198 ? 6.133 -24.766 3.473 1 98.94 198 VAL B O 1
ATOM 5542 N N . THR B 1 199 ? 5.449 -26.391 2.094 1 98.94 199 THR B N 1
ATOM 5543 C CA . THR B 1 199 ? 6.113 -25.906 0.893 1 98.94 199 THR B CA 1
ATOM 5544 C C . THR B 1 199 ? 5.09 -25.391 -0.116 1 98.94 199 THR B C 1
ATOM 5546 O O . THR B 1 199 ? 4.246 -26.141 -0.597 1 98.94 199 THR B O 1
ATOM 5549 N N . ALA B 1 200 ? 5.16 -24.109 -0.416 1 98.94 200 ALA B N 1
ATOM 5550 C CA . ALA B 1 200 ? 4.375 -23.578 -1.522 1 98.94 200 ALA B CA 1
ATOM 5551 C C . ALA B 1 200 ? 5.043 -23.859 -2.863 1 98.94 200 ALA B C 1
ATOM 5553 O O . ALA B 1 200 ? 6.188 -23.469 -3.094 1 98.94 200 ALA B O 1
ATOM 5554 N N . VAL B 1 201 ? 4.387 -24.578 -3.691 1 98.88 201 VAL B N 1
ATOM 5555 C CA . VAL B 1 201 ? 4.855 -24.906 -5.035 1 98.88 201 VAL B CA 1
ATOM 5556 C C . VAL B 1 201 ? 3.922 -24.281 -6.07 1 98.88 201 VAL B C 1
ATOM 5558 O O . VAL B 1 201 ? 2.699 -24.406 -5.973 1 98.88 201 VAL B O 1
ATOM 5561 N N . GLY B 1 202 ? 4.48 -23.562 -7.027 1 98.12 202 GLY B N 1
ATOM 5562 C CA . GLY B 1 202 ? 3.58 -22.906 -7.965 1 98.12 202 GLY B CA 1
ATOM 5563 C C . GLY B 1 202 ? 4.203 -22.672 -9.328 1 98.12 202 GLY B C 1
ATOM 5564 O O . GLY B 1 202 ? 5.418 -22.5 -9.438 1 98.12 202 GLY B O 1
ATOM 5565 N N . PHE B 1 203 ? 3.391 -22.672 -10.344 1 96.31 203 PHE B N 1
ATOM 5566 C CA . PHE B 1 203 ? 3.775 -22.438 -11.727 1 96.31 203 PHE B CA 1
ATOM 5567 C C . PHE B 1 203 ? 3.021 -21.25 -12.305 1 96.31 203 PHE B C 1
ATOM 5569 O O . PHE B 1 203 ? 1.811 -21.125 -12.117 1 96.31 203 PHE B O 1
ATOM 5576 N N . SER B 1 204 ? 3.74 -20.391 -13.07 1 96 204 SER B N 1
ATOM 5577 C CA . SER B 1 204 ? 3.125 -19.266 -13.773 1 96 204 SER B CA 1
ATOM 5578 C C . SER B 1 204 ? 2.332 -18.375 -12.812 1 96 204 SER B C 1
ATOM 5580 O O . SER B 1 204 ? 2.861 -17.922 -11.797 1 96 204 SER B O 1
ATOM 5582 N N . ALA B 1 205 ? 1.015 -18.219 -13.055 1 96.19 205 ALA B N 1
ATOM 5583 C CA . ALA B 1 205 ? 0.178 -17.453 -12.133 1 96.19 205 ALA B CA 1
ATOM 5584 C C . ALA B 1 205 ? 0.278 -18 -10.711 1 96.19 205 ALA B C 1
ATOM 5586 O O . ALA B 1 205 ? 0.238 -17.25 -9.742 1 96.19 205 ALA B O 1
ATOM 5587 N N . GLY B 1 206 ? 0.424 -19.328 -10.648 1 97.31 206 GLY B N 1
ATOM 5588 C CA . GLY B 1 206 ? 0.59 -19.938 -9.336 1 97.31 206 GLY B CA 1
ATOM 5589 C C . GLY B 1 206 ? 1.895 -19.562 -8.664 1 97.31 206 GLY B C 1
ATOM 5590 O O . GLY B 1 206 ? 1.954 -19.438 -7.438 1 97.31 206 GLY B O 1
ATOM 5591 N N . GLY B 1 207 ? 2.963 -19.484 -9.461 1 97.81 207 GLY B N 1
ATOM 5592 C CA . GLY B 1 207 ? 4.211 -18.969 -8.93 1 97.81 207 GLY B CA 1
ATOM 5593 C C . GLY B 1 207 ? 4.109 -17.531 -8.453 1 97.81 207 GLY B C 1
ATOM 5594 O O . GLY B 1 207 ? 4.629 -17.172 -7.395 1 97.81 207 GLY B O 1
ATOM 5595 N N . SER B 1 208 ? 3.396 -16.734 -9.227 1 97.31 208 SER B N 1
ATOM 5596 C CA . SER B 1 208 ? 3.17 -15.336 -8.844 1 97.31 208 SER B CA 1
ATOM 5597 C C . SER B 1 208 ? 2.311 -15.25 -7.586 1 97.31 208 SER B C 1
ATOM 5599 O O . SER B 1 208 ? 2.492 -14.344 -6.77 1 97.31 208 SER B O 1
ATOM 5601 N N . GLN B 1 209 ? 1.396 -16.156 -7.465 1 97.81 209 GLN B N 1
ATOM 5602 C CA . GLN B 1 209 ? 0.542 -16.203 -6.281 1 97.81 209 GLN B CA 1
ATOM 5603 C C . GLN B 1 209 ? 1.372 -16.344 -5.012 1 97.81 209 GLN B C 1
ATOM 5605 O O . GLN B 1 209 ? 1.067 -15.719 -3.99 1 97.81 209 GLN B O 1
ATOM 5610 N N . ILE B 1 210 ? 2.377 -17.141 -5.055 1 98.5 210 ILE B N 1
ATOM 5611 C CA . ILE B 1 210 ? 3.279 -17.312 -3.92 1 98.5 210 ILE B CA 1
ATOM 5612 C C . ILE B 1 210 ? 3.986 -15.992 -3.617 1 98.5 210 ILE B C 1
ATOM 5614 O O . ILE B 1 210 ? 4.105 -15.594 -2.455 1 98.5 210 ILE B O 1
ATOM 5618 N N . GLY B 1 211 ? 4.414 -15.297 -4.688 1 97.88 211 GLY B N 1
ATOM 5619 C CA . GLY B 1 211 ? 5.008 -13.977 -4.52 1 97.88 211 GLY B CA 1
ATOM 5620 C C . GLY B 1 211 ? 4.074 -12.977 -3.871 1 97.88 211 GLY B C 1
ATOM 5621 O O . GLY B 1 211 ? 4.484 -12.211 -2.996 1 97.88 211 GLY B O 1
ATOM 5622 N N . PHE B 1 212 ? 2.814 -12.984 -4.27 1 98.25 212 PHE B N 1
ATOM 5623 C CA . PHE B 1 212 ? 1.82 -12.094 -3.678 1 98.25 212 PHE B CA 1
ATOM 5624 C C . PHE B 1 212 ? 1.626 -12.406 -2.199 1 98.25 212 PHE B C 1
ATOM 5626 O O . PHE B 1 212 ? 1.441 -11.5 -1.386 1 98.25 212 PHE B O 1
ATOM 5633 N N . GLN B 1 213 ? 1.691 -13.688 -1.828 1 98.56 213 GLN B N 1
ATOM 5634 C CA . GLN B 1 213 ? 1.554 -14.062 -0.423 1 98.56 213 GLN B CA 1
ATOM 5635 C C . GLN B 1 213 ? 2.725 -13.531 0.402 1 98.56 213 GLN B C 1
ATOM 5637 O O . GLN B 1 213 ? 2.557 -13.172 1.569 1 98.56 213 GLN B O 1
ATOM 5642 N N . MET B 1 214 ? 3.895 -13.492 -0.221 1 98.38 214 MET B N 1
ATOM 5643 C CA . MET B 1 214 ? 5.082 -12.992 0.467 1 98.38 214 MET B CA 1
ATOM 5644 C C . MET B 1 214 ? 4.988 -11.484 0.684 1 98.38 214 MET B C 1
ATOM 5646 O O . MET B 1 214 ? 5.539 -10.953 1.652 1 98.38 214 MET B O 1
ATOM 5650 N N . THR B 1 215 ? 4.258 -10.766 -0.208 1 97.81 215 THR B N 1
ATOM 5651 C CA . THR B 1 215 ? 4.312 -9.305 -0.225 1 97.81 215 THR B CA 1
ATOM 5652 C C . THR B 1 215 ? 2.998 -8.711 0.267 1 97.81 215 THR B C 1
ATOM 5654 O O . THR B 1 215 ? 2.857 -7.488 0.349 1 97.81 215 THR B O 1
ATOM 5657 N N . ARG B 1 216 ? 1.998 -9.531 0.584 1 96.88 216 ARG B N 1
ATOM 5658 C CA . ARG B 1 216 ? 0.701 -9.008 0.998 1 96.88 216 ARG B CA 1
ATOM 5659 C C . ARG B 1 216 ? 0.85 -8.039 2.164 1 96.88 216 ARG B C 1
ATOM 5661 O O . ARG B 1 216 ? 1.657 -8.266 3.068 1 96.88 216 ARG B O 1
ATOM 5668 N N . PHE B 1 217 ? 0.164 -6.879 2.061 1 96.88 217 PHE B N 1
ATOM 5669 C CA . PHE B 1 217 ? 0.152 -5.789 3.031 1 96.88 217 PHE B CA 1
ATOM 5670 C C . PHE B 1 217 ? 1.559 -5.246 3.252 1 96.88 217 PHE B C 1
ATOM 5672 O O . PHE B 1 217 ? 1.913 -4.863 4.367 1 96.88 217 PHE B O 1
ATOM 5679 N N . GLY B 1 218 ? 2.438 -5.336 2.207 1 95.75 218 GLY B N 1
ATOM 5680 C CA . GLY B 1 218 ? 3.799 -4.832 2.281 1 95.75 218 GLY B CA 1
ATOM 5681 C C . GLY B 1 218 ? 4.699 -5.672 3.164 1 95.75 218 GLY B C 1
ATOM 5682 O O . GLY B 1 218 ? 5.598 -5.145 3.826 1 95.75 218 GLY B O 1
ATOM 5683 N N . GLY B 1 219 ? 4.359 -6.883 3.254 1 96.69 219 GLY B N 1
ATOM 5684 C CA . GLY B 1 219 ? 5.148 -7.773 4.086 1 96.69 219 GLY B CA 1
ATOM 5685 C C . GLY B 1 219 ? 4.676 -7.816 5.527 1 96.69 219 GLY B C 1
ATOM 5686 O O . GLY B 1 219 ? 5.258 -8.523 6.355 1 96.69 219 GLY B O 1
ATOM 5687 N N . ASN B 1 220 ? 3.605 -7.059 5.816 1 94.56 220 ASN B N 1
ATOM 5688 C CA . ASN B 1 220 ? 3.092 -7.016 7.18 1 94.56 220 ASN B CA 1
ATOM 5689 C C . ASN B 1 220 ? 2.002 -8.062 7.402 1 94.56 220 ASN B C 1
ATOM 5691 O O . ASN B 1 220 ? 0.926 -7.742 7.914 1 94.56 220 ASN B O 1
ATOM 5695 N N . ALA B 1 221 ? 2.195 -9.211 6.953 1 95.62 221 ALA B N 1
ATOM 5696 C CA . ALA B 1 221 ? 1.319 -10.359 7.141 1 95.62 221 ALA B CA 1
ATOM 5697 C C . ALA B 1 221 ? 2.115 -11.586 7.574 1 95.62 221 ALA B C 1
ATOM 5699 O O . ALA B 1 221 ? 3.309 -11.695 7.285 1 95.62 221 ALA B O 1
ATOM 5700 N N . PRO B 1 222 ? 1.477 -12.445 8.305 1 96 222 PRO B N 1
ATOM 5701 C CA . PRO B 1 222 ? 2.191 -13.656 8.727 1 96 222 PRO B CA 1
ATOM 5702 C C . PRO B 1 222 ? 2.646 -14.516 7.551 1 96 222 PRO B C 1
ATOM 5704 O O . PRO B 1 222 ? 1.961 -14.578 6.527 1 96 222 PRO B O 1
ATOM 5707 N N . GLN B 1 223 ? 3.809 -15.141 7.707 1 97.5 223 GLN B N 1
ATOM 5708 C CA . GLN B 1 223 ? 4.293 -16.141 6.758 1 97.5 223 GLN B CA 1
ATOM 5709 C C . GLN B 1 223 ? 3.49 -17.438 6.859 1 97.5 223 GLN B C 1
ATOM 5711 O O . GLN B 1 223 ? 3.383 -18.016 7.938 1 97.5 223 GLN B O 1
ATOM 5716 N N . LEU B 1 224 ? 2.947 -17.906 5.766 1 98 224 LEU B N 1
ATOM 5717 C CA . LEU B 1 224 ? 1.994 -19.016 5.805 1 98 224 LEU B CA 1
ATOM 5718 C C . LEU B 1 224 ? 2.641 -20.297 5.316 1 98 224 LEU B C 1
ATOM 5720 O O . LEU B 1 224 ? 2.027 -21.375 5.375 1 98 224 LEU B O 1
ATOM 5724 N N . PHE B 1 225 ? 3.848 -20.25 4.84 1 98.69 225 PHE B N 1
ATOM 5725 C CA . PHE B 1 225 ? 4.613 -21.406 4.383 1 98.69 225 PHE B CA 1
ATOM 5726 C C . PHE B 1 225 ? 6.094 -21.219 4.691 1 98.69 225 PHE B C 1
ATOM 5728 O O . PHE B 1 225 ? 6.578 -20.094 4.809 1 98.69 225 PHE B O 1
ATOM 5735 N N . GLN B 1 226 ? 6.766 -22.344 4.812 1 98.38 226 GLN B N 1
ATOM 5736 C CA . GLN B 1 226 ? 8.141 -22.344 5.312 1 98.38 226 GLN B CA 1
ATOM 5737 C C . GLN B 1 226 ? 9.141 -22.5 4.172 1 98.38 226 GLN B C 1
ATOM 5739 O O . GLN B 1 226 ? 10.32 -22.203 4.336 1 98.38 226 GLN B O 1
ATOM 5744 N N . LYS B 1 227 ? 8.68 -23.062 3.029 1 98.75 227 LYS B N 1
ATOM 5745 C CA . LYS B 1 227 ? 9.484 -23.266 1.829 1 98.75 227 LYS B CA 1
ATOM 5746 C C . LYS B 1 227 ? 8.711 -22.875 0.574 1 98.75 227 LYS B C 1
ATOM 5748 O O . LYS B 1 227 ? 7.48 -22.859 0.571 1 98.75 227 LYS B O 1
ATOM 5753 N N . ALA B 1 228 ? 9.477 -22.516 -0.501 1 98.88 228 ALA B N 1
ATOM 5754 C CA . ALA B 1 228 ? 8.805 -22.156 -1.743 1 98.88 228 ALA B CA 1
ATOM 5755 C C . ALA B 1 228 ? 9.555 -22.688 -2.957 1 98.88 228 ALA B C 1
ATOM 5757 O O . ALA B 1 228 ? 10.789 -22.609 -3.014 1 98.88 228 ALA B O 1
ATOM 5758 N N . TYR B 1 229 ? 8.898 -23.344 -3.822 1 98.88 229 TYR B N 1
ATOM 5759 C CA . TYR B 1 229 ? 9.352 -23.766 -5.141 1 98.88 229 TYR B CA 1
ATOM 5760 C C . TYR B 1 229 ? 8.578 -23.062 -6.242 1 98.88 229 TYR B C 1
ATOM 5762 O O . TYR B 1 229 ? 7.469 -23.469 -6.598 1 98.88 229 TYR B O 1
ATOM 5770 N N . ILE B 1 230 ? 9.156 -22.062 -6.863 1 98.69 230 ILE B N 1
ATOM 5771 C CA . ILE B 1 230 ? 8.461 -21.156 -7.77 1 98.69 230 ILE B CA 1
ATOM 5772 C C . ILE B 1 230 ? 8.93 -21.391 -9.203 1 98.69 230 ILE B C 1
ATOM 5774 O O . ILE B 1 230 ? 10.109 -21.234 -9.516 1 98.69 230 ILE B O 1
ATOM 5778 N N . MET B 1 231 ? 7.984 -21.781 -10.023 1 97.94 231 MET B N 1
ATOM 5779 C CA . MET B 1 231 ? 8.273 -22.125 -11.406 1 97.94 231 MET B CA 1
ATOM 5780 C C . MET B 1 231 ? 7.688 -21.094 -12.359 1 97.94 231 MET B C 1
ATOM 5782 O O . MET B 1 231 ? 6.469 -20.953 -12.469 1 97.94 231 MET B O 1
ATOM 5786 N N . SER B 1 232 ? 8.523 -20.359 -13.055 1 97.31 232 SER B N 1
ATOM 5787 C CA . SER B 1 232 ? 8.117 -19.422 -14.094 1 97.31 232 SER B CA 1
ATOM 5788 C C . SER B 1 232 ? 7.039 -18.469 -13.586 1 97.31 232 SER B C 1
ATOM 5790 O O . SER B 1 232 ? 5.965 -18.359 -14.18 1 97.31 232 SER B O 1
ATOM 5792 N N . PRO B 1 233 ? 7.324 -17.688 -12.562 1 96.31 233 PRO B N 1
ATOM 5793 C CA . PRO B 1 233 ? 6.293 -16.828 -11.977 1 96.31 233 PRO B CA 1
ATOM 5794 C C . PRO B 1 233 ? 5.859 -15.703 -12.906 1 96.31 233 PRO B C 1
ATOM 5796 O O . PRO B 1 233 ? 6.309 -14.562 -12.758 1 96.31 233 PRO B O 1
ATOM 5799 N N . GLY B 1 234 ? 4.945 -16.016 -13.766 1 90.75 234 GLY B N 1
ATOM 5800 C CA . GLY B 1 234 ? 4.484 -15.078 -14.773 1 90.75 234 GLY B CA 1
ATOM 5801 C C . GLY B 1 234 ? 3.355 -14.18 -14.289 1 90.75 234 GLY B C 1
ATOM 5802 O O . GLY B 1 234 ? 2.391 -14.664 -13.688 1 90.75 234 GLY B O 1
ATOM 5803 N N . TYR B 1 235 ? 3.494 -12.852 -14.398 1 87.94 235 TYR B N 1
ATOM 5804 C CA . TYR B 1 235 ? 2.412 -11.906 -14.141 1 87.94 235 TYR B CA 1
ATOM 5805 C C . TYR B 1 235 ? 2.701 -10.562 -14.797 1 87.94 235 TYR B C 1
ATOM 5807 O O . TYR B 1 235 ? 3.852 -10.117 -14.828 1 87.94 235 TYR B O 1
ATOM 5815 N N . LEU B 1 236 ? 1.693 -9.992 -15.406 1 91.12 236 LEU B N 1
ATOM 5816 C CA . LEU B 1 236 ? 1.767 -8.633 -15.938 1 91.12 236 LEU B CA 1
ATOM 5817 C C . LEU B 1 236 ? 1.317 -7.617 -14.898 1 91.12 236 LEU B C 1
ATOM 5819 O O . LEU B 1 236 ? 0.129 -7.531 -14.578 1 91.12 236 LEU B O 1
ATOM 5823 N N . PRO B 1 237 ? 2.24 -6.855 -14.398 1 88.31 237 PRO B N 1
ATOM 5824 C CA . PRO B 1 237 ? 1.862 -5.902 -13.352 1 88.31 237 PRO B CA 1
ATOM 5825 C C . PRO B 1 237 ? 0.994 -4.762 -13.875 1 88.31 237 PRO B C 1
ATOM 5827 O O . PRO B 1 237 ? 1.169 -4.32 -15.016 1 88.31 237 PRO B O 1
ATOM 5830 N N . SER B 1 238 ? 0.051 -4.383 -13.141 1 89.94 238 SER B N 1
ATOM 5831 C CA . SER B 1 238 ? -0.812 -3.252 -13.469 1 89.94 238 SER B CA 1
ATOM 5832 C C . SER B 1 238 ? -1.103 -2.398 -12.242 1 89.94 238 SER B C 1
ATOM 5834 O O . SER B 1 238 ? -1.048 -2.891 -11.109 1 89.94 238 SER B O 1
ATOM 5836 N N . ALA B 1 239 ? -1.347 -1.104 -12.531 1 88.81 239 ALA B N 1
ATOM 5837 C CA . ALA B 1 239 ? -1.631 -0.147 -11.461 1 88.81 239 ALA B CA 1
ATOM 5838 C C . ALA B 1 239 ? -2.469 1.018 -11.977 1 88.81 239 ALA B C 1
ATOM 5840 O O . ALA B 1 239 ? -2.664 1.161 -13.188 1 88.81 239 ALA B O 1
ATOM 5841 N N . GLY B 1 240 ? -3.057 1.719 -10.945 1 91.81 240 GLY B N 1
ATOM 5842 C CA . GLY B 1 240 ? -3.764 2.947 -11.273 1 91.81 240 GLY B CA 1
ATOM 5843 C C . GLY B 1 240 ? -5.262 2.852 -11.055 1 91.81 240 GLY B C 1
ATOM 5844 O O . GLY B 1 240 ? -5.879 1.837 -11.391 1 91.81 240 GLY B O 1
ATOM 5845 N N . HIS B 1 241 ? -5.855 3.906 -10.578 1 94.44 241 HIS B N 1
ATOM 5846 C CA . HIS B 1 241 ? -7.285 3.963 -10.281 1 94.44 241 HIS B CA 1
ATOM 5847 C C . HIS B 1 241 ? -8.109 4.117 -11.555 1 94.44 241 HIS B C 1
ATOM 5849 O O . HIS B 1 241 ? -9.156 3.486 -11.695 1 94.44 241 HIS B O 1
ATOM 5855 N N . HIS B 1 242 ? -7.609 4.91 -12.477 1 95.38 242 HIS B N 1
ATOM 5856 C CA . HIS B 1 242 ? -8.367 5.238 -13.672 1 95.38 242 HIS B CA 1
ATOM 5857 C C . HIS B 1 242 ? -8.609 3.998 -14.531 1 95.38 242 HIS B C 1
ATOM 5859 O O . HIS B 1 242 ? -9.75 3.727 -14.922 1 95.38 242 HIS B O 1
ATOM 5865 N N . GLN B 1 243 ? -7.527 3.256 -14.789 1 93.38 243 GLN B N 1
ATOM 5866 C CA . GLN B 1 243 ? -7.66 2.062 -15.617 1 93.38 243 GLN B CA 1
ATOM 5867 C C . GLN B 1 243 ? -8.57 1.032 -14.961 1 93.38 243 GLN B C 1
ATOM 5869 O O . GLN B 1 243 ? -9.383 0.394 -15.633 1 93.38 243 GLN B O 1
ATOM 5874 N N . ALA B 1 244 ? -8.398 0.854 -13.695 1 95.12 244 ALA B N 1
ATOM 5875 C CA . ALA B 1 244 ? -9.242 -0.084 -12.961 1 95.12 244 ALA B CA 1
ATOM 5876 C C . ALA B 1 244 ? -10.711 0.327 -13.031 1 95.12 244 ALA B C 1
ATOM 5878 O O . ALA B 1 244 ? -11.586 -0.517 -13.234 1 95.12 244 ALA B O 1
ATOM 5879 N N . GLU B 1 245 ? -10.969 1.616 -12.859 1 96.5 245 GLU B N 1
ATOM 5880 C CA . GLU B 1 245 ? -12.32 2.158 -12.938 1 96.5 245 GLU B CA 1
ATOM 5881 C C . GLU B 1 245 ? -12.93 1.929 -14.32 1 96.5 245 GLU B C 1
ATOM 5883 O O . GLU B 1 245 ? -14.086 1.509 -14.43 1 96.5 245 GLU B O 1
ATOM 5888 N N . GLN B 1 246 ? -12.133 2.189 -15.344 1 95.31 246 GLN B N 1
ATOM 5889 C CA . GLN B 1 246 ? -12.625 2.023 -16.703 1 95.31 246 GLN B CA 1
ATOM 5890 C C . GLN B 1 246 ? -13.008 0.573 -16.984 1 95.31 246 GLN B C 1
ATOM 5892 O O . GLN B 1 246 ? -14.055 0.303 -17.578 1 95.31 246 GLN B O 1
ATOM 5897 N N . PHE B 1 247 ? -12.164 -0.349 -16.594 1 95.5 247 PHE B N 1
ATOM 5898 C CA . PHE B 1 247 ? -12.445 -1.766 -16.797 1 95.5 247 PHE B CA 1
ATOM 5899 C C . PHE B 1 247 ? -13.742 -2.174 -16.109 1 95.5 247 PHE B C 1
ATOM 5901 O O . PHE B 1 247 ? -14.609 -2.799 -16.719 1 95.5 247 PHE B O 1
ATOM 5908 N N . TRP B 1 248 ? -13.93 -1.791 -14.797 1 97.56 248 TRP B N 1
ATOM 5909 C CA . TRP B 1 248 ? -15.117 -2.123 -14.023 1 97.56 248 TRP B CA 1
ATOM 5910 C C . TRP B 1 248 ? -16.375 -1.535 -14.664 1 97.56 248 TRP B C 1
ATOM 5912 O O . TRP B 1 248 ? -17.375 -2.229 -14.828 1 97.56 248 TRP B O 1
ATOM 5922 N N . GLN B 1 249 ? -16.297 -0.29 -15.125 1 97.44 249 GLN B N 1
ATOM 5923 C CA . GLN B 1 249 ? -17.438 0.395 -15.727 1 97.44 249 GLN B CA 1
ATOM 5924 C C . GLN B 1 249 ? -17.812 -0.231 -17.062 1 97.44 249 GLN B C 1
ATOM 5926 O O . GLN B 1 249 ? -19 -0.347 -17.391 1 97.44 249 GLN B O 1
ATOM 5931 N N . ASN B 1 250 ? -16.797 -0.602 -17.844 1 97.62 250 ASN B N 1
ATOM 5932 C CA . ASN B 1 250 ? -17.062 -1.223 -19.141 1 97.62 250 ASN B CA 1
ATOM 5933 C C . ASN B 1 250 ? -17.797 -2.551 -18.969 1 97.62 250 ASN B C 1
ATOM 5935 O O . ASN B 1 250 ? -18.781 -2.814 -19.688 1 97.62 250 ASN B O 1
ATOM 5939 N N . VAL B 1 251 ? -17.359 -3.367 -18.031 1 98.19 251 VAL B N 1
ATOM 5940 C CA . VAL B 1 251 ? -18.016 -4.652 -17.828 1 98.19 251 VAL B CA 1
ATOM 5941 C C . VAL B 1 251 ? -19.406 -4.43 -17.25 1 98.19 251 VAL B C 1
ATOM 5943 O O . VAL B 1 251 ? -20.375 -5.059 -17.688 1 98.19 251 VAL B O 1
ATOM 5946 N N . SER B 1 252 ? -19.547 -3.529 -16.266 1 98.31 252 SER B N 1
ATOM 5947 C CA . SER B 1 252 ? -20.844 -3.256 -15.648 1 98.31 252 SER B CA 1
ATOM 5948 C C . SER B 1 252 ? -21.859 -2.785 -16.672 1 98.31 252 SER B C 1
ATOM 5950 O O . SER B 1 252 ? -23.016 -3.219 -16.656 1 98.31 252 SER B O 1
ATOM 5952 N N . SER B 1 253 ? -21.391 -1.929 -17.562 1 98.06 253 SER B N 1
ATOM 5953 C CA . SER B 1 253 ? -22.281 -1.437 -18.609 1 98.06 253 SER B CA 1
ATOM 5954 C C . SER B 1 253 ? -22.703 -2.561 -19.547 1 98.06 253 SER B C 1
ATOM 5956 O O . SER B 1 253 ? -23.859 -2.625 -19.969 1 98.06 253 SER B O 1
ATOM 5958 N N . ALA B 1 254 ? -21.797 -3.424 -19.875 1 98.25 254 ALA B N 1
ATOM 5959 C CA . ALA B 1 254 ? -22.047 -4.516 -20.812 1 98.25 254 ALA B CA 1
ATOM 5960 C C . ALA B 1 254 ? -23.109 -5.469 -20.266 1 98.25 254 ALA B C 1
ATOM 5962 O O . ALA B 1 254 ? -23.812 -6.129 -21.047 1 98.25 254 ALA B O 1
ATOM 5963 N N . VAL B 1 255 ? -23.297 -5.547 -18.984 1 98.56 255 VAL B N 1
ATOM 5964 C CA . VAL B 1 255 ? -24.25 -6.5 -18.406 1 98.56 255 VAL B CA 1
ATOM 5965 C C . VAL B 1 255 ? -25.484 -5.758 -17.906 1 98.56 255 VAL B C 1
ATOM 5967 O O . VAL B 1 255 ? -26.297 -6.324 -17.172 1 98.56 255 VAL B O 1
ATOM 5970 N N . GLY B 1 256 ? -25.578 -4.457 -18.125 1 98.31 256 GLY B N 1
ATOM 5971 C CA . GLY B 1 256 ? -26.766 -3.684 -17.828 1 98.31 256 GLY B CA 1
ATOM 5972 C C . GLY B 1 256 ? -26.734 -3.045 -16.453 1 98.31 256 GLY B C 1
ATOM 5973 O O . GLY B 1 256 ? -27.766 -2.598 -15.945 1 98.31 256 GLY B O 1
ATOM 5974 N N . CYS B 1 257 ? -25.656 -3.074 -15.805 1 98.44 257 CYS B N 1
ATOM 5975 C CA . CYS B 1 257 ? -25.484 -2.426 -14.508 1 98.44 257 CYS B CA 1
ATOM 5976 C C . CYS B 1 257 ? -24.781 -1.087 -14.656 1 98.44 257 CYS B C 1
ATOM 5978 O O . CYS B 1 257 ? -23.688 -0.889 -14.102 1 98.44 257 CYS B O 1
ATOM 5980 N N . GLU B 1 258 ? -25.406 -0.179 -15.25 1 96.88 258 GLU B N 1
ATOM 5981 C CA . GLU B 1 258 ? -24.828 1.14 -15.5 1 96.88 258 GLU B CA 1
ATOM 5982 C C . GLU B 1 258 ? -24.438 1.826 -14.203 1 96.88 258 GLU B C 1
ATOM 5984 O O . GLU B 1 258 ? -25.188 1.782 -13.219 1 96.88 258 GLU B O 1
ATOM 5989 N N . GLY B 1 259 ? -23.312 2.414 -14.227 1 96.12 259 GLY B N 1
ATOM 5990 C CA . GLY B 1 259 ? -22.812 3.115 -13.055 1 96.12 259 GLY B CA 1
ATOM 5991 C C . GLY B 1 259 ? -21.938 2.25 -12.172 1 96.12 259 GLY B C 1
ATOM 5992 O O . GLY B 1 259 ? -21.297 2.752 -11.242 1 96.12 259 GLY B O 1
ATOM 5993 N N . GLY B 1 260 ? -21.906 0.985 -12.445 1 97.62 260 GLY B N 1
ATOM 5994 C CA . GLY B 1 260 ? -21 0.088 -11.75 1 97.62 260 GLY B CA 1
ATOM 5995 C C . GLY B 1 260 ? -21.5 -0.298 -10.367 1 97.62 260 GLY B C 1
ATOM 5996 O O . GLY B 1 260 ? -20.703 -0.637 -9.484 1 97.62 260 GLY B O 1
ATOM 5997 N N . HIS B 1 261 ? -22.766 -0.26 -10.117 1 97.38 261 HIS B N 1
ATOM 5998 C CA . HIS B 1 261 ? -23.312 -0.537 -8.797 1 97.38 261 HIS B CA 1
ATOM 5999 C C . HIS B 1 261 ? -23.094 -1.995 -8.406 1 97.38 261 HIS B C 1
ATOM 6001 O O . HIS B 1 261 ? -23.547 -2.902 -9.117 1 97.38 261 HIS B O 1
ATOM 6007 N N . LEU B 1 262 ? -22.531 -2.176 -7.281 1 97.62 262 LEU B N 1
ATOM 6008 C CA . LEU B 1 262 ? -22.125 -3.5 -6.816 1 97.62 262 LEU B CA 1
ATOM 6009 C C . LEU B 1 262 ? -23.344 -4.398 -6.605 1 97.62 262 LEU B C 1
ATOM 6011 O O . LEU B 1 262 ? -23.312 -5.586 -6.93 1 97.62 262 LEU B O 1
ATOM 6015 N N . ALA B 1 263 ? -24.438 -3.846 -6.055 1 97.81 263 ALA B N 1
ATOM 6016 C CA . ALA B 1 263 ? -25.656 -4.617 -5.812 1 97.81 263 ALA B CA 1
ATOM 6017 C C . ALA B 1 263 ? -26.203 -5.199 -7.113 1 97.81 263 ALA B C 1
ATOM 6019 O O . ALA B 1 263 ? -26.656 -6.34 -7.141 1 97.81 263 ALA B O 1
ATOM 6020 N N . CYS B 1 264 ? -26.172 -4.395 -8.148 1 98.31 264 CYS B N 1
ATOM 6021 C CA . CYS B 1 264 ? -26.609 -4.855 -9.469 1 98.31 264 CYS B CA 1
ATOM 6022 C C . CYS B 1 264 ? -25.688 -5.941 -10 1 98.31 264 CYS B C 1
ATOM 6024 O O . CYS B 1 264 ? -26.141 -6.973 -10.484 1 98.31 264 CYS B O 1
ATOM 6026 N N . MET B 1 265 ? -24.375 -5.758 -9.875 1 98.5 265 MET B N 1
ATOM 6027 C CA . MET B 1 265 ? -23.359 -6.684 -10.383 1 98.5 265 MET B CA 1
ATOM 6028 C C . MET B 1 265 ? -23.453 -8.031 -9.672 1 98.5 265 MET B C 1
ATOM 6030 O O . MET B 1 265 ? -23.172 -9.07 -10.266 1 98.5 265 MET B O 1
ATOM 6034 N N . ARG B 1 266 ? -23.891 -8.031 -8.422 1 98.25 266 ARG B N 1
ATOM 6035 C CA . ARG B 1 266 ? -24.031 -9.25 -7.633 1 98.25 266 ARG B CA 1
ATOM 6036 C C . ARG B 1 266 ? -25.219 -10.078 -8.109 1 98.25 266 ARG B C 1
ATOM 6038 O O . ARG B 1 266 ? -25.297 -11.273 -7.824 1 98.25 266 ARG B O 1
ATOM 6045 N N . LYS B 1 267 ? -26.109 -9.461 -8.875 1 97.88 267 LYS B N 1
ATOM 6046 C CA . LYS B 1 267 ? -27.328 -10.141 -9.297 1 97.88 267 LYS B CA 1
ATOM 6047 C C . LYS B 1 267 ? -27.156 -10.734 -10.695 1 97.88 267 LYS B C 1
ATOM 6049 O O . LYS B 1 267 ? -27.984 -11.547 -11.125 1 97.88 267 LYS B O 1
ATOM 6054 N N . ILE B 1 268 ? -26.125 -10.344 -11.383 1 98.44 268 ILE B N 1
ATOM 6055 C CA . ILE B 1 268 ? -25.922 -10.836 -12.742 1 98.44 268 ILE B CA 1
ATOM 6056 C C . ILE B 1 268 ? -25.562 -12.312 -12.703 1 98.44 268 ILE B C 1
ATOM 6058 O O . ILE B 1 268 ? -24.688 -12.727 -11.93 1 98.44 268 ILE B O 1
ATOM 6062 N N . PRO B 1 269 ? -26.25 -13.164 -13.516 1 98.31 269 PRO B N 1
ATOM 6063 C CA . PRO B 1 269 ? -25.828 -14.57 -13.578 1 98.31 269 PRO B CA 1
ATOM 6064 C C . PRO B 1 269 ? -24.359 -14.734 -13.898 1 98.31 269 PRO B C 1
ATOM 6066 O O . PRO B 1 269 ? -23.828 -14.016 -14.758 1 98.31 269 PRO B O 1
ATOM 6069 N N . PHE B 1 270 ? -23.75 -15.688 -13.32 1 97.75 270 PHE B N 1
ATOM 6070 C CA . PHE B 1 270 ? -22.312 -15.859 -13.383 1 97.75 270 PHE B CA 1
ATOM 6071 C C . PHE B 1 270 ? -21.859 -16.047 -14.82 1 97.75 270 PHE B C 1
ATOM 6073 O O . PHE B 1 270 ? -20.875 -15.445 -15.258 1 97.75 270 PHE B O 1
ATOM 6080 N N . GLY B 1 271 ? -22.5 -16.922 -15.523 1 97.31 271 GLY B N 1
ATOM 6081 C CA . GLY B 1 271 ? -22.125 -17.156 -16.906 1 97.31 271 GLY B CA 1
ATOM 6082 C C . GLY B 1 271 ? -22.172 -15.906 -17.766 1 97.31 271 GLY B C 1
ATOM 6083 O O . GLY B 1 271 ? -21.297 -15.68 -18.594 1 97.31 271 GLY B O 1
ATOM 6084 N N . THR B 1 272 ? -23.203 -15.039 -17.578 1 98 272 THR B N 1
ATOM 6085 C CA . THR B 1 272 ? -23.359 -13.781 -18.281 1 98 272 THR B CA 1
ATOM 6086 C C . THR B 1 272 ? -22.203 -12.828 -17.969 1 98 272 THR B C 1
ATOM 6088 O O . THR B 1 272 ? -21.641 -12.195 -18.859 1 98 272 THR B O 1
ATOM 6091 N N . LEU B 1 273 ? -21.906 -12.758 -16.734 1 97.88 273 LEU B N 1
ATOM 6092 C CA . LEU B 1 273 ? -20.812 -11.898 -16.297 1 97.88 273 LEU B CA 1
ATOM 6093 C C . LEU B 1 273 ? -19.484 -12.344 -16.891 1 97.88 273 LEU B C 1
ATOM 6095 O O . LEU B 1 273 ? -18.703 -11.523 -17.375 1 97.88 273 LEU B O 1
ATOM 6099 N N . ALA B 1 274 ? -19.203 -13.633 -16.828 1 96.5 274 ALA B N 1
ATOM 6100 C CA . ALA B 1 274 ? -17.969 -14.188 -17.359 1 96.5 274 ALA B CA 1
ATOM 6101 C C . ALA B 1 274 ? -17.828 -13.922 -18.859 1 96.5 274 ALA B C 1
ATOM 6103 O O . ALA B 1 274 ? -16.766 -13.523 -19.328 1 96.5 274 ALA B O 1
ATOM 6104 N N . ASN B 1 275 ? -18.891 -14.109 -19.562 1 96.44 275 ASN B N 1
ATOM 6105 C CA . ASN B 1 275 ? -18.875 -13.891 -21 1 96.44 275 ASN B CA 1
ATOM 6106 C C . ASN B 1 275 ? -18.672 -12.414 -21.344 1 96.44 275 ASN B C 1
ATOM 6108 O O . ASN B 1 275 ? -17.891 -12.086 -22.234 1 96.44 275 ASN B O 1
ATOM 6112 N N . ALA B 1 276 ? -19.391 -11.57 -20.656 1 97.56 276 ALA B N 1
ATOM 6113 C CA . ALA B 1 276 ? -19.219 -10.133 -20.875 1 97.56 276 ALA B CA 1
ATOM 6114 C C . ALA B 1 276 ? -17.797 -9.695 -20.578 1 97.56 276 ALA B C 1
ATOM 6116 O O . ALA B 1 276 ? -17.234 -8.852 -21.297 1 97.56 276 ALA B O 1
ATOM 6117 N N . THR B 1 277 ? -17.234 -10.188 -19.562 1 97.06 277 THR B N 1
ATOM 6118 C CA . THR B 1 277 ? -15.852 -9.875 -19.203 1 97.06 277 THR B CA 1
ATOM 6119 C C . THR B 1 277 ? -14.898 -10.273 -20.328 1 97.06 277 THR B C 1
ATOM 6121 O O . THR B 1 277 ? -14.031 -9.484 -20.719 1 97.06 277 THR B O 1
ATOM 6124 N N . THR B 1 278 ? -15.047 -11.453 -20.781 1 94.62 278 THR B N 1
ATOM 6125 C CA . THR B 1 278 ? -14.211 -11.938 -21.875 1 94.62 278 THR B CA 1
ATOM 6126 C C . THR B 1 278 ? -14.32 -11.016 -23.094 1 94.62 278 THR B C 1
ATOM 6128 O O . THR B 1 278 ? -13.32 -10.688 -23.734 1 94.62 278 THR B O 1
ATOM 6131 N N . GLU B 1 279 ? -15.508 -10.594 -23.391 1 95.38 279 GLU B N 1
ATOM 6132 C CA . GLU B 1 279 ? -15.75 -9.719 -24.531 1 95.38 279 GLU B CA 1
ATOM 6133 C C . GLU B 1 279 ? -15.07 -8.367 -24.328 1 95.38 279 GLU B C 1
ATOM 6135 O O . GLU B 1 279 ? -14.461 -7.832 -25.266 1 95.38 279 GLU B O 1
ATOM 6140 N N . ILE B 1 280 ? -15.203 -7.82 -23.109 1 95.31 280 ILE B N 1
ATOM 6141 C CA . ILE B 1 280 ? -14.625 -6.512 -22.812 1 95.31 280 ILE B CA 1
ATOM 6142 C C . ILE B 1 280 ? -13.102 -6.605 -22.844 1 95.31 280 ILE B C 1
ATOM 6144 O O . ILE B 1 280 ? -12.422 -5.699 -23.328 1 95.31 280 ILE B O 1
ATOM 6148 N N . VAL B 1 281 ? -12.539 -7.664 -22.312 1 93.31 281 VAL B N 1
ATOM 6149 C CA . VAL B 1 281 ? -11.094 -7.895 -22.328 1 93.31 281 VAL B CA 1
ATOM 6150 C C . VAL B 1 281 ? -10.602 -7.949 -23.766 1 93.31 281 VAL B C 1
ATOM 6152 O O . VAL B 1 281 ? -9.586 -7.328 -24.109 1 93.31 281 VAL B O 1
ATOM 6155 N N . ASN B 1 282 ? -11.305 -8.648 -24.609 1 90.31 282 ASN B N 1
ATOM 6156 C CA . ASN B 1 282 ? -10.922 -8.773 -26 1 90.31 282 ASN B CA 1
ATOM 6157 C C . ASN B 1 282 ? -11.039 -7.438 -26.734 1 90.31 282 ASN B C 1
ATOM 6159 O O . ASN B 1 282 ? -10.203 -7.121 -27.594 1 90.31 282 ASN B O 1
ATOM 6163 N N . ALA B 1 283 ? -12.016 -6.672 -26.344 1 90.12 283 ALA B N 1
ATOM 6164 C CA . ALA B 1 283 ? -12.305 -5.418 -27.047 1 90.12 283 ALA B CA 1
ATOM 6165 C C . ALA B 1 283 ? -11.305 -4.332 -26.641 1 90.12 283 ALA B C 1
ATOM 6167 O O . ALA B 1 283 ? -10.945 -3.484 -27.469 1 90.12 283 ALA B O 1
ATOM 6168 N N . TYR B 1 284 ? -10.859 -4.371 -25.344 1 86.56 284 TYR B N 1
ATOM 6169 C CA . TYR B 1 284 ? -10.094 -3.236 -24.844 1 86.56 284 TYR B CA 1
ATOM 6170 C C . TYR B 1 284 ? -8.711 -3.678 -24.375 1 86.56 284 TYR B C 1
ATOM 6172 O O . TYR B 1 284 ? -7.945 -2.871 -23.844 1 86.56 284 TYR B O 1
ATOM 6180 N N . SER B 1 285 ? -8.312 -4.961 -24.469 1 81.81 285 SER B N 1
ATOM 6181 C CA . SER B 1 285 ? -7 -5.531 -24.156 1 81.81 285 SER B CA 1
ATOM 6182 C C . SER B 1 285 ? -6.66 -5.379 -22.672 1 81.81 285 SER B C 1
ATOM 6184 O O . SER B 1 285 ? -5.527 -5.043 -22.328 1 81.81 285 SER B O 1
ATOM 6186 N N . TYR B 1 286 ? -7.684 -5.438 -21.844 1 81.31 286 TYR B N 1
ATOM 6187 C CA . TYR B 1 286 ? -7.418 -5.461 -20.422 1 81.31 286 TYR B CA 1
ATOM 6188 C C . TYR B 1 286 ? -6.707 -6.746 -20.016 1 81.31 286 TYR B C 1
ATOM 6190 O O . TYR B 1 286 ? -6.797 -7.758 -20.719 1 81.31 286 TYR B O 1
ATOM 6198 N N . THR B 1 287 ? -5.934 -6.566 -18.891 1 83.5 287 THR B N 1
ATOM 6199 C CA . THR B 1 287 ? -5.273 -7.758 -18.375 1 83.5 287 THR B CA 1
ATOM 6200 C C . THR B 1 287 ? -5.98 -8.273 -17.125 1 83.5 287 THR B C 1
ATOM 6202 O O . THR B 1 287 ? -6.465 -7.488 -16.312 1 83.5 287 THR B O 1
ATOM 6205 N N . LEU B 1 288 ? -6.527 -9.523 -17.094 1 89.75 288 LEU B N 1
ATOM 6206 C CA . LEU B 1 288 ? -7.133 -10.164 -15.93 1 89.75 288 LEU B CA 1
ATOM 6207 C C . LEU B 1 288 ? -6.059 -10.656 -14.969 1 89.75 288 LEU B C 1
ATOM 6209 O O . LEU B 1 288 ? -5.906 -11.859 -14.766 1 89.75 288 LEU B O 1
ATOM 6213 N N . GLN B 1 289 ? -5.266 -9.586 -14.43 1 93.44 289 GLN B N 1
ATOM 6214 C CA . GLN B 1 289 ? -4.18 -9.867 -13.5 1 93.44 289 GLN B CA 1
ATOM 6215 C C . GLN B 1 289 ? -4.379 -9.117 -12.188 1 93.44 289 GLN B C 1
ATOM 6217 O O . GLN B 1 289 ? -4.992 -8.047 -12.156 1 93.44 289 GLN B O 1
ATOM 6222 N N . PRO B 1 290 ? -3.926 -9.688 -11.086 1 95.69 290 PRO B N 1
ATOM 6223 C CA . PRO B 1 290 ? -3.922 -8.883 -9.859 1 95.69 290 PRO B CA 1
ATOM 6224 C C . PRO B 1 290 ? -3.201 -7.551 -10.031 1 95.69 290 PRO B C 1
ATOM 6226 O O . PRO B 1 290 ? -2.178 -7.48 -10.719 1 95.69 290 PRO B O 1
ATOM 6229 N N . ARG B 1 291 ? -3.791 -6.508 -9.477 1 94.56 291 ARG B N 1
ATOM 6230 C CA . ARG B 1 291 ? -3.297 -5.141 -9.633 1 94.56 291 ARG B CA 1
ATOM 6231 C C . ARG B 1 291 ? -2.928 -4.535 -8.281 1 94.56 291 ARG B C 1
ATOM 6233 O O . ARG B 1 291 ? -3.451 -4.945 -7.246 1 94.56 291 ARG B O 1
ATOM 6240 N N . VAL B 1 292 ? -2.033 -3.547 -8.375 1 96.12 292 VAL B N 1
ATOM 6241 C CA . VAL B 1 292 ? -1.781 -2.74 -7.184 1 96.12 292 VAL B CA 1
ATOM 6242 C C . VAL B 1 292 ? -3.088 -2.121 -6.695 1 96.12 292 VAL B C 1
ATOM 6244 O O . VAL B 1 292 ? -3.791 -1.453 -7.457 1 96.12 292 VAL B O 1
ATOM 6247 N N . ASP B 1 293 ? -3.428 -2.389 -5.438 1 96.06 293 ASP B N 1
ATOM 6248 C CA . ASP B 1 293 ? -4.719 -1.913 -4.949 1 96.06 293 ASP B CA 1
ATOM 6249 C C . ASP B 1 293 ? -4.547 -1.042 -3.705 1 96.06 293 ASP B C 1
ATOM 6251 O O . ASP B 1 293 ? -5.527 -0.546 -3.148 1 96.06 293 ASP B O 1
ATOM 6255 N N . GLY B 1 294 ? -3.289 -0.913 -3.236 1 95.25 294 GLY B N 1
ATOM 6256 C CA . GLY B 1 294 ? -3.014 -0.053 -2.096 1 95.25 294 GLY B CA 1
ATOM 6257 C C . GLY B 1 294 ? -3.375 -0.691 -0.767 1 95.25 294 GLY B C 1
ATOM 6258 O O . GLY B 1 294 ? -3.398 -0.017 0.265 1 95.25 294 GLY B O 1
ATOM 6259 N N . PHE B 1 295 ? -3.641 -2.025 -0.747 1 96.12 295 PHE B N 1
ATOM 6260 C CA . PHE B 1 295 ? -4.031 -2.682 0.496 1 96.12 295 PHE B CA 1
ATOM 6261 C C . PHE B 1 295 ? -3.424 -4.078 0.584 1 96.12 295 PHE B C 1
ATOM 6263 O O . PHE B 1 295 ? -2.242 -4.227 0.906 1 96.12 295 PHE B O 1
ATOM 6270 N N . ILE B 1 296 ? -4 -5.07 -0.006 1 97.5 296 ILE B N 1
ATOM 6271 C CA . ILE B 1 296 ? -3.387 -6.387 0.098 1 97.5 296 ILE B CA 1
ATOM 6272 C C . ILE B 1 296 ? -2.168 -6.465 -0.818 1 97.5 296 ILE B C 1
ATOM 6274 O O . ILE B 1 296 ? -1.178 -7.125 -0.491 1 97.5 296 ILE B O 1
ATOM 6278 N N . LEU B 1 297 ? -2.266 -5.809 -1.94 1 97.38 297 LEU B N 1
ATOM 6279 C CA . LEU B 1 297 ? -1.123 -5.574 -2.818 1 97.38 297 LEU B CA 1
ATOM 6280 C C . LEU B 1 297 ? -0.796 -4.086 -2.896 1 97.38 297 LEU B C 1
ATOM 6282 O O . LEU B 1 297 ? -1.117 -3.428 -3.889 1 97.38 297 LEU B O 1
ATOM 6286 N N . PRO B 1 298 ? -0.092 -3.598 -1.951 1 96.5 298 PRO B N 1
ATOM 6287 C CA . PRO B 1 298 ? 0.107 -2.148 -1.859 1 96.5 298 PRO B CA 1
ATOM 6288 C C . PRO B 1 298 ? 1.023 -1.608 -2.955 1 96.5 298 PRO B C 1
ATOM 6290 O O . PRO B 1 298 ? 1.042 -0.402 -3.209 1 96.5 298 PRO B O 1
ATOM 6293 N N . ASN B 1 299 ? 1.86 -2.451 -3.535 1 96.12 299 ASN B N 1
ATOM 6294 C CA . ASN B 1 299 ? 2.77 -2.158 -4.637 1 96.12 299 ASN B CA 1
ATOM 6295 C C . ASN B 1 299 ? 2.936 -3.359 -5.562 1 96.12 299 ASN B C 1
ATOM 6297 O O . ASN B 1 299 ? 2.346 -4.414 -5.328 1 96.12 299 ASN B O 1
ATOM 6301 N N . THR B 1 300 ? 3.668 -3.154 -6.664 1 94.31 300 THR B N 1
ATOM 6302 C CA . THR B 1 300 ? 3.998 -4.309 -7.492 1 94.31 300 THR B CA 1
ATOM 6303 C C . THR B 1 300 ? 4.914 -5.27 -6.738 1 94.31 300 THR B C 1
ATOM 6305 O O . THR B 1 300 ? 5.621 -4.863 -5.812 1 94.31 300 THR B O 1
ATOM 6308 N N . TYR B 1 301 ? 4.844 -6.504 -7.133 1 93 301 TYR B N 1
ATOM 6309 C CA . TYR B 1 301 ? 5.637 -7.543 -6.492 1 93 301 TYR B CA 1
ATOM 6310 C C . TYR B 1 301 ? 7.121 -7.191 -6.52 1 93 301 TYR B C 1
ATOM 6312 O O . TYR B 1 301 ? 7.793 -7.246 -5.488 1 93 301 TYR B O 1
ATOM 6320 N N . GLU B 1 302 ? 7.629 -6.848 -7.645 1 92.5 302 GLU B N 1
ATOM 6321 C CA . GLU B 1 302 ? 9.062 -6.625 -7.789 1 92.5 302 GLU B CA 1
ATOM 6322 C C . GLU B 1 302 ? 9.516 -5.414 -6.98 1 92.5 302 GLU B C 1
ATOM 6324 O O . GLU B 1 302 ? 10.586 -5.438 -6.367 1 92.5 302 GLU B O 1
ATOM 6329 N N . ALA B 1 303 ? 8.633 -4.367 -6.938 1 93 303 ALA B N 1
ATOM 6330 C CA . ALA B 1 303 ? 8.984 -3.189 -6.148 1 93 303 ALA B CA 1
ATOM 6331 C C . ALA B 1 303 ? 9.008 -3.516 -4.656 1 93 303 ALA B C 1
ATOM 6333 O O . ALA B 1 303 ? 9.961 -3.16 -3.953 1 93 303 ALA B O 1
ATOM 6334 N N . SER B 1 304 ? 8.008 -4.176 -4.168 1 95.31 304 SER B N 1
ATOM 6335 C CA . SER B 1 304 ? 7.922 -4.547 -2.76 1 95.31 304 SER B CA 1
ATOM 6336 C C . SER B 1 304 ? 9.117 -5.391 -2.338 1 95.31 304 SER B C 1
ATOM 6338 O O . SER B 1 304 ? 9.75 -5.121 -1.315 1 95.31 304 SER B O 1
ATOM 6340 N N . VAL B 1 305 ? 9.438 -6.383 -3.154 1 95.81 305 VAL B N 1
ATOM 6341 C CA . VAL B 1 305 ? 10.508 -7.309 -2.811 1 95.81 305 VAL B CA 1
ATOM 6342 C C . VAL B 1 305 ? 11.852 -6.574 -2.822 1 95.81 305 VAL B C 1
ATOM 6344 O O . VAL B 1 305 ? 12.664 -6.742 -1.913 1 95.81 305 VAL B O 1
ATOM 6347 N N . TYR B 1 306 ? 12.062 -5.777 -3.82 1 93.5 306 TYR B N 1
ATOM 6348 C CA . TYR B 1 306 ? 13.336 -5.074 -3.943 1 93.5 306 TYR B CA 1
ATOM 6349 C C . TYR B 1 306 ? 13.555 -4.129 -2.768 1 93.5 306 TYR B C 1
ATOM 6351 O O . TYR B 1 306 ? 14.688 -3.914 -2.338 1 93.5 306 TYR B O 1
ATOM 6359 N N . GLN B 1 307 ? 12.469 -3.604 -2.254 1 93.25 307 GLN B N 1
ATOM 6360 C CA . GLN B 1 307 ? 12.547 -2.629 -1.171 1 93.25 307 GLN B CA 1
ATOM 6361 C C . GLN B 1 307 ? 12.523 -3.316 0.191 1 93.25 307 GLN B C 1
ATOM 6363 O O . GLN B 1 307 ? 12.523 -2.65 1.229 1 93.25 307 GLN B O 1
ATOM 6368 N N . GLY B 1 308 ? 12.43 -4.594 0.199 1 94.94 308 GLY B N 1
ATOM 6369 C CA . GLY B 1 308 ? 12.477 -5.363 1.43 1 94.94 308 GLY B CA 1
ATOM 6370 C C . GLY B 1 308 ? 11.125 -5.465 2.119 1 94.94 308 GLY B C 1
ATOM 6371 O O . GLY B 1 308 ? 11.055 -5.832 3.293 1 94.94 308 GLY B O 1
ATOM 6372 N N . HIS B 1 309 ? 10.086 -5.133 1.454 1 96.25 309 HIS B N 1
ATOM 6373 C CA . HIS B 1 309 ? 8.734 -5.168 2.016 1 96.25 309 HIS B CA 1
ATOM 6374 C C . HIS B 1 309 ? 8.055 -6.5 1.72 1 96.25 309 HIS B C 1
ATOM 6376 O O . HIS B 1 309 ? 7.039 -6.539 1.019 1 96.25 309 HIS B O 1
ATOM 6382 N N . PHE B 1 310 ? 8.5 -7.539 2.285 1 97.44 310 PHE B N 1
ATOM 6383 C CA . PHE B 1 310 ? 7.98 -8.898 2.158 1 97.44 310 PHE B CA 1
ATOM 6384 C C . PHE B 1 310 ? 8.273 -9.711 3.414 1 97.44 310 PHE B C 1
ATOM 6386 O O . PHE B 1 310 ? 9.117 -9.32 4.223 1 97.44 310 PHE B O 1
ATOM 6393 N N . ASN B 1 311 ? 7.469 -10.695 3.629 1 97.81 311 ASN B N 1
ATOM 6394 C CA . ASN B 1 311 ? 7.668 -11.586 4.77 1 97.81 311 ASN B CA 1
ATOM 6395 C C . ASN B 1 311 ? 7.871 -13.031 4.328 1 97.81 311 ASN B C 1
ATOM 6397 O O . ASN B 1 311 ? 6.902 -13.766 4.117 1 97.81 311 ASN B O 1
ATOM 6401 N N . PHE B 1 312 ? 9.117 -13.461 4.156 1 97.62 312 PHE B N 1
ATOM 6402 C CA . PHE B 1 312 ? 9.547 -14.797 3.779 1 97.62 312 PHE B CA 1
ATOM 6403 C C . PHE B 1 312 ? 11.055 -14.953 3.934 1 97.62 312 PHE B C 1
ATOM 6405 O O . PHE B 1 312 ? 11.82 -14.141 3.422 1 97.62 312 PHE B O 1
ATOM 6412 N N . SER B 1 313 ? 11.477 -15.961 4.609 1 94.69 313 SER B N 1
ATOM 6413 C CA . SER B 1 313 ? 12.891 -16.062 4.957 1 94.69 313 SER B CA 1
ATOM 6414 C C . SER B 1 313 ? 13.57 -17.172 4.168 1 94.69 313 SER B C 1
ATOM 6416 O O . SER B 1 313 ? 14.797 -17.312 4.211 1 94.69 313 SER B O 1
ATOM 6418 N N . GLY B 1 314 ? 12.898 -17.875 3.322 1 93.38 314 GLY B N 1
ATOM 6419 C CA . GLY B 1 314 ? 13.461 -19.031 2.662 1 93.38 314 GLY B CA 1
ATOM 6420 C C . GLY B 1 314 ? 13.359 -20.297 3.496 1 93.38 314 GLY B C 1
ATOM 6421 O O . GLY B 1 314 ? 12.875 -20.266 4.629 1 93.38 314 GLY B O 1
ATOM 6422 N N . PRO B 1 315 ? 13.742 -21.5 2.787 1 98.06 315 PRO B N 1
ATOM 6423 C CA . PRO B 1 315 ? 14.461 -21.625 1.516 1 98.06 315 PRO B CA 1
ATOM 6424 C C . PRO B 1 315 ? 13.531 -21.516 0.305 1 98.06 315 PRO B C 1
ATOM 6426 O O . PRO B 1 315 ? 12.32 -21.656 0.44 1 98.06 315 PRO B O 1
ATOM 6429 N N . CYS B 1 316 ? 14.219 -21.281 -0.907 1 98.69 316 CYS B N 1
ATOM 6430 C CA . CYS B 1 316 ? 13.438 -21.016 -2.111 1 98.69 316 CYS B CA 1
ATOM 6431 C C . CYS B 1 316 ? 14.156 -21.547 -3.35 1 98.69 316 CYS B C 1
ATOM 6433 O O . CYS B 1 316 ? 15.375 -21.438 -3.461 1 98.69 316 CYS B O 1
ATOM 6435 N N . ILE B 1 317 ? 13.414 -22.188 -4.184 1 98.81 317 ILE B N 1
ATOM 6436 C CA . ILE B 1 317 ? 13.852 -22.547 -5.523 1 98.81 317 ILE B CA 1
ATOM 6437 C C . ILE B 1 317 ? 13.141 -21.688 -6.559 1 98.81 317 ILE B C 1
ATOM 6439 O O . ILE B 1 317 ? 11.93 -21.453 -6.465 1 98.81 317 ILE B O 1
ATOM 6443 N N . LEU B 1 318 ? 13.898 -21.188 -7.496 1 98.56 318 LEU B N 1
ATOM 6444 C CA . LEU B 1 318 ? 13.375 -20.375 -8.578 1 98.56 318 LEU B CA 1
ATOM 6445 C C . LEU B 1 318 ? 13.773 -20.938 -9.938 1 98.56 318 LEU B C 1
ATOM 6447 O O . LEU B 1 318 ? 14.961 -21.047 -10.242 1 98.56 318 LEU B O 1
ATOM 6451 N N . THR B 1 319 ? 12.773 -21.25 -10.75 1 98.44 319 THR B N 1
ATOM 6452 C CA . THR B 1 319 ? 13.094 -21.781 -12.07 1 98.44 319 THR B CA 1
ATOM 6453 C C . THR B 1 319 ? 12.32 -21.016 -13.148 1 98.44 319 THR B C 1
ATOM 6455 O O . THR B 1 319 ? 11.367 -20.312 -12.852 1 98.44 319 THR B O 1
ATOM 6458 N N . HIS B 1 320 ? 12.789 -21.078 -14.367 1 97.75 320 HIS B N 1
ATOM 6459 C CA . HIS B 1 320 ? 12.125 -20.562 -15.562 1 97.75 320 HIS B CA 1
ATOM 6460 C C . HIS B 1 320 ? 12.516 -21.359 -16.797 1 97.75 320 HIS B C 1
ATOM 6462 O O . HIS B 1 320 ? 13.484 -22.125 -16.766 1 97.75 320 HIS B O 1
ATOM 6468 N N . GLU B 1 321 ? 11.703 -21.297 -17.828 1 96.56 321 GLU B N 1
ATOM 6469 C CA . GLU B 1 321 ? 12.023 -21.906 -19.109 1 96.56 321 GLU B CA 1
ATOM 6470 C C . GLU B 1 321 ? 13.023 -21.062 -19.891 1 96.56 321 GLU B C 1
ATOM 6472 O O . GLU B 1 321 ? 12.977 -19.828 -19.828 1 96.56 321 GLU B O 1
ATOM 6477 N N . GLN B 1 322 ? 13.852 -21.719 -20.625 1 96.44 322 GLN B N 1
ATOM 6478 C CA . GLN B 1 322 ? 14.812 -21.016 -21.469 1 96.44 322 GLN B CA 1
ATOM 6479 C C . GLN B 1 322 ? 14.117 -20.109 -22.469 1 96.44 322 GLN B C 1
ATOM 6481 O O . GLN B 1 322 ? 14.578 -19 -22.734 1 96.44 322 GLN B O 1
ATOM 6486 N N . HIS B 1 323 ? 13.023 -20.625 -22.969 1 95.94 323 HIS B N 1
ATOM 6487 C CA . HIS B 1 323 ? 12.242 -19.906 -23.953 1 95.94 323 HIS B CA 1
ATOM 6488 C C . HIS B 1 323 ? 10.797 -19.734 -23.5 1 95.94 323 HIS B C 1
ATOM 6490 O O . HIS B 1 323 ? 9.875 -20.25 -24.141 1 95.94 323 HIS B O 1
ATOM 6496 N N . GLU B 1 324 ? 10.633 -18.938 -22.469 1 94.5 324 GLU B N 1
ATOM 6497 C CA . GLU B 1 324 ? 9.281 -18.672 -21.984 1 94.5 324 GLU B CA 1
ATOM 6498 C C . GLU B 1 324 ? 8.383 -18.156 -23.094 1 94.5 324 GLU B C 1
ATOM 6500 O O . GLU B 1 324 ? 7.34 -18.75 -23.391 1 94.5 324 GLU B O 1
ATOM 6505 N N . PHE B 1 325 ? 8.875 -17.047 -23.703 1 92.62 325 PHE B N 1
ATOM 6506 C CA . PHE B 1 325 ? 8.062 -16.391 -24.719 1 92.62 325 PHE B CA 1
ATOM 6507 C C . PHE B 1 325 ? 8.898 -16.047 -25.953 1 92.62 325 PHE B C 1
ATOM 6509 O O . PHE B 1 325 ? 8.359 -15.727 -27 1 92.62 325 PHE B O 1
ATOM 6516 N N . ASN B 1 326 ? 10.148 -16.172 -25.922 1 94.12 326 ASN B N 1
ATOM 6517 C CA . ASN B 1 326 ? 11.008 -15.477 -26.875 1 94.12 326 ASN B CA 1
ATOM 6518 C C . ASN B 1 326 ? 11.32 -16.359 -28.094 1 94.12 326 ASN B C 1
ATOM 6520 O O . ASN B 1 326 ? 12.227 -16.031 -28.875 1 94.12 326 ASN B O 1
ATOM 6524 N N . SER B 1 327 ? 10.641 -17.531 -28.25 1 93.25 327 SER B N 1
ATOM 6525 C CA . SER B 1 327 ? 10.883 -18.391 -29.406 1 93.25 327 SER B CA 1
ATOM 6526 C C . SER B 1 327 ? 9.906 -18.062 -30.531 1 93.25 327 SER B C 1
ATOM 6528 O O . SER B 1 327 ? 10.055 -18.562 -31.656 1 93.25 327 SER B O 1
ATOM 6530 N N . VAL B 1 328 ? 8.938 -17.266 -30.219 1 93.62 328 VAL B N 1
ATOM 6531 C CA . VAL B 1 328 ? 7.941 -16.891 -31.219 1 93.62 328 VAL B CA 1
ATOM 6532 C C . VAL B 1 328 ? 7.797 -15.367 -31.234 1 93.62 328 VAL B C 1
ATOM 6534 O O . VAL B 1 328 ? 7.727 -14.727 -30.188 1 93.62 328 VAL B O 1
ATOM 6537 N N . ALA B 1 329 ? 7.762 -14.82 -32.469 1 96.5 329 ALA B N 1
ATOM 6538 C CA . ALA B 1 329 ? 7.602 -13.383 -32.625 1 96.5 329 ALA B CA 1
ATOM 6539 C C . ALA B 1 329 ? 6.254 -12.922 -32.062 1 96.5 329 ALA B C 1
ATOM 6541 O O . ALA B 1 329 ? 5.238 -13.594 -32.25 1 96.5 329 ALA B O 1
ATOM 6542 N N . TYR B 1 330 ? 6.266 -11.766 -31.422 1 95.88 330 TYR B N 1
ATOM 6543 C CA . TYR B 1 330 ? 5.023 -11.203 -30.906 1 95.88 330 TYR B CA 1
ATOM 6544 C C . TYR B 1 330 ? 4.102 -10.781 -32.031 1 95.88 330 TYR B C 1
ATOM 6546 O O . TYR B 1 330 ? 4.492 -9.984 -32.906 1 95.88 330 TYR B O 1
ATOM 6554 N N . ASP B 1 331 ? 2.93 -11.195 -31.969 1 93 331 ASP B N 1
ATOM 6555 C CA . ASP B 1 331 ? 1.98 -10.906 -33.031 1 93 331 ASP B CA 1
ATOM 6556 C C . ASP B 1 331 ? 1.713 -9.406 -33.156 1 93 331 ASP B C 1
ATOM 6558 O O . ASP B 1 331 ? 1.465 -8.742 -32.156 1 93 331 ASP B O 1
ATOM 6562 N N . GLY B 1 332 ? 1.827 -8.859 -34.344 1 94.88 332 GLY B N 1
ATOM 6563 C CA . GLY B 1 332 ? 1.484 -7.469 -34.594 1 94.88 332 GLY B CA 1
ATOM 6564 C C . GLY B 1 332 ? 2.666 -6.531 -34.438 1 94.88 332 GLY B C 1
ATOM 6565 O O . GLY B 1 332 ? 2.549 -5.332 -34.688 1 94.88 332 GLY B O 1
ATOM 6566 N N . VAL B 1 333 ? 3.746 -7.047 -34 1 97.94 333 VAL B N 1
ATOM 6567 C CA . VAL B 1 333 ? 4.926 -6.199 -33.875 1 97.94 333 VAL B CA 1
ATOM 6568 C C . VAL B 1 333 ? 5.91 -6.488 -35 1 97.94 333 VAL B C 1
ATOM 6570 O O . VAL B 1 333 ? 6.648 -7.477 -34.938 1 97.94 333 VAL B O 1
ATOM 6573 N N . GLU B 1 334 ? 5.969 -5.609 -35.969 1 97.81 334 GLU B N 1
ATOM 6574 C CA . GLU B 1 334 ? 6.844 -5.773 -37.125 1 97.81 334 GLU B CA 1
ATOM 6575 C C . GLU B 1 334 ? 7.914 -4.684 -37.156 1 97.81 334 GLU B C 1
ATOM 6577 O O . GLU B 1 334 ? 8.945 -4.844 -37.812 1 97.81 334 GLU B O 1
ATOM 6582 N N . THR B 1 335 ? 7.621 -3.584 -36.531 1 97.5 335 THR B N 1
ATOM 6583 C CA . THR B 1 335 ? 8.539 -2.449 -36.469 1 97.5 335 THR B CA 1
ATOM 6584 C C . THR B 1 335 ? 8.719 -1.947 -35.062 1 97.5 335 THR B C 1
ATOM 6586 O O . THR B 1 335 ? 8.047 -2.416 -34.125 1 97.5 335 THR B O 1
ATOM 6589 N N . GLU B 1 336 ? 9.656 -1.034 -34.906 1 95.69 336 GLU B N 1
ATOM 6590 C CA . GLU B 1 336 ? 9.836 -0.397 -33.625 1 95.69 336 GLU B CA 1
ATOM 6591 C C . GLU B 1 336 ? 8.602 0.4 -33.219 1 95.69 336 GLU B C 1
ATOM 6593 O O . GLU B 1 336 ? 8.242 0.441 -32.031 1 95.69 336 GLU B O 1
ATOM 6598 N N . GLU B 1 337 ? 8.008 1.04 -34.125 1 97.19 337 GLU B N 1
ATOM 6599 C CA . GLU B 1 337 ? 6.773 1.775 -33.875 1 97.19 337 GLU B CA 1
ATOM 6600 C C . GLU B 1 337 ? 5.68 0.848 -33.344 1 97.19 337 GLU B C 1
ATOM 6602 O O . GLU B 1 337 ? 4.906 1.229 -32.469 1 97.19 337 GLU B O 1
ATOM 6607 N N . ASP B 1 338 ? 5.672 -0.362 -33.906 1 97.81 338 ASP B N 1
ATOM 6608 C CA . ASP B 1 338 ? 4.715 -1.352 -33.406 1 97.81 338 ASP B CA 1
ATOM 6609 C C . ASP B 1 338 ? 5.008 -1.724 -31.953 1 97.81 338 ASP B C 1
ATOM 6611 O O . ASP B 1 338 ? 4.086 -1.996 -31.188 1 97.81 338 ASP B O 1
ATOM 6615 N N . ALA B 1 339 ? 6.27 -1.76 -31.656 1 97.56 339 ALA B N 1
ATOM 6616 C CA . ALA B 1 339 ? 6.652 -2.08 -30.281 1 97.56 339 ALA B CA 1
ATOM 6617 C C . ALA B 1 339 ? 6.137 -1.024 -29.312 1 97.56 339 ALA B C 1
ATOM 6619 O O . ALA B 1 339 ? 5.633 -1.357 -28.234 1 97.56 339 ALA B O 1
ATOM 6620 N N . PHE B 1 340 ? 6.273 0.273 -29.688 1 97.19 340 PHE B N 1
ATOM 6621 C CA . PHE B 1 340 ? 5.734 1.352 -28.859 1 97.19 340 PHE B CA 1
ATOM 6622 C C . PHE B 1 340 ? 4.238 1.161 -28.625 1 97.19 340 PHE B C 1
ATOM 6624 O O . PHE B 1 340 ? 3.762 1.272 -27.5 1 97.19 340 PHE B O 1
ATOM 6631 N N . ALA B 1 341 ? 3.545 0.83 -29.656 1 96.12 341 ALA B N 1
ATOM 6632 C CA . ALA B 1 341 ? 2.1 0.638 -29.578 1 96.12 341 ALA B CA 1
ATOM 6633 C C . ALA B 1 341 ? 1.76 -0.554 -28.688 1 96.12 341 ALA B C 1
ATOM 6635 O O . ALA B 1 341 ? 0.829 -0.489 -27.875 1 96.12 341 ALA B O 1
ATOM 6636 N N . ALA B 1 342 ? 2.527 -1.631 -28.844 1 95.38 342 ALA B N 1
ATOM 6637 C CA . ALA B 1 342 ? 2.291 -2.832 -28.047 1 95.38 342 ALA B CA 1
ATOM 6638 C C . ALA B 1 342 ? 2.523 -2.561 -26.562 1 95.38 342 ALA B C 1
ATOM 6640 O O . ALA B 1 342 ? 1.757 -3.021 -25.719 1 95.38 342 ALA B O 1
ATOM 6641 N N . PHE B 1 343 ? 3.57 -1.784 -26.234 1 95.62 343 PHE B N 1
ATOM 6642 C CA . PHE B 1 343 ? 3.836 -1.415 -24.859 1 95.62 343 PHE B CA 1
ATOM 6643 C C . PHE B 1 343 ? 2.664 -0.639 -24.266 1 95.62 343 PHE B C 1
ATOM 6645 O O . PHE B 1 343 ? 2.244 -0.898 -23.141 1 95.62 343 PHE B O 1
ATOM 6652 N N . ARG B 1 344 ? 2.117 0.232 -24.984 1 92.69 344 ARG B N 1
ATOM 6653 C CA . ARG B 1 344 ? 1.05 1.091 -24.484 1 92.69 344 ARG B CA 1
ATOM 6654 C C . ARG B 1 344 ? -0.227 0.293 -24.234 1 92.69 344 ARG B C 1
ATOM 6656 O O . ARG B 1 344 ? -1.014 0.623 -23.359 1 92.69 344 ARG B O 1
ATOM 6663 N N . VAL B 1 345 ? -0.365 -0.745 -24.984 1 90.44 345 VAL B N 1
ATOM 6664 C CA . VAL B 1 345 ? -1.515 -1.621 -24.781 1 90.44 345 VAL B CA 1
ATOM 6665 C C . VAL B 1 345 ? -1.325 -2.434 -23.5 1 90.44 345 VAL B C 1
ATOM 6667 O O . VAL B 1 345 ? -2.248 -2.553 -22.703 1 90.44 345 VAL B O 1
ATOM 6670 N N . LEU B 1 346 ? -0.163 -2.939 -23.281 1 90.94 346 LEU B N 1
ATOM 6671 C CA . LEU B 1 346 ? 0.119 -3.816 -22.156 1 90.94 346 LEU B CA 1
ATOM 6672 C C . LEU B 1 346 ? 0.286 -3.012 -20.875 1 90.94 346 LEU B C 1
ATOM 6674 O O . LEU B 1 346 ? -0.114 -3.461 -19.797 1 90.94 346 LEU B O 1
ATOM 6678 N N . LEU B 1 347 ? 0.889 -1.809 -21.031 1 91.69 347 LEU B N 1
ATOM 6679 C CA . LEU B 1 347 ? 1.19 -0.905 -19.922 1 91.69 347 LEU B CA 1
ATOM 6680 C C . LEU B 1 347 ? 0.736 0.515 -20.25 1 91.69 347 LEU B C 1
ATOM 6682 O O . LEU B 1 347 ? 1.56 1.386 -20.531 1 91.69 347 LEU B O 1
ATOM 6686 N N . PRO B 1 348 ? -0.472 0.801 -20.062 1 87.88 348 PRO B N 1
ATOM 6687 C CA . PRO B 1 348 ? -1.088 2.006 -20.625 1 87.88 348 PRO B CA 1
ATOM 6688 C C . PRO B 1 348 ? -0.461 3.293 -20.094 1 87.88 348 PRO B C 1
ATOM 6690 O O . PRO B 1 348 ? -0.597 4.352 -20.703 1 87.88 348 PRO B O 1
ATOM 6693 N N . ARG B 1 349 ? 0.248 3.277 -19.062 1 88.62 349 ARG B N 1
ATOM 6694 C CA . ARG B 1 349 ? 0.79 4.512 -18.516 1 88.62 349 ARG B CA 1
ATOM 6695 C C . ARG B 1 349 ? 2.287 4.625 -18.781 1 88.62 349 ARG B C 1
ATOM 6697 O O . ARG B 1 349 ? 2.941 5.555 -18.297 1 88.62 349 ARG B O 1
ATOM 6704 N N . ILE B 1 350 ? 2.766 3.723 -19.531 1 93.81 350 ILE B N 1
ATOM 6705 C CA . ILE B 1 350 ? 4.199 3.75 -19.812 1 93.81 350 ILE B CA 1
ATOM 6706 C C . ILE B 1 350 ? 4.535 4.969 -20.672 1 93.81 350 ILE B C 1
ATOM 6708 O O . ILE B 1 350 ? 3.75 5.359 -21.547 1 93.81 350 ILE B O 1
ATOM 6712 N N . THR B 1 351 ? 5.59 5.633 -20.406 1 94.69 351 THR B N 1
ATOM 6713 C CA . THR B 1 351 ? 5.992 6.836 -21.125 1 94.69 351 THR B CA 1
ATOM 6714 C C . THR B 1 351 ? 6.98 6.5 -22.234 1 94.69 351 THR B C 1
ATOM 6716 O O . THR B 1 351 ? 7.613 5.441 -22.203 1 94.69 351 THR B O 1
ATOM 6719 N N . ASP B 1 352 ? 7.125 7.375 -23.172 1 96.38 352 ASP B N 1
ATOM 6720 C CA . ASP B 1 352 ? 8.008 7.164 -24.312 1 96.38 352 ASP B CA 1
ATOM 6721 C C . ASP B 1 352 ? 9.461 7.004 -23.859 1 96.38 352 ASP B C 1
ATOM 6723 O O . A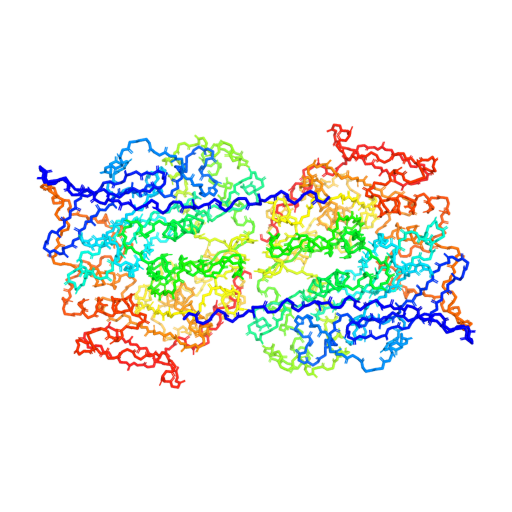SP B 1 352 ? 10.188 6.156 -24.375 1 96.38 352 ASP B O 1
ATOM 6727 N N . ASP B 1 353 ? 9.836 7.812 -22.938 1 96.69 353 ASP B N 1
ATOM 6728 C CA . ASP B 1 353 ? 11.227 7.738 -22.484 1 96.69 353 ASP B CA 1
ATOM 6729 C C . ASP B 1 353 ? 11.516 6.391 -21.828 1 96.69 353 ASP B C 1
ATOM 6731 O O . ASP B 1 353 ? 12.617 5.852 -21.984 1 96.69 353 ASP B O 1
ATOM 6735 N N . THR B 1 354 ? 10.555 5.84 -21.125 1 97.19 354 THR B N 1
ATOM 6736 C CA . THR B 1 354 ? 10.719 4.523 -20.516 1 97.19 354 THR B CA 1
ATOM 6737 C C . THR B 1 354 ? 10.812 3.441 -21.594 1 97.19 354 THR B C 1
ATOM 6739 O O . THR B 1 354 ? 11.625 2.518 -21.469 1 97.19 354 THR B O 1
ATOM 6742 N N . ILE B 1 355 ? 9.984 3.531 -22.641 1 98 355 ILE B N 1
ATOM 6743 C CA . ILE B 1 355 ? 10.023 2.582 -23.75 1 98 355 ILE B CA 1
ATOM 6744 C C . ILE B 1 355 ? 11.383 2.652 -24.438 1 98 355 ILE B C 1
ATOM 6746 O O . ILE B 1 355 ? 11.992 1.622 -24.719 1 98 355 ILE B O 1
ATOM 6750 N N . GLU B 1 356 ? 11.852 3.85 -24.703 1 98.06 356 GLU B N 1
ATOM 6751 C CA . GLU B 1 356 ? 13.141 4.039 -25.344 1 98.06 356 GLU B CA 1
ATOM 6752 C C . GLU B 1 356 ? 14.266 3.418 -24.531 1 98.06 356 GLU B C 1
ATOM 6754 O O . GLU B 1 356 ? 15.141 2.736 -25.078 1 98.06 356 GLU B O 1
ATOM 6759 N N . ALA B 1 357 ? 14.227 3.65 -23.234 1 97.19 357 ALA B N 1
ATOM 6760 C CA . ALA B 1 357 ? 15.234 3.064 -22.359 1 97.19 357 ALA B CA 1
ATOM 6761 C C . ALA B 1 357 ? 15.18 1.54 -22.406 1 97.19 357 ALA B C 1
ATOM 6763 O O . ALA B 1 357 ? 16.219 0.874 -22.391 1 97.19 357 ALA B O 1
ATOM 6764 N N . ALA B 1 358 ? 13.992 0.953 -22.406 1 97.62 358 ALA B N 1
ATOM 6765 C CA . ALA B 1 358 ? 13.836 -0.496 -22.516 1 97.62 358 ALA B CA 1
ATOM 6766 C C . ALA B 1 358 ? 14.43 -1.026 -23.812 1 97.62 358 ALA B C 1
ATOM 6768 O O . ALA B 1 358 ? 15.18 -2.004 -23.797 1 97.62 358 ALA B O 1
ATOM 6769 N N . LEU B 1 359 ? 14.094 -0.384 -24.906 1 98.06 359 LEU B N 1
ATOM 6770 C CA . LEU B 1 359 ? 14.539 -0.834 -26.219 1 98.06 359 LEU B CA 1
ATOM 6771 C C . LEU B 1 359 ? 16.062 -0.737 -26.328 1 98.06 359 LEU B C 1
ATOM 6773 O O . LEU B 1 359 ? 16.688 -1.556 -27 1 98.06 359 LEU B O 1
ATOM 6777 N N . GLU B 1 360 ? 16.688 0.215 -25.656 1 97.81 360 GLU B N 1
ATOM 6778 C CA . GLU B 1 360 ? 18.141 0.36 -25.672 1 97.81 360 GLU B CA 1
ATOM 6779 C C . GLU B 1 360 ? 18.828 -0.839 -25.016 1 97.81 360 GLU B C 1
ATOM 6781 O O . GLU B 1 360 ? 19.922 -1.217 -25.406 1 97.81 360 GLU B O 1
ATOM 6786 N N . LEU B 1 361 ? 18.156 -1.426 -24.094 1 98.19 361 LEU B N 1
ATOM 6787 C CA . LEU B 1 361 ? 18.719 -2.582 -23.406 1 98.19 361 LEU B CA 1
ATOM 6788 C C . LEU B 1 361 ? 18.609 -3.836 -24.266 1 98.19 361 LEU B C 1
ATOM 6790 O O . LEU B 1 361 ? 19.25 -4.848 -23.969 1 98.19 361 LEU B O 1
ATOM 6794 N N . TYR B 1 362 ? 17.812 -3.758 -25.281 1 98.25 362 TYR B N 1
ATOM 6795 C CA . TYR B 1 362 ? 17.609 -4.84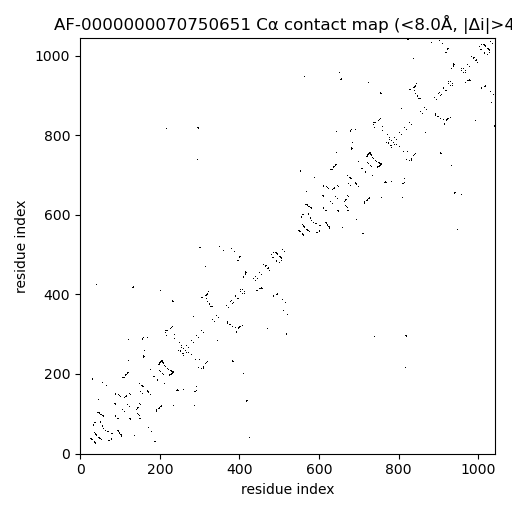8 -26.234 1 98.25 362 TYR B CA 1
ATOM 6796 C C . TYR B 1 362 ? 17.938 -4.402 -27.656 1 98.25 362 TYR B C 1
ATOM 6798 O O . TYR B 1 362 ? 17.031 -4.289 -28.484 1 98.25 362 TYR B O 1
ATOM 6806 N N . PRO B 1 363 ? 19.141 -4.293 -28 1 97.94 363 PRO B N 1
ATOM 6807 C CA . PRO B 1 363 ? 19.516 -3.746 -29.312 1 97.94 363 PRO B CA 1
ATOM 6808 C C . PRO B 1 363 ? 18.906 -4.535 -30.469 1 97.94 363 PRO B C 1
ATOM 6810 O O . PRO B 1 363 ? 18.984 -5.766 -30.5 1 97.94 363 PRO B O 1
ATOM 6813 N N . ALA B 1 364 ? 18.375 -3.842 -31.422 1 97.62 364 ALA B N 1
ATOM 6814 C CA . ALA B 1 364 ? 17.641 -4.438 -32.531 1 97.62 364 ALA B CA 1
ATOM 6815 C C . ALA B 1 364 ? 18.516 -5.406 -33.312 1 97.62 364 ALA B C 1
ATOM 6817 O O . ALA B 1 364 ? 18.031 -6.418 -33.844 1 97.62 364 ALA B O 1
ATOM 6818 N N . GLU B 1 365 ? 19.781 -5.203 -33.406 1 97.38 365 GLU B N 1
ATOM 6819 C CA . GLU B 1 365 ? 20.703 -5.992 -34.219 1 97.38 365 GLU B CA 1
ATOM 6820 C C . GLU B 1 365 ? 20.859 -7.406 -33.656 1 97.38 365 GLU B C 1
ATOM 6822 O O . GLU B 1 365 ? 21.328 -8.305 -34.375 1 97.38 365 GLU B O 1
ATOM 6827 N N . ASN B 1 366 ? 20.453 -7.531 -32.438 1 97.56 366 ASN B N 1
ATOM 6828 C CA . ASN B 1 366 ? 20.609 -8.836 -31.812 1 97.56 366 ASN B CA 1
ATOM 6829 C C . ASN B 1 366 ? 19.422 -9.742 -32.094 1 97.56 366 ASN B C 1
ATOM 6831 O O . ASN B 1 366 ? 19.391 -10.898 -31.656 1 97.56 366 ASN B O 1
ATOM 6835 N N . TYR B 1 367 ? 18.484 -9.258 -32.844 1 97.81 367 TYR B N 1
ATOM 6836 C CA . TYR B 1 367 ? 17.266 -10.023 -33.094 1 97.81 367 TYR B CA 1
ATOM 6837 C C . TYR B 1 367 ? 16.953 -10.109 -34.562 1 97.81 367 TYR B C 1
ATOM 6839 O O . TYR B 1 367 ? 17.188 -9.156 -35.312 1 97.81 367 TYR B O 1
ATOM 6847 N N . ALA B 1 368 ? 16.297 -11.219 -34.938 1 97.5 368 ALA B N 1
ATOM 6848 C CA . ALA B 1 368 ? 15.93 -11.438 -36.344 1 97.5 368 ALA B CA 1
ATOM 6849 C C . ALA B 1 368 ? 14.734 -10.57 -36.75 1 97.5 368 ALA B C 1
ATOM 6851 O O . ALA B 1 368 ? 14.531 -10.305 -37.938 1 97.5 368 ALA B O 1
ATOM 6852 N N . SER B 1 369 ? 13.945 -10.141 -35.812 1 97.62 369 SER B N 1
ATOM 6853 C CA . SER B 1 369 ? 12.781 -9.305 -36.094 1 97.62 369 SER B CA 1
ATOM 6854 C C . SER B 1 369 ? 12.398 -8.484 -34.844 1 97.62 369 SER B C 1
ATOM 6856 O O . SER B 1 369 ? 12.82 -8.789 -33.75 1 97.62 369 SER B O 1
ATOM 6858 N N . ALA B 1 370 ? 11.547 -7.449 -35.094 1 98.06 370 ALA B N 1
ATOM 6859 C CA . ALA B 1 370 ? 11.023 -6.637 -34 1 98.06 370 ALA B CA 1
ATOM 6860 C C . ALA B 1 370 ? 10.133 -7.461 -33.094 1 98.06 370 ALA B C 1
ATOM 6862 O O . ALA B 1 370 ? 10.094 -7.234 -31.875 1 98.06 370 ALA B O 1
ATOM 6863 N N . GLY B 1 371 ? 9.445 -8.398 -33.688 1 98.25 371 GLY B N 1
ATOM 6864 C CA . GLY B 1 371 ? 8.57 -9.258 -32.906 1 98.25 371 GLY B CA 1
ATOM 6865 C C . GLY B 1 371 ? 9.32 -10.148 -31.938 1 98.25 371 GLY B C 1
ATOM 6866 O O . GLY B 1 371 ? 8.875 -10.352 -30.797 1 98.25 371 GLY B O 1
ATOM 6867 N N . LEU B 1 372 ? 10.391 -10.727 -32.344 1 98.19 372 LEU B N 1
ATOM 6868 C CA . LEU B 1 372 ? 11.211 -11.555 -31.469 1 98.19 372 LEU B CA 1
ATOM 6869 C C . LEU B 1 372 ? 11.867 -10.711 -30.391 1 98.19 372 LEU B C 1
ATOM 6871 O O . LEU B 1 372 ? 11.984 -11.156 -29.234 1 98.19 372 LEU B O 1
ATOM 6875 N N . ARG B 1 373 ? 12.305 -9.5 -30.781 1 98.38 373 ARG B N 1
ATOM 6876 C CA . ARG B 1 373 ? 12.844 -8.547 -29.812 1 98.38 373 ARG B CA 1
ATOM 6877 C C . ARG B 1 373 ? 11.836 -8.25 -28.719 1 98.38 373 ARG B C 1
ATOM 6879 O O . ARG B 1 373 ? 12.164 -8.328 -27.531 1 98.38 373 ARG B O 1
ATOM 6886 N N . PHE B 1 374 ? 10.633 -8 -29.109 1 98.5 374 PHE B N 1
ATOM 6887 C CA . PHE B 1 374 ? 9.57 -7.66 -28.172 1 98.5 374 PHE B CA 1
ATOM 6888 C C . PHE B 1 374 ? 9.234 -8.852 -27.281 1 98.5 374 PHE B C 1
ATOM 6890 O O . PHE B 1 374 ? 8.992 -8.688 -26.078 1 98.5 374 PHE B O 1
ATOM 6897 N N . SER B 1 375 ? 9.273 -10.047 -27.812 1 97.75 375 SER B N 1
ATOM 6898 C CA . SER B 1 375 ? 8.984 -11.242 -27.047 1 97.75 375 SER B CA 1
ATOM 6899 C C . SER B 1 375 ? 10.07 -11.5 -26 1 97.75 375 SER B C 1
ATOM 6901 O O . SER B 1 375 ? 9.789 -12.008 -24.922 1 97.75 375 SER B O 1
ATOM 6903 N N . ASP B 1 376 ? 11.234 -11.18 -26.359 1 97.94 376 ASP B N 1
ATOM 6904 C CA . ASP B 1 376 ? 12.32 -11.305 -25.391 1 97.94 376 ASP B CA 1
ATOM 6905 C C . ASP B 1 376 ? 12.156 -10.289 -24.25 1 97.94 376 ASP B C 1
ATOM 6907 O O . ASP B 1 376 ? 12.43 -10.602 -23.094 1 97.94 376 ASP B O 1
ATOM 6911 N N . ILE B 1 377 ? 11.758 -9.109 -24.578 1 98.06 377 ILE B N 1
ATOM 6912 C CA . ILE B 1 377 ? 11.461 -8.086 -23.578 1 98.06 377 ILE B CA 1
ATOM 6913 C C . ILE B 1 377 ? 10.352 -8.578 -22.656 1 98.06 377 ILE B C 1
ATOM 6915 O O . ILE B 1 377 ? 10.461 -8.477 -21.438 1 98.06 377 ILE B O 1
ATOM 6919 N N . ARG B 1 378 ? 9.359 -9.141 -23.266 1 96.25 378 ARG B N 1
ATOM 6920 C CA . ARG B 1 378 ? 8.219 -9.664 -22.516 1 96.25 378 ARG B CA 1
ATOM 6921 C C . ARG B 1 378 ? 8.656 -10.758 -21.547 1 96.25 378 ARG B C 1
ATOM 6923 O O . ARG B 1 378 ? 8.219 -10.773 -20.391 1 96.25 378 ARG B O 1
ATOM 6930 N N . GLN B 1 379 ? 9.477 -11.656 -21.984 1 96.12 379 GLN B N 1
ATOM 6931 C CA . GLN B 1 379 ? 10 -12.711 -21.125 1 96.12 379 GLN B CA 1
ATOM 6932 C C . GLN B 1 379 ? 10.688 -12.125 -19.891 1 96.12 379 GLN B C 1
ATOM 6934 O O . GLN B 1 379 ? 10.523 -12.633 -18.781 1 96.12 379 GLN B O 1
ATOM 6939 N N . SER B 1 380 ? 11.375 -11.039 -20.078 1 96.06 380 SER B N 1
ATOM 6940 C CA . SER B 1 380 ? 12.102 -10.406 -18.984 1 96.06 380 SER B CA 1
ATOM 6941 C C . SER B 1 380 ? 11.148 -9.789 -17.969 1 96.06 380 SER B C 1
ATOM 6943 O O . SER B 1 380 ? 11.156 -10.156 -16.797 1 96.06 380 SER B O 1
ATOM 6945 N N . PHE B 1 381 ? 10.234 -8.969 -18.406 1 93.94 381 PHE B N 1
ATOM 6946 C CA . PHE B 1 381 ? 9.461 -8.195 -17.438 1 93.94 381 PHE B CA 1
ATOM 6947 C C . PHE B 1 381 ? 8.32 -9.031 -16.859 1 93.94 381 PHE B C 1
ATOM 6949 O O . PHE B 1 381 ? 7.812 -8.734 -15.781 1 93.94 381 PHE B O 1
ATOM 6956 N N . GLU B 1 382 ? 7.934 -10.07 -17.531 1 94.88 382 GLU B N 1
ATOM 6957 C CA . GLU B 1 382 ? 6.832 -10.883 -17 1 94.88 382 GLU B CA 1
ATOM 6958 C C . GLU B 1 382 ? 7.352 -12 -16.109 1 94.88 382 GLU B C 1
ATOM 6960 O O . GLU B 1 382 ? 6.629 -12.492 -15.242 1 94.88 382 GLU B O 1
ATOM 6965 N N . ILE B 1 383 ? 8.641 -12.422 -16.375 1 96.38 383 ILE B N 1
ATOM 6966 C CA . ILE B 1 383 ? 9.008 -13.641 -15.656 1 96.38 383 ILE B CA 1
ATOM 6967 C C . ILE B 1 383 ? 10.406 -13.492 -15.07 1 96.38 383 ILE B C 1
ATOM 6969 O O . ILE B 1 383 ? 10.562 -13.312 -13.859 1 96.38 383 ILE B O 1
ATOM 6973 N N . THR B 1 384 ? 11.461 -13.406 -15.891 1 96.88 384 THR B N 1
ATOM 6974 C CA . THR B 1 384 ? 12.812 -13.695 -15.438 1 96.88 384 THR B CA 1
ATOM 6975 C C . THR B 1 384 ? 13.328 -12.586 -14.516 1 96.88 384 THR B C 1
ATOM 6977 O O . THR B 1 384 ? 14.078 -12.852 -13.578 1 96.88 384 THR B O 1
ATOM 6980 N N . ALA B 1 385 ? 12.938 -11.383 -14.766 1 96 385 ALA B N 1
ATOM 6981 C CA . ALA B 1 385 ? 13.352 -10.297 -13.875 1 96 385 ALA B CA 1
ATOM 6982 C C . ALA B 1 385 ? 12.789 -10.492 -12.477 1 96 385 ALA B C 1
ATOM 6984 O O . ALA B 1 385 ? 13.414 -10.094 -11.484 1 96 385 ALA B O 1
ATOM 6985 N N . LYS B 1 386 ? 11.672 -11.117 -12.375 1 94.88 386 LYS B N 1
ATOM 6986 C CA . LYS B 1 386 ? 11.031 -11.375 -11.094 1 94.88 386 LYS B CA 1
ATOM 6987 C C . LYS B 1 386 ? 11.781 -12.445 -10.305 1 94.88 386 LYS B C 1
ATOM 6989 O O . LYS B 1 386 ? 11.82 -12.398 -9.07 1 94.88 386 LYS B O 1
ATOM 6994 N N . ASN B 1 387 ? 12.398 -13.398 -10.992 1 96.81 387 ASN B N 1
ATOM 6995 C CA . ASN B 1 387 ? 13.266 -14.367 -10.328 1 96.81 387 ASN B CA 1
ATOM 6996 C C . ASN B 1 387 ? 14.492 -13.695 -9.719 1 96.81 387 ASN B C 1
ATOM 6998 O O . ASN B 1 387 ? 14.891 -14.016 -8.602 1 96.81 387 ASN B O 1
ATOM 7002 N N . HIS B 1 388 ? 15.016 -12.75 -10.461 1 95.94 388 HIS B N 1
ATOM 7003 C CA . HIS B 1 388 ? 16.234 -12.078 -10.016 1 95.94 388 HIS B CA 1
ATOM 7004 C C . HIS B 1 388 ? 16 -11.344 -8.703 1 95.94 388 HIS B C 1
ATOM 7006 O O . HIS B 1 388 ? 16.828 -11.422 -7.793 1 95.94 388 HIS B O 1
ATOM 7012 N N . VAL B 1 389 ? 14.938 -10.672 -8.617 1 95.38 389 VAL B N 1
ATOM 7013 C CA . VAL B 1 389 ? 14.734 -9.82 -7.453 1 95.38 389 VAL B CA 1
ATOM 7014 C C . VAL B 1 389 ? 14.57 -10.688 -6.203 1 95.38 389 VAL B C 1
ATOM 7016 O O . VAL B 1 389 ? 15.047 -10.328 -5.125 1 95.38 389 VAL B O 1
ATOM 7019 N N . LEU B 1 390 ? 13.891 -11.766 -6.301 1 96.25 390 LEU B N 1
ATOM 7020 C CA . LEU B 1 390 ? 13.695 -12.633 -5.148 1 96.25 390 LEU B CA 1
ATOM 7021 C C . LEU B 1 390 ? 15.008 -13.289 -4.734 1 96.25 390 LEU B C 1
ATOM 7023 O O . LEU B 1 390 ? 15.273 -13.461 -3.541 1 96.25 390 LEU B O 1
ATOM 7027 N N . THR B 1 391 ? 15.82 -13.641 -5.734 1 97.19 391 THR B N 1
ATOM 7028 C CA . THR B 1 391 ? 17.156 -14.148 -5.434 1 97.19 391 THR B CA 1
ATOM 7029 C C . THR B 1 391 ? 17.938 -13.148 -4.594 1 97.19 391 THR B C 1
ATOM 7031 O O . THR B 1 391 ? 18.484 -13.5 -3.547 1 97.19 391 THR B O 1
ATOM 7034 N N . LYS B 1 392 ? 17.906 -11.961 -5.035 1 94.81 392 LYS B N 1
ATOM 7035 C CA . LYS B 1 392 ? 18.625 -10.906 -4.324 1 94.81 392 LYS B CA 1
ATOM 7036 C C . LYS B 1 392 ? 18.047 -10.688 -2.932 1 94.81 392 LYS B C 1
ATOM 7038 O O . LYS B 1 392 ? 18.781 -10.57 -1.954 1 94.81 392 LYS B O 1
ATOM 7043 N N . ALA B 1 393 ? 16.797 -10.656 -2.846 1 95.44 393 ALA B N 1
ATOM 7044 C CA . ALA B 1 393 ? 16.109 -10.359 -1.595 1 95.44 393 ALA B CA 1
ATOM 7045 C C . ALA B 1 393 ? 16.391 -11.43 -0.543 1 95.44 393 ALA B C 1
ATOM 7047 O O . ALA B 1 393 ? 16.391 -11.148 0.656 1 95.44 393 ALA B O 1
ATOM 7048 N N . LEU B 1 394 ? 16.609 -12.641 -0.994 1 96.94 394 LEU B N 1
ATOM 7049 C CA . LEU B 1 394 ? 16.875 -13.742 -0.085 1 96.94 394 LEU B CA 1
ATOM 7050 C C . LEU B 1 394 ? 18.375 -13.945 0.089 1 96.94 394 LEU B C 1
ATOM 7052 O O . LEU B 1 394 ? 18.844 -15.07 0.291 1 96.94 394 LEU B O 1
ATOM 7056 N N . ASN B 1 395 ? 19.141 -12.883 -0.105 1 94.12 395 ASN B N 1
ATOM 7057 C CA . ASN B 1 395 ? 20.578 -12.812 0.131 1 94.12 395 ASN B CA 1
ATOM 7058 C C . ASN B 1 395 ? 21.328 -13.812 -0.737 1 94.12 395 ASN B C 1
ATOM 7060 O O . ASN B 1 395 ? 22.297 -14.438 -0.279 1 94.12 395 ASN B O 1
ATOM 7064 N N . ASN B 1 396 ? 20.734 -14.109 -1.889 1 93.94 396 ASN B N 1
ATOM 7065 C CA . ASN B 1 396 ? 21.359 -14.984 -2.877 1 93.94 396 ASN B CA 1
ATOM 7066 C C . ASN B 1 396 ? 21.438 -16.422 -2.373 1 93.94 396 ASN B C 1
ATOM 7068 O O . ASN B 1 396 ? 22.375 -17.156 -2.729 1 93.94 396 ASN B O 1
ATOM 7072 N N . GLN B 1 397 ? 20.562 -16.75 -1.49 1 94.56 397 GLN B N 1
ATOM 7073 C CA . GLN B 1 397 ? 20.516 -18.094 -0.94 1 94.56 397 GLN B CA 1
ATOM 7074 C C . GLN B 1 397 ? 19.344 -18.875 -1.507 1 94.56 397 GLN B C 1
ATOM 7076 O O . GLN B 1 397 ? 18.562 -19.469 -0.755 1 94.56 397 GLN B O 1
ATOM 7081 N N . THR B 1 398 ? 19.266 -18.906 -2.816 1 98.12 398 THR B N 1
ATOM 7082 C CA . THR B 1 398 ? 18.25 -19.656 -3.549 1 98.12 398 THR B CA 1
ATOM 7083 C C . THR B 1 398 ? 18.891 -20.703 -4.457 1 98.12 398 THR B C 1
ATOM 7085 O O . THR B 1 398 ? 20.094 -20.641 -4.73 1 98.12 398 THR B O 1
ATOM 7088 N N . TRP B 1 399 ? 18.188 -21.734 -4.773 1 98.69 399 TRP B N 1
ATOM 7089 C CA . TRP B 1 399 ? 18.547 -22.594 -5.895 1 98.69 399 TRP B CA 1
ATOM 7090 C C . TRP B 1 399 ? 17.844 -22.141 -7.176 1 98.69 399 TRP B C 1
ATOM 7092 O O . TRP B 1 399 ? 16.625 -22.188 -7.281 1 98.69 399 TRP B O 1
ATOM 7102 N N . ASN B 1 400 ? 18.625 -21.719 -8.141 1 98.56 400 ASN B N 1
ATOM 7103 C CA . ASN B 1 400 ? 18.094 -21.219 -9.406 1 98.56 400 ASN B CA 1
ATOM 7104 C C . ASN B 1 400 ? 18.234 -22.266 -10.516 1 98.56 400 ASN B C 1
ATOM 7106 O O . ASN B 1 400 ? 19.188 -23.047 -10.531 1 98.56 400 ASN B O 1
ATOM 7110 N N . GLY B 1 401 ? 17.25 -22.328 -11.359 1 98.31 401 GLY B N 1
ATOM 7111 C CA . GLY B 1 401 ? 17.266 -23.297 -12.445 1 98.31 401 GLY B CA 1
ATOM 7112 C C . GLY B 1 401 ? 16.641 -22.781 -13.727 1 98.31 401 GLY B C 1
ATOM 7113 O O . GLY B 1 401 ? 15.703 -21.984 -13.688 1 98.31 401 GLY B O 1
ATOM 7114 N N . GLU B 1 402 ? 17.156 -23.219 -14.836 1 98.12 402 GLU B N 1
ATOM 7115 C CA . GLU B 1 402 ? 16.609 -23 -16.172 1 98.12 402 GLU B CA 1
ATOM 7116 C C . GLU B 1 402 ? 16.25 -24.328 -16.828 1 98.12 402 GLU B C 1
ATOM 7118 O O . GLU B 1 402 ? 17.062 -25.25 -16.859 1 98.12 402 GLU B O 1
ATOM 7123 N N . VAL B 1 403 ? 15.047 -24.422 -17.297 1 97.44 403 VAL B N 1
ATOM 7124 C CA . VAL B 1 403 ? 14.609 -25.609 -18 1 97.44 403 VAL B CA 1
ATOM 7125 C C . VAL B 1 403 ? 14.844 -25.438 -19.5 1 97.44 403 VAL B C 1
ATOM 7127 O O . VAL B 1 403 ? 14.242 -24.562 -20.141 1 97.44 403 VAL B O 1
ATOM 7130 N N . GLY B 1 404 ? 15.727 -26.25 -20.016 1 96.56 404 GLY B N 1
ATOM 7131 C CA . GLY B 1 404 ? 16.078 -26.203 -21.422 1 96.56 404 GLY B CA 1
ATOM 7132 C C . GLY B 1 404 ? 15.625 -27.438 -22.203 1 96.56 404 GLY B C 1
ATOM 7133 O O . GLY B 1 404 ? 16.234 -27.781 -23.219 1 96.56 404 GLY B O 1
ATOM 7134 N N . ILE B 1 405 ? 14.664 -28.125 -21.625 1 94.25 405 ILE B N 1
ATOM 7135 C CA . ILE B 1 405 ? 14.117 -29.297 -22.328 1 94.25 405 ILE B CA 1
ATOM 7136 C C . ILE B 1 405 ? 13.32 -28.844 -23.531 1 94.25 405 ILE B C 1
ATOM 7138 O O . ILE B 1 405 ? 12.391 -28.047 -23.422 1 94.25 405 ILE B O 1
ATOM 7142 N N . SER B 1 406 ? 13.648 -29.359 -24.688 1 90.12 406 SER B N 1
ATOM 7143 C CA . SER B 1 406 ? 12.984 -28.938 -25.906 1 90.12 406 SER B CA 1
ATOM 7144 C C . SER B 1 406 ? 11.477 -29.141 -25.828 1 90.12 406 SER B C 1
ATOM 7146 O O . SER B 1 406 ? 11.016 -30.219 -25.438 1 90.12 406 SER B O 1
ATOM 7148 N N . PRO B 1 407 ? 10.742 -28.078 -26.172 1 90.56 407 PRO B N 1
ATOM 7149 C CA . PRO B 1 407 ? 11.086 -26.797 -26.797 1 90.56 407 PRO B CA 1
ATOM 7150 C C . PRO B 1 407 ? 11.383 -25.719 -25.766 1 90.56 407 PRO B C 1
ATOM 7152 O O . PRO B 1 407 ? 11.641 -24.562 -26.141 1 90.56 407 PRO B O 1
ATOM 7155 N N . ALA B 1 408 ? 11.359 -26.062 -24.516 1 93.38 408 ALA B N 1
ATOM 7156 C CA . ALA B 1 408 ? 11.742 -25.188 -23.406 1 93.38 408 ALA B CA 1
ATOM 7157 C C . ALA B 1 408 ? 10.844 -23.953 -23.344 1 93.38 408 ALA B C 1
ATOM 7159 O O . ALA B 1 408 ? 11.312 -22.844 -23.062 1 93.38 408 ALA B O 1
ATOM 7160 N N . LYS B 1 409 ? 9.609 -24.156 -23.672 1 92.56 409 LYS B N 1
ATOM 7161 C CA . LYS B 1 409 ? 8.617 -23.094 -23.625 1 92.56 409 LYS B CA 1
ATOM 7162 C C . LYS B 1 409 ? 7.891 -23.062 -22.281 1 92.56 409 LYS B C 1
ATOM 7164 O O . LYS B 1 409 ? 7.973 -24.016 -21.516 1 92.56 409 LYS B O 1
ATOM 7169 N N . HIS B 1 410 ? 7.211 -21.969 -22.109 1 93.56 410 HIS B N 1
ATOM 7170 C CA . HIS B 1 410 ? 6.449 -21.781 -20.891 1 93.56 410 HIS B CA 1
ATOM 7171 C C . HIS B 1 410 ? 5.555 -22.984 -20.609 1 93.56 410 HIS B C 1
ATOM 7173 O O . HIS B 1 410 ? 4.676 -23.312 -21.406 1 93.56 410 HIS B O 1
ATOM 7179 N N . GLY B 1 411 ? 5.828 -23.734 -19.516 1 91.5 411 GLY B N 1
ATOM 7180 C CA . GLY B 1 411 ? 4.977 -24.844 -19.109 1 91.5 411 GLY B CA 1
ATOM 7181 C C . GLY B 1 411 ? 5.547 -26.203 -19.453 1 91.5 411 GLY B C 1
ATOM 7182 O O . GLY B 1 411 ? 5.02 -27.234 -19.031 1 91.5 411 GLY B O 1
ATOM 7183 N N . THR B 1 412 ? 6.684 -26.234 -20.203 1 91.25 412 THR B N 1
ATOM 7184 C CA . THR B 1 412 ? 7.301 -27.5 -20.562 1 91.25 412 THR B CA 1
ATOM 7185 C C . THR B 1 412 ? 7.617 -28.328 -19.328 1 91.25 412 THR B C 1
ATOM 7187 O O . THR B 1 412 ? 7.402 -29.547 -19.312 1 91.25 412 THR B O 1
ATOM 7190 N N . ASP B 1 413 ? 8.031 -27.719 -18.328 1 94.38 413 ASP B N 1
ATOM 7191 C CA . ASP B 1 413 ? 8.5 -28.406 -17.125 1 94.38 413 ASP B CA 1
ATOM 7192 C C . ASP B 1 413 ? 7.348 -29.078 -16.391 1 94.38 413 ASP B C 1
ATOM 7194 O O . ASP B 1 413 ? 7.559 -30 -15.609 1 94.38 413 ASP B O 1
ATOM 7198 N N . GLN B 1 414 ? 6.105 -28.641 -16.562 1 93.38 414 GLN B N 1
ATOM 7199 C CA . GLN B 1 414 ? 4.973 -29.156 -15.797 1 93.38 414 GLN B CA 1
ATOM 7200 C C . GLN B 1 414 ? 4.719 -30.625 -16.141 1 93.38 414 GLN B C 1
ATOM 7202 O O . GLN B 1 414 ? 4.383 -31.422 -15.258 1 93.38 414 GLN B O 1
ATOM 7207 N N . SER B 1 415 ? 4.898 -30.984 -17.406 1 90.5 415 SER B N 1
ATOM 7208 C CA . SER B 1 415 ? 4.723 -32.375 -17.797 1 90.5 415 SER B CA 1
ATOM 7209 C C . SER B 1 415 ? 5.797 -33.281 -17.188 1 90.5 415 SER B C 1
ATOM 7211 O O . SER B 1 415 ? 5.582 -34.469 -16.984 1 90.5 415 SER B O 1
ATOM 7213 N N . TYR B 1 416 ? 6.902 -32.688 -16.891 1 93.56 416 TYR B N 1
ATOM 7214 C CA . TYR B 1 416 ? 8.008 -33.438 -16.312 1 93.56 416 TYR B CA 1
ATOM 7215 C C . TYR B 1 416 ? 7.852 -33.531 -14.789 1 93.56 416 TYR B C 1
ATOM 7217 O O . TYR B 1 416 ? 7.918 -34.625 -14.234 1 93.56 416 TYR B O 1
ATOM 7225 N N . TYR B 1 417 ? 7.586 -32.469 -14.125 1 95.5 417 TYR B N 1
ATOM 7226 C CA . TYR B 1 417 ? 7.441 -32.469 -12.672 1 95.5 417 TYR B CA 1
ATOM 7227 C C . TYR B 1 417 ? 6.285 -33.344 -12.242 1 95.5 417 TYR B C 1
ATOM 7229 O O . TYR B 1 417 ? 6.309 -33.938 -11.148 1 95.5 417 TYR B O 1
ATOM 7237 N N . PHE B 1 418 ? 5.277 -33.5 -13.055 1 93.19 418 PHE B N 1
ATOM 7238 C CA . PHE B 1 418 ? 4.086 -34.25 -12.648 1 93.19 418 PHE B CA 1
ATOM 7239 C C . PHE B 1 418 ? 3.873 -35.469 -13.531 1 93.19 418 PHE B C 1
ATOM 7241 O O . PHE B 1 418 ? 2.748 -35.938 -13.672 1 93.19 418 PHE B O 1
ATOM 7248 N N . TYR B 1 419 ? 4.945 -35.906 -14.102 1 91.94 419 TYR B N 1
ATOM 7249 C CA . TYR B 1 419 ? 4.961 -37.156 -14.852 1 91.94 419 TYR B CA 1
ATOM 7250 C C . TYR B 1 419 ? 4.547 -38.312 -13.961 1 91.94 419 TYR B C 1
ATOM 7252 O O . TYR B 1 419 ? 4.938 -38.375 -12.789 1 91.94 419 TYR B O 1
ATOM 7260 N N . SER B 1 420 ? 3.688 -39.188 -14.477 1 88.88 420 SER B N 1
ATOM 7261 C CA . SER B 1 420 ? 3.244 -40.344 -13.719 1 88.88 420 SER B CA 1
ATOM 7262 C C . SER B 1 420 ? 3.037 -41.562 -14.633 1 88.88 420 SER B C 1
ATOM 7264 O O . SER B 1 420 ? 2.758 -41.375 -15.82 1 88.88 420 SER B O 1
ATOM 7266 N N . THR B 1 421 ? 3.24 -42.688 -14.078 1 81.5 421 THR B N 1
ATOM 7267 C CA . THR B 1 421 ? 2.951 -43.938 -14.781 1 81.5 421 THR B CA 1
ATOM 7268 C C . THR B 1 421 ? 1.642 -44.531 -14.289 1 81.5 421 THR B C 1
ATOM 7270 O O . THR B 1 421 ? 1.169 -45.531 -14.836 1 81.5 421 THR B O 1
ATOM 7273 N N . HIS B 1 422 ? 1.153 -44.062 -13.172 1 70.94 422 HIS B N 1
ATOM 7274 C CA . HIS B 1 422 ? -0.091 -44.531 -12.586 1 70.94 422 HIS B CA 1
ATOM 7275 C C . HIS B 1 422 ? -1.183 -43.469 -12.656 1 70.94 422 HIS B C 1
ATOM 7277 O O . HIS B 1 422 ? -0.893 -42.281 -12.625 1 70.94 422 HIS B O 1
ATOM 7283 N N . LYS B 1 423 ? -2.332 -43.906 -13.102 1 61.97 423 LYS B N 1
ATOM 7284 C CA . LYS B 1 423 ? -3.467 -43 -13.031 1 61.97 423 LYS B CA 1
ATOM 7285 C C . LYS B 1 423 ? -4.309 -43.25 -11.781 1 61.97 423 LYS B C 1
ATOM 7287 O O . LYS B 1 423 ? -4.344 -44.375 -11.281 1 61.97 423 LYS B O 1
ATOM 7292 N N . PHE B 1 424 ? -4.691 -42.062 -11.188 1 58.5 424 PHE B N 1
ATOM 7293 C CA . PHE B 1 424 ? -5.656 -42.156 -10.094 1 58.5 424 PHE B CA 1
ATOM 7294 C C . PHE B 1 424 ? -6.836 -43.062 -10.492 1 58.5 424 PHE B C 1
ATOM 7296 O O . PHE B 1 424 ? -7.363 -42.938 -11.594 1 58.5 424 PHE B O 1
ATOM 7303 N N . SER B 1 425 ? -6.801 -44.344 -10.117 1 48.25 425 SER B N 1
ATOM 7304 C CA . SER B 1 425 ? -7.953 -45.188 -10.383 1 48.25 425 SER B CA 1
ATOM 7305 C C . SER B 1 425 ? -9.102 -44.875 -9.43 1 48.25 425 SER B C 1
ATOM 7307 O O . SER B 1 425 ? -8.93 -44.906 -8.211 1 48.25 425 SER B O 1
ATOM 7309 N N . THR B 1 426 ? -9.953 -43.906 -9.648 1 46.34 426 THR B N 1
ATOM 7310 C CA . THR B 1 426 ? -11.188 -44 -8.867 1 46.34 426 THR B CA 1
ATOM 7311 C C . THR B 1 426 ? -11.781 -45.406 -8.969 1 46.34 426 THR B C 1
ATOM 7313 O O . THR B 1 426 ? -11.445 -46.156 -9.883 1 46.34 426 THR B O 1
ATOM 7316 N N . SER B 1 427 ? -12.336 -46.094 -8.172 1 35.94 427 SER B N 1
ATOM 7317 C CA . SER B 1 427 ? -13.062 -47.312 -8.547 1 35.94 427 SER B CA 1
ATOM 7318 C C . SER B 1 427 ? -13.5 -47.25 -10.008 1 35.94 427 SER B C 1
ATOM 7320 O O . SER B 1 427 ? -13.492 -48.281 -10.695 1 35.94 427 SER B O 1
ATOM 7322 N N . SER B 1 428 ? -14.617 -46.531 -10.336 1 32.31 428 SER B N 1
ATOM 7323 C CA . SER B 1 428 ? -15.25 -46.812 -11.625 1 32.31 428 SER B CA 1
ATOM 7324 C C . SER B 1 428 ? -14.305 -46.5 -12.781 1 32.31 428 SER B C 1
ATOM 7326 O O . SER B 1 428 ? -13.336 -45.75 -12.617 1 32.31 428 SER B O 1
ATOM 7328 N N . ASN B 1 429 ? -14.5 -47.188 -14.016 1 30.38 429 ASN B N 1
ATOM 7329 C CA . ASN B 1 429 ? -14.008 -47.406 -15.367 1 30.38 429 ASN B CA 1
ATOM 7330 C C . ASN B 1 429 ? -13.578 -46.094 -16.031 1 30.38 429 ASN B C 1
ATOM 7332 O O . ASN B 1 429 ? -13.352 -46.062 -17.25 1 30.38 429 ASN B O 1
ATOM 7336 N N . ASP B 1 430 ? -14.023 -44.938 -15.5 1 31.7 430 ASP B N 1
ATOM 7337 C CA . ASP B 1 430 ? -13.984 -43.969 -16.578 1 31.7 430 ASP B CA 1
ATOM 7338 C C . ASP B 1 430 ? -12.594 -43.344 -16.719 1 31.7 430 ASP B C 1
ATOM 7340 O O . ASP B 1 430 ? -12.039 -42.844 -15.734 1 31.7 430 ASP B O 1
ATOM 7344 N N . THR B 1 431 ? -11.719 -43.938 -17.547 1 32.41 431 THR B N 1
ATOM 7345 C CA . THR B 1 431 ? -10.508 -43.375 -18.141 1 32.41 431 THR B CA 1
ATOM 7346 C C . THR B 1 431 ? -10.68 -41.906 -18.453 1 32.41 431 THR B C 1
ATOM 7348 O O . THR B 1 431 ? -11.164 -41.531 -19.516 1 32.41 431 THR B O 1
ATOM 7351 N N . THR B 1 432 ? -11.414 -41.188 -17.641 1 32.38 432 THR B N 1
ATOM 7352 C CA . THR B 1 432 ? -11.453 -39.875 -18.25 1 32.38 432 THR B CA 1
ATOM 7353 C C . THR B 1 432 ? -10.055 -39.25 -18.328 1 32.38 432 THR B C 1
ATOM 7355 O O . THR B 1 432 ? -9.336 -39.219 -17.328 1 32.38 432 THR B O 1
ATOM 7358 N N . THR B 1 433 ? -9.383 -39.469 -19.406 1 32.09 433 THR B N 1
ATOM 7359 C CA . THR B 1 433 ? -8.234 -38.656 -19.828 1 32.09 433 THR B CA 1
ATOM 7360 C C . THR B 1 433 ? -8.445 -37.188 -19.516 1 32.09 433 THR B C 1
ATOM 7362 O O . THR B 1 433 ? -9.484 -36.625 -19.875 1 32.09 433 THR B O 1
ATOM 7365 N N . THR B 1 434 ? -8.117 -36.75 -18.422 1 36.41 434 THR B N 1
ATOM 7366 C CA . THR B 1 434 ? -8.094 -35.312 -18.156 1 36.41 434 THR B CA 1
ATOM 7367 C C . THR B 1 434 ? -7.48 -34.531 -19.328 1 36.41 434 THR B C 1
ATOM 7369 O O . THR B 1 434 ? -6.281 -34.656 -19.594 1 36.41 434 THR B O 1
ATOM 7372 N N . THR B 1 435 ? -8.18 -34.562 -20.453 1 33.38 435 THR B N 1
ATOM 7373 C CA . THR B 1 435 ? -7.758 -33.719 -21.562 1 33.38 435 THR B CA 1
ATOM 7374 C C . THR B 1 435 ? -7.887 -32.25 -21.219 1 33.38 435 THR B C 1
ATOM 7376 O O . THR B 1 435 ? -8.969 -31.781 -20.844 1 33.38 435 THR B O 1
ATOM 7379 N N . PHE B 1 436 ? -6.902 -31.625 -20.703 1 41.66 436 PHE B N 1
ATOM 7380 C CA . PHE B 1 436 ? -6.957 -30.188 -20.906 1 41.66 436 PHE B CA 1
ATOM 7381 C C . PHE B 1 436 ? -7.613 -29.844 -22.234 1 41.66 436 PHE B C 1
ATOM 7383 O O . PHE B 1 436 ? -7.434 -30.562 -23.219 1 41.66 436 PHE B O 1
ATOM 7390 N N . ASN B 1 437 ? -8.727 -29.266 -22.188 1 44.97 437 ASN B N 1
ATOM 7391 C CA . ASN B 1 437 ? -9.031 -28.75 -23.516 1 44.97 437 ASN B CA 1
ATOM 7392 C C . ASN B 1 437 ? -7.816 -28.062 -24.141 1 44.97 437 ASN B C 1
ATOM 7394 O O . ASN B 1 437 ? -6.859 -27.734 -23.453 1 44.97 437 ASN B O 1
ATOM 7398 N N . ALA B 1 438 ? -7.664 -28.281 -25.422 1 42.47 438 ALA B N 1
ATOM 7399 C CA . ALA B 1 438 ? -6.531 -27.781 -26.203 1 42.47 438 ALA B CA 1
ATOM 7400 C C . ALA B 1 438 ? -6.074 -26.422 -25.688 1 42.47 438 ALA B C 1
ATOM 7402 O O . ALA B 1 438 ? -4.875 -26.141 -25.625 1 42.47 438 ALA B O 1
ATOM 7403 N N . ALA B 1 439 ? -6.992 -25.734 -25.25 1 47.78 439 ALA B N 1
ATOM 7404 C CA . ALA B 1 439 ? -6.672 -24.375 -24.812 1 47.78 439 ALA B CA 1
ATOM 7405 C C . ALA B 1 439 ? -5.965 -24.391 -23.453 1 47.78 439 ALA B C 1
ATOM 7407 O O . ALA B 1 439 ? -4.984 -23.672 -23.25 1 47.78 439 ALA B O 1
ATOM 7408 N N . GLU B 1 440 ? -6.547 -25.25 -22.656 1 48.94 440 GLU B N 1
ATOM 7409 C CA . GLU B 1 440 ? -5.938 -25.422 -21.328 1 48.94 440 GLU B CA 1
ATOM 7410 C C . GLU B 1 440 ? -4.559 -26.062 -21.438 1 48.94 440 GLU B C 1
ATOM 7412 O O . GLU B 1 440 ? -3.619 -25.656 -20.75 1 48.94 440 GLU B O 1
ATOM 7417 N N . ALA B 1 441 ? -4.578 -26.984 -22.297 1 49.66 441 ALA B N 1
ATOM 7418 C CA . ALA B 1 441 ? -3.299 -27.641 -22.562 1 49.66 441 ALA B CA 1
ATOM 7419 C C . ALA B 1 441 ? -2.26 -26.641 -23.062 1 49.66 441 ALA B C 1
ATOM 7421 O O . ALA B 1 441 ? -1.103 -26.688 -22.641 1 49.66 441 ALA B O 1
ATOM 7422 N N . ALA B 1 442 ? -2.762 -25.906 -24.047 1 50 442 ALA B N 1
ATOM 7423 C CA . ALA B 1 442 ? -1.883 -24.875 -24.625 1 50 442 ALA B CA 1
ATOM 7424 C C . ALA B 1 442 ? -1.434 -23.891 -23.547 1 50 442 ALA B C 1
ATOM 7426 O O . ALA B 1 442 ? -0.285 -23.438 -23.547 1 50 442 ALA B O 1
ATOM 7427 N N . LEU B 1 443 ? -2.455 -23.562 -22.781 1 50.19 443 LEU B N 1
ATOM 7428 C CA . LEU B 1 443 ? -2.221 -22.516 -21.797 1 50.19 443 LEU B CA 1
ATOM 7429 C C . LEU B 1 443 ? -1.327 -23.031 -20.672 1 50.19 443 LEU B C 1
ATOM 7431 O O . LEU B 1 443 ? -0.501 -22.281 -20.141 1 50.19 443 LEU B O 1
ATOM 7435 N N . VAL B 1 444 ? -1.615 -24.375 -20.312 1 48.66 444 VAL B N 1
ATOM 7436 C CA . VAL B 1 444 ? -0.801 -24.938 -19.25 1 48.66 444 VAL B CA 1
ATOM 7437 C C . VAL B 1 444 ? 0.508 -25.469 -19.812 1 48.66 444 VAL B C 1
ATOM 7439 O O . VAL B 1 444 ? 1.355 -25.984 -19.078 1 48.66 444 VAL B O 1
ATOM 7442 N N . GLY B 1 445 ? 0.762 -25.203 -21.031 1 51.22 445 GLY B N 1
ATOM 7443 C CA . GLY B 1 445 ? 1.948 -25.719 -21.703 1 51.22 445 GLY B CA 1
ATOM 7444 C C . GLY B 1 445 ? 1.988 -27.234 -21.781 1 51.22 445 GLY B C 1
ATOM 7445 O O . GLY B 1 445 ? 3.062 -27.828 -21.719 1 51.22 445 GLY B O 1
ATOM 7446 N N . ALA B 1 446 ? 0.887 -27.891 -21.641 1 49.72 446 ALA B N 1
ATOM 7447 C CA . ALA B 1 446 ? 0.918 -29.344 -21.781 1 49.72 446 ALA B CA 1
ATOM 7448 C C . ALA B 1 446 ? 1.472 -29.75 -23.141 1 49.72 446 ALA B C 1
ATOM 7450 O O . ALA B 1 446 ? 0.967 -29.328 -24.188 1 49.72 446 ALA B O 1
ATOM 7451 N N . ILE B 1 447 ? 2.775 -29.859 -23.141 1 54.06 447 ILE B N 1
ATOM 7452 C CA . ILE B 1 447 ? 3.48 -30.328 -24.328 1 54.06 447 ILE B CA 1
ATOM 7453 C C . ILE B 1 447 ? 3.057 -31.766 -24.656 1 54.06 447 ILE B C 1
ATOM 7455 O O . ILE B 1 447 ? 2.928 -32.594 -23.75 1 54.06 447 ILE B O 1
ATOM 7459 N N . THR B 1 448 ? 2.461 -31.906 -25.781 1 56.41 448 THR B N 1
ATOM 7460 C CA . THR B 1 448 ? 2.076 -33.188 -26.344 1 56.41 448 THR B CA 1
ATOM 7461 C C . THR B 1 448 ? 3.311 -34.031 -26.656 1 56.41 448 THR B C 1
ATOM 7463 O O . THR B 1 448 ? 3.191 -35.188 -27.078 1 56.41 448 THR B O 1
ATOM 7466 N N . SER B 1 449 ? 4.469 -33.469 -26.391 1 62.56 449 SER B N 1
ATOM 7467 C CA . SER B 1 449 ? 5.633 -34.281 -26.703 1 62.56 449 SER B CA 1
ATOM 7468 C C . SER B 1 449 ? 5.871 -35.344 -25.641 1 62.56 449 SER B C 1
ATOM 7470 O O . SER B 1 449 ? 5.539 -35.125 -24.469 1 62.56 449 SER B O 1
ATOM 7472 N N . PRO B 1 450 ? 6.348 -36.469 -26.125 1 80.94 450 PRO B N 1
ATOM 7473 C CA . PRO B 1 450 ? 6.645 -37.531 -25.156 1 80.94 450 PRO B CA 1
ATOM 7474 C C . PRO B 1 450 ? 7.645 -37.062 -24.094 1 80.94 450 PRO B C 1
ATOM 7476 O O . PRO B 1 450 ? 8.617 -36.375 -24.406 1 80.94 450 PRO B O 1
ATOM 7479 N N . VAL B 1 451 ? 7.32 -37.344 -22.875 1 90.25 451 VAL B N 1
ATOM 7480 C CA . VAL B 1 451 ? 8.156 -37 -21.719 1 90.25 451 VAL B CA 1
ATOM 7481 C C . VAL B 1 451 ? 9.234 -38.062 -21.562 1 90.25 451 VAL B C 1
ATOM 7483 O O . VAL B 1 451 ? 8.961 -39.281 -21.672 1 90.25 451 VAL B O 1
ATOM 7486 N N . ASP B 1 452 ? 10.508 -37.656 -21.484 1 93.38 452 ASP B N 1
ATOM 7487 C CA . ASP B 1 452 ? 11.562 -38.594 -21.078 1 93.38 452 ASP B CA 1
ATOM 7488 C C . ASP B 1 452 ? 11.438 -38.969 -19.594 1 93.38 452 ASP B C 1
ATOM 7490 O O . ASP B 1 452 ? 11.648 -38.125 -18.719 1 93.38 452 ASP B O 1
ATOM 7494 N N . PRO B 1 453 ? 11.164 -40.219 -19.297 1 93.75 453 PRO B N 1
ATOM 7495 C CA . PRO B 1 453 ? 10.906 -40.625 -17.906 1 93.75 453 PRO B CA 1
ATOM 7496 C C . PRO B 1 453 ? 12.125 -40.438 -17 1 93.75 453 PRO B C 1
ATOM 7498 O O . PRO B 1 453 ? 11.984 -40.156 -15.812 1 93.75 453 PRO B O 1
ATOM 7501 N N . THR B 1 454 ? 13.297 -40.594 -17.562 1 95.12 454 THR B N 1
ATOM 7502 C CA . THR B 1 454 ? 14.516 -40.438 -16.766 1 95.12 454 THR B CA 1
ATOM 7503 C C . THR B 1 454 ? 14.68 -39 -16.297 1 95.12 454 THR B C 1
ATOM 7505 O O . THR B 1 454 ? 14.961 -38.75 -15.125 1 95.12 454 THR B O 1
ATOM 7508 N N . ILE B 1 455 ? 14.484 -38.094 -17.219 1 96 455 ILE B N 1
ATOM 7509 C CA . ILE B 1 455 ? 14.578 -36.656 -16.891 1 96 455 ILE B CA 1
ATOM 7510 C C . ILE B 1 455 ? 13.453 -36.281 -15.93 1 96 455 ILE B C 1
ATOM 7512 O O . ILE B 1 455 ? 13.68 -35.562 -14.945 1 96 455 ILE B O 1
ATOM 7516 N N . ALA B 1 456 ? 12.297 -36.781 -16.188 1 96.06 456 ALA B N 1
ATOM 7517 C CA . ALA B 1 456 ? 11.141 -36.469 -15.336 1 96.06 456 ALA B CA 1
ATOM 7518 C C . ALA B 1 456 ? 11.383 -36.938 -13.898 1 96.06 456 ALA B C 1
ATOM 7520 O O . ALA B 1 456 ? 11.109 -36.188 -12.953 1 96.06 456 ALA B O 1
ATOM 7521 N N . ARG B 1 457 ? 11.93 -38.125 -13.758 1 96.62 457 ARG B N 1
ATOM 7522 C CA . ARG B 1 457 ? 12.18 -38.656 -12.422 1 96.62 457 ARG B CA 1
ATOM 7523 C C . ARG B 1 457 ? 13.242 -37.844 -11.695 1 96.62 457 ARG B C 1
ATOM 7525 O O . ARG B 1 457 ? 13.141 -37.594 -10.484 1 96.62 457 ARG B O 1
ATOM 7532 N N . GLN B 1 458 ? 14.227 -37.406 -12.406 1 97.81 458 GLN B N 1
ATOM 7533 C CA . GLN B 1 458 ? 15.234 -36.531 -11.789 1 97.81 458 GLN B CA 1
ATOM 7534 C C . GLN B 1 458 ? 14.617 -35.219 -11.305 1 97.81 458 GLN B C 1
ATOM 7536 O O . GLN B 1 458 ? 14.859 -34.812 -10.172 1 97.81 458 GLN B O 1
ATOM 7541 N N . MET B 1 459 ? 13.836 -34.562 -12.133 1 98.12 459 MET B N 1
ATOM 7542 C CA . MET B 1 459 ? 13.18 -33.312 -11.773 1 98.12 459 MET B CA 1
ATOM 7543 C C . MET B 1 459 ? 12.242 -33.531 -10.586 1 98.12 459 MET B C 1
ATOM 7545 O O . MET B 1 459 ? 12.203 -32.688 -9.672 1 98.12 459 MET B O 1
ATOM 7549 N N . GLN B 1 460 ? 11.523 -34.625 -10.547 1 98.19 460 GLN B N 1
ATOM 7550 C CA . GLN B 1 460 ? 10.625 -34.969 -9.445 1 98.19 460 GLN B CA 1
ATOM 7551 C C . GLN B 1 460 ? 11.406 -35.156 -8.148 1 98.19 460 GLN B C 1
ATOM 7553 O O . GLN B 1 460 ? 10.945 -34.781 -7.074 1 98.19 460 GLN B O 1
ATOM 7558 N N . LYS B 1 461 ? 12.523 -35.781 -8.273 1 98.62 461 LYS B N 1
ATOM 7559 C CA . LYS B 1 461 ? 13.352 -36.062 -7.102 1 98.62 461 LYS B CA 1
ATOM 7560 C C . LYS B 1 461 ? 13.906 -34.75 -6.516 1 98.62 461 LYS B C 1
ATOM 7562 O O . LYS B 1 461 ? 14.047 -34.625 -5.297 1 98.62 461 LYS B O 1
ATOM 7567 N N . TYR B 1 462 ? 14.273 -33.719 -7.398 1 98.75 462 TYR B N 1
ATOM 7568 C CA . TYR B 1 462 ? 14.633 -32.406 -6.875 1 98.75 462 TYR B CA 1
ATOM 7569 C C . TYR B 1 462 ? 13.484 -31.781 -6.086 1 98.75 462 TYR B C 1
ATOM 7571 O O . TYR B 1 462 ? 13.664 -31.328 -4.957 1 98.75 462 TYR B O 1
ATOM 7579 N N . LEU B 1 463 ? 12.328 -31.781 -6.688 1 98.81 463 LEU B N 1
ATOM 7580 C CA . LEU B 1 463 ? 11.148 -31.172 -6.082 1 98.81 463 LEU B CA 1
ATOM 7581 C C . LEU B 1 463 ? 10.82 -31.844 -4.75 1 98.81 463 LEU B C 1
ATOM 7583 O O . LEU B 1 463 ? 10.672 -31.156 -3.732 1 98.81 463 LEU B O 1
ATOM 7587 N N . LEU B 1 464 ? 10.773 -33.156 -4.742 1 98.75 464 LEU B N 1
ATOM 7588 C CA . LEU B 1 464 ? 10.344 -33.875 -3.537 1 98.75 464 LEU B CA 1
ATOM 7589 C C . LEU B 1 464 ? 11.422 -33.812 -2.457 1 98.75 464 LEU B C 1
ATOM 7591 O O . LEU B 1 464 ? 11.102 -33.719 -1.268 1 98.75 464 LEU B O 1
ATOM 7595 N N . SER B 1 465 ? 12.711 -33.906 -2.865 1 98.81 465 SER B N 1
ATOM 7596 C CA . SER B 1 465 ? 13.766 -33.688 -1.88 1 98.81 465 SER B CA 1
ATOM 7597 C C . SER B 1 465 ? 13.602 -32.344 -1.175 1 98.81 465 SER B C 1
ATOM 7599 O O . SER B 1 465 ? 13.773 -32.25 0.043 1 98.81 465 SER B O 1
ATOM 7601 N N . PHE B 1 466 ? 13.305 -31.297 -1.959 1 98.81 466 PHE B N 1
ATOM 7602 C CA . PHE B 1 466 ? 13.109 -29.969 -1.41 1 98.81 466 PHE B CA 1
ATOM 7603 C C . PHE B 1 466 ? 11.906 -29.938 -0.478 1 98.81 466 PHE B C 1
ATOM 7605 O O . PHE B 1 466 ? 11.961 -29.312 0.592 1 98.81 466 PHE B O 1
ATOM 7612 N N . VAL B 1 467 ? 10.82 -30.547 -0.839 1 98.88 467 VAL B N 1
ATOM 7613 C CA . VAL B 1 467 ? 9.609 -30.609 -0.027 1 98.88 467 VAL B CA 1
ATOM 7614 C C . VAL B 1 467 ? 9.906 -31.328 1.288 1 98.88 467 VAL B C 1
ATOM 7616 O O . VAL B 1 467 ? 9.492 -30.859 2.357 1 98.88 467 VAL B O 1
ATOM 7619 N N . LEU B 1 468 ? 10.617 -32.406 1.245 1 98.69 468 LEU B N 1
ATOM 7620 C CA . LEU B 1 468 ? 10.844 -33.25 2.395 1 98.69 468 LEU B CA 1
ATOM 7621 C C . LEU B 1 468 ? 11.844 -32.656 3.357 1 98.69 468 LEU B C 1
ATOM 7623 O O . LEU B 1 468 ? 11.742 -32.844 4.574 1 98.69 468 LEU B O 1
ATOM 7627 N N . THR B 1 469 ? 12.844 -31.844 2.748 1 98.5 469 THR B N 1
ATOM 7628 C CA . THR B 1 469 ? 13.969 -31.516 3.617 1 98.5 469 THR B CA 1
ATOM 7629 C C . THR B 1 469 ? 14.32 -30.031 3.525 1 98.5 469 THR B C 1
ATOM 7631 O O . THR B 1 469 ? 15.109 -29.531 4.324 1 98.5 469 THR B O 1
ATOM 7634 N N . GLY B 1 470 ? 13.773 -29.359 2.545 1 98.5 470 GLY B N 1
ATOM 7635 C CA . GLY B 1 470 ? 14.156 -27.984 2.291 1 98.5 470 GLY B CA 1
ATOM 7636 C C . GLY B 1 470 ? 15.406 -27.859 1.439 1 98.5 470 GLY B C 1
ATOM 7637 O O . GLY B 1 470 ? 15.891 -26.75 1.201 1 98.5 470 GLY B O 1
ATOM 7638 N N . ASN B 1 471 ? 15.914 -28.953 0.987 1 98.75 471 ASN B N 1
ATOM 7639 C CA . ASN B 1 471 ? 17.125 -29.016 0.173 1 98.75 471 ASN B CA 1
ATOM 7640 C C . ASN B 1 471 ? 16.953 -29.984 -0.996 1 98.75 471 ASN B C 1
ATOM 7642 O O . ASN B 1 471 ? 16.734 -31.188 -0.792 1 98.75 471 ASN B O 1
ATOM 7646 N N . PRO B 1 472 ? 17.078 -29.484 -2.258 1 98.69 472 PRO B N 1
ATOM 7647 C CA . PRO B 1 472 ? 16.812 -30.359 -3.41 1 98.69 472 PRO B CA 1
ATOM 7648 C C . PRO B 1 472 ? 17.844 -31.469 -3.549 1 98.69 472 PRO B C 1
ATOM 7650 O O . PRO B 1 472 ? 17.641 -32.406 -4.324 1 98.69 472 PRO B O 1
ATOM 7653 N N . ASN B 1 473 ? 18.906 -31.453 -2.771 1 98.5 473 ASN B N 1
ATOM 7654 C CA . ASN B 1 473 ? 20.016 -32.406 -2.953 1 98.5 473 ASN B CA 1
ATOM 7655 C C . ASN B 1 473 ? 19.969 -33.5 -1.907 1 98.5 473 ASN B C 1
ATOM 7657 O O . ASN B 1 473 ? 20.641 -34.531 -2.057 1 98.5 473 ASN B O 1
ATOM 7661 N N . SER B 1 474 ? 19.297 -33.344 -0.858 1 98.44 474 SER B N 1
ATOM 7662 C CA . SER B 1 474 ? 19.422 -34.156 0.341 1 98.44 474 SER B CA 1
ATOM 7663 C C . SER B 1 474 ? 18.953 -35.594 0.092 1 98.44 474 SER B C 1
ATOM 7665 O O . SER B 1 474 ? 19.531 -36.531 0.607 1 98.44 474 SER B O 1
ATOM 7667 N N . VAL B 1 475 ? 17.828 -35.75 -0.578 1 98.31 475 VAL B N 1
ATOM 7668 C CA . VAL B 1 475 ? 17.266 -37.062 -0.862 1 98.31 475 VAL B CA 1
ATOM 7669 C C . VAL B 1 475 ? 17.609 -37.469 -2.293 1 98.31 475 VAL B C 1
ATOM 7671 O O . VAL B 1 475 ? 17.516 -36.656 -3.217 1 98.31 475 VAL B O 1
ATOM 7674 N N . TRP B 1 476 ? 18.109 -38.75 -2.504 1 97.88 476 TRP B N 1
ATOM 7675 C CA . TRP B 1 476 ? 18.531 -39.344 -3.768 1 97.88 476 TRP B CA 1
ATOM 7676 C C . TRP B 1 476 ? 19.703 -38.594 -4.383 1 97.88 476 TRP B C 1
ATOM 7678 O O . TRP B 1 476 ? 19.656 -38.219 -5.562 1 97.88 476 TRP B O 1
ATOM 7688 N N . PRO B 1 477 ? 20.703 -38.312 -3.625 1 97.25 477 PRO B N 1
ATOM 7689 C CA . PRO B 1 477 ? 21.797 -37.469 -4.141 1 97.25 477 PRO B CA 1
ATOM 7690 C C . PRO B 1 477 ? 22.531 -38.156 -5.309 1 97.25 477 PRO B C 1
ATOM 7692 O O . PRO B 1 477 ? 23.078 -37.438 -6.172 1 97.25 477 PRO B O 1
ATOM 7695 N N . ASP B 1 478 ? 22.469 -39.5 -5.402 1 96.56 478 ASP B N 1
ATOM 7696 C CA . ASP B 1 478 ? 23.234 -40.188 -6.426 1 96.56 478 ASP B CA 1
ATOM 7697 C C . ASP B 1 478 ? 22.438 -40.281 -7.73 1 96.56 478 ASP B C 1
ATOM 7699 O O . ASP B 1 478 ? 23 -40.625 -8.773 1 96.56 478 ASP B O 1
ATOM 7703 N N . ASP B 1 479 ? 21.156 -39.938 -7.719 1 96.19 479 ASP B N 1
ATOM 7704 C CA . ASP B 1 479 ? 20.281 -40.094 -8.875 1 96.19 479 ASP B CA 1
ATOM 7705 C C . ASP B 1 479 ? 20.266 -38.812 -9.727 1 96.19 479 ASP B C 1
ATOM 7707 O O . ASP B 1 479 ? 19.719 -38.844 -10.836 1 96.19 479 ASP B O 1
ATOM 7711 N N . LYS B 1 480 ? 20.828 -37.75 -9.219 1 94.88 480 LYS B N 1
ATOM 7712 C CA . LYS B 1 480 ? 20.688 -36.469 -9.891 1 94.88 480 LYS B CA 1
ATOM 7713 C C . LYS B 1 480 ? 21.969 -35.625 -9.758 1 94.88 480 LYS B C 1
ATOM 7715 O O . LYS B 1 480 ? 22.766 -35.875 -8.852 1 94.88 480 LYS B O 1
ATOM 7720 N N . LEU B 1 481 ? 22.172 -34.719 -10.672 1 97.75 481 LEU B N 1
ATOM 7721 C CA . LEU B 1 481 ? 23.266 -33.75 -10.594 1 97.75 481 LEU B CA 1
ATOM 7722 C C . LEU B 1 481 ? 23.109 -32.875 -9.367 1 97.75 481 LEU B C 1
ATOM 7724 O O . LEU B 1 481 ? 22 -32.469 -9.031 1 97.75 481 LEU B O 1
ATOM 7728 N N . TYR B 1 482 ? 24.234 -32.531 -8.688 1 98.06 482 TYR B N 1
ATOM 7729 C CA . TYR B 1 482 ? 24.188 -31.625 -7.562 1 98.06 482 TYR B CA 1
ATOM 7730 C C . TYR B 1 482 ? 23.719 -30.234 -8.008 1 98.06 482 TYR B C 1
ATOM 7732 O O . TYR B 1 482 ? 24.234 -29.688 -8.984 1 98.06 482 TYR B O 1
ATOM 7740 N N . TRP B 1 483 ? 22.703 -29.719 -7.367 1 98.31 483 TRP B N 1
ATOM 7741 C CA . TRP B 1 483 ? 22.156 -28.391 -7.613 1 98.31 483 TRP B CA 1
ATOM 7742 C C . TRP B 1 483 ? 22.719 -27.375 -6.629 1 98.31 483 TRP B C 1
ATOM 7744 O O . TRP B 1 483 ? 22.234 -27.234 -5.512 1 98.31 483 TRP B O 1
ATOM 7754 N N . PRO B 1 484 ? 23.75 -26.625 -7.09 1 97.94 484 PRO B N 1
ATOM 7755 C CA . PRO B 1 484 ? 24.328 -25.672 -6.16 1 97.94 484 PRO B CA 1
ATOM 7756 C C . PRO B 1 484 ? 23.422 -24.484 -5.879 1 97.94 484 PRO B C 1
ATOM 7758 O O . PRO B 1 484 ? 22.656 -24.062 -6.754 1 97.94 484 PRO B O 1
ATOM 7761 N N . ARG B 1 485 ? 23.516 -23.938 -4.684 1 97.25 485 ARG B N 1
ATOM 7762 C CA . ARG B 1 485 ? 22.891 -22.656 -4.41 1 97.25 485 ARG B CA 1
ATOM 7763 C C . ARG B 1 485 ? 23.516 -21.547 -5.25 1 97.25 485 ARG B C 1
ATOM 7765 O O . ARG B 1 485 ? 24.703 -21.625 -5.605 1 97.25 485 ARG B O 1
ATOM 7772 N N . TYR B 1 486 ? 22.75 -20.562 -5.453 1 97.31 486 TYR B N 1
ATOM 7773 C CA . TYR B 1 486 ? 23.141 -19.438 -6.285 1 97.31 486 TYR B CA 1
ATOM 7774 C C . TYR B 1 486 ? 24.484 -18.859 -5.824 1 97.31 486 TYR B C 1
ATOM 7776 O O . TYR B 1 486 ? 25.344 -18.578 -6.645 1 97.31 486 TYR B O 1
ATOM 7784 N N . ASN B 1 487 ? 24.703 -18.734 -4.566 1 94.31 487 ASN B N 1
ATOM 7785 C CA . ASN B 1 487 ? 25.859 -18 -4.031 1 94.31 487 ASN B CA 1
ATOM 7786 C C . ASN B 1 487 ? 27.062 -18.922 -3.844 1 94.31 487 ASN B C 1
ATOM 7788 O O . ASN B 1 487 ? 28.078 -18.516 -3.268 1 94.31 487 ASN B O 1
ATOM 7792 N N . GLU B 1 488 ? 26.922 -20.156 -4.188 1 91.25 488 GLU B N 1
ATOM 7793 C CA . GLU B 1 488 ? 28.078 -21.047 -4.172 1 91.25 488 GLU B CA 1
ATOM 7794 C C . GLU B 1 488 ? 29.047 -20.719 -5.312 1 91.25 488 GLU B C 1
ATOM 7796 O O . GLU B 1 488 ? 30.172 -21.234 -5.344 1 91.25 488 GLU B O 1
ATOM 7801 N N . SER B 1 489 ? 28.578 -19.938 -6.207 1 87.25 489 SER B N 1
ATOM 7802 C CA . SER B 1 489 ? 29.406 -19.344 -7.254 1 87.25 489 SER B CA 1
ATOM 7803 C C . SER B 1 489 ? 29.484 -17.828 -7.094 1 87.25 489 SER B C 1
ATOM 7805 O O . SER B 1 489 ? 28.531 -17.188 -6.66 1 87.25 489 SER B O 1
ATOM 7807 N N . ALA B 1 490 ? 30.656 -17.312 -7.457 1 82.62 490 ALA B N 1
ATOM 7808 C CA . ALA B 1 490 ? 30.875 -15.875 -7.316 1 82.62 490 ALA B CA 1
ATOM 7809 C C . ALA B 1 490 ? 29.906 -15.078 -8.188 1 82.62 490 ALA B C 1
ATOM 7811 O O . ALA B 1 490 ? 29.422 -14.016 -7.785 1 82.62 490 ALA B O 1
ATOM 7812 N N . VAL B 1 491 ? 29.609 -15.578 -9.312 1 85.94 491 VAL B N 1
ATOM 7813 C CA . VAL B 1 491 ? 28.766 -14.844 -10.25 1 85.94 491 VAL B CA 1
ATOM 7814 C C . VAL B 1 491 ? 27.297 -15.266 -10.062 1 85.94 491 VAL B C 1
ATOM 7816 O O . VAL B 1 491 ? 26.391 -14.562 -10.492 1 85.94 491 VAL B O 1
ATOM 7819 N N . GLY B 1 492 ? 27.125 -16.359 -9.367 1 92.75 492 GLY B N 1
ATOM 7820 C CA . GLY B 1 492 ? 25.812 -16.953 -9.219 1 92.75 492 GLY B CA 1
ATOM 7821 C C . GLY B 1 492 ? 25.609 -18.172 -10.078 1 92.75 492 GLY B C 1
ATOM 7822 O O . GLY B 1 492 ? 25.812 -18.125 -11.297 1 92.75 492 GLY B O 1
ATOM 7823 N N . ALA B 1 493 ? 25.25 -19.312 -9.523 1 96.19 493 ALA B N 1
ATOM 7824 C CA . ALA B 1 493 ? 25.094 -20.578 -10.227 1 96.19 493 ALA B CA 1
ATOM 7825 C C . ALA B 1 493 ? 23.625 -20.891 -10.484 1 96.19 493 ALA B C 1
ATOM 7827 O O . ALA B 1 493 ? 22.75 -20.453 -9.727 1 96.19 493 ALA B O 1
ATOM 7828 N N . GLN B 1 494 ? 23.359 -21.562 -11.578 1 97.5 494 GLN B N 1
ATOM 7829 C CA . GLN B 1 494 ? 22.062 -22.172 -11.828 1 97.5 494 GLN B CA 1
ATOM 7830 C C . GLN B 1 494 ? 22.219 -23.562 -12.461 1 97.5 494 GLN B C 1
ATOM 7832 O O . GLN B 1 494 ? 23.234 -23.844 -13.102 1 97.5 494 GLN B O 1
ATOM 7837 N N . ILE B 1 495 ? 21.312 -24.375 -12.234 1 98.12 495 ILE B N 1
ATOM 7838 C CA . ILE B 1 495 ? 21.25 -25.656 -12.945 1 98.12 495 ILE B CA 1
ATOM 7839 C C . ILE B 1 495 ? 20.469 -25.469 -14.242 1 98.12 495 ILE B C 1
ATOM 7841 O O . ILE B 1 495 ? 19.484 -24.719 -14.289 1 98.12 495 ILE B O 1
ATOM 7845 N N . VAL B 1 496 ? 20.906 -26.047 -15.297 1 98.19 496 VAL B N 1
ATOM 7846 C CA . VAL B 1 496 ? 20.156 -26.141 -16.547 1 98.19 496 VAL B CA 1
ATOM 7847 C C . VAL B 1 496 ? 19.641 -27.578 -16.719 1 98.19 496 VAL B C 1
ATOM 7849 O O . VAL B 1 496 ? 20.438 -28.516 -16.797 1 98.19 496 VAL B O 1
ATOM 7852 N N . MET B 1 497 ? 18.344 -27.703 -16.703 1 97.44 497 MET B N 1
ATOM 7853 C CA . MET B 1 497 ? 17.703 -29 -16.875 1 97.44 497 MET B CA 1
ATOM 7854 C C . MET B 1 497 ? 17.359 -29.25 -18.328 1 97.44 497 MET B C 1
ATOM 7856 O O . MET B 1 497 ? 16.375 -28.688 -18.844 1 97.44 497 MET B O 1
ATOM 7860 N N . ASN B 1 498 ? 18.078 -29.969 -18.953 1 94.88 498 ASN B N 1
ATOM 7861 C CA . ASN B 1 498 ? 17.859 -30.453 -20.312 1 94.88 498 ASN B CA 1
ATOM 7862 C C . ASN B 1 498 ? 18.188 -31.938 -20.453 1 94.88 498 ASN B C 1
ATOM 7864 O O . ASN B 1 498 ? 17.906 -32.719 -19.547 1 94.88 498 ASN B O 1
ATOM 7868 N N . ASP B 1 499 ? 18.812 -32.375 -21.547 1 90.69 499 ASP B N 1
ATOM 7869 C CA . ASP B 1 499 ? 19.078 -33.812 -21.734 1 90.69 499 ASP B CA 1
ATOM 7870 C C . ASP B 1 499 ? 20.234 -34.281 -20.844 1 90.69 499 ASP B C 1
ATOM 7872 O O . ASP B 1 499 ? 20.25 -35.406 -20.359 1 90.69 499 ASP B O 1
ATOM 7876 N N . ILE B 1 500 ? 21.172 -33.406 -20.734 1 90.75 500 ILE B N 1
ATOM 7877 C CA . ILE B 1 500 ? 22.312 -33.656 -19.859 1 90.75 500 ILE B CA 1
ATOM 7878 C C . ILE B 1 500 ? 22.453 -32.5 -18.859 1 90.75 500 ILE B C 1
ATOM 7880 O O . ILE B 1 500 ? 22.984 -31.422 -19.203 1 90.75 500 ILE B O 1
ATOM 7884 N N . PHE B 1 501 ? 21.781 -32.562 -17.719 1 95.94 501 PHE B N 1
ATOM 7885 C CA . PHE B 1 501 ? 21.828 -31.516 -16.719 1 95.94 501 PHE B CA 1
ATOM 7886 C C . PHE B 1 501 ? 23.219 -30.922 -16.594 1 95.94 501 PHE B C 1
ATOM 7888 O O . PHE B 1 501 ? 24.219 -31.625 -16.812 1 95.94 501 PHE B O 1
ATOM 7895 N N . SER B 1 502 ? 23.312 -29.656 -16.484 1 97.44 502 SER B N 1
ATOM 7896 C CA . SER B 1 502 ? 24.578 -28.969 -16.266 1 97.44 502 SER B CA 1
ATOM 7897 C C . SER B 1 502 ? 24.438 -27.797 -15.305 1 97.44 502 SER B C 1
ATOM 7899 O O . SER B 1 502 ? 23.312 -27.375 -15.016 1 97.44 502 SER B O 1
ATOM 7901 N N . VAL B 1 503 ? 25.484 -27.406 -14.719 1 97.31 503 VAL B N 1
ATOM 7902 C CA . VAL B 1 503 ? 25.531 -26.219 -13.891 1 97.31 503 VAL B CA 1
ATOM 7903 C C . VAL B 1 503 ? 26.281 -25.094 -14.625 1 97.31 503 VAL B C 1
ATOM 7905 O O . VAL B 1 503 ? 27.391 -25.312 -15.125 1 97.31 503 VAL B O 1
ATOM 7908 N N . VAL B 1 504 ? 25.656 -24 -14.742 1 96.5 504 VAL B N 1
ATOM 7909 C CA . VAL B 1 504 ? 26.25 -22.859 -15.445 1 96.5 504 VAL B CA 1
ATOM 7910 C C . VAL B 1 504 ? 26.078 -21.594 -14.609 1 96.5 504 VAL B C 1
ATOM 7912 O O . VAL B 1 504 ? 25.469 -21.625 -13.539 1 96.5 504 VAL B O 1
ATOM 7915 N N . ASP B 1 505 ? 26.672 -20.5 -15.055 1 94.94 505 ASP B N 1
ATOM 7916 C CA . ASP B 1 505 ? 26.453 -19.203 -14.422 1 94.94 505 ASP B CA 1
ATOM 7917 C C . ASP B 1 505 ? 25.047 -18.672 -14.711 1 94.94 505 ASP B C 1
ATOM 7919 O O . ASP B 1 505 ? 24.531 -18.828 -15.82 1 94.94 505 ASP B O 1
ATOM 7923 N N . ASP B 1 506 ? 24.438 -18.109 -13.641 1 92.19 506 ASP B N 1
ATOM 7924 C CA . ASP B 1 506 ? 23.141 -17.438 -13.797 1 92.19 506 ASP B CA 1
ATOM 7925 C C . ASP B 1 506 ? 23.281 -16.109 -14.523 1 92.19 506 ASP B C 1
ATOM 7927 O O . ASP B 1 506 ? 24.203 -15.336 -14.242 1 92.19 506 ASP B O 1
ATOM 7931 N N . SER B 1 507 ? 22.375 -15.859 -15.453 1 90.69 507 SER B N 1
ATOM 7932 C CA . SER B 1 507 ? 22.547 -14.688 -16.312 1 90.69 507 SER B CA 1
ATOM 7933 C C . SER B 1 507 ? 21.516 -13.602 -15.969 1 90.69 507 SER B C 1
ATOM 7935 O O . SER B 1 507 ? 21.375 -12.625 -16.703 1 90.69 507 SER B O 1
ATOM 7937 N N . LEU B 1 508 ? 20.797 -13.758 -14.883 1 94.94 508 LEU B N 1
ATOM 7938 C CA . LEU B 1 508 ? 19.656 -12.867 -14.656 1 94.94 508 LEU B CA 1
ATOM 7939 C C . LEU B 1 508 ? 20.094 -11.633 -13.867 1 94.94 508 LEU B C 1
ATOM 7941 O O . LEU B 1 508 ? 19.344 -10.648 -13.805 1 94.94 508 LEU B O 1
ATOM 7945 N N . ALA B 1 509 ? 21.266 -11.648 -13.234 1 92.94 509 ALA B N 1
ATOM 7946 C CA . ALA B 1 509 ? 21.797 -10.445 -12.602 1 92.94 509 ALA B CA 1
ATOM 7947 C C . ALA B 1 509 ? 22.406 -9.508 -13.633 1 92.94 509 ALA B C 1
ATOM 7949 O O . ALA B 1 509 ? 23.641 -9.406 -13.742 1 92.94 509 ALA B O 1
ATOM 7950 N N . ASN B 1 510 ? 21.594 -8.781 -14.359 1 95.25 510 ASN B N 1
ATOM 7951 C CA . ASN B 1 510 ? 22.016 -7.922 -15.461 1 95.25 510 ASN B CA 1
ATOM 7952 C C . ASN B 1 510 ? 21.219 -6.617 -15.492 1 95.25 510 ASN B C 1
ATOM 7954 O O . ASN B 1 510 ? 20.359 -6.391 -14.648 1 95.25 510 ASN B O 1
ATOM 7958 N N . SER B 1 511 ? 21.531 -5.754 -16.438 1 95.69 511 SER B N 1
ATOM 7959 C CA . SER B 1 511 ? 20.922 -4.426 -16.531 1 95.69 511 SER B CA 1
ATOM 7960 C C . SER B 1 511 ? 19.453 -4.512 -16.906 1 95.69 511 SER B C 1
ATOM 7962 O O . SER B 1 511 ? 18.656 -3.662 -16.516 1 95.69 511 SER B O 1
ATOM 7964 N N . LYS B 1 512 ? 19.078 -5.547 -17.719 1 97.25 512 LYS B N 1
ATOM 7965 C CA . LYS B 1 512 ? 17.688 -5.727 -18.094 1 97.25 512 LYS B CA 1
ATOM 7966 C C . LYS B 1 512 ? 16.812 -5.988 -16.875 1 97.25 512 LYS B C 1
ATOM 7968 O O . LYS B 1 512 ? 15.797 -5.316 -16.672 1 97.25 512 LYS B O 1
ATOM 7973 N N . SER B 1 513 ? 17.281 -6.949 -16.016 1 96.25 513 SER B N 1
ATOM 7974 C CA . SER B 1 513 ? 16.547 -7.281 -14.805 1 96.25 513 SER B CA 1
ATOM 7975 C C . SER B 1 513 ? 16.453 -6.082 -13.867 1 96.25 513 SER B C 1
ATOM 7977 O O . SER B 1 513 ? 15.406 -5.809 -13.289 1 96.25 513 SER B O 1
ATOM 7979 N N . LEU B 1 514 ? 17.562 -5.332 -13.742 1 95.19 514 LEU B N 1
ATOM 7980 C CA . LEU B 1 514 ? 17.594 -4.168 -12.859 1 95.19 514 LEU B CA 1
ATOM 7981 C C . LEU B 1 514 ? 16.609 -3.102 -13.344 1 95.19 514 LEU B C 1
ATOM 7983 O O . LEU B 1 514 ? 15.922 -2.48 -12.539 1 95.19 514 LEU B O 1
ATOM 7987 N N . PHE B 1 515 ? 16.578 -2.922 -14.672 1 96.44 515 PHE B N 1
ATOM 7988 C CA . PHE B 1 515 ? 15.68 -1.936 -15.266 1 96.44 515 PHE B CA 1
ATOM 7989 C C . PHE B 1 515 ? 14.227 -2.281 -14.969 1 96.44 515 PHE B C 1
ATOM 7991 O O . PHE B 1 515 ? 13.461 -1.433 -14.5 1 96.44 515 PHE B O 1
ATOM 7998 N N . TRP B 1 516 ? 13.82 -3.496 -15.18 1 95.81 516 TRP B N 1
ATOM 7999 C CA . TRP B 1 516 ? 12.414 -3.873 -15.078 1 95.81 516 TRP B CA 1
ATOM 8000 C C . TRP B 1 516 ? 11.977 -3.938 -13.617 1 95.81 516 TRP B C 1
ATOM 8002 O O . TRP B 1 516 ? 10.781 -3.857 -13.32 1 95.81 516 TRP B O 1
ATOM 8012 N N . ASN B 1 517 ? 12.898 -4.082 -12.688 1 95.25 517 ASN B N 1
ATOM 8013 C CA . ASN B 1 517 ? 12.547 -4.113 -11.266 1 95.25 517 ASN B CA 1
ATOM 8014 C C . ASN B 1 517 ? 12.328 -2.709 -10.711 1 95.25 517 ASN B C 1
ATOM 8016 O O . ASN B 1 517 ? 11.898 -2.549 -9.57 1 95.25 517 ASN B O 1
ATOM 8020 N N . LYS B 1 518 ? 12.555 -1.645 -11.531 1 95.56 518 LYS B N 1
ATOM 8021 C CA . LYS B 1 518 ? 12.211 -0.283 -11.133 1 95.56 518 LYS B CA 1
ATOM 8022 C C . LYS B 1 518 ? 10.734 0.001 -11.383 1 95.56 518 LYS B C 1
ATOM 8024 O O . LYS B 1 518 ? 10.188 0.971 -10.852 1 95.56 518 LYS B O 1
ATOM 8029 N N . ALA B 1 519 ? 10.117 -0.852 -12.242 1 95.25 519 ALA B N 1
ATOM 8030 C CA . ALA B 1 519 ? 8.695 -0.711 -12.539 1 95.25 519 ALA B CA 1
ATOM 8031 C C . ALA B 1 519 ? 8.367 0.713 -12.977 1 95.25 519 ALA B C 1
ATOM 8033 O O . ALA B 1 519 ? 7.426 1.325 -12.461 1 95.25 519 ALA B O 1
ATOM 8034 N N . LEU B 1 520 ? 9.062 1.285 -13.922 1 96.25 520 LEU B N 1
ATOM 8035 C CA . LEU B 1 520 ? 8.93 2.676 -14.344 1 96.25 520 LEU B CA 1
ATOM 8036 C C . LEU B 1 520 ? 7.754 2.846 -15.297 1 96.25 520 LEU B C 1
ATOM 8038 O O . LEU B 1 520 ? 7.508 3.943 -15.805 1 96.25 520 LEU B O 1
ATOM 8042 N N . TRP B 1 521 ? 7.012 1.806 -15.539 1 92.56 521 TRP B N 1
ATOM 8043 C CA . TRP B 1 521 ? 5.906 1.853 -16.484 1 92.56 521 TRP B CA 1
ATOM 8044 C C . TRP B 1 521 ? 4.703 2.572 -15.891 1 92.56 521 TRP B C 1
ATOM 8046 O O . TRP B 1 521 ? 3.746 2.891 -16.594 1 92.56 521 TRP B O 1
ATOM 8056 N N . PHE B 1 522 ? 4.727 2.756 -14.625 1 86.62 522 PHE B N 1
ATOM 8057 C CA . PHE B 1 522 ? 3.633 3.541 -14.055 1 86.62 522 PHE B CA 1
ATOM 8058 C C . PHE B 1 522 ? 4.168 4.641 -13.148 1 86.62 522 PHE B C 1
ATOM 8060 O O . PHE B 1 522 ? 5.301 4.559 -12.664 1 86.62 522 PHE B O 1
#

Nearest PDB structures (foldseek):
  1ukc-assembly1_A  TM=8.373E-01  e=2.997E-36  Aspergillus niger
  8am2-assembly1_A  TM=7.811E-01  e=2.892E-32  Homo sapiens
  2xmd-assembly1_A  TM=7.795E-01  e=4.865E-31  Homo sapiens
  6cqt-assembly1_A  TM=7.764E-01  e=1.176E-30  Homo sapiens
  1w76-assembly1_B  TM=7.423E-01  e=6.862E-30  Tetronarce californica

Radius of gyration: 31.93 Å; Cα contacts (8 Å, |Δi|>4): 2266; chains: 2; bounding box: 62×98×85 Å

pLDDT: mean 89.7, std 17.71, range [19.2, 98.94]

Foldseek 3Di:
DPCPPPDDPDPPPPPPDPPPDPDPRFAGWFDDPAAIWGFLDDDVVLFKTKTAFAALFPQCAFVNLQPFTHGDHHDDDHHDRVPDDRFAAQLVDSRFWGKMKMAGNPQQQQQAFEEEEFEADLQNDDFQVLFDAQALSNVPRRYMYMYTYFHGFCSQAAAADLCVVLPGDGRNSLSSVVSVLVSCLRPVNSRNHNQAQYEYEYAACRLLSQLLLFQFQLAPDDDSHQAYEHEQHFHQEAEDRVVSHVLQQQLCVQQPNHPNNPNSVSPGDPVSSSVSSVVSCVVQVDRRGHYCHCHRRNDDSLQSLLVLRTHYQDDYAYEYFPCAFLPDFAPQFFDLVSLVVVLCSSQVQADPVLSVVLCVVQDPVVDPGRRSSSRVLSSQLGGLLSSVSNCVSNVQQYQYAYEHAVVRYRQPCSCLLRPHPDDRCSPDDDPPPPPPPPVRCVSNVVPPDDDDNLLSVQNNCQVVVCSRPVGSCPPPVVSYDDGDGQVVDVQGWHWYRYPDIDIDGDDNPDPSSVSSSVVNSD/DPCPDPDDPPPPPPDPDPPPDPDPRFADWFDDPAAIWGFLDDDVVLFKTKTAFAALFPQCAFVNLQPFTDGDHHDDDHHDRVPDDRFAAQLVDSRFWGKMKMAGNPQQPQQAFEEEEFEADLQNDDFQVLFDAQALSNVDRRYMYMYTYFHGFCSQAAAADLCVVLPGDGRNSLSSVVSVLVSCLRGVNSRNHNQAQYEYEYAACRLLSQLLLFQFQLAPDDDSHQAYEHEQHFHQEAEDRVVSHVLQQQLCVQQPNHPNNPNSVSPGDPVSSSVSSVVSCVVQVDRRGHYCHCHRRNDDSLQSLLVLRTHYQDDYAYEYFPCAFLVDFAPQFFDPVSLVVVLCSSQVQADPVLSVVLCVVQDPVVDPGRRSSSRVLSSQLGGLLSSVSNCVSNVQQYQYAYEHAVVRYRQPCSCLLRPHPDDRCSPDDDPPPPPPPPVRCVSNVVPPDDDDNLLSVQNNQQVVVCSRPVGSCPPPVVSYDDGDGQVVDVQGWHWYRYPDIDIDGDDNPDPSSVSSSVVNSD

Solvent-accessible surface area (backbone atoms only — not comparable to full-atom values): 53963 Å² total; per-residue (Å²): 126,87,76,71,81,80,78,78,78,76,76,75,78,78,74,80,72,81,78,80,77,83,64,86,87,66,64,59,70,41,72,55,98,38,38,35,38,25,33,65,38,51,37,80,86,56,33,32,32,34,32,39,52,41,72,66,30,46,62,38,51,54,88,32,40,46,39,70,71,40,77,65,67,73,45,89,60,71,42,59,28,69,84,47,61,91,72,52,23,31,66,84,31,67,76,27,42,27,28,33,40,38,27,24,73,73,22,69,83,58,56,22,27,26,42,38,44,30,55,36,38,60,46,50,44,58,32,40,63,76,66,58,63,56,28,52,33,68,75,46,58,71,42,28,43,34,26,45,33,41,47,22,35,64,64,6,30,39,49,27,39,64,44,30,60,66,63,39,45,59,32,30,29,58,46,31,48,52,46,50,43,51,44,39,54,73,45,32,50,66,56,6,22,24,52,86,37,22,25,41,32,16,32,25,30,11,14,33,48,53,50,47,62,28,28,26,48,36,20,72,46,81,65,71,55,51,31,36,41,32,32,35,37,32,52,67,76,46,69,46,32,35,62,29,33,50,54,45,40,52,39,24,44,71,74,69,23,66,90,31,44,55,74,52,59,47,66,51,54,64,70,59,51,51,51,42,41,52,52,47,28,70,74,67,54,57,74,57,40,60,42,39,68,24,40,62,32,16,38,51,67,51,48,29,39,54,58,63,24,43,28,78,85,54,46,40,36,40,34,36,40,71,27,49,42,43,82,45,59,36,87,84,23,74,39,72,68,32,44,55,53,50,45,39,57,74,34,70,63,41,45,69,69,54,51,51,56,54,48,66,72,52,53,67,87,80,37,97,41,44,11,32,45,49,16,42,52,46,34,34,65,29,23,52,26,54,51,37,42,53,32,55,63,52,74,32,59,25,36,33,35,34,33,53,39,88,85,8,30,52,36,44,61,54,55,29,54,45,39,55,93,62,70,89,52,51,87,71,84,72,77,67,71,82,62,52,53,71,62,47,21,58,66,53,14,55,61,88,61,84,75,57,65,70,58,20,50,39,51,32,39,32,53,49,16,25,56,68,69,66,34,48,50,75,46,66,52,88,73,41,81,85,68,55,41,15,60,80,32,96,79,22,26,19,32,35,44,39,97,69,66,46,78,45,74,44,77,50,89,41,70,64,27,56,53,54,45,42,48,50,46,58,128,84,77,73,81,80,79,79,78,78,78,74,77,79,75,81,72,82,77,80,74,82,64,86,86,67,66,59,70,41,71,56,99,39,39,36,39,25,34,62,36,49,36,81,85,56,33,31,31,35,32,39,51,41,71,65,29,45,63,37,52,54,86,32,39,47,38,71,73,40,77,64,69,73,46,89,58,72,40,61,27,71,84,48,62,91,72,52,24,30,65,84,30,68,76,27,44,26,29,32,41,37,28,25,74,74,22,68,84,60,54,22,29,25,40,38,46,31,56,36,38,62,47,50,44,58,30,38,63,75,67,58,63,56,27,52,32,70,74,47,57,70,42,26,43,34,24,46,33,42,48,21,34,65,63,6,30,39,48,26,39,63,44,29,62,68,63,37,46,57,32,30,29,59,44,30,48,52,44,49,42,51,43,38,53,73,46,32,49,66,57,7,23,26,53,85,37,23,25,41,31,16,32,26,29,10,14,33,49,54,50,47,61,27,28,24,47,35,21,72,47,79,68,72,53,49,30,38,43,33,32,36,36,33,51,66,76,46,69,46,31,33,62,29,33,49,54,46,41,53,39,24,44,71,73,69,23,68,89,32,43,55,74,52,58,45,66,51,55,64,70,60,51,52,51,41,41,53,51,48,28,70,74,68,55,56,78,57,41,62,43,38,67,24,40,59,33,15,39,52,67,50,49,29,40,54,58,63,24,43,29,80,85,55,46,39,35,40,33,36,39,72,28,49,43,43,80,44,60,38,86,84,25,74,38,71,69,33,45,56,55,51,45,38,54,73,35,70,63,42,45,70,69,55,51,51,56,53,48,64,73,53,52,68,88,80,37,97,41,43,10,32,45,49,15,42,51,46,34,34,64,28,23,52,25,54,51,35,41,52,32,55,62,53,73,34,60,24,37,34,36,35,33,54,40,88,85,10,30,51,36,43,61,53,56,29,53,46,40,56,94,60,70,91,50,49,85,71,86,70,77,68,72,83,63,52,53,69,62,48,20,59,65,54,14,55,61,86,62,86,75,58,66,70,59,20,50,36,50,32,39,32,54,49,16,24,56,68,70,65,33,47,50,74,46,66,52,87,71,43,82,84,69,56,40,15,61,80,32,95,80,22,26,18,33,37,45,37,97,70,66,44,77,44,76,44,78,49,89,41,69,64,27,57,53,54,44,41,48,50,44,57

Secondary structure (DSSP, 8-state):
----------------------SS----EEE-SS-EEE--EEETTTTEEEEEEEE-S----GGGTTS---PPPPP-SEE-S-SS-TT--TTT-SS--EEEEEEETT-TTS-EEEEEEE--STTTS--TTSS-SHHHHTT--SSEEEEE----HHHHH---HHHHHTTPPS-HHHHHHHHHHHHHHHHGGGGTEEEEEEEEEEETHHHHHHHHHHHGGGG-S----SEEEEE---------HHHHHHHHHHHHHHTT-TT--HHHHTTS-HHHHHHHHHHHHHHHT---S----SSSS-S-HHHHHHTT-------EEEEEETBSSTTSPPTT--SHHHHHHHHHHHSTT--HHHHHHHHHHS-GGGSSSHHHHHHHHHHIIIIIHHHHHHHHHTTT-EEEEEE-STT-BTTHHHHHHT--SS----SS---------HHHHHHTT---SPP-HHHHHHHHHHHHHHHHHS-TTTSSGGGS-----GGGSSS-EEEEESSS-EEEE---SSHHHHHHTT-TT-/----------------------SS----EEE-SS-EEE--EEETTTTEEEEEEEE-S----GGGTTS---PPPPP-S-B-S-SS-TT--TTT-SS--EEEEEEETT-TTS-EEEEEEE--STTTS--TTSS-SHHHHTT-SSSEEEEE----HHHHH---HHHHHTTPPS-HHHHHHHHHHHHHHHHGGGGTEEEEEEEEEEETHHHHHHHHHHHGGGG-S----SEEEEE---------HHHHHHHHHHHHHHTT-TT--HHHHTTS-HHHHHHHHHHHHHHHT---S----SSSS-S-HHHHHHTT-------EEEEEETBSSTTSPPTT--SHHHHHHHHHHHSTT--HHHHHHHHHHS-GGGSSSHHHHHHHHHHIIIIIHHHHHHHHHTTT-EEEEEE-STT-BTTHHHHHHT--SS----SS---------HHHHHHTT---SPP-HHHHHHHHHHHHHHHHHS-TTTSSGGGS-----GGGSSS-EEEEESSS-EEEE---SSHHHHHHTT-TT-